Protein AF-A0A6B1BTJ3-F1 (afdb_monomer)

pLDDT: mean 81.87, std 15.73, range [26.91, 97.88]

Mean predicted aligned error: 19.27 Å

Foldseek 3Di:
DDPVVVVVVVVVVVLVLLLVLLVVLLVLLVCLQVPLLLLQCLVVLVVLVQLVLFADVPDQAKEWEWAADPLKIKIFILGDFDEPLLVVLLLSLFFSDDPPDPPRPDRRSVSNSSNCNFPQKKWKWAWYQDPVGIWIFIAIQNSDDDSVVNSVRSVVRVVRVVVIGDDDPVVSVPDTRMMIMHHNTDPVSNVSNVVLCVLCVLQLVVLRVRHAKYWYHDPVWIKIKGWDDWDWDAFPQKIKIWIWIWIDIDPDIWIKIWIWIAHDVAQKTKIWMWTDDPPLQIATDFADLQHAQEDASHGQRQRSLAFARIHMYHPFAADPSSNFGQPPPVNLVSSLRHLVCQLVQLLVCQVSNHHPSVSNLAFAQRPQARNRDDPVRSVSSLVSSLVSNVSNQCHQRFQWPVGRDHQDDPVPQGAEAEAQDDPQAVPFGQDPVLVCVLLVQQQSHIAGPPVCRVVVNVSVVRSVNSPDPGHYDYLLNSLVVQLVQDFFLVSGRGNDDSLLSVLSNLLSVLPGPDDPPTDCQSSCAQVFQFQVRTRHGLQQEAAAPCQDVLLCVLCVLLPRNVSRHYTHVSNVVSCPPPPSVSSNVRSCVSNDDHDDNVNSLVVLLVSLCVLAPAFDADDCVRCVSSLLSLLSSLVVQLVDPPRLVVNQSRWFAFQVRHTHGAPDLAAAEEALVLEDPLCSVLCVLDDRRRYGHCCCVPPPSNVVRQVSCVVSVRYDRYQKDKFFDKQAQPPRLQLQLLFFPHSVLSHQKIFGGDIAIEGPCVPPRNQVVLLQDLVSVLSVLLCCQQPVLVPDVQQVPWDWTWIDRVRHIDITTGGRHSHLSCQQRGFRQWDQDPVRHTGGDRAAPVRCVVSDDLVSLVVRVSNLCSCCVRRNDDSVVNVLVPDDPVLNVVVVVVVVDPVVVVVCVPDVVVVVVCVVDVVVVVVVVDDDPVVVVVVVVVVVVVVVVVVVVVVVVVLQVLLVVLVQVVVVVLQWDWDADPWLAGIKIHHHDDDDDDDDDDDDDPLDIAGEHEEEDQPQKDKDFLSNLVSLQVPQQRYKYKYFYCHPHDRDDRDCSVNSQVRIFMDRRVSVVSNVVSVVVCVQCDPPHPDHDPPPNPDIDMDGRVRRVPGDTPVVVSVVSVVVD

Radius of gyration: 63.17 Å; Cα contacts (8 Å, |Δi|>4): 1928; chains: 1; bounding box: 168×65×168 Å

Nearest PDB structures (foldseek):
  6baw-assembly5_B  TM=4.964E-01  e=3.341E-04  Canis lupus familiaris
  1zw9-assembly1_A  TM=5.334E-01  e=3.882E-03  Saccharomyces cerevisiae
  4e1t-assembly1_A  TM=4.279E-01  e=8.228E+00  Yersinia pseudotuberculosis

Sequence (1121 aa):
MSKIAHKEYKDASNRQRIRNEARTIRTKVYAAQNTPSAGVRWPFELIQNAHDAGPRDGDQHVEISFTFKDNDLVVSHTGKPFTARELAALLSGGSSKDFDDEETTGRFGTGFLVTHALSTCVDVDGVLFTQEGHEFFHIKLARGGDEKSIVENIEQSNESLANAKPLSKSCIARNPTASFAYYDADCEVAKWGLDRLEQVLPYLYVTCEKLGQVRIERPHGTTFFKPANTTKKIIDGFVLKLTEVTVSQDETTRQLTALRIGSQNAQSALLVVLENGDSNRHRVLLPADNFPRIFVKLPITETNFLPFKVVLEGSFDPTQERNSIAMNQNDRDLISTAMEVFPTLVQHAVEFGWRDAHKLAHLAIPKLTLSGEGSDELGWWKNIIVKIAKATAAKPIIDTEEGLLPALQDDGKNVTFLVPATDLDGQNPIDYDTIYELASRITDIQLPTKDFAQDWEQIAYQWEEIGLPVTRLSLTELTDWVKEKGQDITDLPISEDPFKWLANLFLLIADADLPESVNVKPLVAGLMPNQNSQLRSLPDLRIDEDIPEKIKDIADSIGIDLRSKLLHKNVVEALNEPGYESAKAFIFKLLGESYTETEAVKNIFDELDECLPDGSEFDKETYLPALCASAHLAIYLAEKDDSVQYLRECPLLTAANKIIRLTGSQQILSPVSHWPQSAQPYVDLYTKNRLLSDHYCNDRDLNGVLIPLIAAGLVIGGPLYKATRSLDRNENLNLLKAMALESQEAEEVTVRNEDFGQIAFLSTDIVNRCGQDIKLAKRLLDFVLNVAARKDQSWGEIKEVSGTRSGDPVKLSVHGATWPFELKVRSWVPVETEDGETLALPANDANLWKLLDSTWLQNNPHAIDLLHSVFGFRQLTLMTENLEPEVESNLVKLLQDPILVKSAVTNLDVVKAAVENPETVRLISEADPEEIQEIRKELENRNRQAEIREYNRSFGHAVQEMLAEVIQLHGLDLQLVDIGYDYKVLPDQADSSLDDASFSFEVGSYFLEVKTTTTGDVRLTPLQAQTASDDSDRFVLCVIDLRGQEIPESGDLAKVKQFAKIVTDIGNDIFKVYEGVDKLTSVSNPVRLHNEKQLRYGVSKELWENGISIDKWIKSLRIKA

Solvent-accessible surface area (backbone atoms only — not comparable to full-atom values): 60215 Å² total; per-residue (Å²): 126,54,78,65,56,49,48,53,49,50,54,51,51,50,53,51,50,47,48,51,31,24,48,53,39,43,56,45,29,52,46,15,61,72,36,76,68,26,30,55,39,30,58,55,42,55,48,47,55,36,50,72,53,26,37,33,96,94,50,78,38,20,37,37,38,38,39,40,50,97,47,27,38,38,42,32,26,38,18,39,55,39,43,68,55,50,52,52,10,54,68,46,44,35,60,53,67,70,97,81,57,90,89,59,99,65,59,49,23,50,52,61,36,28,42,28,30,35,24,48,38,35,41,38,40,36,29,37,52,53,98,92,46,37,29,41,38,61,38,56,49,46,57,49,87,54,59,67,53,26,38,52,31,45,54,52,32,60,57,39,53,78,68,45,40,84,45,60,74,78,64,51,81,81,41,66,24,36,34,41,37,24,58,74,22,39,60,66,36,50,47,48,13,52,56,48,43,66,70,46,48,58,59,34,59,70,52,36,79,42,56,35,44,40,38,43,35,44,88,89,50,46,37,38,40,34,69,65,62,72,49,78,50,76,56,98,77,26,38,38,37,40,28,34,31,43,37,38,42,81,96,47,75,46,49,32,34,17,36,39,38,22,50,78,90,49,66,20,20,36,38,50,41,30,39,61,46,76,91,71,40,27,30,54,55,67,64,57,74,82,38,50,29,38,26,60,64,50,74,22,64,68,32,23,72,51,58,45,49,54,29,42,35,32,84,54,57,60,41,99,82,37,37,37,41,65,73,46,72,68,40,50,52,39,51,50,59,21,47,69,47,45,40,58,52,39,33,51,33,40,77,60,52,28,40,67,25,67,61,52,66,34,50,52,74,53,90,72,66,67,68,77,62,66,70,63,57,52,51,50,50,40,54,53,48,44,54,40,50,55,55,34,34,53,36,55,54,41,52,28,95,93,40,65,39,27,44,46,52,97,86,70,78,36,37,40,31,68,43,47,34,44,89,76,73,78,74,60,72,42,63,55,69,61,55,46,59,61,52,70,36,32,71,86,61,44,48,48,40,77,97,46,32,67,62,47,26,57,37,48,52,32,36,39,76,66,68,46,95,59,49,68,33,33,56,47,51,47,41,51,57,51,42,74,59,42,59,37,55,86,48,40,57,50,75,58,63,56,45,53,53,51,40,52,52,39,30,55,60,50,70,40,89,68,60,89,87,53,81,62,61,73,61,51,44,44,67,42,34,14,55,74,42,36,38,34,47,58,92,56,34,22,45,64,62,76,55,56,65,71,59,45,54,38,29,41,58,66,72,40,63,52,44,68,35,20,44,24,64,61,48,57,54,45,30,66,41,92,90,24,62,58,21,37,54,45,52,47,66,71,45,54,64,66,46,46,52,68,56,53,53,48,53,44,49,57,50,42,46,71,74,49,38,76,70,35,77,67,51,66,92,81,40,45,52,50,51,37,30,31,31,49,50,41,44,58,39,61,78,42,100,83,27,70,69,60,52,28,66,38,57,40,56,20,54,60,44,29,27,38,57,50,59,92,88,51,64,36,32,43,23,60,84,68,31,59,80,84,56,43,86,58,52,81,68,51,58,42,78,48,24,32,24,52,56,46,68,75,33,83,74,31,34,71,33,53,60,50,36,34,75,70,64,43,30,40,71,32,65,68,42,76,47,69,44,64,41,41,47,81,88,32,35,70,44,45,28,62,34,23,81,53,47,75,74,38,61,63,29,30,34,59,72,43,74,26,39,36,46,62,56,38,89,81,49,36,32,68,54,13,12,73,28,61,68,52,29,34,49,50,52,48,44,41,39,74,38,46,41,69,74,48,59,38,58,79,36,78,38,81,44,66,24,29,43,93,81,46,83,41,80,44,54,23,38,31,25,50,45,69,34,44,49,40,68,38,47,24,44,46,39,77,43,100,86,74,48,68,44,48,33,49,44,33,45,82,66,44,57,81,57,60,56,76,72,65,52,60,96,27,65,47,28,52,50,45,39,28,75,71,34,63,36,58,64,68,64,72,57,56,80,75,51,59,76,74,55,52,58,53,50,60,62,55,63,74,40,78,72,51,52,71,52,57,78,76,38,69,67,58,57,55,48,48,74,77,39,74,70,60,60,69,59,64,76,74,63,64,80,70,62,60,55,54,58,53,56,55,52,57,56,52,54,60,55,48,56,54,51,54,54,55,51,56,52,53,51,54,54,52,54,54,51,49,52,58,45,43,77,66,64,32,46,77,42,83,63,75,65,53,38,44,33,40,41,37,81,59,83,78,90,72,93,75,93,76,93,79,85,84,78,85,68,75,64,36,40,36,32,78,46,78,33,69,84,54,61,45,74,35,47,64,58,29,42,47,46,21,35,78,39,20,84,38,19,28,42,37,38,35,61,47,63,97,56,82,82,81,66,95,84,56,68,69,58,56,55,72,40,30,22,36,27,64,55,49,8,58,62,40,29,65,53,45,57,55,50,50,63,45,67,36,93,88,43,97,61,75,69,82,62,68,93,69,52,64,52,74,46,53,41,81,69,44,73,75,29,44,41,57,73,58,50,56,51,55,51,67,74,71,100

Structure (mmCIF, N/CA/C/O backbone):
data_AF-A0A6B1BTJ3-F1
#
_entry.id   AF-A0A6B1BTJ3-F1
#
loop_
_atom_site.group_PDB
_atom_site.id
_atom_site.type_symbol
_atom_site.label_atom_id
_atom_site.label_alt_id
_atom_site.label_comp_id
_atom_site.label_asym_id
_atom_site.label_entity_id
_atom_site.label_seq_id
_atom_site.pdbx_PDB_ins_code
_atom_site.Cartn_x
_atom_site.Cartn_y
_atom_site.Cartn_z
_atom_site.occupancy
_atom_site.B_iso_or_equiv
_atom_site.auth_seq_id
_atom_site.auth_comp_id
_atom_site.auth_asym_id
_atom_site.auth_atom_id
_atom_site.pdbx_PDB_model_num
ATOM 1 N N . MET A 1 1 ? 65.682 21.608 -69.836 1.00 70.81 1 MET A N 1
ATOM 2 C CA . MET A 1 1 ? 66.039 20.211 -69.496 1.00 70.81 1 MET A CA 1
ATOM 3 C C . MET A 1 1 ? 66.210 19.425 -70.795 1.00 70.81 1 MET A C 1
ATOM 5 O O . MET A 1 1 ? 65.461 19.696 -71.727 1.00 70.81 1 MET A O 1
ATOM 9 N N . SER A 1 2 ? 67.179 18.509 -70.908 1.00 88.06 2 SER A N 1
ATOM 10 C CA . SER A 1 2 ? 67.270 17.613 -72.080 1.00 88.06 2 SER A CA 1
ATOM 11 C C . SER A 1 2 ? 66.121 16.589 -72.065 1.00 88.06 2 SER A C 1
ATOM 13 O O . SER A 1 2 ? 65.529 16.362 -71.012 1.00 88.06 2 SER A O 1
ATOM 15 N N . LYS A 1 3 ? 65.794 15.945 -73.200 1.00 84.19 3 LYS A N 1
ATOM 16 C CA . LYS A 1 3 ? 64.765 14.876 -73.235 1.00 84.19 3 LYS A CA 1
ATOM 17 C C . LYS A 1 3 ? 65.086 13.731 -72.262 1.00 84.19 3 LYS A C 1
ATOM 19 O O . LYS A 1 3 ? 64.171 13.177 -71.666 1.00 84.19 3 LYS A O 1
ATOM 24 N N . ILE A 1 4 ? 66.374 13.424 -72.089 1.00 88.69 4 ILE A N 1
ATOM 25 C CA . ILE A 1 4 ? 66.868 12.413 -71.145 1.00 88.69 4 ILE A CA 1
ATOM 26 C C . ILE A 1 4 ? 66.648 12.887 -69.705 1.00 88.69 4 ILE A C 1
ATOM 28 O O . ILE A 1 4 ? 65.976 12.200 -68.951 1.00 88.69 4 ILE A O 1
ATOM 32 N N . ALA A 1 5 ? 67.088 14.100 -69.357 1.00 82.25 5 ALA A N 1
ATOM 33 C CA . ALA A 1 5 ? 66.915 14.639 -68.007 1.00 82.25 5 ALA A CA 1
ATOM 34 C C . ALA A 1 5 ? 65.433 14.857 -67.634 1.00 82.25 5 ALA A C 1
ATOM 36 O O . ALA A 1 5 ? 65.051 14.656 -66.489 1.00 82.25 5 ALA A O 1
ATOM 37 N N . HIS A 1 6 ? 64.572 15.213 -68.597 1.00 85.44 6 HIS A N 1
ATOM 38 C CA . HIS A 1 6 ? 63.119 15.301 -68.380 1.00 85.44 6 HIS A CA 1
ATOM 39 C C . HIS A 1 6 ? 62.491 13.932 -68.115 1.00 85.44 6 HIS A C 1
ATOM 41 O O . HIS A 1 6 ? 61.602 13.819 -67.274 1.00 85.44 6 HIS A O 1
ATOM 47 N N . LYS A 1 7 ? 62.961 12.888 -68.811 1.00 87.81 7 LYS A N 1
ATOM 48 C CA . LYS A 1 7 ? 62.554 11.504 -68.549 1.00 87.81 7 LYS A CA 1
ATOM 49 C C . LYS A 1 7 ? 63.037 11.048 -67.168 1.00 87.81 7 LYS A C 1
ATOM 51 O O . LYS A 1 7 ? 62.220 10.600 -66.381 1.00 87.81 7 LYS A O 1
ATOM 56 N N . GLU A 1 8 ? 64.308 11.267 -66.832 1.00 87.69 8 GLU A N 1
ATOM 57 C CA . GLU A 1 8 ? 64.872 10.937 -65.513 1.00 87.69 8 GLU A CA 1
ATOM 58 C C . GLU A 1 8 ? 64.158 11.669 -64.368 1.00 87.69 8 GLU A C 1
ATOM 60 O O . GLU A 1 8 ? 63.859 11.057 -63.343 1.00 87.69 8 GLU A O 1
ATOM 65 N N . TYR A 1 9 ? 63.826 12.954 -64.545 1.00 88.12 9 TYR A N 1
ATOM 66 C CA . TYR A 1 9 ? 63.029 13.719 -63.585 1.00 88.12 9 TYR A CA 1
ATOM 67 C C . TYR A 1 9 ? 61.611 13.152 -63.439 1.00 88.12 9 TYR A C 1
ATOM 69 O O . TYR A 1 9 ? 61.147 12.983 -62.313 1.00 88.12 9 TYR A O 1
ATOM 77 N N . LYS A 1 10 ? 60.928 12.818 -64.545 1.00 87.81 10 LYS A N 1
ATOM 78 C CA . LYS A 1 10 ? 59.600 12.182 -64.502 1.00 87.81 10 LYS A CA 1
ATOM 79 C C . LYS A 1 10 ? 59.641 10.820 -63.810 1.00 87.81 10 LYS A C 1
ATOM 81 O O . LYS A 1 10 ? 58.789 10.557 -62.968 1.00 87.81 10 LYS A O 1
ATOM 86 N N . ASP A 1 11 ? 60.648 10.002 -64.098 1.00 83.81 11 ASP A N 1
ATOM 87 C CA . ASP A 1 11 ? 60.830 8.685 -63.484 1.00 83.81 11 ASP A CA 1
ATOM 88 C C . ASP A 1 11 ? 61.165 8.813 -61.984 1.00 83.81 11 ASP A C 1
ATOM 90 O O . ASP A 1 11 ? 60.684 8.038 -61.159 1.00 83.81 11 ASP A O 1
ATOM 94 N N . ALA A 1 12 ? 61.970 9.807 -61.589 1.00 82.50 12 ALA A N 1
ATOM 95 C CA . ALA A 1 12 ? 62.259 10.103 -60.184 1.00 82.50 12 ALA A CA 1
ATOM 96 C C . ALA A 1 12 ? 61.033 10.657 -59.436 1.00 82.50 12 ALA A C 1
ATOM 98 O O . ALA A 1 12 ? 60.749 10.220 -58.323 1.00 82.50 12 ALA A O 1
ATOM 99 N N . SER A 1 13 ? 60.281 11.572 -60.052 1.00 84.00 13 SER A N 1
ATOM 100 C CA . SER A 1 13 ? 59.047 12.137 -59.498 1.00 84.00 13 SER A CA 1
ATOM 101 C C . SER A 1 13 ? 57.968 11.066 -59.326 1.00 84.00 13 SER A C 1
ATOM 103 O O . SER A 1 13 ? 57.354 10.991 -58.264 1.00 84.00 13 SER A O 1
ATOM 105 N N . ASN A 1 14 ? 57.796 10.181 -60.315 1.00 82.62 14 ASN A N 1
ATOM 106 C CA . ASN A 1 14 ? 56.862 9.062 -60.228 1.00 82.62 14 ASN A CA 1
ATOM 107 C C . ASN A 1 14 ? 57.257 8.083 -59.112 1.00 82.62 14 ASN A C 1
ATOM 109 O O . ASN A 1 14 ? 56.416 7.731 -58.290 1.00 82.62 14 ASN A O 1
ATOM 113 N N . ARG A 1 15 ? 58.544 7.718 -59.010 1.00 83.31 15 ARG A N 1
ATOM 114 C CA . ARG A 1 15 ? 59.046 6.879 -57.906 1.00 83.31 15 ARG A CA 1
ATOM 115 C C . ARG A 1 15 ? 58.835 7.527 -56.538 1.00 83.31 15 ARG A C 1
ATOM 117 O O . ARG A 1 15 ? 58.462 6.842 -55.591 1.00 83.31 15 ARG A O 1
ATOM 124 N N . GLN A 1 16 ? 59.046 8.839 -56.422 1.00 84.44 16 GLN A N 1
ATOM 125 C CA . GLN A 1 16 ? 58.804 9.555 -55.170 1.00 84.44 16 GLN A CA 1
ATOM 126 C C . GLN A 1 16 ? 57.313 9.591 -54.809 1.00 84.44 16 GLN A C 1
ATOM 128 O O . GLN A 1 16 ? 56.971 9.429 -53.639 1.00 84.44 16 GLN A O 1
ATOM 133 N N . ARG A 1 17 ? 56.429 9.769 -55.798 1.00 85.19 17 ARG A N 1
ATOM 134 C CA . ARG A 1 17 ? 54.975 9.715 -55.609 1.00 85.19 17 ARG A CA 1
ATOM 135 C C . ARG A 1 17 ? 54.531 8.343 -55.094 1.00 85.19 17 ARG A C 1
ATOM 137 O O . ARG A 1 17 ? 53.891 8.289 -54.052 1.00 85.19 17 ARG A O 1
ATOM 144 N N . ILE A 1 18 ? 54.957 7.261 -55.750 1.00 85.12 18 ILE A N 1
ATOM 145 C CA . ILE A 1 18 ? 54.616 5.882 -55.355 1.00 85.12 18 ILE A CA 1
ATOM 146 C C . ILE A 1 18 ? 55.133 5.567 -53.939 1.00 85.12 18 ILE A C 1
ATOM 148 O O . ILE A 1 18 ? 54.431 4.951 -53.143 1.00 85.12 18 ILE A O 1
ATOM 152 N N . ARG A 1 19 ? 56.329 6.045 -53.564 1.00 86.06 19 ARG A N 1
ATOM 153 C CA . ARG A 1 19 ? 56.834 5.911 -52.183 1.00 86.06 19 ARG A CA 1
ATOM 154 C C . ARG A 1 19 ? 55.976 6.644 -51.154 1.00 86.06 19 ARG A C 1
ATOM 156 O O . ARG A 1 19 ? 55.730 6.112 -50.075 1.00 86.06 19 ARG A O 1
ATOM 163 N N . ASN A 1 20 ? 55.527 7.860 -51.465 1.00 85.44 20 ASN A N 1
ATOM 164 C CA . ASN A 1 20 ? 54.640 8.606 -50.572 1.00 85.44 20 ASN A CA 1
ATOM 165 C C . ASN A 1 20 ? 53.295 7.878 -50.399 1.00 85.44 20 ASN A C 1
ATOM 167 O O . ASN A 1 20 ? 52.834 7.739 -49.269 1.00 85.44 20 ASN A O 1
ATOM 171 N N . GLU A 1 21 ? 52.720 7.356 -51.487 1.00 86.75 21 GLU A N 1
ATOM 172 C CA . GLU A 1 21 ? 51.508 6.521 -51.462 1.00 86.75 21 GLU A CA 1
ATOM 173 C C . GLU A 1 21 ? 51.709 5.280 -50.580 1.00 86.75 21 GLU A C 1
ATOM 175 O O . GLU A 1 21 ? 50.926 5.042 -49.661 1.00 86.75 21 GLU A O 1
ATOM 180 N N . ALA A 1 22 ? 52.814 4.550 -50.765 1.00 87.75 22 ALA A N 1
ATOM 181 C CA . ALA A 1 22 ? 53.147 3.377 -49.960 1.00 87.75 22 ALA A CA 1
ATOM 182 C C . ALA A 1 22 ? 53.271 3.694 -48.458 1.00 87.75 22 ALA A C 1
ATOM 184 O O . ALA A 1 22 ? 52.777 2.933 -47.624 1.00 87.75 22 ALA A O 1
ATOM 185 N N . ARG A 1 23 ? 53.874 4.835 -48.088 1.00 86.00 23 ARG A N 1
ATOM 186 C CA . ARG A 1 23 ? 53.934 5.294 -46.687 1.00 86.00 23 ARG A CA 1
ATOM 187 C C . ARG A 1 23 ? 52.550 5.578 -46.120 1.00 86.00 23 ARG A C 1
ATOM 189 O O . ARG A 1 23 ? 52.258 5.157 -45.005 1.00 86.00 23 ARG A O 1
ATOM 196 N N . THR A 1 24 ? 51.702 6.275 -46.874 1.00 86.00 24 THR A N 1
ATOM 197 C CA . THR A 1 24 ? 50.332 6.581 -46.449 1.00 86.00 24 THR A CA 1
ATOM 198 C C . THR A 1 24 ? 49.502 5.313 -46.274 1.00 86.00 24 THR A C 1
ATOM 200 O O . THR A 1 24 ? 48.836 5.177 -45.248 1.00 86.00 24 THR A O 1
ATOM 203 N N . ILE A 1 25 ? 49.576 4.378 -47.227 1.00 88.12 25 ILE A N 1
ATOM 204 C CA . ILE A 1 25 ? 48.925 3.066 -47.137 1.00 88.12 25 ILE A CA 1
ATOM 205 C C . ILE A 1 25 ? 49.389 2.351 -45.870 1.00 88.12 25 ILE A C 1
ATOM 207 O O . ILE A 1 25 ? 48.553 1.969 -45.058 1.00 88.12 25 ILE A O 1
ATOM 211 N N . ARG A 1 26 ? 50.706 2.241 -45.651 1.00 88.75 26 ARG A N 1
ATOM 212 C CA . ARG A 1 26 ? 51.266 1.557 -44.479 1.00 88.75 26 ARG A CA 1
ATOM 213 C C . ARG A 1 26 ? 50.747 2.137 -43.166 1.00 88.75 26 ARG A C 1
ATOM 215 O O . ARG A 1 26 ? 50.322 1.379 -42.302 1.00 88.75 26 ARG A O 1
ATOM 222 N N . THR A 1 27 ? 50.765 3.462 -43.014 1.00 87.25 27 THR A N 1
ATOM 223 C CA . THR A 1 27 ? 50.281 4.126 -41.793 1.00 87.25 27 THR A CA 1
ATOM 224 C C . THR A 1 27 ? 48.801 3.841 -41.549 1.00 87.25 27 THR A C 1
ATOM 226 O O . THR A 1 27 ? 48.413 3.546 -40.423 1.00 87.25 27 THR A O 1
ATOM 229 N N . LYS A 1 28 ? 47.971 3.897 -42.597 1.00 86.56 28 LYS A N 1
ATOM 230 C CA . LYS A 1 28 ? 46.523 3.681 -42.479 1.00 86.56 28 LYS A CA 1
ATOM 231 C C . LYS A 1 28 ? 46.147 2.220 -42.259 1.00 86.56 28 LYS A C 1
ATOM 233 O O . LYS A 1 28 ? 45.264 1.954 -41.457 1.00 86.56 28 LYS A O 1
ATOM 238 N N . VAL A 1 29 ? 46.825 1.284 -42.922 1.00 89.31 29 VAL A N 1
ATOM 239 C CA . VAL A 1 29 ? 46.637 -0.156 -42.691 1.00 89.31 29 VAL A CA 1
ATOM 240 C C . VAL A 1 29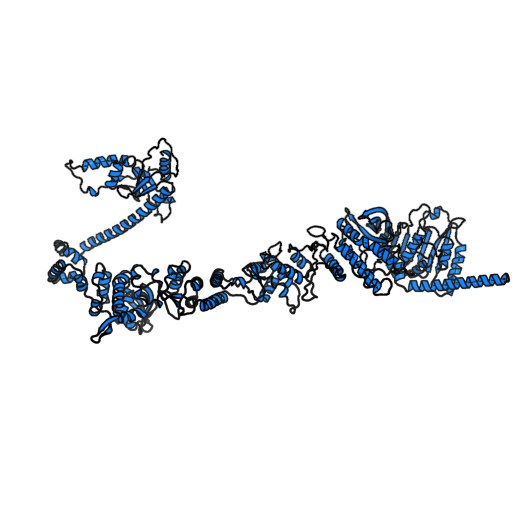 ? 47.064 -0.518 -41.272 1.00 89.31 29 VAL A C 1
ATOM 242 O O . VAL A 1 29 ? 46.323 -1.200 -40.573 1.00 89.31 29 VAL A O 1
ATOM 245 N N . TYR A 1 30 ? 48.201 0.008 -40.802 1.00 87.69 30 TYR A N 1
ATOM 246 C CA . TYR A 1 30 ? 48.623 -0.181 -39.416 1.00 87.69 30 TYR A CA 1
ATOM 247 C C . TYR A 1 30 ? 47.584 0.364 -38.427 1.00 87.69 30 TYR A C 1
ATOM 249 O O . TYR A 1 30 ? 47.253 -0.321 -37.464 1.00 87.69 30 TYR A O 1
ATOM 257 N N . ALA A 1 31 ? 47.027 1.554 -38.673 1.00 85.75 31 ALA A N 1
ATOM 258 C CA . ALA A 1 31 ? 45.939 2.085 -37.855 1.00 85.75 31 ALA A CA 1
ATOM 259 C C . ALA A 1 31 ? 44.707 1.160 -37.881 1.00 85.75 31 ALA A C 1
ATOM 261 O O . ALA A 1 31 ? 44.224 0.772 -36.824 1.00 85.75 31 ALA A O 1
ATOM 262 N N . ALA A 1 32 ? 44.264 0.712 -39.060 1.00 87.06 32 ALA A N 1
ATOM 263 C CA . ALA A 1 32 ? 43.119 -0.190 -39.200 1.00 87.06 32 ALA A CA 1
ATOM 264 C C . ALA A 1 32 ? 43.287 -1.507 -38.419 1.00 87.06 32 ALA A C 1
ATOM 266 O O . ALA A 1 32 ? 42.340 -1.963 -37.790 1.00 87.06 32 ALA A O 1
ATOM 267 N N . GLN A 1 33 ? 44.489 -2.091 -38.399 1.00 86.69 33 GLN A N 1
ATOM 268 C CA . GLN A 1 33 ? 44.767 -3.323 -37.647 1.00 86.69 33 GLN A CA 1
ATOM 269 C C . GLN A 1 33 ? 44.848 -3.127 -36.126 1.00 86.69 33 GLN A C 1
ATOM 271 O O . GLN A 1 33 ? 44.696 -4.089 -35.382 1.00 86.69 33 GLN A O 1
ATOM 276 N N . ASN A 1 34 ? 45.124 -1.907 -35.652 1.00 83.75 34 ASN A N 1
ATOM 277 C CA . ASN A 1 34 ? 45.352 -1.625 -34.229 1.00 83.75 34 ASN A CA 1
ATOM 278 C C . ASN A 1 34 ? 44.237 -0.785 -33.588 1.00 83.75 34 ASN A C 1
ATOM 280 O O . ASN A 1 34 ? 44.322 -0.446 -32.409 1.00 83.75 34 ASN A O 1
ATOM 284 N N . THR A 1 35 ? 43.195 -0.424 -34.339 1.00 80.75 35 THR A N 1
ATOM 285 C CA . THR A 1 35 ? 42.065 0.366 -33.843 1.00 80.75 35 THR A CA 1
ATOM 286 C C . THR A 1 35 ? 40.804 -0.502 -33.780 1.00 80.75 35 THR A C 1
ATOM 288 O O . THR A 1 35 ? 40.271 -0.861 -34.829 1.00 80.75 35 THR A O 1
ATOM 291 N N . PRO A 1 36 ? 40.259 -0.798 -32.582 1.00 77.88 36 PRO A N 1
ATOM 292 C CA . PRO A 1 36 ? 39.065 -1.637 -32.439 1.00 77.88 36 PRO A CA 1
ATOM 293 C C . PRO A 1 36 ? 37.846 -1.154 -33.242 1.00 77.88 36 PRO A C 1
ATOM 295 O O . PRO A 1 36 ? 37.103 -1.969 -33.785 1.00 77.88 36 PRO A O 1
ATOM 298 N N . SER A 1 37 ? 37.654 0.165 -33.380 1.00 79.62 37 SER A N 1
ATOM 299 C CA . SER A 1 37 ? 36.534 0.731 -34.147 1.00 79.62 37 SER A CA 1
ATOM 300 C C . SER A 1 37 ? 36.599 0.402 -35.645 1.00 79.62 37 SER A C 1
ATOM 302 O O . SER A 1 37 ? 35.552 0.283 -36.281 1.00 79.62 37 SER A O 1
ATOM 304 N N . ALA A 1 38 ? 37.787 0.141 -36.207 1.00 84.19 38 ALA A N 1
ATOM 305 C CA . ALA A 1 38 ? 37.928 -0.325 -37.588 1.00 84.19 38 ALA A CA 1
ATOM 306 C C . ALA A 1 38 ? 37.249 -1.690 -37.803 1.00 84.19 38 ALA A C 1
ATOM 308 O O . ALA A 1 38 ? 36.639 -1.921 -38.851 1.00 84.19 38 ALA A O 1
ATOM 309 N N . GLY A 1 39 ? 37.275 -2.558 -36.784 1.00 86.12 39 GLY A N 1
ATOM 310 C CA . GLY A 1 39 ? 36.711 -3.903 -36.858 1.00 86.12 39 GLY A CA 1
ATOM 311 C C . GLY A 1 39 ? 35.184 -3.958 -36.932 1.00 86.12 39 GLY A C 1
ATOM 312 O O . GLY A 1 39 ? 34.630 -4.910 -37.472 1.00 86.12 39 GLY A O 1
ATOM 313 N N . VAL A 1 40 ? 34.494 -2.908 -36.483 1.00 87.44 40 VAL A N 1
ATOM 314 C CA . VAL A 1 40 ? 33.036 -2.757 -36.650 1.00 87.44 40 VAL A CA 1
ATOM 315 C C . VAL A 1 40 ? 32.659 -1.799 -37.782 1.00 87.44 40 VAL A C 1
ATOM 317 O O . VAL A 1 40 ? 31.493 -1.733 -38.164 1.00 87.44 40 VAL A O 1
ATOM 320 N N . ARG A 1 41 ? 33.627 -1.054 -38.332 1.00 88.00 41 ARG A N 1
ATOM 321 C CA . ARG A 1 41 ? 33.417 -0.032 -39.368 1.00 88.00 41 ARG A CA 1
ATOM 322 C C . ARG A 1 41 ? 33.574 -0.564 -40.792 1.00 88.00 41 ARG A C 1
ATOM 324 O O . ARG A 1 41 ? 32.891 -0.078 -41.691 1.00 88.00 41 ARG A O 1
ATOM 331 N N . TRP A 1 42 ? 34.432 -1.565 -41.007 1.00 91.88 42 TRP A N 1
ATOM 332 C CA . TRP A 1 42 ? 34.732 -2.092 -42.345 1.00 91.88 42 TRP A CA 1
ATOM 333 C C . TRP A 1 42 ? 33.501 -2.473 -43.199 1.00 91.88 42 TRP A C 1
ATOM 335 O O . TRP A 1 42 ? 33.546 -2.186 -44.400 1.00 91.88 42 TRP A O 1
ATOM 345 N N . PRO A 1 43 ? 32.393 -3.047 -42.665 1.00 94.69 43 PRO A N 1
ATOM 346 C CA . PRO A 1 43 ? 31.257 -3.409 -43.512 1.00 94.69 43 PRO A CA 1
ATOM 347 C C . PRO A 1 43 ? 30.572 -2.163 -44.072 1.00 94.69 43 PRO A C 1
ATOM 349 O O . PRO A 1 43 ? 30.155 -2.142 -45.228 1.00 94.69 43 PRO A O 1
ATOM 352 N N . PHE A 1 44 ? 30.499 -1.100 -43.268 1.00 92.31 44 PHE A N 1
ATOM 353 C CA . PHE A 1 44 ? 29.867 0.158 -43.651 1.00 92.31 44 PHE A CA 1
ATOM 354 C C . PHE A 1 44 ? 30.682 0.917 -44.694 1.00 92.31 44 PHE A C 1
ATOM 356 O O . PHE A 1 44 ? 30.087 1.536 -45.565 1.00 92.31 44 PHE A O 1
ATOM 363 N N . GLU A 1 45 ? 32.014 0.814 -44.680 1.00 90.44 45 GLU A N 1
ATOM 364 C CA . GLU A 1 45 ? 32.868 1.377 -45.739 1.00 90.44 45 GLU A CA 1
ATOM 365 C C . GLU A 1 45 ? 32.621 0.688 -47.092 1.00 90.44 45 GLU A C 1
ATOM 367 O O . GLU A 1 45 ? 32.548 1.346 -48.131 1.00 90.44 45 GLU A O 1
ATOM 372 N N . LEU A 1 46 ? 32.435 -0.638 -47.096 1.00 92.81 46 LEU A N 1
ATOM 373 C CA . LEU A 1 46 ? 32.112 -1.391 -48.313 1.00 92.81 46 LEU A CA 1
ATOM 374 C C . LEU A 1 46 ? 30.691 -1.097 -48.812 1.00 92.81 46 LEU A C 1
ATOM 376 O O . LEU A 1 46 ? 30.497 -0.901 -50.013 1.00 92.81 46 LEU A O 1
ATOM 380 N N . ILE A 1 47 ? 29.716 -0.993 -47.904 1.00 93.19 47 ILE A N 1
ATOM 381 C CA . ILE A 1 47 ? 28.348 -0.570 -48.241 1.00 93.19 47 ILE A CA 1
ATOM 382 C C . ILE A 1 47 ? 28.340 0.855 -48.779 1.00 93.19 47 ILE A C 1
ATOM 384 O O . ILE A 1 47 ? 27.668 1.113 -49.774 1.00 93.19 47 ILE A O 1
ATOM 388 N N . GLN A 1 48 ? 29.109 1.765 -48.177 1.00 88.38 48 GLN A N 1
ATOM 389 C CA . GLN A 1 48 ? 29.230 3.136 -48.655 1.00 88.38 48 GLN A CA 1
ATOM 390 C C . GLN A 1 48 ? 29.762 3.171 -50.085 1.00 88.38 48 GLN A C 1
ATOM 392 O O . GLN A 1 48 ? 29.163 3.824 -50.930 1.00 88.38 48 GLN A O 1
ATOM 397 N N . ASN A 1 49 ? 30.838 2.434 -50.377 1.00 88.25 49 ASN A N 1
ATOM 398 C CA . ASN A 1 49 ? 31.410 2.377 -51.723 1.00 88.25 49 ASN A CA 1
ATOM 399 C C . ASN A 1 49 ? 30.399 1.841 -52.751 1.00 88.25 49 ASN A C 1
ATOM 401 O O . ASN A 1 49 ? 30.262 2.409 -53.834 1.00 88.25 49 ASN A O 1
ATOM 405 N N . ALA A 1 50 ? 29.661 0.785 -52.399 1.00 90.00 50 ALA A N 1
ATOM 406 C CA . ALA A 1 50 ? 28.633 0.207 -53.259 1.00 90.00 50 ALA A CA 1
ATOM 407 C C . ALA A 1 50 ? 27.447 1.168 -53.479 1.00 90.00 50 ALA A C 1
ATOM 409 O O . ALA A 1 50 ? 26.978 1.337 -54.605 1.00 90.00 50 ALA A O 1
ATOM 410 N N . HIS A 1 51 ? 26.978 1.821 -52.414 1.00 89.31 51 HIS A N 1
ATOM 411 C CA . HIS A 1 51 ? 25.872 2.776 -52.449 1.00 89.31 51 HIS A CA 1
ATOM 412 C C . HIS A 1 51 ? 26.234 4.060 -53.215 1.00 89.31 51 HIS A C 1
ATOM 414 O O . HIS A 1 51 ? 25.428 4.543 -54.014 1.00 89.31 51 HIS A O 1
ATOM 420 N N . ASP A 1 52 ? 27.441 4.596 -53.009 1.00 85.94 52 ASP A N 1
ATOM 421 C CA . ASP A 1 52 ? 27.959 5.788 -53.692 1.00 85.94 52 ASP A CA 1
ATOM 422 C C . ASP A 1 52 ? 28.129 5.553 -55.197 1.00 85.94 52 ASP A C 1
ATOM 424 O O . ASP A 1 52 ? 27.839 6.453 -55.986 1.00 85.94 52 ASP A O 1
ATOM 428 N N . ALA A 1 53 ? 28.543 4.347 -55.610 1.00 86.88 53 ALA A N 1
ATOM 429 C CA . ALA A 1 53 ? 28.566 3.965 -57.024 1.00 86.88 53 ALA A CA 1
ATOM 430 C C . ALA A 1 53 ? 27.157 4.017 -57.647 1.00 86.88 53 ALA A C 1
ATOM 432 O O . ALA A 1 53 ? 26.990 4.336 -58.826 1.00 86.88 53 ALA A O 1
ATOM 433 N N . GLY A 1 54 ? 26.130 3.742 -56.840 1.00 88.75 54 GLY A N 1
ATOM 434 C CA . GLY A 1 54 ? 24.732 3.733 -57.245 1.00 88.75 54 GLY A CA 1
ATOM 435 C C . GLY A 1 54 ? 24.347 2.505 -58.077 1.00 88.75 54 GLY A C 1
ATOM 436 O O . GLY A 1 54 ? 25.203 1.695 -58.451 1.00 88.75 54 GLY A O 1
ATOM 437 N N . PRO A 1 55 ? 23.044 2.344 -58.364 1.00 89.81 55 PRO A N 1
ATOM 438 C CA . PRO A 1 55 ? 22.546 1.231 -59.159 1.00 89.81 55 PRO A CA 1
ATOM 439 C C . PRO A 1 55 ? 23.021 1.332 -60.610 1.00 89.81 55 PRO A C 1
ATOM 441 O O . PRO A 1 55 ? 23.331 2.417 -61.116 1.00 89.81 55 PRO A O 1
ATOM 444 N N . ARG A 1 56 ? 23.074 0.186 -61.290 1.00 87.75 56 ARG A N 1
ATOM 445 C CA . ARG A 1 56 ? 23.357 0.121 -62.728 1.00 87.75 56 ARG A CA 1
ATOM 446 C C . ARG A 1 56 ? 22.226 0.746 -63.530 1.00 87.75 56 ARG A C 1
ATOM 448 O O . ARG A 1 56 ? 21.103 0.888 -63.056 1.00 87.75 56 ARG A O 1
ATOM 455 N N . ASP A 1 57 ? 22.521 1.072 -64.782 1.00 81.44 57 ASP A N 1
ATOM 456 C CA . ASP A 1 57 ? 21.510 1.571 -65.708 1.00 81.44 57 ASP A CA 1
ATOM 457 C C . ASP A 1 57 ? 20.390 0.531 -65.879 1.00 81.44 57 ASP A C 1
ATOM 459 O O . ASP A 1 57 ? 20.621 -0.568 -66.384 1.00 81.44 57 ASP A O 1
ATOM 463 N N . GLY A 1 58 ? 19.175 0.895 -65.461 1.00 81.19 58 GLY A N 1
ATOM 464 C CA . GLY A 1 58 ? 17.992 0.028 -65.493 1.00 81.19 58 GLY A CA 1
ATOM 465 C C . GLY A 1 58 ? 17.615 -0.598 -64.148 1.00 81.19 58 GLY A C 1
ATOM 466 O O . GLY A 1 58 ? 16.476 -1.041 -64.011 1.00 81.19 58 GLY A O 1
ATOM 467 N N . ASP A 1 59 ? 18.505 -0.560 -63.154 1.00 86.50 59 ASP A N 1
ATOM 468 C CA . ASP A 1 59 ? 18.234 -1.024 -61.793 1.00 86.50 59 ASP A CA 1
ATOM 469 C C . ASP A 1 59 ? 17.851 0.151 -60.880 1.00 86.50 59 ASP A C 1
ATOM 471 O O . ASP A 1 59 ? 18.281 1.290 -61.072 1.00 86.50 59 ASP A O 1
ATOM 475 N N . GLN A 1 60 ? 17.036 -0.122 -59.858 1.00 86.69 60 GLN A N 1
ATOM 476 C CA . GLN A 1 60 ? 16.673 0.874 -58.839 1.00 86.69 60 GLN A CA 1
ATOM 477 C C . GLN A 1 60 ? 17.562 0.807 -57.594 1.00 86.69 60 GLN A C 1
ATOM 479 O O . GLN A 1 60 ? 17.719 1.810 -56.902 1.00 86.69 60 GLN A O 1
ATOM 484 N N . HIS A 1 61 ? 18.165 -0.352 -57.325 1.00 92.19 61 HIS A N 1
ATOM 485 C CA . HIS A 1 61 ? 18.898 -0.613 -56.091 1.00 92.19 61 HIS A CA 1
ATOM 486 C C . HIS A 1 61 ? 20.238 -1.312 -56.346 1.00 92.19 61 HIS A C 1
ATOM 488 O O . HIS A 1 61 ? 20.457 -1.901 -57.403 1.00 92.19 61 HIS A O 1
ATOM 494 N N . VAL A 1 62 ? 21.123 -1.257 -55.352 1.00 93.31 62 VAL A N 1
ATOM 495 C CA . VAL A 1 62 ? 22.402 -1.972 -55.305 1.00 93.31 62 VAL A CA 1
ATOM 496 C C . VAL A 1 62 ? 22.276 -3.161 -54.362 1.00 93.31 62 VAL A C 1
ATOM 498 O O . VAL A 1 62 ? 22.013 -2.983 -53.175 1.00 93.31 62 VAL A O 1
ATOM 501 N N . GLU A 1 63 ? 22.486 -4.368 -54.874 1.00 95.06 63 GLU A N 1
ATOM 502 C CA . GLU A 1 63 ? 22.532 -5.587 -54.066 1.00 95.06 63 GLU A CA 1
ATOM 503 C C . GLU A 1 63 ? 23.959 -5.843 -53.580 1.00 95.06 63 GLU A C 1
ATOM 505 O O . GLU A 1 63 ? 24.925 -5.580 -54.305 1.00 95.06 63 GLU A O 1
ATOM 510 N N . ILE A 1 64 ? 24.092 -6.350 -52.354 1.00 97.00 64 ILE A N 1
ATOM 511 C CA . ILE A 1 64 ? 25.382 -6.609 -51.704 1.00 97.00 64 ILE A CA 1
ATOM 512 C C . ILE A 1 64 ? 25.356 -8.005 -51.079 1.00 97.00 64 ILE A C 1
ATOM 514 O O . ILE A 1 64 ? 24.373 -8.395 -50.451 1.00 97.00 64 ILE A O 1
ATOM 518 N N . SER A 1 65 ? 26.438 -8.764 -51.234 1.00 97.38 65 SER A N 1
ATOM 519 C CA . SER A 1 65 ? 26.602 -10.087 -50.632 1.00 97.38 65 SER A CA 1
ATOM 520 C C . SER A 1 65 ? 27.884 -10.147 -49.816 1.00 97.38 65 SER A C 1
ATOM 522 O O . SER A 1 65 ? 28.950 -9.820 -50.334 1.00 97.38 65 SER A O 1
ATOM 524 N N . PHE A 1 66 ? 27.774 -10.613 -48.576 1.00 97.88 66 PHE A N 1
ATOM 525 C CA . PHE A 1 66 ? 28.872 -10.960 -47.682 1.00 97.88 66 PHE A CA 1
ATOM 526 C C . PHE A 1 66 ? 28.878 -12.477 -47.509 1.00 97.88 66 PHE A C 1
ATOM 528 O O . PHE A 1 66 ? 27.867 -13.044 -47.104 1.00 97.88 66 PHE A O 1
ATOM 535 N N . THR A 1 67 ? 29.995 -13.134 -47.795 1.00 97.06 67 THR A N 1
ATOM 536 C CA . THR A 1 67 ? 30.148 -14.584 -47.640 1.00 97.06 67 THR A CA 1
ATOM 537 C C . THR A 1 67 ? 31.387 -14.859 -46.806 1.00 97.06 67 THR A C 1
ATOM 539 O O . THR A 1 67 ? 32.495 -14.593 -47.261 1.00 97.06 67 THR A O 1
ATOM 542 N N . PHE A 1 68 ? 31.199 -15.371 -45.589 1.00 96.06 68 PHE A N 1
ATOM 543 C CA . PHE A 1 68 ? 32.271 -15.722 -44.662 1.00 96.06 68 PHE A CA 1
ATOM 544 C C . PHE A 1 68 ? 32.319 -17.237 -44.454 1.00 96.06 68 PHE A C 1
ATOM 546 O O . PHE A 1 68 ? 31.394 -17.819 -43.880 1.00 96.06 68 PHE A O 1
ATOM 553 N N . LYS A 1 69 ? 33.383 -17.890 -44.929 1.00 92.12 69 LYS A N 1
ATOM 554 C CA . LYS A 1 69 ? 33.559 -19.344 -44.845 1.00 92.12 69 LYS A CA 1
ATOM 555 C C . LYS A 1 69 ? 35.043 -19.700 -44.810 1.00 92.12 69 LYS A C 1
ATOM 557 O O . LYS A 1 69 ? 35.814 -19.120 -45.554 1.00 92.12 69 LYS A O 1
ATOM 562 N N . ASP A 1 70 ? 35.423 -20.670 -43.976 1.00 89.06 70 ASP A N 1
ATOM 563 C CA . ASP A 1 70 ? 36.804 -21.176 -43.884 1.00 89.06 70 ASP A CA 1
ATOM 564 C C . ASP A 1 70 ? 37.853 -20.058 -43.655 1.00 89.06 70 ASP A C 1
ATOM 566 O O . ASP A 1 70 ? 38.949 -20.109 -44.196 1.00 89.06 70 ASP A O 1
ATOM 570 N N . ASN A 1 71 ? 37.500 -19.050 -42.841 1.00 90.12 71 ASN A N 1
ATOM 571 C CA . ASN A 1 71 ? 38.251 -17.806 -42.581 1.00 90.12 71 ASN A CA 1
ATOM 572 C C . ASN A 1 71 ? 38.392 -16.850 -43.778 1.00 90.12 71 ASN A C 1
ATOM 574 O O . ASN A 1 71 ? 38.999 -15.790 -43.641 1.00 90.12 71 ASN A O 1
ATOM 578 N N . ASP A 1 72 ? 37.781 -17.155 -44.916 1.00 93.81 72 ASP A N 1
ATOM 579 C CA . ASP A 1 72 ? 37.751 -16.266 -46.068 1.00 93.81 72 ASP A CA 1
ATOM 580 C C . ASP A 1 72 ? 36.461 -15.443 -46.058 1.00 93.81 72 ASP A C 1
ATOM 582 O O . ASP A 1 72 ? 35.354 -15.976 -45.925 1.00 93.81 72 ASP A O 1
ATOM 586 N N . LEU A 1 73 ? 36.596 -14.126 -46.213 1.00 96.88 73 LEU A N 1
ATOM 587 C CA . LEU A 1 73 ? 35.472 -13.209 -46.370 1.00 96.88 73 LEU A CA 1
ATOM 588 C C . LEU A 1 73 ? 35.458 -12.654 -47.794 1.00 96.88 73 LEU A C 1
ATOM 590 O O . LEU A 1 73 ? 36.388 -11.968 -48.211 1.00 96.88 73 LEU A O 1
ATOM 594 N N . VAL A 1 74 ? 34.367 -12.884 -48.517 1.00 97.25 74 VAL A N 1
ATOM 595 C CA . VAL A 1 74 ? 34.130 -12.313 -49.846 1.00 97.25 74 VAL A CA 1
ATOM 596 C C . VAL A 1 74 ? 32.968 -11.335 -49.778 1.00 97.25 74 VAL A C 1
ATOM 598 O O . VAL A 1 74 ? 31.865 -11.697 -49.368 1.00 97.25 74 VAL A O 1
ATOM 601 N N . VAL A 1 75 ? 33.202 -10.094 -50.203 1.00 97.75 75 VAL A N 1
ATOM 602 C CA . VAL A 1 75 ? 32.172 -9.054 -50.294 1.00 97.75 75 VAL A CA 1
ATOM 603 C C . VAL A 1 75 ? 32.006 -8.634 -51.741 1.00 97.75 75 VAL A C 1
ATOM 605 O O . VAL A 1 75 ? 32.968 -8.216 -52.374 1.00 97.75 75 VAL A O 1
ATOM 608 N N . SER A 1 76 ? 30.792 -8.709 -52.273 1.00 96.88 76 SER A N 1
ATOM 609 C CA . SER A 1 76 ? 30.510 -8.353 -53.666 1.00 96.88 76 SER A CA 1
ATOM 610 C C . SER A 1 76 ? 29.264 -7.485 -53.788 1.00 96.88 76 SER A C 1
ATOM 612 O O . SER A 1 76 ? 28.371 -7.559 -52.944 1.00 96.88 76 SER A O 1
ATOM 614 N N . HIS A 1 77 ? 29.198 -6.644 -54.823 1.00 95.38 77 HIS A N 1
ATOM 615 C CA . HIS A 1 77 ? 28.035 -5.784 -55.057 1.00 95.38 77 HIS A CA 1
ATOM 616 C C . HIS A 1 77 ? 27.668 -5.625 -56.532 1.00 95.38 77 HIS A C 1
ATOM 618 O O . HIS A 1 77 ? 28.491 -5.815 -57.433 1.00 95.38 77 HIS A O 1
ATOM 624 N N . THR A 1 78 ? 26.417 -5.224 -56.776 1.00 93.69 78 THR A N 1
ATOM 625 C CA . THR A 1 78 ? 25.865 -4.986 -58.118 1.00 93.69 78 THR A CA 1
ATOM 626 C C . THR A 1 78 ? 25.807 -3.512 -58.525 1.00 93.69 78 THR A C 1
ATOM 628 O O . THR A 1 78 ? 25.155 -3.176 -59.504 1.00 93.69 78 THR A O 1
ATOM 631 N N . GLY A 1 79 ? 26.509 -2.619 -57.821 1.00 92.00 79 GLY A N 1
ATOM 632 C CA . GLY A 1 79 ? 26.600 -1.192 -58.179 1.00 92.00 79 GLY A CA 1
ATOM 633 C C . GLY A 1 79 ? 27.211 -0.910 -59.564 1.00 92.00 79 GLY A C 1
ATOM 634 O O . GLY A 1 79 ? 27.514 -1.824 -60.339 1.00 92.00 79 GLY A O 1
ATOM 635 N N . LYS A 1 80 ? 27.420 0.360 -59.914 1.00 91.25 80 LYS A N 1
ATOM 636 C CA . LYS A 1 80 ? 28.060 0.714 -61.194 1.00 91.25 80 LYS A CA 1
ATOM 637 C C . LYS A 1 80 ? 29.494 0.153 -61.314 1.00 91.25 80 LYS A C 1
ATOM 639 O O . LYS A 1 80 ? 30.176 0.012 -60.300 1.00 91.25 80 LYS A O 1
ATOM 644 N N . PRO A 1 81 ? 29.954 -0.196 -62.535 1.00 91.19 81 PRO A N 1
ATOM 645 C CA . PRO A 1 81 ? 31.355 -0.543 -62.790 1.00 91.19 81 PRO A CA 1
ATOM 646 C C . PRO A 1 81 ? 32.318 0.584 -62.386 1.00 91.19 81 PRO A C 1
ATOM 648 O O . PRO A 1 81 ? 31.954 1.756 -62.465 1.00 91.19 81 PRO A O 1
ATOM 651 N N . PHE A 1 82 ? 33.558 0.232 -62.045 1.00 90.94 82 PHE A N 1
ATOM 652 C CA . PHE A 1 82 ? 34.612 1.193 -61.725 1.00 90.94 82 PHE A CA 1
ATOM 653 C C . PHE A 1 82 ? 34.910 2.112 -62.906 1.00 90.94 82 PHE A C 1
ATOM 655 O O . PHE A 1 82 ? 35.041 1.672 -64.049 1.00 90.94 82 PHE A O 1
ATOM 662 N N . THR A 1 83 ? 35.135 3.385 -62.619 1.00 89.69 83 THR A N 1
ATOM 663 C CA . THR A 1 83 ? 35.838 4.295 -63.523 1.00 89.69 83 THR A CA 1
ATOM 664 C C . THR A 1 83 ? 37.354 4.127 -63.381 1.00 89.69 83 THR A C 1
ATOM 666 O O . THR A 1 83 ? 37.867 3.734 -62.330 1.00 89.69 83 THR A O 1
ATOM 669 N N . ALA A 1 84 ? 38.115 4.507 -64.413 1.00 86.50 84 ALA A N 1
ATOM 670 C CA . ALA A 1 84 ? 39.582 4.511 -64.339 1.00 86.50 84 ALA A CA 1
ATOM 671 C C . ALA A 1 84 ? 40.120 5.368 -63.175 1.00 86.50 84 ALA A C 1
ATOM 673 O O . ALA A 1 84 ? 41.166 5.061 -62.604 1.00 86.50 84 ALA A O 1
ATOM 674 N N . ARG A 1 85 ? 39.390 6.426 -62.793 1.00 84.50 85 ARG A N 1
ATOM 675 C CA . ARG A 1 85 ? 39.751 7.299 -61.670 1.00 84.50 85 ARG A CA 1
ATOM 676 C C . ARG A 1 85 ? 39.583 6.594 -60.321 1.00 84.50 85 ARG A C 1
ATOM 678 O O . ARG A 1 85 ? 40.468 6.688 -59.477 1.00 84.50 85 ARG A O 1
ATOM 685 N N . GLU A 1 86 ? 38.478 5.880 -60.126 1.00 86.44 86 GLU A N 1
ATOM 686 C CA . GLU A 1 86 ? 38.208 5.106 -58.906 1.00 86.44 86 GLU A CA 1
ATOM 687 C C . GLU A 1 86 ? 39.191 3.948 -58.736 1.00 86.44 86 GLU A C 1
ATOM 689 O O . GLU A 1 86 ? 39.726 3.757 -57.644 1.00 86.44 86 GLU A O 1
ATOM 694 N N . LEU A 1 87 ? 39.505 3.235 -59.822 1.00 86.81 87 LEU A N 1
ATOM 695 C CA . LEU A 1 87 ? 40.500 2.163 -59.806 1.00 86.81 87 LEU A CA 1
ATOM 696 C C . LEU A 1 87 ? 41.904 2.686 -59.450 1.00 86.81 87 LEU A C 1
ATOM 698 O O . LEU A 1 87 ? 42.608 2.085 -58.639 1.00 86.81 87 LEU A O 1
ATOM 702 N N . ALA A 1 88 ? 42.301 3.842 -59.993 1.00 83.50 88 ALA A N 1
ATOM 703 C CA . ALA A 1 88 ? 43.571 4.481 -59.645 1.00 83.50 88 ALA A CA 1
ATOM 704 C C . ALA A 1 88 ? 43.627 4.932 -58.170 1.00 83.50 88 ALA A C 1
ATOM 706 O O . ALA A 1 88 ? 44.675 4.814 -57.528 1.00 83.50 88 ALA A O 1
ATOM 707 N N . ALA A 1 89 ? 42.517 5.419 -57.604 1.00 83.19 89 ALA A N 1
ATOM 708 C CA . ALA A 1 89 ? 42.442 5.776 -56.184 1.00 83.19 89 ALA A CA 1
ATOM 709 C C . ALA A 1 89 ? 42.523 4.550 -55.265 1.00 83.19 89 ALA A C 1
ATOM 711 O O . ALA A 1 89 ? 43.250 4.581 -54.272 1.00 83.19 89 ALA A O 1
ATOM 712 N N . LEU A 1 90 ? 41.863 3.447 -55.635 1.00 85.75 90 LEU A N 1
ATOM 713 C CA . LEU A 1 90 ? 41.962 2.166 -54.932 1.00 85.75 90 LEU A CA 1
ATOM 714 C C . LEU A 1 90 ? 43.416 1.652 -54.887 1.00 85.75 90 LEU A C 1
ATOM 716 O O . LEU A 1 90 ? 43.901 1.222 -53.839 1.00 85.75 90 LEU A O 1
ATOM 720 N N . LEU A 1 91 ? 44.141 1.746 -56.008 1.00 82.69 91 LEU A N 1
ATOM 721 C CA . LEU A 1 91 ? 45.537 1.305 -56.119 1.00 82.69 91 LEU A CA 1
ATOM 722 C C . LEU A 1 91 ? 46.539 2.192 -55.371 1.00 82.69 91 LEU A C 1
ATOM 724 O O . LEU A 1 91 ? 47.521 1.679 -54.835 1.00 82.69 91 LEU A O 1
ATOM 728 N N . SER A 1 92 ? 46.306 3.500 -55.327 1.00 75.00 92 SER A N 1
ATOM 729 C CA . SER A 1 92 ? 47.194 4.461 -54.655 1.00 75.00 92 SER A CA 1
ATOM 730 C C . SER A 1 92 ? 46.880 4.643 -53.164 1.00 75.00 92 SER A C 1
ATOM 732 O O . SER A 1 92 ? 47.638 5.301 -52.453 1.00 75.00 92 SER A O 1
ATOM 734 N N . GLY A 1 93 ? 45.760 4.093 -52.670 1.00 68.38 93 GLY A N 1
ATOM 735 C CA . GLY A 1 93 ? 45.237 4.406 -51.331 1.00 68.38 93 GLY A CA 1
ATOM 736 C C . GLY A 1 93 ? 44.834 5.882 -51.173 1.00 68.38 93 GLY A C 1
ATOM 737 O O . GLY A 1 93 ? 44.757 6.392 -50.048 1.00 68.38 93 GLY A O 1
ATOM 738 N N . GLY A 1 94 ? 44.646 6.577 -52.302 1.00 63.25 94 GLY A N 1
ATOM 739 C CA . GLY A 1 94 ? 44.295 7.993 -52.412 1.00 63.25 94 GLY A CA 1
ATOM 740 C C . GLY A 1 94 ? 42.784 8.232 -52.500 1.00 63.25 94 GLY A C 1
ATOM 741 O O . GLY A 1 94 ? 41.999 7.322 -52.269 1.00 63.25 94 GLY A O 1
ATOM 742 N N . SER A 1 95 ? 42.376 9.469 -52.815 1.00 57.66 95 SER A N 1
ATOM 743 C CA . SER A 1 95 ? 40.969 9.850 -53.048 1.00 57.66 95 SER A CA 1
ATOM 744 C C . SER A 1 95 ? 40.722 10.127 -54.534 1.00 57.66 95 SER A C 1
ATOM 746 O O . SER A 1 95 ? 41.493 10.878 -55.130 1.00 57.66 95 SER A O 1
ATOM 748 N N . SER A 1 96 ? 39.666 9.561 -55.136 1.00 50.81 96 SER A N 1
ATOM 749 C CA . SER A 1 96 ? 39.271 9.838 -56.536 1.00 50.81 96 SER A CA 1
ATOM 750 C C . SER A 1 96 ? 38.320 11.031 -56.714 1.00 50.81 96 SER A C 1
ATOM 752 O O . SER A 1 96 ? 38.056 11.408 -57.856 1.00 50.81 96 SER A O 1
ATOM 754 N N . LYS A 1 97 ? 37.782 11.614 -55.635 1.00 51.16 97 LYS A N 1
ATOM 755 C CA . LYS A 1 97 ? 36.752 12.670 -55.697 1.00 51.16 97 LYS A CA 1
ATOM 756 C C . LYS A 1 97 ? 37.333 14.061 -55.409 1.00 51.16 97 LYS A C 1
ATOM 758 O O . LYS A 1 97 ? 38.198 14.189 -54.538 1.00 51.16 97 LYS A O 1
ATOM 763 N N . ASP A 1 98 ? 36.880 15.057 -56.176 1.00 41.94 98 ASP A N 1
ATOM 764 C CA . ASP A 1 98 ? 37.244 16.472 -56.027 1.00 41.94 98 ASP A CA 1
ATOM 765 C C . ASP A 1 98 ? 36.712 17.016 -54.684 1.00 41.94 98 ASP A C 1
ATOM 767 O O . ASP A 1 98 ? 35.723 16.516 -54.155 1.00 41.94 98 ASP A O 1
ATOM 771 N N . PHE A 1 99 ? 37.388 18.010 -54.099 1.00 38.69 99 PHE A N 1
ATOM 772 C CA . PHE A 1 99 ? 37.103 18.510 -52.740 1.00 38.69 99 PHE A CA 1
ATOM 773 C C . PHE A 1 99 ? 35.709 19.166 -52.561 1.00 38.69 99 PHE A C 1
ATOM 775 O O . PHE A 1 99 ? 35.324 19.378 -51.415 1.00 38.69 99 PHE A O 1
ATOM 782 N N . ASP A 1 100 ? 34.964 19.432 -53.644 1.00 33.25 100 ASP A N 1
ATOM 783 C CA . ASP A 1 100 ? 33.742 20.265 -53.668 1.00 33.25 100 ASP A CA 1
ATOM 784 C C . ASP A 1 100 ? 32.429 19.501 -53.996 1.00 33.25 100 ASP A C 1
ATOM 786 O O . ASP A 1 100 ? 31.422 20.123 -54.326 1.00 33.25 100 ASP A O 1
ATOM 790 N N . ASP A 1 101 ? 32.398 18.162 -53.948 1.00 40.72 101 ASP A N 1
ATOM 791 C CA . ASP A 1 101 ? 31.209 17.381 -54.354 1.00 40.72 101 ASP A CA 1
ATOM 792 C C . ASP A 1 101 ? 30.249 17.102 -53.167 1.00 40.72 101 ASP A C 1
ATOM 794 O O . ASP A 1 101 ? 30.420 16.131 -52.421 1.00 40.72 101 ASP A O 1
ATOM 798 N N . GLU A 1 102 ? 29.232 17.959 -52.982 1.00 36.59 102 GLU A N 1
ATOM 799 C CA . GLU A 1 102 ? 28.299 17.967 -51.830 1.00 36.59 102 GLU A CA 1
ATOM 800 C C . GLU A 1 102 ? 27.456 16.679 -51.662 1.00 36.59 102 GLU A C 1
ATOM 802 O O . GLU A 1 102 ? 26.991 16.377 -50.561 1.00 36.59 102 GLU A O 1
ATOM 807 N N . GLU A 1 103 ? 27.264 15.868 -52.712 1.00 37.56 103 GLU A N 1
ATOM 808 C CA . GLU A 1 103 ? 26.397 14.675 -52.645 1.00 37.56 103 GLU A CA 1
ATOM 809 C C . GLU A 1 103 ? 27.086 13.410 -52.096 1.00 37.56 103 GLU A C 1
ATOM 811 O O . GLU A 1 103 ? 26.404 12.438 -51.735 1.00 37.56 103 GLU A O 1
ATOM 816 N N . THR A 1 104 ? 28.421 13.393 -51.989 1.00 40.59 104 THR A N 1
ATOM 817 C CA . THR A 1 104 ? 29.174 12.175 -51.645 1.00 40.59 104 THR A CA 1
ATOM 818 C C . THR A 1 104 ? 29.930 12.294 -50.323 1.00 40.59 104 THR A C 1
ATOM 820 O O . THR A 1 104 ? 30.964 12.937 -50.203 1.00 40.59 104 THR A O 1
ATOM 823 N N . THR A 1 105 ? 29.445 11.596 -49.298 1.00 40.12 105 THR A N 1
ATOM 824 C CA . THR A 1 105 ? 29.972 11.636 -47.921 1.00 40.12 105 THR A CA 1
ATOM 825 C C . THR A 1 105 ? 31.262 10.815 -47.717 1.00 40.12 105 THR A C 1
ATOM 827 O O . THR A 1 105 ? 31.544 10.385 -46.597 1.00 40.12 105 THR A O 1
ATOM 830 N N . GLY A 1 106 ? 32.037 10.522 -48.772 1.00 42.94 106 GLY A N 1
ATOM 831 C CA . GLY A 1 106 ? 33.126 9.532 -48.731 1.00 42.94 106 GLY A CA 1
ATOM 832 C C . GLY A 1 106 ? 34.332 9.837 -49.626 1.00 42.94 106 GLY A C 1
ATOM 833 O O . GLY A 1 106 ? 34.214 9.963 -50.844 1.00 42.94 106 GLY A O 1
ATOM 834 N N . ARG A 1 107 ? 35.530 9.863 -49.021 1.00 49.19 107 ARG A N 1
ATOM 835 C CA . ARG A 1 107 ? 36.839 9.914 -49.705 1.00 49.19 107 ARG A CA 1
ATOM 836 C C . ARG A 1 107 ? 37.193 8.529 -50.269 1.00 49.19 107 ARG A C 1
ATOM 838 O O . ARG A 1 107 ? 37.909 7.754 -49.624 1.00 49.19 107 ARG A O 1
ATOM 845 N N . PHE A 1 108 ? 36.660 8.202 -51.445 1.00 45.81 108 PHE A N 1
ATOM 846 C CA . PHE A 1 108 ? 36.815 6.896 -52.101 1.00 45.81 108 PHE A CA 1
ATOM 847 C C . PHE A 1 108 ? 38.294 6.488 -52.235 1.00 45.81 108 PHE A C 1
ATOM 849 O O . PHE A 1 108 ? 39.065 7.204 -52.861 1.00 45.81 108 PHE A O 1
ATOM 856 N N . GLY A 1 109 ? 38.679 5.355 -51.635 1.00 53.97 109 GLY A N 1
ATOM 857 C CA . GLY A 1 109 ? 40.052 4.817 -51.594 1.00 53.97 109 GLY A CA 1
ATOM 858 C C . GLY A 1 109 ? 40.745 4.926 -50.226 1.00 53.97 109 GLY A C 1
ATOM 859 O O . GLY A 1 109 ? 41.532 4.054 -49.868 1.00 53.97 109 GLY A O 1
ATOM 860 N N . THR A 1 110 ? 40.373 5.899 -49.385 1.00 65.50 110 THR A N 1
ATOM 861 C CA . THR A 1 110 ? 40.876 5.980 -47.996 1.00 65.50 110 THR A CA 1
ATOM 862 C C . THR A 1 110 ? 40.038 5.171 -47.007 1.00 65.50 110 THR A C 1
ATOM 864 O O . THR A 1 110 ? 40.609 4.534 -46.127 1.00 65.50 110 THR A O 1
ATOM 867 N N . GLY A 1 111 ? 38.715 5.127 -47.202 1.00 76.06 111 GLY A N 1
ATOM 868 C CA . GLY A 1 111 ? 37.799 4.262 -46.448 1.00 76.06 111 GLY A CA 1
ATOM 869 C C . GLY A 1 111 ? 38.031 2.771 -46.706 1.00 76.06 111 GLY A C 1
ATOM 870 O O . GLY A 1 111 ? 37.987 1.957 -45.790 1.00 76.06 111 GLY A O 1
ATOM 871 N N . PHE A 1 112 ? 38.432 2.408 -47.932 1.00 86.31 112 PHE A N 1
ATOM 872 C CA . PHE A 1 112 ? 38.792 1.026 -48.271 1.00 86.31 112 PHE A CA 1
ATOM 873 C C . PHE A 1 112 ? 39.978 0.501 -47.446 1.00 86.31 112 PHE A C 1
ATOM 875 O O . PHE A 1 112 ? 40.031 -0.685 -47.127 1.00 86.31 112 PHE A O 1
ATOM 882 N N . LEU A 1 113 ? 40.914 1.364 -47.032 1.00 88.56 113 LEU A N 1
ATOM 883 C CA . LEU A 1 113 ? 42.046 0.947 -46.197 1.00 88.56 113 LEU A CA 1
ATOM 884 C C . LEU A 1 113 ? 41.605 0.457 -44.808 1.00 88.56 113 LEU A C 1
ATOM 886 O O . LEU A 1 113 ? 42.283 -0.398 -44.247 1.00 88.56 113 LEU A O 1
ATOM 890 N N . VAL A 1 114 ? 40.445 0.899 -44.300 1.00 88.81 114 VAL A N 1
ATOM 891 C CA . VAL A 1 114 ? 39.849 0.398 -43.044 1.00 88.81 114 VAL A CA 1
ATOM 892 C C . VAL A 1 114 ? 39.565 -1.102 -43.128 1.00 88.81 114 VAL A C 1
ATOM 894 O O . VAL A 1 114 ? 39.718 -1.819 -42.145 1.00 88.81 114 VAL A O 1
ATOM 897 N N . THR A 1 115 ? 39.230 -1.611 -44.317 1.00 92.75 115 THR A N 1
ATOM 898 C CA . THR A 1 115 ? 38.954 -3.041 -44.519 1.00 92.75 115 THR A CA 1
ATOM 899 C C . THR A 1 115 ? 40.179 -3.931 -44.313 1.00 92.75 115 THR A C 1
ATOM 901 O O . THR A 1 115 ? 40.026 -5.128 -44.106 1.00 92.75 115 THR A O 1
ATOM 904 N N . HIS A 1 116 ? 41.390 -3.361 -44.270 1.00 92.50 116 HIS A N 1
ATOM 905 C CA . HIS A 1 116 ? 42.595 -4.124 -43.942 1.00 92.50 116 HIS A CA 1
ATOM 906 C C . HIS A 1 116 ? 42.693 -4.487 -42.450 1.00 92.50 116 HIS A C 1
ATOM 908 O O . HIS A 1 116 ? 43.619 -5.196 -42.059 1.00 92.50 116 HIS A O 1
ATOM 914 N N . ALA A 1 117 ? 41.724 -4.054 -41.630 1.00 92.00 117 ALA A N 1
ATOM 915 C CA . ALA A 1 117 ? 41.460 -4.646 -40.321 1.00 92.00 117 ALA A CA 1
ATOM 916 C C . ALA A 1 117 ? 41.131 -6.149 -40.424 1.00 92.00 117 ALA A C 1
ATOM 918 O O . ALA A 1 117 ? 41.440 -6.895 -39.504 1.00 92.00 117 ALA A O 1
ATOM 919 N N . LEU A 1 118 ? 40.541 -6.592 -41.544 1.00 93.62 118 LEU A N 1
ATOM 920 C CA . LEU A 1 118 ? 40.245 -8.001 -41.817 1.00 93.62 118 LEU A CA 1
ATOM 921 C C . LEU A 1 118 ? 41.492 -8.768 -42.254 1.00 93.62 118 LEU A C 1
ATOM 923 O O . LEU A 1 118 ? 41.791 -9.823 -41.717 1.00 93.62 118 LEU A O 1
ATOM 927 N N . SER A 1 119 ? 42.212 -8.257 -43.253 1.00 94.00 119 SER A N 1
ATOM 928 C CA . SER A 1 119 ? 43.429 -8.877 -43.777 1.00 94.00 119 SER A CA 1
ATOM 929 C C . SER A 1 119 ? 44.310 -7.825 -44.436 1.00 94.00 119 SER A C 1
ATOM 931 O O . SER A 1 119 ? 43.826 -6.903 -45.093 1.00 94.00 119 SER A O 1
ATOM 933 N N . THR A 1 120 ? 45.630 -7.974 -44.316 1.00 91.94 120 THR A N 1
ATOM 934 C CA . THR A 1 120 ? 46.574 -7.090 -45.027 1.00 91.94 120 THR A CA 1
ATOM 935 C C . THR A 1 120 ? 46.619 -7.350 -46.531 1.00 91.94 120 THR A C 1
ATOM 937 O O . THR A 1 120 ? 47.271 -6.595 -47.255 1.00 91.94 120 THR A O 1
ATOM 940 N N . CYS A 1 121 ? 45.959 -8.409 -47.003 1.00 91.75 121 CYS A N 1
ATOM 941 C CA . CYS A 1 121 ? 45.921 -8.787 -48.401 1.00 91.75 121 CYS A CA 1
ATOM 942 C C . CYS A 1 121 ? 44.479 -8.949 -48.886 1.00 91.75 121 CYS A C 1
ATOM 944 O O . CYS A 1 121 ? 43.699 -9.675 -48.277 1.00 91.75 121 CYS A O 1
ATOM 946 N N . VAL A 1 122 ? 44.154 -8.311 -50.011 1.00 94.44 122 VAL A N 1
ATOM 947 C CA . VAL A 1 122 ? 42.815 -8.364 -50.611 1.00 94.44 122 VAL A CA 1
ATOM 948 C C . VAL A 1 122 ? 42.928 -8.634 -52.103 1.00 94.44 122 VAL A C 1
ATOM 950 O O . VAL A 1 122 ? 43.632 -7.903 -52.802 1.00 94.44 122 VAL A O 1
ATOM 953 N N . ASP A 1 123 ? 42.221 -9.640 -52.603 1.00 95.50 123 ASP A N 1
ATOM 954 C CA . ASP A 1 123 ? 42.029 -9.817 -54.042 1.00 95.50 123 ASP A CA 1
ATOM 955 C C . ASP A 1 123 ? 40.790 -9.033 -54.482 1.00 95.50 123 ASP A C 1
ATOM 957 O O . ASP A 1 123 ? 39.741 -9.075 -53.836 1.00 95.50 123 ASP A O 1
ATOM 961 N N . VAL A 1 124 ? 40.919 -8.288 -55.578 1.00 95.06 124 VAL A N 1
ATOM 962 C CA . VAL A 1 124 ? 39.861 -7.435 -56.120 1.00 95.06 124 VAL A CA 1
ATOM 963 C C . VAL A 1 124 ? 39.562 -7.863 -57.545 1.00 95.06 124 VAL A C 1
ATOM 965 O O . VAL A 1 124 ? 40.388 -7.682 -58.444 1.00 95.06 124 VAL A O 1
ATOM 968 N N . ASP A 1 125 ? 38.351 -8.367 -57.741 1.00 94.44 125 ASP A N 1
ATOM 969 C CA . ASP A 1 125 ? 37.757 -8.574 -59.054 1.00 94.44 125 ASP A CA 1
ATOM 970 C C . ASP A 1 125 ? 36.824 -7.407 -59.354 1.00 94.44 125 ASP A C 1
ATOM 972 O O . ASP A 1 125 ? 35.976 -7.047 -58.534 1.00 94.44 125 ASP A O 1
ATOM 976 N N . GLY A 1 126 ? 36.948 -6.809 -60.534 1.00 93.06 126 GLY A N 1
ATOM 977 C CA . GLY A 1 126 ? 36.126 -5.659 -60.881 1.00 93.06 126 GLY A CA 1
ATOM 978 C C . GLY A 1 126 ? 35.870 -5.511 -62.368 1.00 93.06 126 GLY A C 1
ATOM 979 O O . GLY A 1 126 ? 36.623 -5.983 -63.220 1.00 93.06 126 GLY A O 1
ATOM 980 N N . VAL A 1 127 ? 34.776 -4.821 -62.674 1.00 92.50 127 VAL A N 1
ATOM 981 C CA . VAL A 1 127 ? 34.445 -4.380 -64.026 1.00 92.50 127 VAL A CA 1
ATOM 982 C C . VAL A 1 127 ? 34.849 -2.917 -64.163 1.00 92.50 127 VAL A C 1
ATOM 984 O O . VAL A 1 127 ? 34.366 -2.072 -63.414 1.00 92.50 127 VAL A O 1
ATOM 987 N N . LEU A 1 128 ? 35.714 -2.615 -65.125 1.00 90.69 128 LEU A N 1
ATOM 988 C CA . LEU A 1 128 ? 36.140 -1.271 -65.498 1.00 90.69 128 LEU A CA 1
ATOM 989 C C . LEU A 1 128 ? 35.296 -0.769 -66.671 1.00 90.69 128 LEU A C 1
ATOM 991 O O . LEU A 1 128 ? 35.144 -1.461 -67.676 1.00 90.69 128 LEU A O 1
ATOM 995 N N . PHE A 1 129 ? 34.757 0.440 -66.556 1.00 88.94 129 PHE A N 1
ATOM 996 C CA . PHE A 1 129 ? 34.104 1.142 -67.654 1.00 88.94 129 PHE A CA 1
ATOM 997 C C . PHE A 1 129 ? 35.118 1.996 -68.422 1.00 88.94 129 PHE A C 1
ATOM 999 O O . PHE A 1 129 ? 35.758 2.888 -67.855 1.00 88.94 129 PHE A O 1
ATOM 1006 N N . THR A 1 130 ? 35.245 1.733 -69.722 1.00 82.94 130 THR A N 1
ATOM 1007 C CA . THR A 1 130 ? 36.117 2.458 -70.652 1.00 82.94 130 THR A CA 1
ATOM 1008 C C . THR A 1 130 ? 35.297 3.030 -71.811 1.00 82.94 130 THR A C 1
ATOM 1010 O O . THR A 1 130 ? 34.119 2.720 -71.990 1.00 82.94 130 THR A O 1
ATOM 1013 N N . GLN A 1 131 ? 35.915 3.880 -72.635 1.00 80.12 131 GLN A N 1
ATOM 1014 C CA . GLN A 1 131 ? 35.265 4.396 -73.848 1.00 80.12 131 GLN A CA 1
ATOM 1015 C C . GLN A 1 131 ? 34.959 3.286 -74.872 1.00 80.12 131 GLN A C 1
ATOM 1017 O O . GLN A 1 131 ? 34.062 3.449 -75.696 1.00 80.12 131 GLN A O 1
ATOM 1022 N N . GLU A 1 132 ? 35.684 2.164 -74.813 1.00 78.50 132 GLU A N 1
ATOM 1023 C CA . GLU A 1 132 ? 35.568 1.035 -75.745 1.00 78.50 132 GLU A CA 1
ATOM 1024 C C . GLU A 1 132 ? 34.616 -0.064 -75.241 1.00 78.50 132 GLU A C 1
ATOM 1026 O O . GLU A 1 132 ? 34.284 -0.990 -75.983 1.00 78.50 132 GLU A O 1
ATOM 1031 N N . GLY A 1 133 ? 34.118 0.050 -74.005 1.00 84.69 133 GLY A N 1
ATOM 1032 C CA . GLY A 1 133 ? 33.166 -0.885 -73.419 1.00 84.69 133 GLY A CA 1
ATOM 1033 C C . GLY A 1 133 ? 33.467 -1.177 -71.955 1.00 84.69 133 GLY A C 1
ATOM 1034 O O . GLY A 1 133 ? 33.812 -0.288 -71.182 1.00 84.69 133 GLY A O 1
ATOM 1035 N N . HIS A 1 134 ? 33.286 -2.434 -71.562 1.00 89.69 134 HIS A N 1
ATOM 1036 C CA . HIS A 1 134 ? 33.577 -2.889 -70.211 1.00 89.69 134 HIS A CA 1
ATOM 1037 C C . HIS A 1 134 ? 34.680 -3.933 -70.242 1.00 89.69 134 HIS A C 1
ATOM 1039 O O . HIS A 1 134 ? 34.698 -4.786 -71.128 1.00 89.69 134 HIS A O 1
ATOM 1045 N N . GLU A 1 135 ? 35.559 -3.898 -69.253 1.00 91.31 135 GLU A N 1
ATOM 1046 C CA . GLU A 1 135 ? 36.659 -4.845 -69.110 1.00 91.31 135 GLU A CA 1
ATOM 1047 C C . GLU A 1 135 ? 36.650 -5.451 -67.713 1.00 91.31 135 GLU A C 1
ATOM 1049 O O . GLU A 1 135 ? 36.334 -4.777 -66.738 1.00 91.31 135 GLU A O 1
ATOM 1054 N N . PHE A 1 136 ? 36.985 -6.731 -67.609 1.00 91.56 136 PHE A N 1
ATOM 1055 C CA . PHE A 1 136 ? 37.205 -7.402 -66.337 1.00 91.56 136 PHE A CA 1
ATOM 1056 C C . PHE A 1 136 ? 38.679 -7.327 -65.961 1.00 91.56 136 PHE A C 1
ATOM 1058 O O . PHE A 1 136 ? 39.537 -7.696 -66.770 1.00 91.56 136 PHE A O 1
ATOM 1065 N N . PHE A 1 137 ? 38.962 -6.921 -64.729 1.00 92.94 137 PHE A N 1
ATOM 1066 C CA . PHE A 1 137 ? 40.296 -6.969 -64.148 1.00 92.94 137 PHE A CA 1
ATOM 1067 C C . PHE A 1 137 ? 40.298 -7.790 -62.860 1.00 92.94 137 PHE A C 1
ATOM 1069 O O . PHE A 1 137 ? 39.299 -7.863 -62.148 1.00 92.94 137 PHE A O 1
ATOM 1076 N N . HIS A 1 138 ? 41.467 -8.354 -62.568 1.00 93.81 138 HIS A N 1
ATOM 1077 C CA . HIS A 1 138 ? 41.794 -8.980 -61.296 1.00 93.81 138 HIS A CA 1
ATOM 1078 C C . HIS A 1 138 ? 43.114 -8.385 -60.807 1.00 93.81 138 HIS A C 1
ATOM 1080 O O . HIS A 1 138 ? 44.098 -8.365 -61.555 1.00 93.81 138 HIS A O 1
ATOM 1086 N N . ILE A 1 139 ? 43.138 -7.888 -59.573 1.00 93.31 139 ILE A N 1
ATOM 1087 C CA . ILE A 1 139 ? 44.340 -7.347 -58.931 1.00 93.31 139 ILE A CA 1
ATOM 1088 C C . ILE A 1 139 ? 44.447 -7.845 -57.493 1.00 93.31 139 ILE A C 1
ATOM 1090 O O . ILE A 1 139 ? 43.444 -8.017 -56.807 1.00 93.31 139 ILE A O 1
ATOM 1094 N N . LYS A 1 140 ? 45.682 -8.006 -57.020 1.00 93.00 140 LYS A N 1
ATOM 1095 C CA . LYS A 1 140 ? 45.985 -8.393 -55.643 1.00 93.00 140 LYS A CA 1
ATOM 1096 C C . LYS A 1 140 ? 46.606 -7.229 -54.887 1.00 93.00 140 LYS A C 1
ATOM 1098 O O . LYS A 1 140 ? 47.723 -6.814 -55.187 1.00 93.00 140 LYS A O 1
ATOM 1103 N N . LEU A 1 141 ? 45.904 -6.728 -53.879 1.00 91.56 141 LEU A N 1
ATOM 1104 C CA . LEU A 1 141 ? 46.340 -5.639 -53.012 1.00 91.56 141 LEU A CA 1
ATOM 1105 C C . LEU A 1 141 ? 47.009 -6.215 -51.759 1.00 91.56 141 LEU A C 1
ATOM 1107 O O . LEU A 1 141 ? 46.348 -6.465 -50.756 1.00 91.56 141 LEU A O 1
ATOM 1111 N N . ALA A 1 142 ? 48.324 -6.427 -51.807 1.00 90.94 142 ALA A N 1
ATOM 1112 C CA . ALA A 1 142 ? 49.121 -6.875 -50.665 1.00 90.94 142 ALA A CA 1
ATOM 1113 C C . ALA A 1 142 ? 49.729 -5.658 -49.952 1.00 90.94 142 ALA A C 1
ATOM 1115 O O . ALA A 1 142 ? 50.734 -5.098 -50.390 1.00 90.94 142 ALA A O 1
ATOM 1116 N N . ARG A 1 143 ? 49.082 -5.206 -48.873 1.00 89.25 143 ARG A N 1
ATOM 1117 C CA . ARG A 1 143 ? 49.415 -3.958 -48.160 1.00 89.25 143 ARG A CA 1
ATOM 1118 C C . ARG A 1 143 ? 50.101 -4.170 -46.809 1.00 89.25 143 ARG A C 1
ATOM 1120 O O . ARG A 1 143 ? 50.288 -3.212 -46.061 1.00 89.25 143 ARG A O 1
ATOM 1127 N N . GLY A 1 144 ? 50.479 -5.408 -46.503 1.00 83.75 144 GLY A N 1
ATOM 1128 C CA . GLY A 1 144 ? 51.336 -5.749 -45.368 1.00 83.75 144 GLY A CA 1
ATOM 1129 C C . GLY A 1 144 ? 52.823 -5.509 -45.659 1.00 83.75 144 GLY A C 1
ATOM 1130 O O . GLY A 1 144 ? 53.228 -5.299 -46.801 1.00 83.75 144 GLY A O 1
ATOM 1131 N N . GLY A 1 145 ? 53.655 -5.575 -44.618 1.00 85.94 145 GLY A N 1
ATOM 1132 C CA . GLY A 1 145 ? 55.113 -5.474 -44.744 1.00 85.94 145 GLY A CA 1
ATOM 1133 C C . GLY A 1 145 ? 55.671 -4.046 -44.687 1.00 85.94 145 GLY A C 1
ATOM 1134 O O . GLY A 1 145 ? 55.101 -3.147 -44.065 1.00 85.94 145 GLY A O 1
ATOM 1135 N N . ASP A 1 146 ? 56.857 -3.852 -45.268 1.00 88.38 146 ASP A N 1
ATOM 1136 C CA . ASP A 1 146 ? 57.565 -2.570 -45.274 1.00 88.38 146 ASP A CA 1
ATOM 1137 C C . ASP A 1 146 ? 57.210 -1.692 -46.492 1.00 88.38 146 ASP A C 1
ATOM 1139 O O . ASP A 1 146 ? 56.488 -2.098 -47.400 1.00 88.38 146 ASP A O 1
ATOM 1143 N N . GLU A 1 147 ? 57.717 -0.452 -46.519 1.00 89.38 147 GLU A N 1
ATOM 1144 C CA . GLU A 1 147 ? 57.465 0.494 -47.624 1.00 89.38 147 GLU A CA 1
ATOM 1145 C C . GLU A 1 147 ? 57.860 -0.101 -48.983 1.00 89.38 147 GLU A C 1
ATOM 1147 O O . GLU A 1 147 ? 57.157 0.101 -49.969 1.00 89.38 147 GLU A O 1
ATOM 1152 N N . LYS A 1 148 ? 58.964 -0.856 -49.036 1.00 89.69 148 LYS A N 1
ATOM 1153 C CA . LYS A 1 148 ? 59.479 -1.443 -50.273 1.00 89.69 148 LYS A CA 1
ATOM 1154 C C . LYS A 1 148 ? 58.517 -2.495 -50.832 1.00 89.69 148 LYS A C 1
ATOM 1156 O O . LYS A 1 148 ? 58.208 -2.448 -52.017 1.00 89.69 148 LYS A O 1
ATOM 1161 N N . SER A 1 149 ? 58.010 -3.374 -49.972 1.00 90.50 149 SER A N 1
ATOM 1162 C CA . SER A 1 149 ? 57.062 -4.429 -50.345 1.00 90.50 149 SER A CA 1
ATOM 1163 C C . SER A 1 149 ? 55.754 -3.847 -50.900 1.00 90.50 149 SER A C 1
ATOM 1165 O O . SER A 1 149 ? 55.225 -4.328 -51.900 1.00 90.50 149 SER A O 1
ATOM 1167 N N . ILE A 1 150 ? 55.260 -2.755 -50.304 1.00 90.19 150 ILE A N 1
ATOM 1168 C CA . ILE A 1 150 ? 54.045 -2.070 -50.773 1.00 90.19 150 ILE A CA 1
ATOM 1169 C C . ILE A 1 150 ? 54.280 -1.387 -52.129 1.00 90.19 150 ILE A C 1
ATOM 1171 O O . ILE A 1 150 ? 53.408 -1.450 -52.994 1.00 90.19 150 ILE A O 1
ATOM 1175 N N . VAL A 1 151 ? 55.450 -0.767 -52.347 1.00 89.06 151 VAL A N 1
ATOM 1176 C CA . VAL A 1 151 ? 55.826 -0.194 -53.656 1.00 89.06 151 VAL A CA 1
ATOM 1177 C C . VAL A 1 151 ? 55.842 -1.278 -54.738 1.00 89.06 151 VAL A C 1
ATOM 1179 O O . VAL A 1 151 ? 55.226 -1.090 -55.785 1.00 89.06 151 VAL A O 1
ATOM 1182 N N . GLU A 1 152 ? 56.480 -2.419 -54.466 1.00 89.44 152 GLU A N 1
ATOM 1183 C CA . GLU A 1 152 ? 56.524 -3.563 -55.388 1.00 89.44 152 GLU A CA 1
ATOM 1184 C C . GLU A 1 152 ? 55.104 -4.077 -55.706 1.00 89.44 152 GLU A C 1
ATOM 1186 O O . GLU A 1 152 ? 54.781 -4.326 -56.868 1.00 89.44 152 GLU A O 1
ATOM 1191 N N . ASN A 1 153 ? 54.205 -4.143 -54.714 1.00 91.75 153 ASN A N 1
ATOM 1192 C CA . ASN A 1 153 ? 52.808 -4.528 -54.938 1.00 91.75 153 ASN A CA 1
ATOM 1193 C C . ASN A 1 153 ? 52.012 -3.504 -55.776 1.00 91.75 153 ASN A C 1
ATOM 1195 O O . ASN A 1 153 ? 51.182 -3.909 -56.594 1.00 91.75 153 ASN A O 1
ATOM 1199 N N . ILE A 1 154 ? 52.250 -2.194 -55.612 1.00 87.50 154 ILE A N 1
ATOM 1200 C CA . ILE A 1 154 ? 51.631 -1.154 -56.458 1.00 87.50 154 ILE A CA 1
ATOM 1201 C C . ILE A 1 154 ? 52.060 -1.340 -57.918 1.00 87.50 154 ILE A C 1
ATOM 1203 O O . ILE A 1 154 ? 51.220 -1.297 -58.818 1.00 87.50 154 ILE A O 1
ATOM 1207 N N . GLU A 1 155 ? 53.352 -1.555 -58.168 1.00 86.88 155 GLU A N 1
ATOM 1208 C CA . GLU A 1 155 ? 53.884 -1.775 -59.518 1.00 86.88 155 GLU A CA 1
ATOM 1209 C C . GLU A 1 155 ? 53.305 -3.058 -60.138 1.00 86.88 155 GLU A C 1
ATOM 1211 O O . GLU A 1 155 ? 52.740 -3.003 -61.231 1.00 86.88 155 GLU A O 1
ATOM 1216 N N . GLN A 1 156 ? 53.306 -4.173 -59.400 1.00 88.44 156 GLN A N 1
ATOM 1217 C CA . GLN A 1 156 ? 52.735 -5.448 -59.853 1.00 88.44 156 GLN A CA 1
ATOM 1218 C C . GLN A 1 156 ? 51.230 -5.357 -60.156 1.00 88.44 156 GLN A C 1
ATOM 1220 O O . GLN A 1 156 ? 50.741 -5.944 -61.126 1.00 88.44 156 GLN A O 1
ATOM 1225 N N . SER A 1 157 ? 50.476 -4.620 -59.339 1.00 87.88 157 SER A N 1
ATOM 1226 C CA . SER A 1 157 ? 49.040 -4.426 -59.560 1.00 87.88 157 SER A CA 1
ATOM 1227 C C . SER A 1 157 ? 48.778 -3.614 -60.831 1.00 87.88 157 SER A C 1
ATOM 1229 O O . SER A 1 157 ? 47.890 -3.964 -61.605 1.00 87.88 157 SER A O 1
ATOM 1231 N N . ASN A 1 158 ? 49.588 -2.580 -61.094 1.00 85.25 158 ASN A N 1
ATOM 1232 C CA . ASN A 1 158 ? 49.510 -1.803 -62.335 1.00 85.25 158 ASN A CA 1
ATOM 1233 C C . ASN A 1 158 ? 49.863 -2.645 -63.570 1.00 85.25 158 ASN A C 1
ATOM 1235 O O . ASN A 1 158 ? 49.204 -2.518 -64.599 1.00 85.25 158 ASN A O 1
ATOM 1239 N N . GLU A 1 159 ? 50.863 -3.525 -63.479 1.00 85.38 159 GLU A N 1
ATOM 1240 C CA . GLU A 1 159 ? 51.188 -4.465 -64.561 1.00 85.38 159 GLU A CA 1
ATOM 1241 C C . GLU A 1 159 ? 50.052 -5.466 -64.807 1.00 85.38 159 GLU A C 1
ATOM 1243 O O . GLU A 1 159 ? 49.727 -5.770 -65.955 1.00 85.38 159 GLU A O 1
ATOM 1248 N N . SER A 1 160 ? 49.394 -5.935 -63.744 1.00 85.81 160 SER A N 1
ATOM 1249 C CA . SER A 1 160 ? 48.281 -6.889 -63.837 1.00 85.81 160 SER A CA 1
ATOM 1250 C C . SER A 1 160 ? 47.070 -6.312 -64.579 1.00 85.81 160 SER A C 1
ATOM 1252 O O . SER A 1 160 ? 46.389 -7.051 -65.291 1.00 85.81 160 SER A O 1
ATOM 1254 N N . LEU A 1 161 ? 46.848 -4.992 -64.507 1.00 85.25 161 LEU A N 1
ATOM 1255 C CA . LEU A 1 161 ? 45.795 -4.310 -65.269 1.00 85.25 161 LEU A CA 1
ATOM 1256 C C . LEU A 1 161 ? 45.987 -4.390 -66.788 1.00 85.25 161 LEU A C 1
ATOM 1258 O O . LEU A 1 161 ? 45.001 -4.362 -67.517 1.00 85.25 161 LEU A O 1
ATOM 1262 N N . ALA A 1 162 ? 47.219 -4.555 -67.283 1.00 82.19 162 ALA A N 1
ATOM 1263 C CA . ALA A 1 162 ? 47.458 -4.750 -68.715 1.00 82.19 162 ALA A CA 1
ATOM 1264 C C . ALA A 1 162 ? 46.845 -6.061 -69.249 1.00 82.19 162 ALA A C 1
ATOM 1266 O O . ALA A 1 162 ? 46.690 -6.219 -70.458 1.00 82.19 162 ALA A O 1
ATOM 1267 N N . ASN A 1 163 ? 46.481 -6.990 -68.356 1.00 83.69 163 ASN A N 1
ATOM 1268 C CA . ASN A 1 163 ? 45.834 -8.259 -68.687 1.00 83.69 163 ASN A CA 1
ATOM 1269 C C . ASN A 1 163 ? 44.298 -8.210 -68.569 1.00 83.69 163 ASN A C 1
ATOM 1271 O O . ASN A 1 163 ? 43.660 -9.268 -68.631 1.00 83.69 163 ASN A O 1
ATOM 1275 N N . ALA A 1 164 ? 43.702 -7.026 -68.374 1.00 87.44 164 ALA A N 1
ATOM 1276 C CA . ALA A 1 164 ? 42.252 -6.865 -68.332 1.00 87.44 164 ALA A CA 1
ATOM 1277 C C . ALA A 1 164 ? 41.603 -7.359 -69.638 1.00 87.44 164 ALA A C 1
ATOM 1279 O O . ALA A 1 164 ? 42.153 -7.209 -70.732 1.00 87.44 164 ALA A O 1
ATOM 1280 N N . LYS A 1 165 ? 40.443 -8.015 -69.526 1.00 87.75 165 LYS A N 1
ATOM 1281 C CA . LYS A 1 165 ? 39.783 -8.689 -70.656 1.00 87.75 165 LYS A CA 1
ATOM 1282 C C . LYS A 1 165 ? 38.468 -8.002 -71.015 1.00 87.75 165 LYS A C 1
ATOM 1284 O O . LYS A 1 165 ? 37.669 -7.775 -70.107 1.00 87.75 165 LYS A O 1
ATOM 1289 N N . PRO A 1 166 ? 38.172 -7.767 -72.306 1.00 86.31 166 PRO A N 1
ATOM 1290 C CA . PRO A 1 166 ? 36.872 -7.256 -72.727 1.00 86.31 166 PRO A CA 1
ATOM 1291 C C . PRO A 1 166 ? 35.721 -8.136 -72.231 1.00 86.31 166 PRO A C 1
ATOM 1293 O O . PRO A 1 166 ? 35.771 -9.365 -72.326 1.00 86.31 166 PRO A O 1
ATOM 1296 N N . LEU A 1 167 ? 34.667 -7.500 -71.728 1.00 85.25 167 LEU A N 1
ATOM 1297 C CA . LEU A 1 167 ? 33.496 -8.144 -71.152 1.00 85.25 167 LEU A CA 1
ATOM 1298 C C . LEU A 1 167 ? 32.221 -7.656 -71.857 1.00 85.25 167 LEU A C 1
ATOM 1300 O O . LEU A 1 167 ? 32.006 -6.463 -72.067 1.00 85.25 167 LEU A O 1
ATOM 1304 N N . SER A 1 168 ? 31.351 -8.593 -72.245 1.00 76.50 168 SER A N 1
ATOM 1305 C CA . SER A 1 168 ? 30.092 -8.252 -72.921 1.00 76.50 168 SER A CA 1
ATOM 1306 C C . SER A 1 168 ? 29.084 -7.623 -71.951 1.00 76.50 168 SER A C 1
ATOM 1308 O O . SER A 1 168 ? 29.013 -8.013 -70.785 1.00 76.50 168 SER A O 1
ATOM 1310 N N . LYS A 1 169 ? 28.229 -6.710 -72.438 1.00 69.38 169 LYS A N 1
ATOM 1311 C CA . LYS A 1 169 ? 27.175 -6.076 -71.617 1.00 69.38 169 LYS A CA 1
ATOM 1312 C C . LYS A 1 169 ? 26.234 -7.091 -70.950 1.00 69.38 169 LYS A C 1
ATOM 1314 O O . LYS A 1 169 ? 25.835 -6.892 -69.807 1.00 69.38 169 LYS A O 1
ATOM 1319 N N . SER A 1 170 ? 25.928 -8.213 -71.611 1.00 69.31 170 SER A N 1
ATOM 1320 C CA . SER A 1 170 ? 25.108 -9.292 -71.034 1.00 69.31 170 SER A CA 1
ATOM 1321 C C . SER A 1 170 ? 25.762 -9.992 -69.840 1.00 69.31 170 SER A C 1
ATOM 1323 O O . SER A 1 170 ? 25.049 -10.505 -68.983 1.00 69.31 170 SER A O 1
ATOM 1325 N N . CYS A 1 171 ? 27.098 -9.995 -69.757 1.00 69.38 171 CYS A N 1
ATOM 1326 C CA . CYS A 1 171 ? 27.822 -10.555 -68.615 1.00 69.38 171 CYS A CA 1
ATOM 1327 C C . CYS A 1 171 ? 27.747 -9.656 -67.372 1.00 69.38 171 CYS A C 1
ATOM 1329 O O . CYS A 1 171 ? 27.948 -10.151 -66.270 1.00 69.38 171 CYS A O 1
ATOM 1331 N N . ILE A 1 172 ? 27.447 -8.363 -67.527 1.00 73.69 172 ILE A N 1
ATOM 1332 C CA . ILE A 1 172 ? 27.340 -7.413 -66.409 1.00 73.69 172 ILE A CA 1
ATOM 1333 C C . ILE A 1 172 ? 25.975 -7.532 -65.751 1.00 73.69 172 ILE A C 1
ATOM 1335 O O . ILE A 1 172 ? 25.897 -7.615 -64.535 1.00 73.69 172 ILE A O 1
ATOM 1339 N N . ALA A 1 173 ? 24.908 -7.626 -66.548 1.00 68.25 173 ALA A N 1
ATOM 1340 C CA . ALA A 1 173 ? 23.525 -7.577 -66.071 1.00 68.25 173 ALA A CA 1
ATOM 1341 C C . ALA A 1 173 ? 23.153 -8.629 -65.002 1.00 68.25 173 ALA A C 1
ATOM 1343 O O . ALA A 1 173 ? 22.146 -8.459 -64.329 1.00 68.25 173 ALA A O 1
ATOM 1344 N N . ARG A 1 174 ? 23.925 -9.715 -64.843 1.00 65.88 174 ARG A N 1
ATOM 1345 C CA . ARG A 1 174 ? 23.623 -10.816 -63.903 1.00 65.88 174 ARG A CA 1
ATOM 1346 C C . ARG A 1 174 ? 24.720 -11.138 -62.887 1.00 65.88 174 ARG A C 1
ATOM 1348 O O . ARG A 1 174 ? 24.514 -12.018 -62.063 1.00 65.88 174 ARG A O 1
ATOM 1355 N N . ASN A 1 175 ? 25.868 -10.468 -62.949 1.00 83.06 175 ASN A N 1
ATOM 1356 C CA . ASN A 1 175 ? 27.015 -10.768 -62.088 1.00 83.06 175 ASN A CA 1
ATOM 1357 C C . ASN A 1 175 ? 27.383 -9.555 -61.234 1.00 83.06 175 ASN A C 1
ATOM 1359 O O . ASN A 1 175 ? 27.040 -8.439 -61.627 1.00 83.06 175 ASN A O 1
ATOM 1363 N N . PRO A 1 176 ? 28.091 -9.726 -60.106 1.00 90.31 176 PRO A N 1
ATOM 1364 C CA . PRO A 1 176 ? 28.680 -8.611 -59.371 1.00 90.31 176 PRO A CA 1
ATOM 1365 C C . PRO A 1 176 ? 29.629 -7.781 -60.246 1.00 90.31 176 PRO A C 1
ATOM 1367 O O . PRO A 1 176 ? 30.293 -8.301 -61.139 1.00 90.31 176 PRO A O 1
ATOM 1370 N N . THR A 1 177 ? 29.668 -6.472 -60.010 1.00 92.50 177 THR A N 1
ATOM 1371 C CA . THR A 1 177 ? 30.553 -5.521 -60.715 1.00 92.50 177 THR A CA 1
ATOM 1372 C C . THR A 1 177 ? 31.856 -5.303 -59.972 1.00 92.50 177 THR A C 1
ATOM 1374 O O . THR A 1 177 ? 32.832 -4.880 -60.588 1.00 92.50 177 THR A O 1
ATOM 1377 N N . ALA A 1 178 ? 31.868 -5.598 -58.676 1.00 94.38 178 ALA A N 1
ATOM 1378 C CA . ALA A 1 178 ? 33.057 -5.651 -57.850 1.00 94.38 178 ALA A CA 1
ATOM 1379 C C . ALA A 1 178 ? 32.923 -6.789 -56.832 1.00 94.38 178 ALA A C 1
ATOM 1381 O O . ALA A 1 178 ? 31.823 -7.049 -56.330 1.00 94.38 178 ALA A O 1
ATOM 1382 N N . SER A 1 179 ? 34.041 -7.443 -56.533 1.00 96.25 179 SER A N 1
ATOM 1383 C CA . SER A 1 179 ? 34.187 -8.448 -55.487 1.00 96.25 179 SER A CA 1
ATOM 1384 C C . SER A 1 179 ? 35.534 -8.263 -54.792 1.00 96.25 179 SER A C 1
ATOM 1386 O O . SER A 1 179 ? 36.558 -8.092 -55.451 1.00 96.25 179 SER A O 1
ATOM 1388 N N . PHE A 1 180 ? 35.521 -8.295 -53.465 1.00 96.56 180 PHE A N 1
ATOM 1389 C CA . PHE A 1 180 ? 36.675 -8.124 -52.590 1.00 96.56 180 PHE A CA 1
ATOM 1390 C C . PHE A 1 180 ? 36.823 -9.388 -51.744 1.00 96.56 180 PHE A C 1
ATOM 1392 O O . PHE A 1 180 ? 35.946 -9.681 -50.931 1.00 96.56 180 PHE A O 1
ATOM 1399 N N . ALA A 1 181 ? 37.900 -10.142 -51.951 1.00 97.00 181 ALA A N 1
ATOM 1400 C CA . ALA A 1 181 ? 38.186 -11.376 -51.230 1.00 97.00 181 ALA A CA 1
ATOM 1401 C C . ALA A 1 181 ? 39.337 -11.164 -50.237 1.00 97.00 181 ALA A C 1
ATOM 1403 O O . ALA A 1 181 ? 40.472 -10.876 -50.625 1.00 97.00 181 ALA A O 1
ATOM 1404 N N . TYR A 1 182 ? 39.022 -11.305 -48.953 1.00 95.69 182 TYR A N 1
ATOM 1405 C CA . TYR A 1 182 ? 39.947 -11.244 -47.828 1.00 95.69 182 TYR A CA 1
ATOM 1406 C C . TYR A 1 182 ? 40.233 -12.677 -47.384 1.00 95.69 182 TYR A C 1
ATOM 1408 O O . TYR A 1 182 ? 39.387 -13.301 -46.744 1.00 95.69 182 TYR A O 1
ATOM 1416 N N . TYR A 1 183 ? 41.404 -13.193 -47.754 1.00 90.00 183 TYR A N 1
ATOM 1417 C CA . TYR A 1 183 ? 41.826 -14.536 -47.354 1.00 90.00 183 TYR A CA 1
ATOM 1418 C C . TYR A 1 183 ? 42.477 -14.521 -45.979 1.00 90.00 183 TYR A C 1
ATOM 1420 O O . TYR A 1 183 ? 43.199 -13.564 -45.663 1.00 90.00 183 TYR A O 1
ATOM 1428 N N . ASP A 1 184 ? 42.254 -15.595 -45.216 1.00 89.25 184 ASP A N 1
ATOM 1429 C CA . ASP A 1 184 ? 42.728 -15.732 -43.829 1.00 89.25 184 ASP A CA 1
ATOM 1430 C C . ASP A 1 184 ? 42.401 -14.470 -43.008 1.00 89.25 184 ASP A C 1
ATOM 1432 O O . ASP A 1 184 ? 43.259 -13.859 -42.366 1.00 89.25 184 ASP A O 1
ATOM 1436 N N . ALA A 1 185 ? 41.156 -14.005 -43.141 1.00 90.50 185 ALA A N 1
ATOM 1437 C CA . ALA A 1 185 ? 40.676 -12.820 -42.456 1.00 90.50 185 ALA A CA 1
ATOM 1438 C C . ALA A 1 185 ? 40.645 -13.065 -40.943 1.00 90.50 185 ALA A C 1
ATOM 1440 O O . ALA A 1 185 ? 40.314 -14.162 -40.488 1.00 90.50 185 ALA A O 1
ATOM 1441 N N . ASP A 1 186 ? 40.928 -12.026 -40.155 1.00 93.12 186 ASP A N 1
ATOM 1442 C CA . ASP A 1 186 ? 40.780 -12.088 -38.705 1.00 93.12 186 ASP A CA 1
ATOM 1443 C C . ASP A 1 186 ? 39.327 -12.444 -38.354 1.00 93.12 186 ASP A C 1
ATOM 1445 O O . ASP A 1 186 ? 38.385 -11.673 -38.579 1.00 93.12 186 ASP A O 1
ATOM 1449 N N . CYS A 1 187 ? 39.152 -13.657 -37.825 1.00 90.81 187 CYS A N 1
ATOM 1450 C CA . CYS A 1 187 ? 37.845 -14.246 -37.582 1.00 90.81 187 CYS A CA 1
ATOM 1451 C C . CYS A 1 187 ? 37.000 -13.434 -36.606 1.00 90.81 187 CYS A C 1
ATOM 1453 O O . CYS A 1 187 ? 35.782 -13.380 -36.767 1.00 90.81 187 CYS A O 1
ATOM 1455 N N . GLU A 1 188 ? 37.613 -12.835 -35.586 1.00 91.62 188 GLU A N 1
ATOM 1456 C CA . GLU A 1 188 ? 36.874 -12.069 -34.584 1.00 91.62 188 GLU A CA 1
ATOM 1457 C C . GLU A 1 188 ? 36.453 -10.718 -35.160 1.00 91.62 188 GLU A C 1
ATOM 1459 O O . GLU A 1 188 ? 35.293 -10.329 -35.031 1.00 91.62 188 GLU A O 1
ATOM 1464 N N . VAL A 1 189 ? 37.338 -10.063 -35.917 1.00 93.31 189 VAL A N 1
ATOM 1465 C CA . VAL A 1 189 ? 37.022 -8.817 -36.631 1.00 93.31 189 VAL A CA 1
ATOM 1466 C C . VAL A 1 189 ? 35.898 -9.016 -37.657 1.00 93.31 189 VAL A C 1
ATOM 1468 O O . VAL A 1 189 ? 34.976 -8.196 -37.742 1.00 93.31 189 VAL A O 1
ATOM 1471 N N . ALA A 1 190 ? 35.935 -10.109 -38.424 1.00 93.44 190 ALA A N 1
ATOM 1472 C CA . ALA A 1 190 ? 34.892 -10.438 -39.393 1.00 93.44 190 ALA A CA 1
ATOM 1473 C C . ALA A 1 190 ? 33.539 -10.684 -38.707 1.00 93.44 190 ALA A C 1
ATOM 1475 O O . ALA A 1 190 ? 32.525 -10.119 -39.127 1.00 93.44 190 ALA A O 1
ATOM 1476 N N . LYS A 1 191 ? 33.520 -11.469 -37.619 1.00 91.81 191 LYS A N 1
ATOM 1477 C CA . LYS A 1 191 ? 32.303 -11.730 -36.833 1.00 91.81 191 LYS A CA 1
ATOM 1478 C C . LYS A 1 191 ? 31.724 -10.446 -36.245 1.00 91.81 191 LYS A C 1
ATOM 1480 O O . LYS A 1 191 ? 30.555 -10.166 -36.481 1.00 91.81 191 LYS A O 1
ATOM 1485 N N . TRP A 1 192 ? 32.529 -9.631 -35.557 1.00 91.12 192 TRP A N 1
ATOM 1486 C CA . TRP A 1 192 ? 32.059 -8.383 -34.941 1.00 91.12 192 TRP A CA 1
ATOM 1487 C C . TRP A 1 192 ? 31.487 -7.403 -35.966 1.00 91.12 192 TRP A C 1
ATOM 1489 O O . TRP A 1 192 ? 30.450 -6.785 -35.717 1.00 91.12 192 TRP A O 1
ATOM 1499 N N . GLY A 1 193 ? 32.135 -7.276 -37.127 1.00 93.06 193 GLY A N 1
ATOM 1500 C CA . GLY A 1 193 ? 31.641 -6.445 -38.222 1.00 93.06 193 GLY A CA 1
ATOM 1501 C C . GLY A 1 193 ? 30.302 -6.933 -38.771 1.00 93.06 193 GLY A C 1
ATOM 1502 O O . GLY A 1 193 ? 29.374 -6.136 -38.906 1.00 93.06 193 GLY A O 1
ATOM 1503 N N . LEU A 1 194 ? 30.166 -8.234 -39.045 1.00 94.81 194 LEU A N 1
ATOM 1504 C CA . LEU A 1 194 ? 28.916 -8.808 -39.554 1.00 94.81 194 LEU A CA 1
ATOM 1505 C C . LEU A 1 194 ? 27.784 -8.764 -38.516 1.00 94.81 194 LEU A C 1
ATOM 1507 O O . LEU A 1 194 ? 26.654 -8.434 -38.867 1.00 94.81 194 LEU A O 1
ATOM 1511 N N . ASP A 1 195 ? 28.077 -9.022 -37.240 1.00 92.62 195 ASP A N 1
ATOM 1512 C CA . ASP A 1 195 ? 27.103 -8.911 -36.145 1.00 92.62 195 ASP A CA 1
ATOM 1513 C C . ASP A 1 195 ? 26.598 -7.474 -36.003 1.00 92.62 195 ASP A C 1
ATOM 1515 O O . ASP A 1 195 ? 25.396 -7.232 -35.863 1.00 92.62 195 ASP A O 1
ATOM 1519 N N . ARG A 1 196 ? 27.506 -6.494 -36.097 1.00 92.12 196 ARG A N 1
ATOM 1520 C CA . ARG A 1 196 ? 27.129 -5.080 -36.099 1.00 92.12 196 ARG A CA 1
ATOM 1521 C C . ARG A 1 196 ? 26.296 -4.723 -37.325 1.00 92.12 196 ARG A C 1
ATOM 1523 O O . ARG A 1 196 ? 25.328 -3.971 -37.201 1.00 92.12 196 ARG A O 1
ATOM 1530 N N . LEU A 1 197 ? 26.678 -5.232 -38.492 1.00 94.88 197 LEU A N 1
ATOM 1531 C CA . LEU A 1 197 ? 25.974 -4.981 -39.739 1.00 94.88 197 LEU A CA 1
ATOM 1532 C C . LEU A 1 197 ? 24.525 -5.473 -39.658 1.00 94.88 197 LEU A C 1
ATOM 1534 O O . LEU A 1 197 ? 23.620 -4.702 -39.960 1.00 94.88 197 LEU A O 1
ATOM 1538 N N . GLU A 1 198 ? 24.292 -6.701 -39.193 1.00 93.69 198 GLU A N 1
ATOM 1539 C CA . GLU A 1 198 ? 22.943 -7.270 -39.055 1.00 93.69 198 GLU A CA 1
ATOM 1540 C C . GLU A 1 198 ? 22.032 -6.435 -38.146 1.00 93.69 198 GLU A C 1
ATOM 1542 O O . GLU A 1 198 ? 20.857 -6.253 -38.460 1.00 93.69 198 GLU A O 1
ATOM 1547 N N . GLN A 1 199 ? 22.572 -5.860 -37.066 1.00 92.69 199 GLN A N 1
ATOM 1548 C CA . GLN A 1 199 ? 21.815 -4.966 -36.180 1.00 92.69 199 GLN A CA 1
ATOM 1549 C C . GLN A 1 199 ? 21.464 -3.630 -36.851 1.00 92.69 199 GLN A C 1
ATOM 1551 O O . GLN A 1 199 ? 20.384 -3.086 -36.633 1.00 92.69 199 GLN A O 1
ATOM 1556 N N . VAL A 1 200 ? 22.389 -3.068 -37.635 1.00 94.81 200 VAL A N 1
ATOM 1557 C CA . VAL A 1 200 ? 22.259 -1.729 -38.236 1.00 94.81 200 VAL A CA 1
ATOM 1558 C C . VAL A 1 200 ? 21.463 -1.754 -39.544 1.00 94.81 200 VAL A C 1
ATOM 1560 O O . VAL A 1 200 ? 20.787 -0.777 -39.861 1.00 94.81 200 VAL A O 1
ATOM 1563 N N . LEU A 1 201 ? 21.504 -2.859 -40.293 1.00 95.50 201 LEU A N 1
ATOM 1564 C CA . LEU A 1 201 ? 20.895 -2.994 -41.621 1.00 95.50 201 LEU A CA 1
ATOM 1565 C C . LEU A 1 201 ? 19.436 -2.526 -41.707 1.00 95.50 201 LEU A C 1
ATOM 1567 O O . LEU A 1 201 ? 19.140 -1.777 -42.638 1.00 95.50 201 LEU A O 1
ATOM 1571 N N . PRO A 1 202 ? 18.531 -2.884 -40.772 1.00 95.44 202 PRO A N 1
ATOM 1572 C CA . PRO A 1 202 ? 17.154 -2.398 -40.814 1.00 95.44 202 PRO A CA 1
ATOM 1573 C C . PRO A 1 202 ? 17.063 -0.866 -40.863 1.00 95.44 202 PRO A C 1
ATOM 1575 O O . PRO A 1 202 ? 16.314 -0.323 -41.670 1.00 95.44 202 PRO A O 1
ATOM 1578 N N . TYR A 1 203 ? 17.888 -0.159 -40.084 1.00 95.75 203 TYR A N 1
ATOM 1579 C CA . TYR A 1 203 ? 17.937 1.306 -40.071 1.00 95.75 203 TYR A CA 1
ATOM 1580 C C . TYR A 1 203 ? 18.476 1.883 -41.389 1.00 95.75 203 TYR A C 1
ATOM 1582 O O . TYR A 1 203 ? 18.047 2.956 -41.811 1.00 95.75 203 TYR A O 1
ATOM 1590 N N . LEU A 1 204 ? 19.375 1.174 -42.081 1.00 95.50 204 LEU A N 1
ATOM 1591 C CA . LEU A 1 204 ? 19.951 1.659 -43.339 1.00 95.50 204 LEU A CA 1
ATOM 1592 C C . LEU A 1 204 ? 18.930 1.743 -44.476 1.00 95.50 204 LEU A C 1
ATOM 1594 O O . LEU A 1 204 ? 19.104 2.547 -45.383 1.00 95.50 204 LEU A O 1
ATOM 1598 N N . TYR A 1 205 ? 17.830 0.992 -44.432 1.00 94.50 205 TYR A N 1
ATOM 1599 C CA . TYR A 1 205 ? 16.810 1.048 -45.488 1.00 94.50 205 TYR A CA 1
ATOM 1600 C C . TYR A 1 205 ? 15.980 2.339 -45.502 1.00 94.50 205 TYR A C 1
ATOM 1602 O O . TYR A 1 205 ? 15.289 2.617 -46.485 1.00 94.50 205 TYR A O 1
ATOM 1610 N N . VAL A 1 206 ? 16.052 3.158 -44.448 1.00 92.06 206 VAL A N 1
ATOM 1611 C CA . VAL A 1 206 ? 15.459 4.506 -44.445 1.00 92.06 206 VAL A CA 1
ATOM 1612 C C . VAL A 1 206 ? 16.476 5.613 -44.719 1.00 92.06 206 VAL A C 1
ATOM 1614 O O . VAL A 1 206 ? 16.060 6.686 -45.161 1.00 92.06 206 VAL A O 1
ATOM 1617 N N . THR A 1 207 ? 17.774 5.356 -44.522 1.00 92.00 207 THR A N 1
ATOM 1618 C CA . THR A 1 207 ? 18.861 6.336 -44.715 1.00 92.00 207 THR A CA 1
ATOM 1619 C C . THR A 1 207 ? 19.639 6.161 -46.027 1.00 92.00 207 THR A C 1
ATOM 1621 O O . THR A 1 207 ? 20.219 7.119 -46.536 1.00 92.00 207 THR A O 1
ATOM 1624 N N . CYS A 1 208 ? 19.628 4.961 -46.609 1.00 91.69 208 CYS A N 1
ATOM 1625 C CA . CYS A 1 208 ? 20.309 4.584 -47.847 1.00 91.69 208 CYS A CA 1
ATOM 1626 C C . CYS A 1 208 ? 19.286 4.094 -48.884 1.00 91.69 208 CYS A C 1
ATOM 1628 O O . CYS A 1 208 ? 19.142 2.899 -49.122 1.00 91.69 208 CYS A O 1
ATOM 1630 N N . GLU A 1 209 ? 18.572 5.019 -49.531 1.00 85.94 209 GLU A N 1
ATOM 1631 C CA . GLU A 1 209 ? 17.448 4.695 -50.432 1.00 85.94 209 GLU A CA 1
ATOM 1632 C C . GLU A 1 209 ? 17.832 3.840 -51.653 1.00 85.94 209 GLU A C 1
ATOM 1634 O O . GLU A 1 209 ? 16.973 3.187 -52.236 1.00 85.94 209 GLU A O 1
ATOM 1639 N N . LYS A 1 210 ? 19.113 3.824 -52.047 1.00 91.56 210 LYS A N 1
ATOM 1640 C CA . LYS A 1 210 ? 19.611 3.002 -53.164 1.00 91.56 210 LYS A CA 1
ATOM 1641 C C . LYS A 1 210 ? 20.010 1.585 -52.730 1.00 91.56 210 LYS A C 1
ATOM 1643 O O . LYS A 1 210 ? 20.433 0.803 -53.578 1.00 91.56 210 LYS A O 1
ATOM 1648 N N . LEU A 1 211 ? 19.945 1.250 -51.439 1.00 94.75 211 LEU A N 1
ATOM 1649 C CA . LEU A 1 211 ? 20.329 -0.067 -50.929 1.00 94.75 211 LEU A CA 1
ATOM 1650 C C . LEU A 1 211 ? 19.243 -1.103 -51.253 1.00 94.75 211 LEU A C 1
ATOM 1652 O O . LEU A 1 211 ? 18.082 -0.929 -50.898 1.00 94.75 211 LEU A O 1
ATOM 1656 N N . GLY A 1 212 ? 19.632 -2.168 -51.950 1.00 93.88 212 GLY A N 1
ATOM 1657 C CA . GLY A 1 212 ? 18.776 -3.295 -52.312 1.00 93.88 212 GLY A CA 1
ATOM 1658 C C . GLY A 1 212 ? 18.940 -4.458 -51.347 1.00 93.88 212 GLY A C 1
ATOM 1659 O O . GLY A 1 212 ? 19.187 -4.264 -50.164 1.00 93.88 212 GLY A O 1
ATOM 1660 N N . GLN A 1 213 ? 18.816 -5.686 -51.849 1.00 95.62 213 GLN A N 1
ATOM 1661 C CA . GLN A 1 213 ? 18.989 -6.868 -51.010 1.00 95.62 213 GLN A CA 1
ATOM 1662 C C . GLN A 1 213 ? 20.421 -6.960 -50.464 1.00 95.62 213 GLN A C 1
ATOM 1664 O O . GLN A 1 213 ? 21.387 -6.896 -51.228 1.00 95.62 213 GLN A O 1
ATOM 1669 N N . VAL A 1 214 ? 20.545 -7.197 -49.157 1.00 97.75 214 VAL A N 1
ATOM 1670 C CA . VAL A 1 214 ? 21.812 -7.560 -48.513 1.00 97.75 214 VAL A CA 1
ATOM 1671 C C . VAL A 1 214 ? 21.759 -9.023 -48.089 1.00 97.75 214 VAL A C 1
ATOM 1673 O O . VAL A 1 214 ? 20.903 -9.417 -47.297 1.00 97.75 214 VAL A O 1
ATOM 1676 N N . ARG A 1 215 ? 22.666 -9.836 -48.633 1.00 97.06 215 ARG A N 1
ATOM 1677 C CA . ARG A 1 215 ? 22.847 -11.250 -48.283 1.00 97.06 215 ARG A CA 1
ATOM 1678 C C . ARG A 1 215 ? 24.061 -11.392 -47.373 1.00 97.06 215 ARG A C 1
ATOM 1680 O O . ARG A 1 215 ? 25.132 -10.900 -47.714 1.00 97.06 215 ARG A O 1
ATOM 1687 N N . ILE A 1 216 ? 23.909 -12.092 -46.255 1.00 97.00 216 ILE A N 1
ATOM 1688 C CA . ILE A 1 216 ? 24.998 -12.433 -45.337 1.00 97.00 216 ILE A CA 1
ATOM 1689 C C . ILE A 1 216 ? 25.014 -13.950 -45.172 1.00 97.00 216 ILE A C 1
ATOM 1691 O O . ILE A 1 216 ? 24.095 -14.535 -44.610 1.00 97.00 216 ILE A O 1
ATOM 1695 N N . GLU A 1 217 ? 26.051 -14.591 -45.688 1.00 95.25 217 GLU A N 1
ATOM 1696 C CA . GLU A 1 217 ? 26.275 -16.030 -45.625 1.00 95.25 217 GLU A CA 1
ATOM 1697 C C . GLU A 1 217 ? 27.411 -16.330 -44.647 1.00 95.25 217 GLU A C 1
ATOM 1699 O O . GLU A 1 217 ? 28.518 -15.806 -44.779 1.00 95.25 217 GLU A O 1
ATOM 1704 N N . ARG A 1 218 ? 27.119 -17.172 -43.655 1.00 91.81 218 ARG A N 1
ATOM 1705 C CA . ARG A 1 218 ? 28.040 -17.615 -42.601 1.00 91.81 218 ARG A CA 1
ATOM 1706 C C . ARG A 1 218 ? 28.104 -19.149 -42.589 1.00 91.81 218 ARG A C 1
ATOM 1708 O O . ARG A 1 218 ? 27.213 -19.793 -43.145 1.00 91.81 218 ARG A O 1
ATOM 1715 N N . PRO A 1 219 ? 29.064 -19.776 -41.878 1.00 85.44 219 PRO A N 1
ATOM 1716 C CA . PRO A 1 219 ? 29.157 -21.239 -41.816 1.00 85.44 219 PRO A CA 1
ATOM 1717 C C . PRO A 1 219 ? 27.895 -21.932 -41.273 1.00 85.44 219 PRO A C 1
ATOM 1719 O O . PRO A 1 219 ? 27.679 -23.110 -41.540 1.00 85.44 219 PRO A O 1
ATOM 1722 N N . HIS A 1 220 ? 27.071 -21.207 -40.510 1.00 81.75 220 HIS A N 1
ATOM 1723 C CA . HIS A 1 220 ? 25.890 -21.730 -39.822 1.00 81.75 220 HIS A CA 1
ATOM 1724 C C . HIS A 1 220 ? 24.550 -21.322 -40.455 1.00 81.75 220 HIS A C 1
ATOM 1726 O O . HIS A 1 220 ? 23.518 -21.648 -39.882 1.00 81.75 220 HIS A O 1
ATOM 1732 N N . GLY A 1 221 ? 24.543 -20.616 -41.592 1.00 89.50 221 GLY A N 1
ATOM 1733 C CA . GLY A 1 221 ? 23.301 -20.210 -42.260 1.00 89.50 221 GLY A CA 1
ATOM 1734 C C . GLY A 1 221 ? 23.458 -18.978 -43.151 1.00 89.50 221 GLY A C 1
ATOM 1735 O O . GLY A 1 221 ? 24.498 -18.314 -43.147 1.00 89.50 221 GLY A O 1
ATOM 1736 N N . THR A 1 222 ? 22.415 -18.671 -43.925 1.00 93.81 222 THR A N 1
ATOM 1737 C CA . THR A 1 222 ? 22.351 -17.458 -44.758 1.00 93.81 222 THR A CA 1
ATOM 1738 C C . THR A 1 222 ? 21.165 -16.592 -44.357 1.00 93.81 222 THR A C 1
ATOM 1740 O O . THR A 1 222 ? 20.033 -17.069 -44.312 1.00 93.81 222 THR A O 1
ATOM 1743 N N . THR A 1 223 ? 21.426 -15.306 -44.143 1.00 96.19 223 THR A N 1
ATOM 1744 C CA . THR A 1 223 ? 20.418 -14.289 -43.845 1.00 96.19 223 THR A CA 1
ATOM 1745 C C . THR A 1 223 ? 20.282 -13.334 -45.026 1.00 96.19 223 THR A C 1
ATOM 1747 O O . THR A 1 223 ? 21.274 -12.843 -45.567 1.00 96.19 223 THR A O 1
ATOM 1750 N N . PHE A 1 224 ? 19.050 -13.038 -45.422 1.00 96.62 224 PHE A N 1
ATOM 1751 C CA . PHE A 1 224 ? 18.733 -12.046 -46.444 1.00 96.62 224 PHE A CA 1
ATOM 1752 C C . PHE A 1 224 ? 17.924 -10.919 -45.823 1.00 96.62 224 PHE A C 1
ATOM 1754 O O . PHE A 1 224 ? 16.931 -11.170 -45.147 1.00 96.62 224 PHE A O 1
ATOM 1761 N N . PHE A 1 225 ? 18.319 -9.685 -46.109 1.00 97.12 225 PHE A N 1
ATOM 1762 C CA . PHE A 1 225 ? 17.557 -8.482 -45.813 1.00 97.12 225 PHE A CA 1
ATOM 1763 C C . PHE A 1 225 ? 17.097 -7.889 -47.135 1.00 97.12 225 PHE A C 1
ATOM 1765 O O . PHE A 1 225 ? 17.924 -7.669 -48.020 1.00 97.12 225 PHE A O 1
ATOM 1772 N N . LYS A 1 226 ? 15.800 -7.633 -47.285 1.00 95.06 226 LYS A N 1
ATOM 1773 C CA . LYS A 1 226 ? 15.236 -7.098 -48.524 1.00 95.06 226 LYS A CA 1
ATOM 1774 C C . LYS A 1 226 ? 14.245 -5.971 -48.229 1.00 95.06 226 LYS A C 1
ATOM 1776 O O . LYS A 1 226 ? 13.275 -6.222 -47.512 1.00 95.06 226 LYS A O 1
ATOM 1781 N N . PRO A 1 227 ? 14.438 -4.766 -48.792 1.00 93.81 227 PRO A N 1
ATOM 1782 C CA . PRO A 1 227 ? 13.454 -3.702 -48.676 1.00 93.81 227 PRO A CA 1
ATOM 1783 C C . PRO A 1 227 ? 12.244 -4.005 -49.563 1.00 93.81 227 PRO A C 1
ATOM 1785 O O . PRO A 1 227 ? 12.373 -4.581 -50.649 1.00 93.81 227 PRO A O 1
ATOM 1788 N N . ALA A 1 228 ? 11.068 -3.606 -49.097 1.00 89.62 228 ALA A N 1
ATOM 1789 C CA . ALA A 1 228 ? 9.807 -3.720 -49.811 1.00 89.62 228 ALA A CA 1
ATOM 1790 C C . ALA A 1 228 ? 9.164 -2.331 -49.962 1.00 89.62 228 ALA A C 1
ATOM 1792 O O . ALA A 1 228 ? 9.799 -1.397 -50.458 1.00 89.62 228 ALA A O 1
ATOM 1793 N N . ASN A 1 229 ? 7.895 -2.179 -49.582 1.00 88.75 229 ASN A N 1
ATOM 1794 C CA . ASN A 1 229 ? 7.169 -0.937 -49.796 1.00 88.75 229 ASN A CA 1
ATOM 1795 C C . ASN A 1 229 ? 7.647 0.164 -48.847 1.00 88.75 229 ASN A C 1
ATOM 1797 O O . ASN A 1 229 ? 7.887 -0.058 -47.661 1.00 88.75 229 ASN A O 1
ATOM 1801 N N . THR A 1 230 ? 7.728 1.384 -49.379 1.00 91.31 230 THR A N 1
ATOM 1802 C CA . THR A 1 230 ? 7.930 2.596 -48.585 1.00 91.31 230 THR A CA 1
ATOM 1803 C C . THR A 1 230 ? 6.645 3.413 -48.585 1.00 91.31 230 THR A C 1
ATOM 1805 O O . THR A 1 230 ? 6.155 3.803 -49.646 1.00 91.31 230 THR A O 1
ATOM 1808 N N . THR A 1 231 ? 6.114 3.720 -47.405 1.00 91.94 231 THR A N 1
ATOM 1809 C CA . THR A 1 231 ? 4.941 4.585 -47.232 1.00 91.94 231 THR A CA 1
ATOM 1810 C C . THR A 1 231 ? 5.311 5.876 -46.505 1.00 91.94 231 THR A C 1
ATOM 1812 O O . THR A 1 231 ? 6.285 5.935 -45.754 1.00 91.94 231 THR A O 1
ATOM 1815 N N . LYS A 1 232 ? 4.550 6.944 -46.762 1.00 91.81 232 LYS A N 1
ATOM 1816 C CA . LYS A 1 232 ? 4.704 8.247 -46.103 1.00 91.81 232 LYS A CA 1
ATOM 1817 C C . LYS A 1 232 ? 3.383 8.649 -45.453 1.00 91.81 232 LYS A C 1
ATOM 1819 O O . LYS A 1 232 ? 2.339 8.566 -46.098 1.00 91.81 232 LYS A O 1
ATOM 1824 N N . LYS A 1 233 ? 3.436 9.090 -44.198 1.00 90.62 233 LYS A N 1
ATOM 1825 C CA . LYS A 1 233 ? 2.308 9.594 -43.402 1.00 90.62 233 LYS A CA 1
ATOM 1826 C C . LYS A 1 233 ? 2.680 10.939 -42.770 1.00 90.62 233 LYS A C 1
ATOM 1828 O O . LYS A 1 233 ? 3.860 11.268 -42.674 1.00 90.62 233 LYS A O 1
ATOM 1833 N N . ILE A 1 234 ? 1.677 11.708 -42.355 1.00 89.69 234 ILE A N 1
ATOM 1834 C CA . ILE A 1 234 ? 1.859 12.951 -41.594 1.00 89.69 234 ILE A CA 1
ATOM 1835 C C . ILE A 1 234 ? 1.171 12.777 -40.240 1.00 89.69 234 ILE A C 1
ATOM 1837 O O . ILE A 1 234 ? 0.009 12.377 -40.212 1.00 89.69 234 ILE A O 1
ATOM 1841 N N . ILE A 1 235 ? 1.884 13.054 -39.147 1.00 87.06 235 ILE A N 1
ATOM 1842 C CA . ILE A 1 235 ? 1.390 12.966 -37.763 1.00 87.06 235 ILE A CA 1
ATOM 1843 C C . ILE A 1 235 ? 1.824 14.241 -37.046 1.00 87.06 235 ILE A C 1
ATOM 1845 O O . ILE A 1 235 ? 3.011 14.551 -37.046 1.00 87.06 235 ILE A O 1
ATOM 1849 N N . ASP A 1 236 ? 0.874 15.004 -36.502 1.00 83.38 236 ASP A N 1
ATOM 1850 C CA . ASP A 1 236 ? 1.113 16.289 -35.822 1.00 83.38 236 ASP A CA 1
ATOM 1851 C C . ASP A 1 236 ? 2.050 17.246 -36.586 1.00 83.38 236 ASP A C 1
ATOM 1853 O O . ASP A 1 236 ? 2.887 17.937 -36.014 1.00 83.38 236 ASP A O 1
ATOM 1857 N N . GLY A 1 237 ? 1.935 17.274 -37.919 1.00 84.94 237 GLY A N 1
ATOM 1858 C CA . GLY A 1 237 ? 2.774 18.107 -38.790 1.00 84.94 237 GLY A CA 1
ATOM 1859 C C . GLY A 1 237 ? 4.156 17.526 -39.125 1.00 84.94 237 GLY A C 1
ATOM 1860 O O . GLY A 1 237 ? 4.831 18.061 -40.008 1.00 84.94 237 GLY A O 1
ATOM 1861 N N . PHE A 1 238 ? 4.553 16.407 -38.516 1.00 91.31 238 PHE A N 1
ATOM 1862 C CA . PHE A 1 238 ? 5.785 15.678 -38.820 1.00 91.31 238 PHE A CA 1
ATOM 1863 C C . PHE A 1 238 ? 5.573 14.634 -39.916 1.00 91.31 238 PHE A C 1
ATOM 1865 O O . PHE A 1 238 ? 4.512 14.023 -40.036 1.00 91.31 238 PHE A O 1
ATOM 1872 N N . VAL A 1 239 ? 6.602 14.419 -40.732 1.00 92.88 239 VAL A N 1
ATOM 1873 C CA . VAL A 1 239 ? 6.614 13.433 -41.812 1.00 92.88 239 VAL A CA 1
ATOM 1874 C C . VAL A 1 239 ? 7.170 12.121 -41.282 1.00 92.88 239 VAL A C 1
ATOM 1876 O O . VAL A 1 239 ? 8.337 12.034 -40.902 1.00 92.88 239 VAL A O 1
ATOM 1879 N N . LEU A 1 240 ? 6.337 11.088 -41.324 1.00 93.12 240 LEU A N 1
ATOM 1880 C CA . LEU A 1 240 ? 6.679 9.716 -40.990 1.00 93.12 240 LEU A CA 1
ATOM 1881 C C . LEU A 1 240 ? 6.906 8.913 -42.276 1.00 93.12 240 LEU A C 1
ATOM 1883 O O . LEU A 1 240 ? 5.979 8.730 -43.065 1.00 93.12 240 LEU A O 1
ATOM 1887 N N . LYS A 1 241 ? 8.121 8.409 -42.490 1.00 93.12 241 LYS A N 1
ATOM 1888 C CA . LYS A 1 241 ? 8.465 7.486 -43.581 1.00 93.12 241 LYS A CA 1
ATOM 1889 C C . LYS A 1 241 ? 8.662 6.084 -43.003 1.00 93.12 241 LYS A C 1
ATOM 1891 O O . LYS A 1 241 ? 9.471 5.909 -42.098 1.00 93.12 241 LYS A O 1
ATOM 1896 N N . LEU A 1 242 ? 7.934 5.108 -43.536 1.00 93.19 242 LEU A N 1
ATOM 1897 C CA . LEU A 1 242 ? 7.975 3.707 -43.115 1.00 93.19 242 LEU A CA 1
ATOM 1898 C C . LEU A 1 242 ? 8.463 2.853 -44.283 1.00 93.19 242 LEU A C 1
ATOM 1900 O O . LEU A 1 242 ? 7.823 2.863 -45.334 1.00 93.19 242 LEU A O 1
ATOM 1904 N N . THR A 1 243 ? 9.555 2.118 -44.099 1.00 94.50 243 THR A N 1
ATOM 1905 C CA . THR A 1 243 ? 10.082 1.162 -45.080 1.00 94.50 243 THR A CA 1
ATOM 1906 C C . THR A 1 243 ? 9.962 -0.250 -44.522 1.00 94.50 243 THR A C 1
ATOM 1908 O O . THR A 1 243 ? 10.565 -0.567 -43.498 1.00 94.50 243 THR A O 1
ATOM 1911 N N . GLU A 1 244 ? 9.197 -1.105 -45.195 1.00 94.38 244 GLU A N 1
ATOM 1912 C CA . GLU A 1 244 ? 9.099 -2.527 -44.858 1.00 94.38 244 GLU A CA 1
ATOM 1913 C C . GLU A 1 244 ? 10.388 -3.257 -45.250 1.00 94.38 244 GLU A C 1
ATOM 1915 O O . GLU A 1 244 ? 10.933 -3.043 -46.336 1.00 94.38 244 GLU A O 1
ATOM 1920 N N . VAL A 1 245 ? 10.873 -4.135 -44.374 1.00 94.88 245 VAL A N 1
ATOM 1921 C CA . VAL A 1 245 ? 12.094 -4.919 -44.568 1.00 94.88 245 VAL A CA 1
ATOM 1922 C C . VAL A 1 245 ? 11.802 -6.374 -44.228 1.00 94.88 245 VAL A C 1
ATOM 1924 O O . VAL A 1 245 ? 11.523 -6.718 -43.081 1.00 94.88 245 VAL A O 1
ATOM 1927 N N . THR A 1 246 ? 11.907 -7.252 -45.219 1.00 95.44 246 THR A N 1
ATOM 1928 C CA . THR A 1 246 ? 11.817 -8.696 -45.005 1.00 95.44 246 THR A CA 1
ATOM 1929 C C . THR A 1 246 ? 13.191 -9.240 -44.636 1.00 95.44 246 THR A C 1
ATOM 1931 O O . THR A 1 246 ? 14.160 -9.029 -45.369 1.00 95.44 246 THR A O 1
ATOM 1934 N N . VAL A 1 247 ? 13.264 -9.957 -43.515 1.00 95.25 247 VAL A N 1
ATOM 1935 C CA . VAL A 1 247 ? 14.465 -10.659 -43.053 1.00 95.25 247 VAL A CA 1
ATOM 1936 C C . VAL A 1 247 ? 14.200 -12.157 -43.094 1.00 95.25 247 VAL A C 1
ATOM 1938 O O . VAL A 1 247 ? 13.389 -12.658 -42.318 1.00 95.25 247 VAL A O 1
ATOM 1941 N N . SER A 1 248 ? 14.865 -12.885 -43.986 1.00 93.94 248 SER A N 1
ATOM 1942 C CA . SER A 1 248 ? 14.739 -14.344 -44.084 1.00 93.94 248 SER A CA 1
ATOM 1943 C C . SER A 1 248 ? 16.050 -15.024 -43.715 1.00 93.94 248 SER A C 1
ATOM 1945 O O . SER A 1 248 ? 17.086 -14.699 -44.293 1.00 93.94 248 SER A O 1
ATOM 1947 N N . GLN A 1 249 ? 15.993 -15.971 -42.785 1.00 91.00 249 GLN A N 1
ATOM 1948 C CA . GLN A 1 249 ? 17.117 -16.794 -42.351 1.00 91.00 249 GLN A CA 1
ATOM 1949 C C . GLN A 1 249 ? 16.669 -18.256 -42.350 1.00 91.00 249 GLN A C 1
ATOM 1951 O O . GLN A 1 249 ? 15.752 -18.625 -41.614 1.00 91.00 249 GLN A O 1
ATOM 1956 N N . ASP A 1 250 ? 17.298 -19.072 -43.193 1.00 81.88 250 ASP A N 1
ATOM 1957 C CA . ASP A 1 250 ? 16.916 -20.469 -43.432 1.00 81.88 250 ASP A CA 1
ATOM 1958 C C . ASP A 1 250 ? 15.404 -20.615 -43.749 1.00 81.88 250 ASP A C 1
ATOM 1960 O O . ASP A 1 250 ? 14.938 -20.045 -44.736 1.00 81.88 250 ASP A O 1
ATOM 1964 N N . GLU A 1 251 ? 14.621 -21.341 -42.937 1.00 79.94 251 GLU A N 1
ATOM 1965 C CA . GLU A 1 251 ? 13.155 -21.484 -43.098 1.00 79.94 251 GLU A CA 1
ATOM 1966 C C . GLU A 1 251 ? 12.340 -20.396 -42.370 1.00 79.94 251 GLU A C 1
ATOM 1968 O O . GLU A 1 251 ? 11.113 -20.347 -42.477 1.00 79.94 251 GLU A O 1
ATOM 1973 N N . THR A 1 252 ? 12.996 -19.503 -41.626 1.00 86.94 252 THR A N 1
ATOM 1974 C CA . THR A 1 252 ? 12.328 -18.459 -40.839 1.00 86.94 252 THR A CA 1
ATOM 1975 C C . THR A 1 252 ? 12.283 -17.136 -41.594 1.00 86.94 252 THR A C 1
ATOM 1977 O O . THR A 1 252 ? 13.262 -16.708 -42.204 1.00 86.94 252 THR A O 1
ATOM 1980 N N . THR A 1 253 ? 11.138 -16.456 -41.554 1.00 90.38 253 THR A N 1
ATOM 1981 C CA . THR A 1 253 ? 10.972 -15.116 -42.132 1.00 90.38 253 THR A CA 1
ATOM 1982 C C . THR A 1 253 ? 10.374 -14.179 -41.094 1.00 90.38 253 THR A C 1
ATOM 1984 O O . THR A 1 253 ? 9.359 -14.496 -40.480 1.00 90.38 253 THR A O 1
ATOM 1987 N N . ARG A 1 254 ? 11.001 -13.016 -40.919 1.00 91.62 254 ARG A N 1
ATOM 1988 C CA . ARG A 1 254 ? 10.555 -11.913 -40.066 1.00 91.62 254 ARG A CA 1
ATOM 1989 C C . ARG A 1 254 ? 10.263 -10.692 -40.927 1.00 91.62 254 ARG A C 1
ATOM 1991 O O . ARG A 1 254 ? 10.963 -10.433 -41.906 1.00 91.62 254 ARG A O 1
ATOM 1998 N N . GLN A 1 255 ? 9.235 -9.943 -40.556 1.00 93.19 255 GLN A N 1
ATOM 1999 C CA . GLN A 1 255 ? 8.909 -8.668 -41.186 1.00 93.19 255 GLN A CA 1
ATOM 2000 C C . GLN A 1 255 ? 9.251 -7.548 -40.214 1.00 93.19 255 GLN A C 1
ATOM 2002 O O . GLN A 1 255 ? 8.771 -7.539 -39.085 1.00 93.19 255 GLN A O 1
ATOM 2007 N N . LEU A 1 256 ? 10.092 -6.620 -40.651 1.00 95.12 256 LEU A N 1
ATOM 2008 C CA . LEU A 1 256 ? 10.465 -5.432 -39.899 1.00 95.12 256 LEU A CA 1
ATOM 2009 C C . LEU A 1 256 ? 9.932 -4.188 -40.609 1.00 95.12 256 LEU A C 1
ATOM 2011 O O . LEU A 1 256 ? 9.718 -4.192 -41.821 1.00 95.12 256 LEU A O 1
ATOM 2015 N N . THR A 1 257 ? 9.779 -3.100 -39.868 1.00 94.88 257 THR A N 1
ATOM 2016 C CA . THR A 1 257 ? 9.488 -1.778 -40.422 1.00 94.88 257 THR A CA 1
ATOM 2017 C C . THR A 1 257 ? 10.499 -0.780 -39.885 1.00 94.88 257 THR A C 1
ATOM 2019 O O . THR A 1 257 ? 10.557 -0.526 -38.685 1.00 94.88 257 THR A O 1
ATOM 2022 N N . ALA A 1 258 ? 11.297 -0.202 -40.776 1.00 95.56 258 ALA A N 1
ATOM 2023 C CA . ALA A 1 258 ? 12.187 0.901 -40.456 1.00 95.56 258 ALA A CA 1
ATOM 2024 C C . ALA A 1 258 ? 11.422 2.222 -40.562 1.00 95.56 258 ALA A C 1
ATOM 2026 O O . ALA A 1 258 ? 10.795 2.520 -41.580 1.00 95.56 258 ALA A O 1
ATOM 2027 N N . LEU A 1 259 ? 11.464 3.009 -39.496 1.00 95.12 259 LEU A N 1
ATOM 2028 C CA . LEU A 1 259 ? 10.713 4.241 -39.326 1.00 95.12 259 LEU A CA 1
ATOM 2029 C C . LEU A 1 259 ? 11.686 5.415 -39.278 1.00 95.12 259 LEU A C 1
ATOM 2031 O O . LEU A 1 259 ? 12.627 5.397 -38.492 1.00 95.12 259 LEU A O 1
ATOM 2035 N N . ARG A 1 260 ? 11.431 6.448 -40.086 1.00 95.06 260 ARG A N 1
ATOM 2036 C CA . ARG A 1 260 ? 12.090 7.761 -40.015 1.00 95.06 260 ARG A CA 1
ATOM 2037 C C . ARG A 1 260 ? 11.040 8.843 -39.784 1.00 95.06 260 ARG A C 1
ATOM 2039 O O . ARG A 1 260 ? 10.135 8.979 -40.607 1.00 95.06 260 ARG A O 1
ATOM 2046 N N . ILE A 1 261 ? 11.172 9.625 -38.714 1.00 95.31 261 ILE A N 1
ATOM 2047 C CA . ILE A 1 261 ? 10.255 10.726 -38.382 1.00 95.31 261 ILE A CA 1
ATOM 2048 C C . ILE A 1 261 ? 11.014 12.051 -38.231 1.00 95.31 261 ILE A C 1
ATOM 2050 O O . ILE A 1 261 ? 12.030 12.119 -37.545 1.00 95.31 261 ILE A O 1
ATOM 2054 N N . GLY A 1 262 ? 10.543 13.102 -38.900 1.00 94.56 262 GLY A N 1
ATOM 2055 C CA . GLY A 1 262 ? 11.168 14.429 -38.898 1.00 94.56 262 GLY A CA 1
ATOM 2056 C C . GLY A 1 262 ? 10.187 15.520 -39.330 1.00 94.56 262 GLY A C 1
ATOM 2057 O O . GLY A 1 262 ? 9.074 15.221 -39.763 1.00 94.56 262 GLY A O 1
ATOM 2058 N N . SER A 1 263 ? 10.576 16.791 -39.248 1.00 87.94 263 SER A N 1
ATOM 2059 C CA . SER A 1 263 ? 9.786 17.899 -39.810 1.00 87.94 263 SER A CA 1
ATOM 2060 C C . SER A 1 263 ? 9.685 17.833 -41.350 1.00 87.94 263 SER A C 1
ATOM 2062 O O . SER A 1 263 ? 10.329 17.020 -42.025 1.00 87.94 263 SER A O 1
ATOM 2064 N N . GLN A 1 264 ? 8.829 18.664 -41.951 1.00 75.81 264 GLN A N 1
ATOM 2065 C CA . GLN A 1 264 ? 8.748 18.748 -43.413 1.00 75.81 264 GLN A CA 1
ATOM 2066 C C . GLN A 1 264 ? 10.078 19.265 -43.986 1.00 75.81 264 GLN A C 1
ATOM 2068 O O . GLN A 1 264 ? 10.574 20.301 -43.557 1.00 75.81 264 GLN A O 1
ATOM 2073 N N . ASN A 1 265 ? 10.649 18.543 -44.958 1.00 74.31 265 ASN A N 1
ATOM 2074 C CA . ASN A 1 265 ? 11.992 18.786 -45.516 1.00 74.31 265 ASN A CA 1
ATOM 2075 C C . ASN A 1 265 ? 13.140 18.699 -44.488 1.00 74.31 265 ASN A C 1
ATOM 2077 O O . ASN A 1 265 ? 14.182 19.325 -44.681 1.00 74.31 265 ASN A O 1
ATOM 2081 N N . ALA A 1 266 ? 12.971 17.932 -43.405 1.00 77.38 266 ALA A N 1
ATOM 2082 C CA . ALA A 1 266 ? 13.966 17.877 -42.341 1.00 77.38 266 ALA A CA 1
ATOM 2083 C C . ALA A 1 266 ? 15.313 17.294 -42.789 1.00 77.38 266 ALA A C 1
ATOM 2085 O O . ALA A 1 266 ? 15.394 16.160 -43.279 1.00 77.38 266 ALA A O 1
ATOM 2086 N N . GLN A 1 267 ? 16.370 18.061 -42.517 1.00 88.06 267 GLN A N 1
ATOM 2087 C CA . GLN A 1 267 ? 17.772 17.647 -42.622 1.00 88.06 267 GLN A CA 1
ATOM 2088 C C . GLN A 1 267 ? 18.223 16.755 -41.453 1.00 88.06 267 GLN A C 1
ATOM 2090 O O . GLN A 1 267 ? 19.348 16.255 -41.475 1.00 88.06 267 GLN A O 1
ATOM 2095 N N . SER A 1 268 ? 17.353 16.550 -40.458 1.00 94.75 268 SER A N 1
ATOM 2096 C CA . SER A 1 268 ? 17.538 15.637 -39.332 1.00 94.75 268 SER A CA 1
ATOM 2097 C C . SER A 1 268 ? 16.228 14.939 -38.939 1.00 94.75 268 SER A C 1
ATOM 2099 O O . SER A 1 268 ? 15.134 15.422 -39.232 1.00 94.75 268 SER A O 1
ATOM 2101 N N . ALA A 1 269 ? 16.320 13.762 -38.327 1.00 96.44 269 ALA A N 1
ATOM 2102 C CA . ALA A 1 269 ? 15.182 12.916 -37.983 1.00 96.44 269 ALA A CA 1
ATOM 2103 C C . ALA A 1 269 ? 15.520 11.942 -36.845 1.00 96.44 269 ALA A C 1
ATOM 2105 O O . ALA A 1 269 ? 16.683 11.749 -36.489 1.00 96.44 269 ALA A O 1
ATOM 2106 N N . LEU A 1 270 ? 14.491 11.287 -36.311 1.00 97.19 270 LEU A N 1
ATOM 2107 C CA . LEU A 1 270 ? 14.621 10.132 -35.426 1.00 97.19 270 LEU A CA 1
ATOM 2108 C C . LEU A 1 270 ? 14.321 8.848 -36.195 1.00 97.19 270 LEU A C 1
ATOM 2110 O O . LEU A 1 270 ? 13.386 8.808 -37.003 1.00 97.19 270 LEU A O 1
ATOM 2114 N N . LEU A 1 271 ? 15.095 7.797 -35.923 1.00 97.06 271 LEU A N 1
ATOM 2115 C CA . LEU A 1 271 ? 14.885 6.464 -36.473 1.00 97.06 271 LEU A CA 1
ATOM 2116 C C . LEU A 1 271 ? 14.515 5.460 -35.382 1.00 97.06 271 LEU A C 1
ATOM 2118 O O . LEU A 1 271 ? 15.130 5.422 -34.311 1.00 97.06 271 LEU A O 1
ATOM 2122 N N . VAL A 1 272 ? 13.552 4.602 -35.707 1.00 96.25 272 VAL A N 1
ATOM 2123 C CA . VAL A 1 272 ? 13.112 3.458 -34.897 1.00 96.25 272 VAL A CA 1
ATOM 2124 C C . VAL A 1 272 ? 12.921 2.262 -35.827 1.00 96.25 272 VAL A C 1
ATOM 2126 O O . VAL A 1 272 ? 12.573 2.430 -36.993 1.00 96.25 272 VAL A O 1
ATOM 2129 N N . VAL A 1 273 ? 13.152 1.049 -35.335 1.00 96.31 273 VAL A N 1
ATOM 2130 C CA . VAL A 1 273 ? 12.823 -0.176 -36.071 1.00 96.31 273 VAL A CA 1
ATOM 2131 C C . VAL A 1 273 ? 11.763 -0.930 -35.291 1.00 96.31 273 VAL A C 1
ATOM 2133 O O . VAL A 1 273 ? 11.837 -1.052 -34.071 1.00 96.31 273 VAL A O 1
ATOM 2136 N N . LEU A 1 274 ? 10.765 -1.415 -36.012 1.00 95.19 274 LEU A N 1
ATOM 2137 C CA . LEU A 1 274 ? 9.662 -2.190 -35.478 1.00 95.19 274 LEU A CA 1
ATOM 2138 C C . LEU A 1 274 ? 9.752 -3.621 -36.002 1.00 95.19 274 LEU A C 1
ATOM 2140 O O . LEU A 1 274 ? 10.057 -3.831 -37.174 1.00 95.19 274 LEU A O 1
ATOM 2144 N N . GLU A 1 275 ? 9.451 -4.598 -35.160 1.00 94.31 275 GLU A N 1
ATOM 2145 C CA . GLU A 1 275 ? 9.142 -5.961 -35.584 1.00 94.31 275 GLU A CA 1
ATOM 2146 C C . GLU A 1 275 ? 7.630 -6.074 -35.790 1.00 94.31 275 GLU A C 1
ATOM 2148 O O . GLU A 1 275 ? 6.841 -5.712 -34.913 1.00 94.31 275 GLU A O 1
ATOM 2153 N N . ASN A 1 276 ? 7.209 -6.519 -36.972 1.00 88.12 276 ASN A N 1
ATOM 2154 C CA . ASN A 1 276 ? 5.799 -6.605 -37.329 1.00 88.12 276 ASN A CA 1
ATOM 2155 C C . ASN A 1 276 ? 5.188 -7.865 -36.708 1.00 88.12 276 ASN A C 1
ATOM 2157 O O . ASN A 1 276 ? 5.573 -8.978 -37.061 1.00 88.12 276 ASN A O 1
ATOM 2161 N N . GLY A 1 277 ? 4.230 -7.676 -35.799 1.00 77.44 277 GLY A N 1
ATOM 2162 C CA . GLY A 1 277 ? 3.388 -8.743 -35.261 1.00 77.44 277 GLY A CA 1
ATOM 2163 C C . GLY A 1 277 ? 2.045 -8.860 -35.988 1.00 77.44 277 GLY A C 1
ATOM 2164 O O . GLY A 1 277 ? 1.749 -8.107 -36.920 1.00 77.44 277 GLY A O 1
ATOM 2165 N N . ASP A 1 278 ? 1.201 -9.784 -35.528 1.00 63.62 278 ASP A N 1
ATOM 2166 C CA . ASP A 1 278 ? -0.160 -9.939 -36.044 1.00 63.62 278 ASP A CA 1
ATOM 2167 C C . ASP A 1 278 ? -1.038 -8.725 -35.678 1.00 63.62 278 ASP A C 1
ATOM 2169 O O . ASP A 1 278 ? -1.014 -8.229 -34.551 1.00 63.62 278 ASP A O 1
ATOM 2173 N N . SER A 1 279 ? -1.871 -8.268 -36.619 1.00 55.31 279 SER A N 1
ATOM 2174 C CA . SER A 1 279 ? -2.920 -7.253 -36.389 1.00 55.31 279 SER A CA 1
ATOM 2175 C C . SER A 1 279 ? -2.430 -5.894 -35.840 1.00 55.31 279 SER A C 1
ATOM 2177 O O . SER A 1 279 ? -2.966 -5.406 -34.849 1.00 55.31 279 SER A O 1
ATOM 2179 N N . ASN A 1 280 ? -1.429 -5.261 -36.474 1.00 57.44 280 ASN A N 1
ATOM 2180 C CA . ASN A 1 280 ? -0.849 -3.954 -36.081 1.00 57.44 280 ASN A CA 1
ATOM 2181 C C . ASN A 1 280 ? -0.161 -3.905 -34.699 1.00 57.44 280 ASN A C 1
ATOM 2183 O O . ASN A 1 280 ? 0.283 -2.836 -34.280 1.00 57.44 280 ASN A O 1
ATOM 2187 N N . ARG A 1 281 ? 0.006 -5.040 -34.009 1.00 70.19 281 ARG A N 1
ATOM 2188 C CA . ARG A 1 281 ? 0.779 -5.130 -32.760 1.00 70.19 281 ARG A CA 1
ATOM 2189 C C . ARG A 1 281 ? 2.273 -5.198 -33.060 1.00 70.19 281 ARG A C 1
ATOM 2191 O O . ARG A 1 281 ? 2.914 -6.236 -32.904 1.00 70.19 281 ARG A O 1
ATOM 2198 N N . HIS A 1 282 ? 2.816 -4.096 -33.560 1.00 89.19 282 HIS A N 1
ATOM 2199 C CA . HIS A 1 282 ? 4.251 -3.955 -33.767 1.00 89.19 282 HIS A CA 1
ATOM 2200 C C . HIS A 1 282 ? 4.983 -3.951 -32.423 1.00 89.19 282 HIS A C 1
ATOM 2202 O O . HIS A 1 282 ? 4.470 -3.433 -31.432 1.00 89.19 282 HIS A O 1
ATOM 2208 N N . ARG A 1 283 ? 6.191 -4.507 -32.382 1.00 93.25 283 ARG A N 1
ATOM 2209 C CA . ARG A 1 283 ? 7.093 -4.401 -31.233 1.00 93.25 283 ARG A CA 1
ATOM 2210 C C . ARG A 1 283 ? 8.219 -3.436 -31.560 1.00 93.25 283 ARG A C 1
ATOM 2212 O O . ARG A 1 283 ? 8.839 -3.560 -32.613 1.00 93.25 283 ARG A O 1
ATOM 2219 N N . VAL A 1 284 ? 8.518 -2.515 -30.654 1.00 94.56 284 VAL A N 1
ATOM 2220 C CA . VAL A 1 284 ? 9.683 -1.639 -30.789 1.00 94.56 284 VAL A CA 1
ATOM 2221 C C . VAL A 1 284 ? 10.960 -2.456 -30.582 1.00 94.56 284 VAL A C 1
ATOM 2223 O O . VAL A 1 284 ? 11.171 -3.038 -29.518 1.00 94.56 284 VAL A O 1
ATOM 2226 N N . LEU A 1 285 ? 11.835 -2.497 -31.589 1.00 94.50 285 LEU A N 1
ATOM 2227 C CA . LEU A 1 285 ? 13.171 -3.070 -31.449 1.00 94.50 285 LEU A CA 1
ATOM 2228 C C . LEU A 1 285 ? 14.119 -1.997 -30.915 1.00 94.50 285 LEU A C 1
ATOM 2230 O O . LEU A 1 285 ? 14.578 -1.117 -31.645 1.00 94.50 285 LEU A O 1
ATOM 2234 N N . LEU A 1 286 ? 14.390 -2.066 -29.612 1.00 92.06 286 LEU A N 1
ATOM 2235 C CA . LEU A 1 286 ? 15.262 -1.113 -28.936 1.00 92.06 286 LEU A CA 1
ATOM 2236 C C . LEU A 1 286 ? 16.730 -1.340 -29.338 1.00 92.06 286 LEU A C 1
ATOM 2238 O O . LEU A 1 286 ? 17.206 -2.479 -29.299 1.00 92.06 286 LEU A O 1
ATOM 2242 N N . PRO A 1 287 ? 17.482 -0.273 -29.660 1.00 91.56 287 PRO A N 1
ATOM 2243 C CA . PRO A 1 287 ? 18.916 -0.368 -29.886 1.00 91.56 287 PRO A CA 1
ATOM 2244 C C . PRO A 1 287 ? 19.657 -0.920 -28.657 1.00 91.56 287 PRO A C 1
ATOM 2246 O O . PRO A 1 287 ? 19.507 -0.401 -27.546 1.00 91.56 287 PRO A O 1
ATOM 2249 N N . ALA A 1 288 ? 20.521 -1.918 -28.860 1.00 88.50 288 ALA A N 1
ATOM 2250 C CA . ALA A 1 288 ? 21.399 -2.443 -27.810 1.00 88.50 288 ALA A CA 1
ATOM 2251 C C . ALA A 1 288 ? 22.323 -1.348 -27.233 1.00 88.50 288 ALA A C 1
ATOM 2253 O O . ALA A 1 288 ? 22.566 -0.318 -27.867 1.00 88.50 288 ALA A O 1
ATOM 2254 N N . ASP A 1 289 ? 22.887 -1.553 -26.042 1.00 85.00 289 ASP A N 1
ATOM 2255 C CA . ASP A 1 289 ? 23.709 -0.524 -25.373 1.00 85.00 289 ASP A CA 1
ATOM 2256 C C . ASP A 1 289 ? 25.035 -0.233 -26.090 1.00 85.00 289 ASP A C 1
ATOM 2258 O O . ASP A 1 289 ? 25.593 0.855 -25.986 1.00 85.00 289 ASP A O 1
ATOM 2262 N N . ASN A 1 290 ? 25.534 -1.181 -26.884 1.00 85.31 290 ASN A N 1
ATOM 2263 C CA . ASN A 1 290 ? 26.703 -0.965 -27.731 1.00 85.31 290 ASN A CA 1
ATOM 2264 C C . ASN A 1 290 ? 26.344 -0.387 -29.116 1.00 85.31 290 ASN A C 1
ATOM 2266 O O . ASN A 1 290 ? 27.237 -0.244 -29.945 1.00 85.31 290 ASN A O 1
ATOM 2270 N N . PHE A 1 291 ? 25.068 -0.116 -29.412 1.00 92.12 291 PHE A N 1
ATOM 2271 C CA . PHE A 1 291 ? 24.607 0.301 -30.739 1.00 92.12 291 PHE A CA 1
ATOM 2272 C C . PHE A 1 291 ? 24.815 1.810 -30.985 1.00 92.12 291 PHE A C 1
ATOM 2274 O O . PHE A 1 291 ? 24.494 2.615 -30.111 1.00 92.12 291 PHE A O 1
ATOM 2281 N N . PRO A 1 292 ? 25.324 2.230 -32.157 1.00 92.62 292 PRO A N 1
ATOM 2282 C CA . PRO A 1 292 ? 25.558 3.645 -32.464 1.00 92.62 292 PRO A CA 1
ATOM 2283 C C . PRO A 1 292 ? 24.250 4.453 -32.464 1.00 92.62 292 PRO A C 1
ATOM 2285 O O . PRO A 1 292 ? 23.270 4.050 -33.082 1.00 92.62 292 PRO A O 1
ATOM 2288 N N . ARG A 1 293 ? 24.219 5.603 -31.787 1.00 94.94 293 ARG A N 1
ATOM 2289 C CA . ARG A 1 293 ? 23.004 6.427 -31.643 1.00 94.94 293 ARG A CA 1
ATOM 2290 C C . ARG A 1 293 ? 22.913 7.580 -32.637 1.00 94.94 293 ARG A C 1
ATOM 2292 O O . ARG A 1 293 ? 21.856 8.194 -32.718 1.00 94.94 293 ARG A O 1
ATOM 2299 N N . ILE A 1 294 ? 23.974 7.865 -33.394 1.00 96.06 294 ILE A N 1
ATOM 2300 C CA . ILE A 1 294 ? 23.995 8.924 -34.416 1.00 96.06 294 ILE A CA 1
ATOM 2301 C C . ILE A 1 294 ? 24.373 8.349 -35.779 1.00 96.06 294 ILE A C 1
ATOM 2303 O O . ILE A 1 294 ? 25.332 7.582 -35.901 1.00 96.06 294 ILE A O 1
ATOM 2307 N N . PHE A 1 295 ? 23.608 8.713 -36.807 1.00 95.19 295 PHE A N 1
ATOM 2308 C CA . PHE A 1 295 ? 23.782 8.299 -38.195 1.00 95.19 295 PHE A CA 1
ATOM 2309 C C . PHE A 1 295 ? 23.955 9.534 -39.090 1.00 95.19 295 PHE A C 1
ATOM 2311 O O . PHE A 1 295 ? 23.129 10.444 -39.086 1.00 95.19 295 PHE A O 1
ATOM 2318 N N . VAL A 1 296 ? 24.999 9.518 -39.921 1.00 92.25 296 VAL A N 1
ATOM 2319 C CA . VAL A 1 296 ? 25.189 10.446 -41.050 1.00 92.25 296 VAL A CA 1
ATOM 2320 C C . VAL A 1 296 ? 25.133 9.603 -42.317 1.00 92.25 296 VAL A C 1
ATOM 2322 O O . VAL A 1 296 ? 26.173 9.152 -42.816 1.00 92.25 296 VAL A O 1
ATOM 2325 N N . LYS A 1 297 ? 23.902 9.283 -42.747 1.00 88.12 297 LYS A N 1
ATOM 2326 C CA . LYS A 1 297 ? 23.511 8.156 -43.630 1.00 88.12 297 LYS A CA 1
ATOM 2327 C C . LYS A 1 297 ? 23.874 6.767 -43.073 1.00 88.12 297 LYS A C 1
ATOM 2329 O O . LYS A 1 297 ? 23.020 5.890 -42.995 1.00 88.12 297 LYS A O 1
ATOM 2334 N N . LEU A 1 298 ? 25.126 6.585 -42.665 1.00 91.75 298 LEU A N 1
ATOM 2335 C CA . LEU A 1 298 ? 25.707 5.400 -42.033 1.00 91.75 298 LEU A CA 1
ATOM 2336 C C . LEU A 1 298 ? 26.056 5.698 -40.561 1.00 91.75 298 LEU A C 1
ATOM 2338 O O . LEU A 1 298 ? 26.242 6.872 -40.214 1.00 91.75 298 LEU A O 1
ATOM 2342 N N . PRO A 1 299 ? 26.175 4.675 -39.697 1.00 92.81 299 PRO A N 1
ATOM 2343 C CA . PRO A 1 299 ? 26.428 4.857 -38.266 1.00 92.81 299 PRO A CA 1
ATOM 2344 C C . PRO A 1 299 ? 27.749 5.577 -37.952 1.00 92.81 299 PRO A C 1
ATOM 2346 O O . PRO A 1 299 ? 28.759 5.370 -38.626 1.00 92.81 299 PRO A O 1
ATOM 2349 N N . ILE A 1 300 ? 27.744 6.368 -36.875 1.00 91.62 300 ILE A N 1
ATOM 2350 C CA . ILE A 1 300 ? 28.929 6.949 -36.226 1.00 91.62 300 ILE A CA 1
ATOM 2351 C C . ILE A 1 300 ? 29.301 6.075 -35.021 1.00 91.62 300 ILE A C 1
ATOM 2353 O O . ILE A 1 300 ? 28.502 5.909 -34.096 1.00 91.62 300 ILE A O 1
ATOM 2357 N N . THR A 1 301 ? 30.490 5.470 -35.042 1.00 84.81 301 THR A N 1
ATOM 2358 C CA . THR A 1 301 ? 30.766 4.245 -34.266 1.00 84.81 301 THR A CA 1
ATOM 2359 C C . THR A 1 301 ? 30.840 4.420 -32.748 1.00 84.81 301 THR A C 1
ATOM 2361 O O . THR A 1 301 ? 30.458 3.493 -32.041 1.00 84.81 301 THR A O 1
ATOM 2364 N N . GLU A 1 302 ? 31.289 5.565 -32.224 1.00 87.75 302 GLU A N 1
ATOM 2365 C CA . GLU A 1 302 ? 31.514 5.782 -30.778 1.00 87.75 302 GLU A CA 1
ATOM 2366 C C . GLU A 1 302 ? 30.429 6.676 -30.153 1.00 87.75 302 GLU A C 1
ATOM 2368 O O . GLU A 1 302 ? 30.691 7.515 -29.300 1.00 87.75 302 GLU A O 1
ATOM 2373 N N . THR A 1 303 ? 29.176 6.487 -30.578 1.00 92.62 303 THR A N 1
ATOM 2374 C CA . THR A 1 303 ? 28.012 7.270 -30.106 1.00 92.62 303 THR A CA 1
ATOM 2375 C C . THR A 1 303 ? 27.036 6.453 -29.262 1.00 92.62 303 THR A C 1
ATOM 2377 O O . THR A 1 303 ? 25.939 6.902 -28.949 1.00 92.62 303 THR A O 1
ATOM 2380 N N . ASN A 1 304 ? 27.412 5.232 -28.883 1.00 90.88 304 ASN A N 1
ATOM 2381 C CA . ASN A 1 304 ? 26.545 4.298 -28.165 1.00 90.88 304 ASN A CA 1
ATOM 2382 C C . ASN A 1 304 ? 26.282 4.685 -26.699 1.00 90.88 304 ASN A C 1
ATOM 2384 O O . ASN A 1 304 ? 25.336 4.186 -26.103 1.00 90.88 304 ASN A O 1
ATOM 2388 N N . PHE A 1 305 ? 27.097 5.578 -26.124 1.00 90.75 305 PHE A N 1
ATOM 2389 C CA . PHE A 1 305 ? 26.927 6.070 -24.752 1.00 90.75 305 PHE A CA 1
ATOM 2390 C C 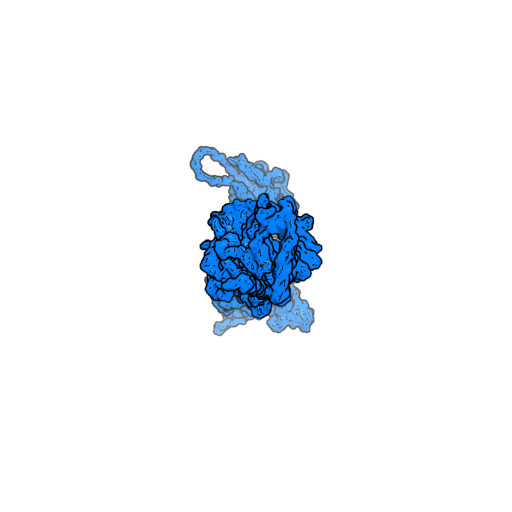. PHE A 1 305 ? 25.725 7.012 -24.582 1.00 90.75 305 PHE A C 1
ATOM 2392 O O . PHE A 1 305 ? 25.367 7.342 -23.450 1.00 90.75 305 PHE A O 1
ATOM 2399 N N . LEU A 1 306 ? 25.137 7.497 -25.683 1.00 92.56 306 LEU A N 1
ATOM 2400 C CA . LEU A 1 306 ? 23.968 8.365 -25.627 1.00 92.56 306 LEU A CA 1
ATOM 2401 C C . LEU A 1 306 ? 22.772 7.572 -25.060 1.00 92.56 306 LEU A C 1
ATOM 2403 O O . LEU A 1 306 ? 22.462 6.485 -25.553 1.00 92.56 306 LEU A O 1
ATOM 2407 N N . PRO A 1 307 ? 22.099 8.085 -24.017 1.00 88.25 307 PRO A N 1
ATOM 2408 C CA . PRO A 1 307 ? 21.255 7.259 -23.150 1.00 88.25 307 PRO A CA 1
ATOM 2409 C C . PRO A 1 307 ? 19.838 7.002 -23.679 1.00 88.25 307 PRO A C 1
ATOM 2411 O O . PRO A 1 307 ? 19.115 6.186 -23.113 1.00 88.25 307 PRO A O 1
ATOM 2414 N N . PHE A 1 308 ? 19.427 7.663 -24.759 1.00 90.25 308 PHE A N 1
ATOM 2415 C CA . PHE A 1 308 ? 18.109 7.465 -25.364 1.00 90.25 308 PHE A CA 1
ATOM 2416 C C . PHE A 1 308 ? 18.064 6.220 -26.264 1.00 90.25 308 PHE A C 1
ATOM 2418 O O . PHE A 1 308 ? 19.071 5.789 -26.833 1.00 90.25 308 PHE A O 1
ATOM 2425 N N . LYS A 1 309 ? 16.872 5.627 -26.409 1.00 92.75 309 LYS A N 1
ATOM 2426 C CA . LYS A 1 309 ? 16.639 4.381 -27.171 1.00 92.75 309 LYS A CA 1
ATOM 2427 C C . LYS A 1 309 ? 16.145 4.617 -28.609 1.00 92.75 309 LYS A C 1
ATOM 2429 O O . LYS A 1 309 ? 15.513 3.752 -29.208 1.00 92.75 309 LYS A O 1
ATOM 2434 N N . VAL A 1 310 ? 16.480 5.772 -29.178 1.00 95.38 310 VAL A N 1
ATOM 2435 C CA . VAL A 1 310 ? 16.236 6.143 -30.583 1.00 95.38 310 VAL A CA 1
ATOM 2436 C C . VAL A 1 310 ? 17.559 6.450 -31.283 1.00 95.38 310 VAL A C 1
ATOM 2438 O O . VAL A 1 310 ? 18.570 6.693 -30.625 1.00 95.38 310 VAL A O 1
ATOM 2441 N N . VAL A 1 311 ? 17.565 6.452 -32.615 1.00 97.00 311 VAL A N 1
ATOM 2442 C CA . VAL A 1 311 ? 18.740 6.851 -33.404 1.00 97.00 311 VAL A CA 1
ATOM 2443 C C . VAL A 1 311 ? 18.504 8.234 -33.997 1.00 97.00 311 VAL A C 1
ATOM 2445 O O . VAL A 1 311 ? 17.492 8.460 -34.655 1.00 97.00 311 VAL A O 1
ATOM 2448 N N . LEU A 1 312 ? 19.446 9.149 -33.790 1.00 96.62 312 LEU A N 1
ATOM 2449 C CA . LEU A 1 312 ? 19.472 10.457 -34.434 1.00 96.62 312 LEU A CA 1
ATOM 2450 C C . LEU A 1 312 ? 20.084 10.331 -35.824 1.00 96.62 312 LEU A C 1
ATOM 2452 O O . LEU A 1 312 ? 21.204 9.851 -35.980 1.00 96.62 312 LEU A O 1
ATOM 2456 N N . GLU A 1 313 ? 19.372 10.801 -36.834 1.00 95.75 313 GLU A N 1
ATOM 2457 C CA . GLU A 1 313 ? 19.863 10.890 -38.202 1.00 95.75 313 GLU A CA 1
ATOM 2458 C C . GLU A 1 313 ? 19.928 12.346 -38.632 1.00 95.75 313 GLU A C 1
ATOM 2460 O O . GLU A 1 313 ? 19.044 13.132 -38.297 1.00 95.75 313 GLU A O 1
ATOM 2465 N N . GLY A 1 314 ? 20.970 12.718 -39.367 1.00 93.94 314 GLY A N 1
ATOM 2466 C CA . GLY A 1 314 ? 21.054 14.053 -39.932 1.00 93.94 314 GLY A CA 1
ATOM 2467 C C . GLY A 1 314 ? 22.325 14.314 -40.722 1.00 93.94 314 GLY A C 1
ATOM 2468 O O . GLY A 1 314 ? 23.263 13.513 -40.737 1.00 93.94 314 GLY A O 1
ATOM 2469 N N . SER A 1 315 ? 22.347 15.470 -41.379 1.00 91.69 315 SER A N 1
ATOM 2470 C CA . SER A 1 315 ? 23.510 15.973 -42.125 1.00 91.69 315 SER A CA 1
ATOM 2471 C C . SER A 1 315 ? 24.545 16.606 -41.184 1.00 91.69 315 SER A C 1
ATOM 2473 O O . SER A 1 315 ? 24.889 17.773 -41.341 1.00 91.69 315 SER A O 1
ATOM 2475 N N . PHE A 1 316 ? 24.979 15.848 -40.172 1.00 93.06 316 PHE A N 1
ATOM 2476 C CA . PHE A 1 316 ? 25.978 16.280 -39.188 1.00 93.06 316 PHE A CA 1
ATOM 2477 C C . PHE A 1 316 ? 27.392 16.302 -39.781 1.00 93.06 316 PHE A C 1
ATOM 2479 O O . PHE A 1 316 ? 27.647 15.621 -40.777 1.00 93.06 316 PHE A O 1
ATOM 2486 N N . ASP A 1 317 ? 28.319 16.993 -39.115 1.00 88.62 317 ASP A N 1
ATOM 2487 C CA . ASP A 1 317 ? 29.740 17.048 -39.484 1.00 88.62 317 ASP A CA 1
ATOM 2488 C C . ASP A 1 317 ? 30.563 15.955 -38.758 1.00 88.62 317 ASP A C 1
ATOM 2490 O O . ASP A 1 317 ? 30.993 16.158 -37.616 1.00 88.62 317 ASP A O 1
ATOM 2494 N N . PRO A 1 318 ? 30.810 14.768 -39.362 1.00 88.12 318 PRO A N 1
ATOM 2495 C CA . PRO A 1 318 ? 31.553 13.694 -38.706 1.00 88.12 318 PRO A CA 1
ATOM 2496 C C . PRO A 1 318 ? 33.056 13.988 -38.614 1.00 88.12 318 PRO A C 1
ATOM 2498 O O . PRO A 1 318 ? 33.647 14.633 -39.485 1.00 88.12 318 PRO A O 1
ATOM 2501 N N . THR A 1 319 ? 33.718 13.410 -37.610 1.00 84.38 319 THR A N 1
ATOM 2502 C CA . THR A 1 319 ? 35.188 13.384 -37.539 1.00 84.38 319 THR A CA 1
ATOM 2503 C C . THR A 1 319 ? 35.789 12.610 -38.718 1.00 84.38 319 THR A C 1
ATOM 2505 O O . THR A 1 319 ? 35.133 11.782 -39.355 1.00 84.38 319 THR A O 1
ATOM 2508 N N . GLN A 1 320 ? 37.083 12.817 -38.997 1.00 72.75 320 GLN A N 1
ATOM 2509 C CA . GLN A 1 320 ? 37.784 12.090 -40.066 1.00 72.75 320 GLN A CA 1
ATOM 2510 C C . GLN A 1 320 ? 37.700 10.560 -39.897 1.00 72.75 320 GLN A C 1
ATOM 2512 O O . GLN A 1 320 ? 37.568 9.835 -40.885 1.00 72.75 320 GLN A O 1
ATOM 2517 N N . GLU A 1 321 ? 37.747 10.078 -38.653 1.00 72.31 321 GLU A N 1
ATOM 2518 C CA . GLU A 1 321 ? 37.642 8.654 -38.317 1.00 72.31 321 GLU A CA 1
ATOM 2519 C C . GLU A 1 321 ? 36.188 8.169 -38.153 1.00 72.31 321 GLU A C 1
ATOM 2521 O O . GLU A 1 321 ? 35.967 7.009 -37.809 1.00 72.31 321 GLU A O 1
ATOM 2526 N N . ARG A 1 322 ? 35.189 9.027 -38.422 1.00 79.19 322 ARG A N 1
ATOM 2527 C CA . ARG A 1 322 ? 33.744 8.735 -38.326 1.00 79.19 322 ARG A CA 1
ATOM 2528 C C . ARG A 1 322 ? 33.326 8.060 -37.012 1.00 79.19 322 ARG A C 1
ATOM 2530 O O . ARG A 1 322 ? 32.370 7.285 -36.972 1.00 79.19 322 ARG A O 1
ATOM 2537 N N . ASN A 1 323 ? 34.043 8.367 -35.938 1.00 84.19 323 ASN A N 1
ATOM 2538 C CA . ASN A 1 323 ? 33.759 7.858 -34.606 1.00 84.19 323 ASN A CA 1
ATOM 2539 C C . ASN A 1 323 ? 32.919 8.833 -33.773 1.00 84.19 323 ASN A C 1
ATOM 2541 O O . ASN A 1 323 ? 32.206 8.382 -32.886 1.00 84.19 323 ASN A O 1
ATOM 2545 N N . SER A 1 324 ? 32.925 10.126 -34.114 1.00 90.06 324 SER A N 1
ATOM 2546 C CA . SER A 1 324 ? 32.112 11.162 -33.467 1.00 90.06 324 SER A CA 1
ATOM 2547 C C . SER A 1 324 ? 31.669 12.255 -34.462 1.00 90.06 324 SER A C 1
ATOM 2549 O O . SER A 1 324 ? 31.947 12.148 -35.661 1.00 90.06 324 SER A O 1
ATOM 2551 N N . ILE A 1 325 ? 30.987 13.298 -33.974 1.00 91.19 325 ILE A N 1
ATOM 2552 C CA . ILE A 1 325 ? 30.584 14.513 -34.709 1.00 91.19 325 ILE A CA 1
ATOM 2553 C C . ILE A 1 325 ? 31.183 15.778 -34.070 1.00 91.19 325 ILE A C 1
ATOM 2555 O O . ILE A 1 325 ? 31.591 15.752 -32.909 1.00 91.19 325 ILE A O 1
ATOM 2559 N N . ALA A 1 326 ? 31.253 16.877 -34.824 1.00 88.50 326 ALA A N 1
ATOM 2560 C CA . ALA A 1 326 ? 31.929 18.109 -34.412 1.00 88.50 326 ALA A CA 1
ATOM 2561 C C . ALA A 1 326 ? 31.216 18.884 -33.286 1.00 88.50 326 ALA A C 1
ATOM 2563 O O . ALA A 1 326 ? 31.878 19.627 -32.562 1.00 88.50 326 ALA A O 1
ATOM 2564 N N . MET A 1 327 ? 29.894 18.731 -33.135 1.00 91.12 327 MET A N 1
ATOM 2565 C CA . MET A 1 327 ? 29.070 19.444 -32.140 1.00 91.12 327 MET A CA 1
ATOM 2566 C C . MET A 1 327 ? 29.115 20.976 -32.276 1.00 91.12 327 MET A C 1
ATOM 2568 O O . MET A 1 327 ? 28.988 21.713 -31.289 1.00 91.12 327 MET A O 1
ATOM 2572 N N . ASN A 1 328 ? 29.266 21.465 -33.511 1.00 90.62 328 ASN A N 1
ATOM 2573 C CA . ASN A 1 328 ? 29.158 22.889 -33.831 1.00 90.62 328 ASN A CA 1
ATOM 2574 C C . ASN A 1 328 ? 27.695 23.380 -33.731 1.00 90.62 328 ASN A C 1
ATOM 2576 O O . ASN A 1 328 ? 26.780 22.604 -33.454 1.00 90.62 328 ASN A O 1
ATOM 2580 N N . GLN A 1 329 ? 27.450 24.679 -33.938 1.00 91.75 329 GLN A N 1
ATOM 2581 C CA . GLN A 1 329 ? 26.095 25.236 -33.816 1.00 91.75 329 GLN A CA 1
ATOM 2582 C C . GLN A 1 329 ? 25.090 24.565 -34.769 1.00 91.75 329 GLN A C 1
ATOM 2584 O O . GLN A 1 329 ? 23.969 24.288 -34.357 1.00 91.75 329 GLN A O 1
ATOM 2589 N N . ASN A 1 330 ? 25.503 24.244 -35.999 1.00 93.31 330 ASN A N 1
ATOM 2590 C CA . ASN A 1 330 ? 24.649 23.563 -36.969 1.00 93.31 330 ASN A CA 1
ATOM 2591 C C . ASN A 1 330 ? 24.268 22.149 -36.493 1.00 93.31 330 ASN A C 1
ATOM 2593 O O . ASN A 1 330 ? 23.089 21.802 -36.502 1.00 93.31 330 ASN A O 1
ATOM 2597 N N . ASP A 1 331 ? 25.230 21.363 -35.995 1.00 93.31 331 ASP A N 1
ATOM 2598 C CA . ASP A 1 331 ? 24.955 20.041 -35.413 1.00 93.31 331 ASP A CA 1
ATOM 2599 C C . ASP A 1 331 ? 23.972 20.140 -34.233 1.00 93.31 331 ASP A C 1
ATOM 2601 O O . ASP A 1 331 ? 23.007 19.376 -34.155 1.00 93.31 331 ASP A O 1
ATOM 2605 N N . ARG A 1 332 ? 24.178 21.111 -33.330 1.00 94.75 332 ARG A N 1
ATOM 2606 C CA . ARG A 1 332 ? 23.297 21.360 -32.174 1.00 94.75 332 ARG A CA 1
ATOM 2607 C C . ARG A 1 332 ? 21.870 21.718 -32.611 1.00 94.75 332 ARG A C 1
ATOM 2609 O O . ARG A 1 332 ? 20.906 21.200 -32.040 1.00 94.75 332 ARG A O 1
ATOM 2616 N N . ASP A 1 333 ? 21.716 22.558 -33.631 1.00 94.62 333 ASP A N 1
ATOM 2617 C CA . ASP A 1 333 ? 20.409 22.950 -34.173 1.00 94.62 333 ASP A CA 1
ATOM 2618 C C . ASP A 1 333 ? 19.697 21.760 -34.841 1.00 94.62 333 ASP A C 1
ATOM 2620 O O . ASP A 1 333 ? 18.500 21.539 -34.621 1.00 94.62 333 ASP A O 1
ATOM 2624 N N . LEU A 1 334 ? 20.436 20.933 -35.589 1.00 95.31 334 LEU A N 1
ATOM 2625 C CA . LEU A 1 334 ? 19.920 19.713 -36.213 1.00 95.31 334 LEU A CA 1
ATOM 2626 C C . LEU A 1 334 ? 19.470 18.678 -35.175 1.00 95.31 334 LEU A C 1
ATOM 2628 O O . LEU A 1 334 ? 18.379 18.118 -35.316 1.00 95.31 334 LEU A O 1
ATOM 2632 N N . ILE A 1 335 ? 20.263 18.439 -34.124 1.00 95.25 335 ILE A N 1
ATOM 2633 C CA . ILE A 1 335 ? 19.880 17.544 -33.021 1.00 95.25 335 ILE A CA 1
ATOM 2634 C C . ILE A 1 335 ? 18.634 18.085 -32.319 1.00 95.25 335 ILE A C 1
ATOM 2636 O O . ILE A 1 335 ? 17.694 17.328 -32.092 1.00 95.25 335 ILE A O 1
ATOM 2640 N N . SER A 1 336 ? 18.596 19.387 -32.014 1.00 94.88 336 SER A N 1
ATOM 2641 C CA . SER A 1 336 ? 17.437 20.013 -31.363 1.00 94.88 336 SER A CA 1
ATOM 2642 C C . SER A 1 336 ? 16.167 19.820 -32.192 1.00 94.88 336 SER A C 1
ATOM 2644 O O . SER A 1 336 ? 15.153 19.379 -31.660 1.00 94.88 336 SER A O 1
ATOM 2646 N N . THR A 1 337 ? 16.251 20.058 -33.503 1.00 93.75 337 THR A N 1
ATOM 2647 C CA . THR A 1 337 ? 15.134 19.891 -34.445 1.00 93.75 337 THR A CA 1
ATOM 2648 C C . THR A 1 337 ? 14.645 18.442 -34.509 1.00 93.75 337 THR A C 1
ATOM 2650 O O . THR A 1 337 ? 13.441 18.198 -34.521 1.00 93.75 337 THR A O 1
ATOM 2653 N N . ALA A 1 338 ? 15.554 17.461 -34.525 1.00 94.62 338 ALA A N 1
ATOM 2654 C CA . ALA A 1 338 ? 15.173 16.048 -34.515 1.00 94.62 338 ALA A CA 1
ATOM 2655 C C . ALA A 1 338 ? 14.527 15.644 -33.180 1.00 94.62 338 ALA A C 1
ATOM 2657 O O . ALA A 1 338 ? 13.509 14.954 -33.160 1.00 94.62 338 ALA A O 1
ATOM 2658 N N . MET A 1 339 ? 15.091 16.104 -32.062 1.00 95.06 339 MET A N 1
ATOM 2659 C CA . MET A 1 339 ? 14.609 15.781 -30.721 1.00 95.06 339 MET A CA 1
ATOM 2660 C C . MET A 1 339 ? 13.259 16.433 -30.394 1.00 95.06 339 MET A C 1
ATOM 2662 O O . MET A 1 339 ? 12.509 15.880 -29.598 1.00 95.06 339 MET A O 1
ATOM 2666 N N . GLU A 1 340 ? 12.885 17.545 -31.035 1.00 93.56 340 GLU A N 1
ATOM 2667 C CA . GLU A 1 340 ? 11.541 18.138 -30.903 1.00 93.56 340 GLU A CA 1
ATOM 2668 C C . GLU A 1 340 ? 10.411 17.198 -31.349 1.00 93.56 340 GLU A C 1
ATOM 2670 O O . GLU A 1 340 ? 9.284 17.326 -30.876 1.00 93.56 340 GLU A O 1
ATOM 2675 N N . VAL A 1 341 ? 10.716 16.218 -32.202 1.00 94.31 341 VAL A N 1
ATOM 2676 C CA . VAL A 1 341 ? 9.768 15.197 -32.673 1.00 94.31 341 VAL A CA 1
ATOM 2677 C C . VAL A 1 341 ? 9.566 14.074 -31.647 1.00 94.31 341 VAL A C 1
ATOM 2679 O O . VAL A 1 341 ? 8.578 13.341 -31.700 1.00 94.31 341 VAL A O 1
ATOM 2682 N N . PHE A 1 342 ? 10.495 13.929 -30.700 1.00 96.12 342 PHE A N 1
ATOM 2683 C CA . PHE A 1 342 ? 10.544 12.815 -29.755 1.00 96.12 342 PHE A CA 1
ATOM 2684 C C . PHE A 1 342 ? 9.246 12.629 -28.946 1.00 96.12 342 PHE A C 1
ATOM 2686 O O . PHE A 1 342 ? 8.742 11.505 -28.936 1.00 96.12 342 PHE A O 1
ATOM 2693 N N . PRO A 1 343 ? 8.631 13.672 -28.340 1.00 96.00 343 PRO A N 1
ATOM 2694 C CA . PRO A 1 343 ? 7.391 13.499 -27.577 1.00 96.00 343 PRO A CA 1
ATOM 2695 C C . PRO A 1 343 ? 6.243 12.938 -28.427 1.00 96.00 343 PRO A C 1
ATOM 2697 O O . PRO A 1 343 ? 5.511 12.059 -27.981 1.00 96.00 343 PRO A O 1
ATOM 2700 N N . THR A 1 344 ? 6.107 13.409 -29.673 1.00 94.75 344 THR A N 1
ATOM 2701 C CA . THR A 1 344 ? 5.086 12.925 -30.617 1.00 94.75 344 THR A CA 1
ATOM 2702 C C . THR A 1 344 ? 5.351 11.483 -31.037 1.00 94.75 344 THR A C 1
ATOM 2704 O O . THR A 1 344 ? 4.412 10.703 -31.158 1.00 94.75 344 THR A O 1
ATOM 2707 N N . LEU A 1 345 ? 6.617 11.101 -31.241 1.00 95.19 345 LEU A N 1
ATOM 2708 C CA . LEU A 1 345 ? 6.985 9.719 -31.553 1.00 95.19 345 LEU A CA 1
ATOM 2709 C C . LEU A 1 345 ? 6.593 8.762 -30.417 1.00 95.19 345 LEU A C 1
ATOM 2711 O O . LEU A 1 345 ? 5.991 7.726 -30.693 1.00 95.19 345 LEU A O 1
ATOM 2715 N N . VAL A 1 346 ? 6.915 9.109 -29.165 1.00 96.00 346 VAL A N 1
ATOM 2716 C CA . VAL A 1 346 ? 6.571 8.288 -27.990 1.00 96.00 346 VAL A CA 1
ATOM 2717 C C . VAL A 1 346 ? 5.054 8.181 -27.839 1.00 96.00 346 VAL A C 1
ATOM 2719 O O . VAL A 1 346 ? 4.536 7.073 -27.730 1.00 96.00 346 VAL A O 1
ATOM 2722 N N . GLN A 1 347 ? 4.335 9.305 -27.920 1.00 95.38 347 GLN A N 1
ATOM 2723 C CA . GLN A 1 347 ? 2.873 9.317 -27.850 1.00 95.38 347 GLN A CA 1
ATOM 2724 C C . GLN A 1 347 ? 2.243 8.444 -28.939 1.00 95.38 347 GLN A C 1
ATOM 2726 O O . GLN A 1 347 ? 1.422 7.582 -28.641 1.00 95.38 347 GLN A O 1
ATOM 2731 N N . HIS A 1 348 ? 2.675 8.604 -30.190 1.00 92.94 348 HIS A N 1
ATOM 2732 C CA . HIS A 1 348 ? 2.165 7.812 -31.304 1.00 92.94 348 HIS A CA 1
ATOM 2733 C C . HIS A 1 348 ? 2.420 6.310 -31.117 1.00 92.94 348 HIS A C 1
ATOM 2735 O O . HIS A 1 348 ? 1.551 5.497 -31.421 1.00 92.94 348 HIS A O 1
ATOM 2741 N N . ALA A 1 349 ? 3.599 5.932 -30.612 1.00 92.94 349 ALA A N 1
ATOM 2742 C CA . ALA A 1 349 ? 3.936 4.537 -30.347 1.00 92.94 349 ALA A CA 1
ATOM 2743 C C . ALA A 1 349 ? 3.000 3.904 -29.303 1.00 92.94 349 ALA A C 1
ATOM 2745 O O . ALA A 1 349 ? 2.560 2.767 -29.483 1.00 92.94 349 ALA A O 1
ATOM 2746 N N . VAL A 1 350 ? 2.675 4.649 -28.242 1.00 93.31 350 VAL A N 1
ATOM 2747 C CA . VAL A 1 350 ? 1.767 4.202 -27.177 1.00 93.31 350 VAL A CA 1
ATOM 2748 C C . VAL A 1 350 ? 0.316 4.150 -27.666 1.00 93.31 350 VAL A C 1
ATOM 2750 O O . VAL A 1 350 ? -0.337 3.124 -27.504 1.00 93.31 350 VAL A O 1
ATOM 2753 N N . GLU A 1 351 ? -0.175 5.187 -28.351 1.00 91.50 351 GLU A N 1
ATOM 2754 C CA . GLU A 1 351 ? -1.550 5.242 -28.881 1.00 91.50 351 GLU A CA 1
ATOM 2755 C C . GLU A 1 351 ? -1.851 4.125 -29.892 1.00 91.50 351 GLU A C 1
ATOM 2757 O O . GLU A 1 351 ? -2.971 3.619 -29.962 1.00 91.50 351 GLU A O 1
ATOM 2762 N N . PHE A 1 352 ? -0.852 3.714 -30.677 1.00 89.06 352 PHE A N 1
ATOM 2763 C CA . PHE A 1 352 ? -0.975 2.592 -31.612 1.00 89.06 352 PHE A CA 1
ATOM 2764 C C . PHE A 1 352 ? -0.765 1.221 -30.952 1.00 89.06 352 PHE A C 1
ATOM 2766 O O . PHE A 1 352 ? -0.817 0.202 -31.645 1.00 89.06 352 PHE A O 1
ATOM 2773 N N . GLY A 1 353 ? -0.534 1.180 -29.636 1.00 89.00 353 GLY A N 1
ATOM 2774 C CA . GLY A 1 353 ? -0.373 -0.050 -28.869 1.00 89.00 353 GLY A CA 1
ATOM 2775 C C . GLY A 1 353 ? 0.868 -0.846 -29.267 1.00 89.00 353 GLY A C 1
ATOM 2776 O O . GLY A 1 353 ? 0.817 -2.079 -29.316 1.00 89.00 353 GLY A O 1
ATOM 2777 N N . TRP A 1 354 ? 1.974 -0.174 -29.614 1.00 91.88 354 TRP A N 1
ATOM 2778 C CA . TRP A 1 354 ? 3.217 -0.885 -29.903 1.00 91.88 354 TRP A CA 1
ATOM 2779 C C . TRP A 1 354 ? 3.770 -1.512 -28.621 1.00 91.88 354 TRP A C 1
ATOM 2781 O O . TRP A 1 354 ? 3.900 -0.865 -27.583 1.00 91.88 354 TRP A O 1
ATOM 2791 N N . ARG A 1 355 ? 4.148 -2.787 -28.695 1.00 91.31 355 ARG A N 1
ATOM 2792 C CA . ARG A 1 355 ? 4.786 -3.476 -27.573 1.00 91.31 355 ARG A CA 1
ATOM 2793 C C . ARG A 1 355 ? 6.150 -2.846 -27.290 1.00 91.31 355 ARG A C 1
ATOM 2795 O O . ARG A 1 355 ? 6.901 -2.577 -28.228 1.00 91.31 355 ARG A O 1
ATOM 2802 N N . ASP A 1 356 ? 6.474 -2.680 -26.007 1.00 92.31 356 ASP A N 1
ATOM 2803 C CA . ASP A 1 356 ? 7.692 -2.015 -25.520 1.00 92.31 356 ASP A CA 1
ATOM 2804 C C . ASP A 1 356 ? 7.774 -0.505 -25.878 1.00 92.31 356 ASP A C 1
ATOM 2806 O O . ASP A 1 356 ? 8.853 0.083 -25.802 1.00 92.31 356 ASP A O 1
ATOM 2810 N N . ALA A 1 357 ? 6.663 0.149 -26.259 1.00 93.69 357 ALA A N 1
ATOM 2811 C CA . ALA A 1 357 ? 6.643 1.577 -26.611 1.00 93.69 357 ALA A CA 1
ATOM 2812 C C . ALA A 1 357 ? 7.079 2.502 -25.468 1.00 93.69 357 ALA A C 1
ATOM 2814 O O . ALA A 1 357 ? 7.798 3.471 -25.713 1.00 93.69 357 ALA A O 1
ATOM 2815 N N . HIS A 1 358 ? 6.694 2.192 -24.227 1.00 94.12 358 HIS A N 1
ATOM 2816 C CA . HIS A 1 358 ? 7.055 2.965 -23.034 1.00 94.12 358 HIS A CA 1
ATOM 2817 C C . HIS A 1 358 ? 8.571 3.095 -22.860 1.00 94.12 358 HIS A C 1
ATOM 2819 O O . HIS A 1 358 ? 9.057 4.145 -22.455 1.00 94.12 358 HIS A O 1
ATOM 2825 N N . LYS A 1 359 ? 9.349 2.094 -23.287 1.00 94.19 359 LYS A N 1
ATOM 2826 C CA . LYS A 1 359 ? 10.822 2.124 -23.234 1.00 94.19 359 LYS A CA 1
ATOM 2827 C C . LYS A 1 359 ? 11.443 3.164 -24.168 1.00 94.19 359 LYS A C 1
ATOM 2829 O O . LYS A 1 359 ? 12.614 3.508 -24.009 1.00 94.19 359 LYS A O 1
ATOM 2834 N N . LEU A 1 360 ? 10.693 3.704 -25.132 1.00 95.38 360 LEU A N 1
ATOM 2835 C CA . LEU A 1 360 ? 11.152 4.862 -25.900 1.00 95.38 360 LEU A CA 1
ATOM 2836 C C . LEU A 1 360 ? 11.256 6.116 -25.029 1.00 95.38 360 LEU A C 1
ATOM 2838 O O . LEU A 1 360 ? 12.046 6.986 -25.366 1.00 95.38 360 LEU A O 1
ATOM 2842 N N . ALA A 1 361 ? 10.528 6.200 -23.911 1.00 95.69 361 ALA A N 1
ATOM 2843 C CA . ALA A 1 361 ? 10.524 7.352 -23.010 1.00 95.69 361 ALA A CA 1
ATOM 2844 C C . ALA A 1 361 ? 11.803 7.485 -22.153 1.00 95.69 361 ALA A C 1
ATOM 2846 O O . ALA A 1 361 ? 11.987 8.507 -21.486 1.00 95.69 361 ALA A O 1
ATOM 2847 N N . HIS A 1 362 ? 12.710 6.497 -22.201 1.00 92.88 362 HIS A N 1
ATOM 2848 C CA . HIS A 1 362 ? 14.020 6.573 -21.554 1.00 92.88 362 HIS A CA 1
ATOM 2849 C C . HIS A 1 362 ? 14.820 7.778 -22.058 1.00 92.88 362 HIS A C 1
ATOM 2851 O O . HIS A 1 362 ? 15.267 7.837 -23.210 1.00 92.88 362 HIS A O 1
ATOM 2857 N N . LEU A 1 363 ? 15.042 8.719 -21.147 1.00 93.12 363 LEU A N 1
ATOM 2858 C CA . LEU A 1 363 ? 15.857 9.906 -21.331 1.00 93.12 363 LEU A CA 1
ATOM 2859 C C . LEU A 1 363 ? 16.702 10.063 -20.071 1.00 93.12 363 LEU A C 1
ATOM 2861 O O . LEU A 1 363 ? 16.159 10.098 -18.976 1.00 93.12 363 LEU A O 1
ATOM 2865 N N . ALA A 1 364 ? 18.016 10.183 -20.233 1.00 91.12 364 ALA A N 1
ATOM 2866 C CA . ALA A 1 364 ? 18.951 10.503 -19.157 1.00 91.12 364 ALA A CA 1
ATOM 2867 C C . ALA A 1 364 ? 19.996 11.495 -19.679 1.00 91.12 364 ALA A C 1
ATOM 2869 O O . ALA A 1 364 ? 20.110 11.697 -20.888 1.00 91.12 364 ALA A O 1
ATOM 2870 N N . ILE A 1 365 ? 20.777 12.116 -18.797 1.00 89.12 365 ILE A N 1
ATOM 2871 C CA . ILE A 1 365 ? 21.871 13.008 -19.208 1.00 89.12 365 ILE A CA 1
ATOM 2872 C C . ILE A 1 365 ? 23.084 12.151 -19.630 1.00 89.12 365 ILE A C 1
ATOM 2874 O O . ILE A 1 365 ? 23.493 11.271 -18.867 1.00 89.12 365 ILE A O 1
ATOM 2878 N N . PRO A 1 366 ? 23.689 12.375 -20.816 1.00 90.06 366 PRO A N 1
ATOM 2879 C CA . PRO A 1 366 ? 24.913 11.690 -21.219 1.00 90.06 366 PRO A CA 1
ATOM 2880 C C . PRO A 1 366 ? 26.041 11.906 -20.205 1.00 90.06 366 PRO A C 1
ATOM 2882 O O . PRO A 1 366 ? 26.249 13.017 -19.722 1.00 90.06 366 PRO A O 1
ATOM 2885 N N . LYS A 1 367 ? 26.802 10.847 -19.908 1.00 87.00 367 LYS A N 1
ATOM 2886 C CA . LYS A 1 367 ? 27.973 10.916 -19.008 1.00 87.00 367 LYS A CA 1
ATOM 2887 C C . LYS A 1 367 ? 29.276 11.267 -19.735 1.00 87.00 367 LYS A C 1
ATOM 2889 O O . LYS A 1 367 ? 30.257 11.628 -19.092 1.00 87.00 367 LYS A O 1
ATOM 2894 N N . LEU A 1 368 ? 29.291 11.131 -21.059 1.00 87.75 368 LEU A N 1
ATOM 2895 C CA . LEU A 1 368 ? 30.422 11.415 -21.943 1.00 87.75 368 LEU A CA 1
ATOM 2896 C C . LEU A 1 368 ? 30.005 12.467 -22.978 1.00 87.75 368 LEU A C 1
ATOM 2898 O O . LEU A 1 368 ? 28.812 12.675 -23.201 1.00 87.75 368 LEU A O 1
ATOM 2902 N N . THR A 1 369 ? 30.985 13.122 -23.598 1.00 88.56 369 THR A N 1
ATOM 2903 C CA . THR A 1 369 ? 30.776 14.113 -24.663 1.00 88.56 369 THR A CA 1
ATOM 2904 C C . THR A 1 369 ? 31.223 13.567 -26.013 1.00 88.56 369 THR A C 1
ATOM 2906 O O . THR A 1 369 ? 32.103 12.710 -26.092 1.00 88.56 369 THR A O 1
ATOM 2909 N N . LEU A 1 370 ? 30.617 14.069 -27.088 1.00 86.44 370 LEU A N 1
ATOM 2910 C CA . LEU A 1 370 ? 30.971 13.716 -28.463 1.00 86.44 370 LEU A CA 1
ATOM 2911 C C . LEU A 1 370 ? 32.251 14.436 -28.908 1.00 86.44 370 LEU A C 1
ATOM 2913 O O . LEU A 1 370 ? 33.078 13.848 -29.603 1.00 86.44 370 LEU A O 1
ATOM 2917 N N . SER A 1 371 ? 32.452 15.685 -28.485 1.00 79.44 371 SER A N 1
ATOM 2918 C CA . SER A 1 371 ? 33.631 16.480 -28.863 1.00 79.44 371 SER A CA 1
ATOM 2919 C C . SER A 1 371 ? 34.899 16.165 -28.051 1.00 79.44 371 SER A C 1
ATOM 2921 O O . SER A 1 371 ? 35.990 16.578 -28.440 1.00 79.44 371 SER A O 1
ATOM 2923 N N . GLY A 1 372 ? 34.786 15.438 -26.930 1.00 69.38 372 GLY A N 1
ATOM 2924 C CA . GLY A 1 372 ? 35.899 15.137 -26.019 1.00 69.38 372 GLY A CA 1
ATOM 2925 C C . GLY A 1 372 ? 36.293 16.281 -25.068 1.00 69.38 372 GLY A C 1
ATOM 2926 O O . GLY A 1 372 ? 37.080 16.053 -24.150 1.00 69.38 372 GLY A O 1
ATOM 2927 N N . GLU A 1 373 ? 35.723 17.483 -25.224 1.00 57.81 373 GLU A N 1
ATOM 2928 C CA . GLU A 1 373 ? 35.945 18.642 -24.350 1.00 57.81 373 GLU A CA 1
ATOM 2929 C C . GLU A 1 373 ? 34.639 19.124 -23.688 1.00 57.81 373 GLU A C 1
ATOM 2931 O O . GLU A 1 373 ? 33.586 19.191 -24.312 1.00 57.81 373 GLU A O 1
ATOM 2936 N N . GLY A 1 374 ? 34.739 19.553 -22.425 1.00 64.06 374 GLY A N 1
ATOM 2937 C CA . GLY A 1 374 ? 33.923 20.655 -21.907 1.00 64.06 374 GLY A CA 1
ATOM 2938 C C . GLY A 1 374 ? 32.618 20.324 -21.170 1.00 64.06 374 GLY A C 1
ATOM 2939 O O . GLY A 1 374 ? 31.769 19.552 -21.604 1.00 64.06 374 GLY A O 1
ATOM 2940 N N . SER A 1 375 ? 32.417 21.046 -20.065 1.00 66.00 375 SER A N 1
ATOM 2941 C CA . SER A 1 375 ? 31.138 21.184 -19.359 1.00 66.00 375 SER A CA 1
ATOM 2942 C C . SER A 1 375 ? 30.044 21.874 -20.192 1.00 66.00 375 SER A C 1
ATOM 2944 O O . SER A 1 375 ? 28.869 21.713 -19.871 1.00 66.00 375 SER A O 1
ATOM 2946 N N . ASP A 1 376 ? 30.405 22.617 -21.250 1.00 88.00 376 ASP A N 1
ATOM 2947 C CA . ASP A 1 376 ? 29.457 23.294 -22.152 1.00 88.00 376 ASP A CA 1
ATOM 2948 C C . ASP A 1 376 ? 28.559 22.299 -22.895 1.00 88.00 376 ASP A C 1
ATOM 2950 O O . ASP A 1 376 ? 27.339 22.443 -22.872 1.00 88.00 376 ASP A O 1
ATOM 2954 N N . GLU A 1 377 ? 29.140 21.252 -23.495 1.00 90.50 377 GLU A N 1
ATOM 2955 C CA . GLU A 1 377 ? 28.368 20.247 -24.235 1.00 90.50 377 GLU A CA 1
ATOM 2956 C C . GLU A 1 377 ? 27.418 19.485 -23.301 1.00 90.50 377 GLU A C 1
ATOM 2958 O O . GLU A 1 377 ? 26.244 19.315 -23.623 1.00 90.50 377 GLU A O 1
ATOM 2963 N N . LEU A 1 378 ? 27.885 19.087 -22.110 1.00 90.19 378 LEU A N 1
ATOM 2964 C CA . LEU A 1 378 ? 27.037 18.443 -21.099 1.00 90.19 378 LEU A CA 1
ATOM 2965 C C . LEU A 1 378 ? 25.909 19.368 -20.622 1.00 90.19 378 LEU A C 1
ATOM 2967 O O . LEU A 1 378 ? 24.775 18.919 -20.455 1.00 90.19 378 LEU A O 1
ATOM 2971 N N . GLY A 1 379 ? 26.197 20.659 -20.431 1.00 91.19 379 GLY A N 1
ATOM 2972 C CA . GLY A 1 379 ? 25.191 21.668 -20.096 1.00 91.19 379 GLY A CA 1
ATOM 2973 C C . GLY A 1 379 ? 24.155 21.845 -21.207 1.00 91.19 379 GLY A C 1
ATOM 2974 O O . GLY A 1 379 ? 22.957 21.916 -20.932 1.00 91.19 379 GLY A O 1
ATOM 2975 N N . TRP A 1 380 ? 24.594 21.847 -22.466 1.00 93.81 380 TRP A N 1
ATOM 2976 C CA . TRP A 1 380 ? 23.716 21.897 -23.630 1.00 93.81 380 TRP A CA 1
ATOM 2977 C C . TRP A 1 380 ? 22.835 20.642 -23.738 1.00 93.81 380 TRP A C 1
ATOM 2979 O O . TRP A 1 380 ? 21.615 20.775 -23.852 1.00 93.81 380 TRP A O 1
ATOM 2989 N N . TRP A 1 381 ? 23.418 19.443 -23.601 1.00 92.81 381 TRP A N 1
ATOM 2990 C CA . TRP A 1 381 ? 22.682 18.174 -23.564 1.00 92.81 381 TRP A CA 1
ATOM 2991 C C . TRP A 1 381 ? 21.649 18.159 -22.441 1.00 92.81 381 TRP A C 1
ATOM 2993 O O . TRP A 1 381 ? 20.494 17.807 -22.677 1.00 92.81 381 TRP A O 1
ATOM 3003 N N . LYS A 1 382 ? 22.028 18.598 -21.235 1.00 92.81 382 LYS A N 1
ATOM 3004 C CA . LYS A 1 382 ? 21.098 18.731 -20.111 1.00 92.81 382 LYS A CA 1
ATOM 3005 C C . LYS A 1 382 ? 19.920 19.632 -20.480 1.00 92.81 382 LYS A C 1
ATOM 3007 O O . LYS A 1 382 ? 18.780 19.233 -20.282 1.00 92.81 382 LYS A O 1
ATOM 3012 N N . ASN A 1 383 ? 20.169 20.805 -21.061 1.00 94.12 383 ASN A N 1
ATOM 3013 C CA . ASN A 1 383 ? 19.104 21.742 -21.427 1.00 94.12 383 ASN A CA 1
ATOM 3014 C C . ASN A 1 383 ? 18.119 21.149 -22.446 1.00 94.12 383 ASN A C 1
ATOM 3016 O O . ASN A 1 383 ? 16.905 21.258 -22.253 1.00 94.12 383 ASN A O 1
ATOM 3020 N N . ILE A 1 384 ? 18.615 20.510 -23.513 1.00 95.31 384 ILE A N 1
ATOM 3021 C CA . ILE A 1 384 ? 17.735 19.898 -24.518 1.00 95.31 384 ILE A CA 1
ATOM 3022 C C . ILE A 1 384 ? 16.993 18.686 -23.942 1.00 95.31 384 ILE A C 1
ATOM 3024 O O . ILE A 1 384 ? 15.787 18.575 -24.135 1.00 95.31 384 ILE A O 1
ATOM 3028 N N . ILE A 1 385 ? 17.653 17.824 -23.163 1.00 95.44 385 ILE A N 1
ATOM 3029 C CA . ILE A 1 385 ? 17.019 16.636 -22.573 1.00 95.44 385 ILE A CA 1
ATOM 3030 C C . ILE A 1 385 ? 15.956 17.026 -21.548 1.00 95.44 385 ILE A C 1
ATOM 3032 O O . ILE A 1 385 ? 14.864 16.477 -21.611 1.00 95.44 385 ILE A O 1
ATOM 3036 N N . VAL A 1 386 ? 16.205 18.010 -20.675 1.00 95.44 386 VAL A N 1
ATOM 3037 C CA . VAL A 1 386 ? 15.185 18.536 -19.746 1.00 95.44 386 VAL A CA 1
ATOM 3038 C C . VAL A 1 386 ? 13.972 19.058 -20.522 1.00 95.44 386 VAL A C 1
ATOM 3040 O O . VAL A 1 386 ? 12.836 18.722 -20.185 1.00 95.44 386 VAL A O 1
ATOM 3043 N N . LYS A 1 387 ? 14.194 19.853 -21.583 1.00 95.75 387 LYS A N 1
ATOM 3044 C CA . LYS A 1 387 ? 13.115 20.393 -22.432 1.00 95.75 387 LYS A CA 1
ATOM 3045 C C . LYS A 1 387 ? 12.265 19.264 -23.024 1.00 95.75 387 LYS A C 1
ATOM 3047 O O . LYS A 1 387 ? 11.039 19.326 -22.960 1.00 95.75 387 LYS A O 1
ATOM 3052 N N . ILE A 1 388 ? 12.908 18.245 -23.591 1.00 96.25 388 ILE A N 1
ATOM 3053 C CA . ILE A 1 388 ? 12.227 17.136 -24.267 1.00 96.25 388 ILE A CA 1
ATOM 3054 C C . ILE A 1 388 ? 11.574 16.172 -23.278 1.00 96.25 388 ILE A C 1
ATOM 3056 O O . ILE A 1 388 ? 10.437 15.769 -23.509 1.00 96.25 388 ILE A O 1
ATOM 3060 N N . ALA A 1 389 ? 12.226 15.854 -22.160 1.00 95.56 389 ALA A N 1
ATOM 3061 C CA . ALA A 1 389 ? 11.648 15.039 -21.096 1.00 95.56 389 ALA A CA 1
ATOM 3062 C C . ALA A 1 389 ? 10.393 15.711 -20.535 1.00 95.56 389 ALA A C 1
ATOM 3064 O O . ALA A 1 389 ? 9.359 15.062 -20.442 1.00 95.56 389 ALA A O 1
ATOM 3065 N N . LYS A 1 390 ? 10.429 17.027 -20.270 1.00 95.06 390 LYS A N 1
ATOM 3066 C CA . LYS A 1 390 ? 9.250 17.775 -19.805 1.00 95.06 390 LYS A CA 1
ATOM 3067 C C . LYS A 1 390 ? 8.108 17.727 -20.823 1.00 95.06 390 LYS A C 1
ATOM 3069 O O . LYS A 1 390 ? 6.965 17.498 -20.447 1.00 95.06 390 LYS A O 1
ATOM 3074 N N . ALA A 1 391 ? 8.414 17.925 -22.107 1.00 95.19 391 ALA A N 1
ATOM 3075 C CA . ALA A 1 391 ? 7.414 17.839 -23.169 1.00 95.19 391 ALA A CA 1
ATOM 3076 C C . ALA A 1 391 ? 6.842 16.419 -23.325 1.00 95.19 391 ALA A C 1
ATOM 3078 O O . ALA A 1 391 ? 5.661 16.280 -23.618 1.00 95.19 391 ALA A O 1
ATOM 3079 N N . THR A 1 392 ? 7.659 15.383 -23.116 1.00 96.12 392 THR A N 1
ATOM 3080 C CA . THR A 1 392 ? 7.257 13.968 -23.185 1.00 96.12 392 THR A CA 1
ATOM 3081 C C . THR A 1 392 ? 6.406 13.572 -21.982 1.00 96.12 392 THR A C 1
ATOM 3083 O O . THR A 1 392 ? 5.349 12.983 -22.160 1.00 96.12 392 THR A O 1
ATOM 3086 N N . ALA A 1 393 ? 6.805 13.963 -20.771 1.00 95.19 393 ALA A N 1
ATOM 3087 C CA . ALA A 1 393 ? 6.077 13.690 -19.534 1.00 95.19 393 ALA A CA 1
ATOM 3088 C C . ALA A 1 393 ? 4.694 14.366 -19.484 1.00 95.19 393 ALA A C 1
ATOM 3090 O O . ALA A 1 393 ? 3.811 13.884 -18.783 1.00 95.19 393 ALA A O 1
ATOM 3091 N N . ALA A 1 394 ? 4.490 15.445 -20.247 1.00 94.44 394 ALA A N 1
ATOM 3092 C CA . ALA A 1 394 ? 3.195 16.111 -20.407 1.00 94.44 394 ALA A CA 1
ATOM 3093 C C . ALA A 1 394 ? 2.276 15.455 -21.461 1.00 94.44 394 ALA A C 1
ATOM 3095 O O . ALA A 1 394 ? 1.138 15.890 -21.639 1.00 94.44 394 ALA A O 1
ATOM 3096 N N . LYS A 1 395 ? 2.749 14.445 -22.208 1.00 94.50 395 LYS A N 1
ATOM 3097 C CA . LYS A 1 395 ? 1.921 13.693 -23.164 1.00 94.50 395 LYS A CA 1
ATOM 3098 C C . LYS A 1 395 ? 1.213 12.526 -22.464 1.00 94.50 395 LYS A C 1
ATOM 3100 O O . LYS A 1 395 ? 1.815 11.924 -21.581 1.00 94.50 395 LYS A O 1
ATOM 3105 N N . PRO A 1 396 ? -0.013 12.157 -22.879 1.00 94.06 396 PRO A N 1
ATOM 3106 C CA . PRO A 1 396 ? -0.724 10.999 -22.339 1.00 94.06 396 PRO A CA 1
ATOM 3107 C C . PRO A 1 396 ? -0.085 9.697 -22.846 1.00 94.06 396 PRO A C 1
ATOM 3109 O O . PRO A 1 396 ? -0.440 9.199 -23.912 1.00 94.06 396 PRO A O 1
ATOM 3112 N N . ILE A 1 397 ? 0.918 9.190 -22.126 1.00 95.50 397 ILE A N 1
ATOM 3113 C CA . ILE A 1 397 ? 1.760 8.063 -22.575 1.00 95.50 397 ILE A CA 1
ATOM 3114 C C . ILE A 1 397 ? 1.865 6.922 -21.567 1.00 95.50 397 ILE A C 1
ATOM 3116 O O . ILE A 1 397 ? 2.495 5.913 -21.875 1.00 95.50 397 ILE A O 1
ATOM 3120 N N . ILE A 1 398 ? 1.280 7.072 -20.381 1.00 95.69 398 ILE A N 1
ATOM 3121 C CA . ILE A 1 398 ? 1.300 6.049 -19.340 1.00 95.69 398 ILE A CA 1
ATOM 3122 C C . ILE A 1 398 ? -0.064 5.389 -19.310 1.00 95.69 398 ILE A C 1
ATOM 3124 O O . ILE A 1 398 ? -1.069 6.066 -19.115 1.00 95.69 398 ILE A O 1
ATOM 3128 N N . ASP A 1 399 ? -0.083 4.080 -19.519 1.00 93.06 399 ASP A N 1
ATOM 3129 C CA . ASP A 1 399 ? -1.292 3.272 -19.405 1.00 93.06 399 ASP A CA 1
ATOM 3130 C C . ASP A 1 399 ? -1.652 3.105 -17.927 1.00 93.06 399 ASP A C 1
ATOM 3132 O O . ASP A 1 399 ? -0.818 2.644 -17.145 1.00 93.06 399 ASP A O 1
ATOM 3136 N N . THR A 1 400 ? -2.859 3.515 -17.542 1.00 93.06 400 THR A N 1
ATOM 3137 C CA . THR A 1 400 ? -3.429 3.378 -16.193 1.00 93.06 400 THR A CA 1
ATOM 3138 C C . THR A 1 400 ? -4.834 2.775 -16.285 1.00 93.06 400 THR A C 1
ATOM 3140 O O . THR A 1 400 ? -5.391 2.620 -17.373 1.00 93.06 400 THR A O 1
ATOM 3143 N N . GLU A 1 401 ? -5.458 2.452 -15.150 1.00 88.19 401 GLU A N 1
ATOM 3144 C CA . GLU A 1 401 ? -6.845 1.953 -15.141 1.00 88.19 401 GLU A CA 1
ATOM 3145 C C . GLU A 1 401 ? -7.867 2.974 -15.684 1.00 88.19 401 GLU A C 1
ATOM 3147 O O . GLU A 1 401 ? -8.932 2.590 -16.168 1.00 88.19 401 GLU A O 1
ATOM 3152 N N . GLU A 1 402 ? -7.530 4.268 -15.669 1.00 86.31 402 GLU A N 1
ATOM 3153 C CA . GLU A 1 402 ? -8.345 5.355 -16.231 1.00 86.31 402 GLU A CA 1
ATOM 3154 C C . GLU A 1 402 ? -8.027 5.655 -17.711 1.00 86.31 402 GLU A C 1
ATOM 3156 O O . GLU A 1 402 ? -8.672 6.505 -18.333 1.00 86.31 402 GLU A O 1
ATOM 3161 N N . GLY A 1 403 ? -7.065 4.939 -18.301 1.00 90.94 403 GLY A N 1
ATOM 3162 C CA . GLY A 1 403 ? -6.591 5.115 -19.671 1.00 90.94 403 GLY A CA 1
ATOM 3163 C C . GLY A 1 403 ? -5.212 5.774 -19.748 1.00 90.94 403 GLY A C 1
ATOM 3164 O O . GLY A 1 403 ? -4.413 5.705 -18.821 1.00 90.94 403 GLY A O 1
ATOM 3165 N N . LEU A 1 404 ? -4.902 6.404 -20.886 1.00 92.94 404 LEU A N 1
ATOM 3166 C CA . LEU A 1 404 ? -3.597 7.035 -21.091 1.00 92.94 404 LEU A CA 1
ATOM 3167 C C . LEU A 1 404 ? -3.515 8.386 -20.376 1.00 92.94 404 LEU A C 1
ATOM 3169 O O . LEU A 1 404 ? -4.157 9.354 -20.792 1.00 92.94 404 LEU A O 1
ATOM 3173 N N . LEU A 1 405 ? -2.666 8.465 -19.353 1.00 93.69 405 LEU A N 1
ATOM 3174 C CA . LEU A 1 405 ? -2.401 9.680 -18.589 1.00 93.69 405 LEU A CA 1
ATOM 3175 C C . LEU A 1 405 ? -0.953 10.171 -18.781 1.00 93.69 405 LEU A C 1
ATOM 3177 O O . LEU A 1 405 ? -0.045 9.393 -19.092 1.00 93.69 405 LEU A O 1
ATOM 3181 N N . PRO A 1 406 ? -0.709 11.483 -18.657 1.00 94.06 406 PRO A N 1
ATOM 3182 C CA . PRO A 1 406 ? 0.639 12.040 -18.590 1.00 94.06 406 PRO A CA 1
ATOM 3183 C C . PRO A 1 406 ? 1.263 11.872 -17.195 1.00 94.06 406 PRO A C 1
ATOM 3185 O O . PRO A 1 406 ? 0.572 11.827 -16.179 1.00 94.06 406 PRO A O 1
ATOM 3188 N N . ALA A 1 407 ? 2.596 11.846 -17.141 1.00 92.81 407 ALA A N 1
ATOM 3189 C CA . ALA A 1 407 ? 3.348 11.876 -15.883 1.00 92.81 407 ALA A CA 1
ATOM 3190 C C . ALA A 1 407 ? 3.255 13.227 -15.168 1.00 92.81 407 ALA A C 1
ATOM 3192 O O . ALA A 1 407 ? 3.381 13.279 -13.949 1.00 92.81 407 ALA A O 1
ATOM 3193 N N . LEU A 1 408 ? 3.098 14.316 -15.925 1.00 90.75 408 LEU A N 1
ATOM 3194 C CA . LEU A 1 408 ? 3.014 15.679 -15.406 1.00 90.75 408 LEU A CA 1
ATOM 3195 C C . LEU A 1 408 ? 1.762 16.374 -15.954 1.00 90.75 408 LEU A C 1
ATOM 3197 O O . LEU A 1 408 ? 1.624 16.533 -17.168 1.00 90.75 408 LEU A O 1
ATOM 3201 N N . GLN A 1 409 ? 0.891 16.824 -15.051 1.00 82.00 409 GLN A N 1
ATOM 3202 C CA . GLN A 1 409 ? -0.330 17.585 -15.322 1.00 82.00 409 GLN A CA 1
ATOM 3203 C C . GLN A 1 409 ? -0.333 18.917 -14.575 1.00 82.00 409 GLN A C 1
ATOM 3205 O O . GLN A 1 409 ? 0.219 19.042 -13.482 1.00 82.00 409 GLN A O 1
ATOM 3210 N N . ASP A 1 410 ? -0.999 19.914 -15.158 1.00 72.06 410 ASP A N 1
ATOM 3211 C CA . ASP A 1 410 ? -1.157 21.239 -14.547 1.00 72.06 410 ASP A CA 1
ATOM 3212 C C . ASP A 1 410 ? -2.167 21.240 -13.376 1.00 72.06 410 ASP A C 1
ATOM 3214 O O . ASP A 1 410 ? -2.190 22.185 -12.590 1.00 72.06 410 ASP A O 1
ATOM 3218 N N . ASP A 1 411 ? -2.999 20.199 -13.243 1.00 66.88 411 ASP A N 1
ATOM 3219 C CA . ASP A 1 411 ? -4.037 20.067 -12.207 1.00 66.88 411 ASP A CA 1
ATOM 3220 C C . ASP A 1 411 ? -3.565 19.353 -10.922 1.00 66.88 411 ASP A C 1
ATOM 3222 O O . ASP A 1 411 ? -4.315 19.276 -9.947 1.00 66.88 411 ASP A O 1
ATOM 3226 N N . GLY A 1 412 ? -2.320 18.862 -10.906 1.00 62.53 412 GLY A N 1
ATOM 3227 C CA . GLY A 1 412 ? -1.691 18.206 -9.760 1.00 62.53 412 GLY A CA 1
ATOM 3228 C C . GLY A 1 412 ? -2.022 16.720 -9.573 1.00 62.53 412 GLY A C 1
ATOM 3229 O O . GLY A 1 412 ? -1.478 16.114 -8.651 1.00 62.53 412 GLY A O 1
ATOM 3230 N N . LYS A 1 413 ? -2.854 16.101 -10.425 1.00 68.44 413 LYS A N 1
ATOM 3231 C CA . LYS A 1 413 ? -3.154 14.656 -10.371 1.00 68.44 413 LYS A CA 1
ATOM 3232 C C . LYS A 1 413 ? -2.207 13.860 -11.271 1.00 68.44 413 LYS A C 1
ATOM 3234 O O . LYS A 1 413 ? -2.586 13.333 -12.316 1.00 68.44 413 LYS A O 1
ATOM 3239 N N . ASN A 1 414 ? -0.945 13.797 -10.866 1.00 85.56 414 ASN A N 1
ATOM 3240 C CA . ASN A 1 414 ? 0.087 13.074 -11.603 1.00 85.56 414 ASN A CA 1
ATOM 3241 C C . ASN A 1 414 ? 0.009 11.562 -11.364 1.00 85.56 414 ASN A C 1
ATOM 3243 O O . ASN A 1 414 ? -0.377 11.104 -10.286 1.00 85.56 414 ASN A O 1
ATOM 3247 N N . VAL A 1 415 ? 0.444 10.791 -12.362 1.00 93.44 415 VAL A N 1
ATOM 3248 C CA . VAL A 1 415 ? 0.707 9.361 -12.175 1.00 93.44 415 VAL A CA 1
ATOM 3249 C C . VAL A 1 415 ? 1.833 9.191 -11.158 1.00 93.44 415 VAL A C 1
ATOM 3251 O O . VAL A 1 415 ? 2.852 9.882 -11.209 1.00 93.44 415 VAL A O 1
ATOM 3254 N N . THR A 1 416 ? 1.621 8.269 -10.231 1.00 94.31 416 THR A N 1
ATOM 3255 C CA . THR A 1 416 ? 2.522 7.939 -9.136 1.00 94.31 416 THR A CA 1
ATOM 3256 C C . THR A 1 416 ? 3.340 6.704 -9.491 1.00 94.31 416 THR A C 1
ATOM 3258 O O . THR A 1 416 ? 2.798 5.684 -9.913 1.00 94.31 416 THR A O 1
ATOM 3261 N N . PHE A 1 417 ? 4.653 6.780 -9.293 1.00 94.88 417 PHE A N 1
ATOM 3262 C CA . PHE A 1 417 ? 5.587 5.686 -9.545 1.00 94.88 417 PHE A CA 1
ATOM 3263 C C . PHE A 1 417 ? 6.124 5.149 -8.217 1.00 94.88 417 PHE A C 1
ATOM 3265 O O . PHE A 1 417 ? 6.736 5.882 -7.443 1.00 94.88 417 PHE A O 1
ATOM 3272 N N . LEU A 1 418 ? 5.885 3.871 -7.942 1.00 93.25 418 LEU A N 1
ATOM 3273 C CA . LEU A 1 418 ? 6.240 3.263 -6.660 1.00 93.25 418 LEU A CA 1
ATOM 3274 C C . LEU A 1 418 ? 7.712 2.887 -6.626 1.00 93.25 418 LEU A C 1
ATOM 3276 O O . LEU A 1 418 ? 8.176 2.178 -7.512 1.00 93.25 418 LEU A O 1
ATOM 3280 N N . VAL A 1 419 ? 8.422 3.310 -5.587 1.00 90.69 419 VAL A N 1
ATOM 3281 C CA . VAL A 1 419 ? 9.819 2.945 -5.357 1.00 90.69 419 VAL A CA 1
ATOM 3282 C C . VAL A 1 419 ? 9.849 1.693 -4.473 1.00 90.69 419 VAL A C 1
ATOM 3284 O O . VAL A 1 419 ? 9.331 1.743 -3.356 1.00 90.69 419 VAL A O 1
ATOM 3287 N N . PRO A 1 420 ? 10.454 0.570 -4.913 1.00 83.94 420 PRO A N 1
ATOM 3288 C CA . PRO A 1 420 ? 10.500 -0.684 -4.152 1.00 83.94 420 PRO A CA 1
ATOM 3289 C C . PRO A 1 420 ? 11.536 -0.634 -3.020 1.00 83.94 420 PRO A C 1
ATOM 3291 O O . PRO A 1 420 ? 12.434 -1.468 -2.933 1.00 83.94 420 PRO A O 1
ATOM 3294 N N . ALA A 1 421 ? 11.464 0.381 -2.168 1.00 79.19 421 ALA A N 1
ATOM 3295 C CA . ALA A 1 421 ? 12.395 0.595 -1.075 1.00 79.19 421 ALA A CA 1
ATOM 3296 C C . ALA A 1 421 ? 11.709 1.297 0.097 1.00 79.19 421 ALA A C 1
ATOM 3298 O O . ALA A 1 421 ? 10.657 1.929 -0.041 1.00 79.19 421 ALA A O 1
ATOM 3299 N N . THR A 1 422 ? 12.355 1.205 1.256 1.00 70.94 422 THR A N 1
ATOM 3300 C CA . THR A 1 422 ? 12.110 2.133 2.357 1.00 70.94 422 THR A CA 1
ATOM 3301 C C . THR A 1 422 ? 13.210 3.184 2.372 1.00 70.94 422 THR A C 1
ATOM 3303 O O . THR A 1 422 ? 14.381 2.874 2.139 1.00 70.94 422 THR A O 1
ATOM 3306 N N . ASP A 1 423 ? 12.868 4.409 2.756 1.00 68.56 423 ASP A N 1
ATOM 3307 C CA . ASP A 1 423 ? 13.877 5.446 3.021 1.00 68.56 423 ASP A CA 1
ATOM 3308 C C . ASP A 1 423 ? 14.635 5.208 4.343 1.00 68.56 423 ASP A C 1
ATOM 3310 O O . ASP A 1 423 ? 15.443 6.033 4.768 1.00 68.56 423 ASP A O 1
ATOM 3314 N N . LEU A 1 424 ? 14.359 4.091 5.029 1.00 65.44 424 LEU A N 1
ATOM 3315 C CA . LEU A 1 424 ? 14.848 3.805 6.375 1.00 65.44 424 LEU A CA 1
ATOM 3316 C C . LEU A 1 424 ? 16.172 3.031 6.399 1.00 65.44 424 LEU A C 1
ATOM 3318 O O . LEU A 1 424 ? 16.917 3.163 7.372 1.00 65.44 424 LEU A O 1
ATOM 3322 N N . ASP A 1 425 ? 16.481 2.243 5.366 1.00 64.25 425 ASP A N 1
ATOM 3323 C CA . ASP A 1 425 ? 17.729 1.466 5.290 1.00 64.25 425 ASP A CA 1
ATOM 3324 C C . ASP A 1 425 ? 18.505 1.618 3.973 1.00 64.25 425 ASP A C 1
ATOM 3326 O O . ASP A 1 425 ? 19.683 1.257 3.913 1.00 64.25 425 ASP A O 1
ATOM 3330 N N . GLY A 1 426 ? 17.887 2.215 2.944 1.00 56.56 426 GLY A N 1
ATOM 3331 C CA . GLY A 1 426 ? 18.512 2.575 1.670 1.00 56.56 426 GLY A CA 1
ATOM 3332 C C . GLY A 1 426 ? 19.149 1.413 0.899 1.00 56.56 426 GLY A C 1
ATOM 3333 O O . GLY A 1 426 ? 19.916 1.669 -0.032 1.00 56.56 426 GLY A O 1
ATOM 3334 N N . GLN A 1 427 ? 18.908 0.158 1.302 1.00 57.19 427 GLN A N 1
ATOM 3335 C CA . GLN A 1 427 ? 19.644 -1.008 0.795 1.00 57.19 427 GLN A CA 1
ATOM 3336 C C . GLN A 1 427 ? 18.780 -2.248 0.568 1.00 57.19 427 GLN A C 1
ATOM 3338 O O . GLN A 1 427 ? 19.151 -3.042 -0.298 1.00 57.19 427 GLN A O 1
ATOM 3343 N N . ASN A 1 428 ? 17.650 -2.417 1.265 1.00 58.47 428 ASN A N 1
ATOM 3344 C CA . ASN A 1 428 ? 16.827 -3.607 1.077 1.00 58.47 428 ASN A CA 1
ATOM 3345 C C . ASN A 1 428 ? 15.632 -3.331 0.163 1.00 58.47 428 ASN A C 1
ATOM 3347 O O . ASN A 1 428 ? 14.745 -2.549 0.521 1.00 58.47 428 ASN A O 1
ATOM 3351 N N . PRO A 1 429 ? 15.590 -3.968 -1.020 1.00 66.81 429 PRO A N 1
ATOM 3352 C CA . PRO A 1 429 ? 14.452 -3.842 -1.902 1.00 66.81 429 PRO A CA 1
ATOM 3353 C C . PRO A 1 429 ? 13.249 -4.550 -1.281 1.00 66.81 429 PRO A C 1
ATOM 3355 O O . PRO A 1 429 ? 13.322 -5.720 -0.904 1.00 66.81 429 PRO A O 1
ATOM 3358 N N . ILE A 1 430 ? 12.139 -3.828 -1.200 1.00 78.69 430 ILE A N 1
ATOM 3359 C CA . ILE A 1 430 ? 10.830 -4.426 -0.955 1.00 78.69 430 ILE A CA 1
ATOM 3360 C C . ILE A 1 430 ? 10.384 -5.100 -2.255 1.00 78.69 430 ILE A C 1
ATOM 3362 O O . ILE A 1 430 ? 10.690 -4.622 -3.349 1.00 78.69 430 ILE A O 1
ATOM 3366 N N . ASP A 1 431 ? 9.655 -6.206 -2.149 1.00 84.81 431 ASP A N 1
ATOM 3367 C CA . ASP A 1 431 ? 9.042 -6.831 -3.314 1.00 84.81 431 ASP A CA 1
ATOM 3368 C C . ASP A 1 431 ? 8.100 -5.850 -4.048 1.00 84.81 431 ASP A C 1
ATOM 3370 O O . ASP A 1 431 ? 7.160 -5.306 -3.460 1.00 84.81 431 ASP A O 1
ATOM 3374 N N . TYR A 1 432 ? 8.370 -5.615 -5.340 1.00 87.75 432 TYR A N 1
ATOM 3375 C CA . TYR A 1 432 ? 7.655 -4.613 -6.139 1.00 87.75 432 TYR A CA 1
ATOM 3376 C C . TYR A 1 432 ? 6.172 -4.967 -6.304 1.00 87.75 432 TYR A C 1
ATOM 3378 O O . TYR A 1 432 ? 5.313 -4.089 -6.231 1.00 87.75 432 TYR A O 1
ATOM 3386 N N . ASP A 1 433 ? 5.859 -6.250 -6.503 1.00 89.19 433 ASP A N 1
ATOM 3387 C CA . ASP A 1 433 ? 4.477 -6.694 -6.674 1.00 89.19 433 ASP A CA 1
ATOM 3388 C C . ASP A 1 433 ? 3.661 -6.441 -5.406 1.00 89.19 433 ASP A C 1
ATOM 3390 O O . ASP A 1 433 ? 2.526 -5.975 -5.488 1.00 89.19 433 ASP A O 1
ATOM 3394 N N . THR A 1 434 ? 4.242 -6.681 -4.232 1.00 87.81 434 THR A N 1
ATOM 3395 C CA . THR A 1 434 ? 3.537 -6.516 -2.959 1.00 87.81 434 THR A CA 1
ATOM 3396 C C . THR A 1 434 ? 3.269 -5.039 -2.633 1.00 87.81 434 THR A C 1
ATOM 3398 O O . THR A 1 434 ? 2.152 -4.700 -2.236 1.00 87.81 434 THR A O 1
ATOM 3401 N N . ILE A 1 435 ? 4.234 -4.129 -2.856 1.00 90.75 435 ILE A N 1
ATOM 3402 C CA . ILE A 1 435 ? 3.981 -2.679 -2.701 1.00 90.75 435 ILE A CA 1
ATOM 3403 C C . ILE A 1 435 ? 2.979 -2.167 -3.746 1.00 90.75 435 ILE A C 1
ATOM 3405 O O . ILE A 1 435 ? 2.141 -1.326 -3.420 1.00 90.75 435 ILE A O 1
ATOM 3409 N N . TYR A 1 436 ? 3.011 -2.701 -4.974 1.00 93.50 436 TYR A N 1
ATOM 3410 C CA . TYR A 1 436 ? 2.038 -2.363 -6.011 1.00 93.50 436 TYR A CA 1
ATOM 3411 C C . TYR A 1 436 ? 0.620 -2.772 -5.609 1.00 93.50 436 TYR A C 1
ATOM 3413 O O . TYR A 1 436 ? -0.292 -1.954 -5.700 1.00 93.50 436 TYR A O 1
ATOM 3421 N N . GLU A 1 437 ? 0.423 -4.002 -5.123 1.00 92.19 437 GLU A N 1
ATOM 3422 C CA . GLU A 1 437 ? -0.889 -4.457 -4.649 1.00 92.19 437 GLU A CA 1
ATOM 3423 C C . GLU A 1 437 ? -1.412 -3.560 -3.521 1.00 92.19 437 GLU A C 1
ATOM 3425 O O . GLU A 1 437 ? -2.561 -3.126 -3.583 1.00 92.19 437 GLU A O 1
ATOM 3430 N N . LEU A 1 438 ? -0.569 -3.201 -2.544 1.00 92.88 438 LEU A N 1
ATOM 3431 C CA . LEU A 1 438 ? -0.949 -2.303 -1.450 1.00 92.88 438 LEU A CA 1
ATOM 3432 C C . LEU A 1 438 ? -1.365 -0.913 -1.961 1.00 92.88 438 LEU A C 1
ATOM 3434 O O . LEU A 1 438 ? -2.404 -0.381 -1.562 1.00 92.88 438 LEU A O 1
ATOM 3438 N N . ALA A 1 439 ? -0.559 -0.326 -2.844 1.00 93.44 439 ALA A N 1
ATOM 3439 C CA . ALA A 1 439 ? -0.794 1.003 -3.390 1.00 93.44 439 ALA A CA 1
ATOM 3440 C C . ALA A 1 439 ? -2.011 1.044 -4.326 1.00 93.44 439 ALA A C 1
ATOM 3442 O O . ALA A 1 439 ? -2.762 2.012 -4.303 1.00 93.44 439 ALA A O 1
ATOM 3443 N N . SER A 1 440 ? -2.263 -0.018 -5.099 1.00 93.62 440 SER A N 1
ATOM 3444 C CA . SER A 1 440 ? -3.402 -0.103 -6.028 1.00 93.62 440 SER A CA 1
ATOM 3445 C C . SER A 1 440 ? -4.766 0.002 -5.343 1.00 93.62 440 SER A C 1
ATOM 3447 O O . SER A 1 440 ? -5.762 0.332 -5.980 1.00 93.62 440 SER A O 1
ATOM 3449 N N . ARG A 1 441 ? -4.823 -0.248 -4.028 1.00 94.19 441 ARG A N 1
ATOM 3450 C CA . ARG A 1 441 ? -6.046 -0.097 -3.233 1.00 94.19 441 ARG A CA 1
ATOM 3451 C C . ARG A 1 441 ? -6.327 1.345 -2.836 1.00 94.19 441 ARG A C 1
ATOM 3453 O O . ARG A 1 441 ? -7.447 1.606 -2.401 1.00 94.19 441 ARG A O 1
ATOM 3460 N N . ILE A 1 442 ? -5.365 2.254 -2.986 1.00 92.88 442 ILE A N 1
ATOM 3461 C CA . ILE A 1 442 ? -5.511 3.665 -2.640 1.00 92.88 442 ILE A CA 1
ATOM 3462 C C . ILE A 1 442 ? -6.238 4.388 -3.782 1.00 92.88 442 ILE A C 1
ATOM 3464 O O . ILE A 1 442 ? -5.705 4.524 -4.877 1.00 92.88 442 ILE A O 1
ATOM 3468 N N . THR A 1 443 ? -7.445 4.890 -3.530 1.00 88.62 443 THR A N 1
ATOM 3469 C CA . THR A 1 443 ? -8.313 5.504 -4.557 1.00 88.62 443 THR A CA 1
ATOM 3470 C C . THR A 1 443 ? -7.817 6.859 -5.057 1.00 88.62 443 THR A C 1
ATOM 3472 O O . THR A 1 443 ? -8.235 7.333 -6.110 1.00 88.62 443 THR A O 1
ATOM 3475 N N . ASP A 1 444 ? -6.950 7.502 -4.280 1.00 86.00 444 ASP A N 1
ATOM 3476 C CA . ASP A 1 444 ? -6.489 8.873 -4.501 1.00 86.00 444 ASP A CA 1
ATOM 3477 C C . ASP A 1 444 ? -5.173 8.964 -5.287 1.00 86.00 444 ASP A C 1
ATOM 3479 O O . ASP A 1 444 ? -4.672 10.071 -5.504 1.00 86.00 444 ASP A O 1
ATOM 3483 N N . ILE A 1 445 ? -4.600 7.830 -5.699 1.00 90.12 445 ILE A N 1
ATOM 3484 C CA . ILE A 1 445 ? -3.387 7.779 -6.519 1.00 90.12 445 ILE A CA 1
ATOM 3485 C C . ILE A 1 445 ? -3.667 7.063 -7.837 1.00 90.12 445 ILE A C 1
ATOM 3487 O O . ILE A 1 445 ? -4.476 6.146 -7.910 1.00 90.12 445 ILE A O 1
ATOM 3491 N N . GLN A 1 446 ? -2.973 7.486 -8.889 1.00 91.75 446 GLN A N 1
ATOM 3492 C CA . GLN A 1 446 ? -3.030 6.854 -10.204 1.00 91.75 446 GLN A CA 1
ATOM 3493 C C . GLN A 1 446 ? -1.729 6.100 -10.429 1.00 91.75 446 GLN A C 1
ATOM 3495 O O . GLN A 1 446 ? -0.662 6.703 -10.336 1.00 91.75 446 GLN A O 1
ATOM 3500 N N . LEU A 1 447 ? -1.802 4.806 -10.729 1.00 94.81 447 LEU A N 1
ATOM 3501 C CA . LEU A 1 447 ? -0.630 3.966 -10.972 1.00 94.81 447 LEU A CA 1
ATOM 3502 C C . LEU A 1 447 ? -0.559 3.559 -12.449 1.00 94.81 447 LEU A C 1
ATOM 3504 O O . LEU A 1 447 ? -1.605 3.368 -13.077 1.00 94.81 447 LEU A O 1
ATOM 3508 N N . PRO A 1 448 ? 0.647 3.381 -13.018 1.00 95.62 448 PRO A N 1
ATOM 3509 C CA . PRO A 1 448 ? 0.781 2.671 -14.280 1.00 95.62 448 PRO A CA 1
ATOM 3510 C C . PRO A 1 448 ? 0.231 1.249 -14.137 1.00 95.62 448 PRO A C 1
ATOM 3512 O O . PRO A 1 448 ? 0.373 0.649 -13.077 1.00 95.62 448 PRO A O 1
ATOM 3515 N N . THR A 1 449 ? -0.315 0.668 -15.204 1.00 93.81 449 THR A N 1
ATOM 3516 C CA . THR A 1 449 ? -0.742 -0.739 -15.206 1.00 93.81 449 THR A CA 1
ATOM 3517 C C . THR A 1 449 ? 0.391 -1.659 -14.748 1.00 93.81 449 THR A C 1
ATOM 3519 O O . THR A 1 449 ? 1.534 -1.496 -15.193 1.00 93.81 449 THR A O 1
ATOM 3522 N N . LYS A 1 450 ? 0.059 -2.666 -13.933 1.00 92.88 450 LYS A N 1
ATOM 3523 C CA . LYS A 1 450 ? 1.013 -3.583 -13.286 1.00 92.88 450 LYS A CA 1
ATOM 3524 C C . LYS A 1 450 ? 2.100 -4.120 -14.222 1.00 92.88 450 LYS A C 1
ATOM 3526 O O . LYS A 1 450 ? 3.275 -4.071 -13.873 1.00 92.88 450 LYS A O 1
ATOM 3531 N N . ASP A 1 451 ? 1.725 -4.535 -15.434 1.00 90.19 451 ASP A N 1
ATOM 3532 C CA . ASP A 1 451 ? 2.634 -5.105 -16.444 1.00 90.19 451 ASP A CA 1
ATOM 3533 C C . ASP A 1 451 ? 3.819 -4.191 -16.815 1.00 90.19 451 ASP A C 1
ATOM 3535 O O . ASP A 1 451 ? 4.859 -4.678 -17.262 1.00 90.19 451 ASP A O 1
ATOM 3539 N N . PHE A 1 452 ? 3.671 -2.872 -16.648 1.00 91.88 452 PHE A N 1
ATOM 3540 C CA . PHE A 1 452 ? 4.676 -1.872 -17.022 1.00 91.88 452 PHE A CA 1
ATOM 3541 C C . PHE A 1 452 ? 5.115 -0.977 -15.861 1.00 91.88 452 PHE A C 1
ATOM 3543 O O . PHE A 1 452 ? 5.987 -0.130 -16.055 1.00 91.88 452 PHE A O 1
ATOM 3550 N N . ALA A 1 453 ? 4.537 -1.137 -14.670 1.00 92.88 453 ALA A N 1
ATOM 3551 C CA . ALA A 1 453 ? 4.758 -0.240 -13.540 1.00 92.88 453 ALA A CA 1
ATOM 3552 C C . ALA A 1 453 ? 6.236 -0.164 -13.127 1.00 92.88 453 ALA A C 1
ATOM 3554 O O . ALA A 1 453 ? 6.774 0.931 -12.954 1.00 92.88 453 ALA A O 1
ATOM 3555 N N . GLN A 1 454 ? 6.928 -1.306 -13.087 1.00 91.88 454 GLN A N 1
ATOM 3556 C CA . GLN A 1 454 ? 8.351 -1.356 -12.749 1.00 91.88 454 GLN A CA 1
ATOM 3557 C C . GLN A 1 454 ? 9.245 -0.712 -13.825 1.00 91.88 454 GLN A C 1
ATOM 3559 O O . GLN A 1 454 ? 10.200 -0.011 -13.497 1.00 91.88 454 GLN A O 1
ATOM 3564 N N . ASP A 1 455 ? 8.936 -0.903 -15.111 1.00 92.62 455 ASP A N 1
ATOM 3565 C CA . ASP A 1 455 ? 9.669 -0.234 -16.197 1.00 92.62 455 ASP A CA 1
ATOM 3566 C C . ASP A 1 455 ? 9.467 1.292 -16.124 1.00 92.62 455 ASP A C 1
ATOM 3568 O O . ASP A 1 455 ? 10.402 2.070 -16.330 1.00 92.62 455 ASP A O 1
ATOM 3572 N N . TRP A 1 456 ? 8.247 1.730 -15.802 1.00 95.31 456 TRP A N 1
ATOM 3573 C CA . TRP A 1 456 ? 7.915 3.140 -15.618 1.00 95.31 456 TRP A CA 1
ATOM 3574 C C . TRP A 1 456 ? 8.585 3.766 -14.395 1.00 95.31 456 TRP A C 1
ATOM 3576 O O . TRP A 1 456 ? 9.002 4.917 -14.482 1.00 95.31 456 TRP A O 1
ATOM 3586 N N . GLU A 1 457 ? 8.759 3.024 -13.300 1.00 94.06 457 GLU A N 1
ATOM 3587 C CA . GLU A 1 457 ? 9.552 3.458 -12.143 1.00 94.06 457 GLU A CA 1
ATOM 3588 C C . GLU A 1 457 ? 10.985 3.815 -12.560 1.00 94.06 457 GLU A C 1
ATOM 3590 O O . GLU A 1 457 ? 11.462 4.905 -12.240 1.00 94.06 457 GLU A O 1
ATOM 3595 N N . GLN A 1 458 ? 11.633 2.971 -13.369 1.00 92.12 458 GLN A N 1
ATOM 3596 C CA . GLN A 1 458 ? 12.995 3.229 -13.851 1.00 92.12 458 GLN A CA 1
ATOM 3597 C C . GLN A 1 458 ? 13.068 4.466 -14.756 1.00 92.12 458 GLN A C 1
ATOM 3599 O O . GLN A 1 458 ? 14.039 5.226 -14.706 1.00 92.12 458 GLN A O 1
ATOM 3604 N N . ILE A 1 459 ? 12.055 4.675 -15.603 1.00 94.81 459 ILE A N 1
ATOM 3605 C CA . ILE A 1 459 ? 11.946 5.875 -16.446 1.00 94.81 459 ILE A CA 1
ATOM 3606 C C . ILE A 1 459 ? 11.745 7.116 -15.567 1.00 94.81 459 ILE A C 1
ATOM 3608 O O . ILE A 1 459 ? 12.426 8.124 -15.765 1.00 94.81 459 ILE A O 1
ATOM 3612 N N . ALA A 1 460 ? 10.861 7.036 -14.571 1.00 94.94 460 ALA A N 1
ATOM 3613 C CA . ALA A 1 460 ? 10.587 8.117 -13.634 1.00 94.94 460 ALA A CA 1
ATOM 3614 C C . ALA A 1 460 ? 11.824 8.479 -12.801 1.00 94.94 460 ALA A C 1
ATOM 3616 O O . ALA A 1 460 ? 12.111 9.663 -12.644 1.00 94.94 460 ALA A O 1
ATOM 3617 N N . TYR A 1 461 ? 12.603 7.494 -12.346 1.00 93.38 461 TYR A N 1
ATOM 3618 C CA . TYR A 1 461 ? 13.883 7.722 -11.671 1.00 93.38 461 TYR A CA 1
ATOM 3619 C C . TYR A 1 461 ? 14.847 8.541 -12.544 1.00 93.38 461 TYR A C 1
ATOM 3621 O O . TYR A 1 461 ? 15.405 9.540 -12.096 1.00 93.38 461 TYR A O 1
ATOM 3629 N N . GLN A 1 462 ? 14.992 8.187 -13.825 1.00 92.19 462 GLN A N 1
ATOM 3630 C CA . GLN A 1 462 ? 15.846 8.942 -14.751 1.00 92.19 462 GLN A CA 1
ATOM 3631 C C . GLN A 1 462 ? 15.329 10.367 -14.986 1.00 92.19 462 GLN A C 1
ATOM 3633 O O . GLN A 1 462 ? 16.114 11.314 -15.070 1.00 92.19 462 GLN A O 1
ATOM 3638 N N . TRP A 1 463 ? 14.011 10.541 -15.089 1.00 94.88 463 TRP A N 1
ATOM 3639 C CA . TRP A 1 463 ? 13.392 11.859 -15.214 1.00 94.88 463 TRP A CA 1
ATOM 3640 C C . TRP A 1 463 ? 13.609 12.719 -13.965 1.00 94.88 463 TRP A C 1
ATOM 3642 O O . TRP A 1 463 ? 13.924 13.905 -14.097 1.00 94.88 463 TRP A O 1
ATOM 3652 N N . GLU A 1 464 ? 13.523 12.134 -12.773 1.00 94.12 464 GLU A N 1
ATOM 3653 C CA . GLU A 1 464 ? 13.854 12.802 -11.515 1.00 94.12 464 GLU A CA 1
ATOM 3654 C C . GLU A 1 464 ? 15.339 13.201 -11.456 1.00 94.12 464 GLU A C 1
ATOM 3656 O O . GLU A 1 464 ? 15.639 14.356 -11.152 1.00 94.12 464 GLU A O 1
ATOM 3661 N N . GLU A 1 465 ? 16.273 12.325 -11.857 1.00 93.00 465 GLU A N 1
ATOM 3662 C CA . GLU A 1 465 ? 17.710 12.655 -11.948 1.00 93.00 465 GLU A CA 1
ATOM 3663 C C . GLU A 1 465 ? 17.989 13.830 -12.911 1.00 93.00 465 GLU A C 1
ATOM 3665 O O . GLU A 1 465 ? 18.920 14.619 -12.710 1.00 93.00 465 GLU A O 1
ATOM 3670 N N . ILE A 1 466 ? 17.177 13.979 -13.965 1.00 92.12 466 ILE A N 1
ATOM 3671 C CA . ILE A 1 466 ? 17.233 15.119 -14.894 1.00 92.12 466 ILE A CA 1
ATOM 3672 C C . ILE A 1 466 ? 16.679 16.411 -14.253 1.00 92.12 466 ILE A C 1
ATOM 3674 O O . ILE A 1 466 ? 17.014 17.515 -14.702 1.00 92.12 466 ILE A O 1
ATOM 3678 N N . GLY A 1 467 ? 15.887 16.296 -13.185 1.00 91.50 467 GLY A N 1
ATOM 3679 C CA . GLY A 1 467 ? 15.272 17.396 -12.443 1.00 91.50 467 GLY A CA 1
ATOM 3680 C C . GLY A 1 467 ? 13.792 17.624 -12.763 1.00 91.50 467 GLY A C 1
ATOM 3681 O O . GLY A 1 467 ? 13.312 18.749 -12.602 1.00 91.50 467 GLY A O 1
ATOM 3682 N N . LEU A 1 468 ? 13.073 16.613 -13.265 1.00 92.94 468 LEU A N 1
ATOM 3683 C CA . LEU A 1 468 ? 11.619 16.688 -13.435 1.00 92.94 468 LEU A CA 1
ATOM 3684 C C . LEU A 1 468 ? 10.904 16.346 -12.116 1.00 92.94 468 LEU A C 1
ATOM 3686 O O . LEU A 1 468 ? 11.289 15.383 -11.459 1.00 92.94 468 LEU A O 1
ATOM 3690 N N . PRO A 1 469 ? 9.833 17.076 -11.751 1.00 92.00 469 PRO A N 1
ATOM 3691 C CA . PRO A 1 469 ? 9.085 16.847 -10.516 1.00 92.00 469 PRO A CA 1
ATOM 3692 C C . PRO A 1 469 ? 8.039 15.735 -10.695 1.00 92.00 469 PRO A C 1
ATOM 3694 O O . PRO A 1 469 ? 6.838 15.988 -10.624 1.00 92.00 469 PRO A O 1
ATOM 3697 N N . VAL A 1 470 ? 8.484 14.520 -11.012 1.00 92.50 470 VAL A N 1
ATOM 3698 C CA . VAL A 1 470 ? 7.596 13.351 -11.096 1.00 92.50 470 VAL A CA 1
ATOM 3699 C C . VAL A 1 470 ? 7.244 12.841 -9.703 1.00 92.50 470 VAL A C 1
ATOM 3701 O O . VAL A 1 470 ? 8.066 12.896 -8.795 1.00 92.50 470 VAL A O 1
ATOM 3704 N N . THR A 1 471 ? 6.025 12.334 -9.532 1.00 92.19 471 THR A N 1
ATOM 3705 C CA . THR A 1 471 ? 5.575 11.798 -8.245 1.00 92.19 471 THR A CA 1
ATOM 3706 C C . THR A 1 471 ? 6.094 10.375 -8.079 1.00 92.19 471 THR A C 1
ATOM 3708 O O . THR A 1 471 ? 5.529 9.431 -8.629 1.00 92.19 471 THR A O 1
ATOM 3711 N N . ARG A 1 472 ? 7.190 10.218 -7.340 1.00 92.19 472 ARG A N 1
ATOM 3712 C CA . ARG A 1 472 ? 7.712 8.918 -6.911 1.00 92.19 472 ARG A CA 1
ATOM 3713 C C . ARG A 1 472 ? 7.404 8.753 -5.426 1.00 92.19 472 ARG A C 1
ATOM 3715 O O . ARG A 1 472 ? 7.593 9.714 -4.694 1.00 92.19 472 ARG A O 1
ATOM 3722 N N . LEU A 1 473 ? 6.889 7.594 -5.016 1.00 91.38 473 LEU A N 1
ATOM 3723 C CA . LEU A 1 473 ? 6.588 7.307 -3.608 1.00 91.38 473 LEU A CA 1
ATOM 3724 C C . LEU A 1 473 ? 7.276 6.015 -3.166 1.00 91.38 473 LEU A C 1
ATOM 3726 O O . LEU A 1 473 ? 7.015 4.946 -3.725 1.00 91.38 473 LEU A O 1
ATOM 3730 N N . SER A 1 474 ? 8.131 6.111 -2.153 1.00 90.06 474 SER A N 1
ATOM 3731 C CA . SER A 1 474 ? 8.612 4.976 -1.360 1.00 90.06 474 SER A CA 1
ATOM 3732 C C . SER A 1 474 ? 7.501 4.418 -0.462 1.00 90.06 474 SER A C 1
ATOM 3734 O O . SER A 1 474 ? 6.430 5.016 -0.334 1.00 90.06 474 SER A O 1
ATOM 3736 N N . LEU A 1 475 ? 7.744 3.291 0.222 1.00 88.38 475 LEU A N 1
ATOM 3737 C CA . LEU A 1 475 ? 6.788 2.808 1.229 1.00 88.38 475 LEU A CA 1
ATOM 3738 C C . LEU A 1 475 ? 6.556 3.848 2.340 1.00 88.38 475 LEU A C 1
ATOM 3740 O O . LEU A 1 475 ? 5.428 4.016 2.796 1.00 88.38 475 LEU A O 1
ATOM 3744 N N . THR A 1 476 ? 7.604 4.563 2.763 1.00 88.19 476 THR A N 1
ATOM 3745 C CA . THR A 1 476 ? 7.493 5.608 3.790 1.00 88.19 476 THR A CA 1
ATOM 3746 C C . THR A 1 476 ? 6.568 6.720 3.309 1.00 88.19 476 THR A C 1
ATOM 3748 O O . THR A 1 476 ? 5.572 7.015 3.970 1.00 88.19 476 THR A O 1
ATOM 3751 N N . GLU A 1 477 ? 6.841 7.263 2.123 1.00 90.12 477 GLU A N 1
ATOM 3752 C CA . GLU A 1 477 ? 6.070 8.360 1.535 1.00 90.12 477 GLU A CA 1
ATOM 3753 C C . GLU A 1 477 ? 4.628 7.938 1.223 1.00 90.12 477 GLU A C 1
ATOM 3755 O O . GLU A 1 477 ? 3.705 8.727 1.406 1.00 90.12 477 GLU A O 1
ATOM 3760 N N . LEU A 1 478 ? 4.406 6.677 0.833 1.00 90.69 478 LEU A N 1
ATOM 3761 C CA . LEU A 1 478 ? 3.070 6.108 0.655 1.00 90.69 478 LEU A CA 1
ATOM 3762 C C . LEU A 1 478 ? 2.295 6.070 1.979 1.00 90.69 478 LEU A C 1
ATOM 3764 O O . LEU A 1 478 ? 1.131 6.466 2.024 1.00 90.69 478 LEU A O 1
ATOM 3768 N N . THR A 1 479 ? 2.925 5.617 3.070 1.00 90.38 479 THR A N 1
ATOM 3769 C CA . THR A 1 479 ? 2.267 5.615 4.386 1.00 90.38 479 THR A CA 1
ATOM 3770 C C . THR A 1 479 ? 1.975 7.029 4.873 1.00 90.38 479 THR A C 1
ATOM 3772 O O . THR A 1 479 ? 0.899 7.259 5.416 1.00 90.38 479 THR A O 1
ATOM 3775 N N . ASP A 1 480 ? 2.882 7.981 4.653 1.00 90.19 480 ASP A N 1
ATOM 3776 C CA . ASP A 1 480 ? 2.679 9.384 5.021 1.00 90.19 480 ASP A CA 1
ATOM 3777 C C . ASP A 1 480 ? 1.556 10.024 4.197 1.00 90.19 480 ASP A C 1
ATOM 3779 O O . ASP A 1 480 ? 0.681 10.681 4.759 1.00 90.19 480 ASP A O 1
ATOM 3783 N N . TRP A 1 481 ? 1.486 9.719 2.899 1.00 89.75 481 TRP A N 1
ATOM 3784 C CA . TRP A 1 481 ? 0.387 10.139 2.032 1.00 89.75 481 TRP A CA 1
ATOM 3785 C C . TRP A 1 481 ? -0.975 9.659 2.541 1.00 89.75 481 TRP A C 1
ATOM 3787 O O . TRP A 1 481 ? -1.936 10.425 2.543 1.00 89.75 481 TRP A O 1
ATOM 3797 N N . VAL A 1 482 ? -1.076 8.400 2.982 1.00 90.50 482 VAL A N 1
ATOM 3798 C CA . VAL A 1 482 ? -2.322 7.847 3.540 1.00 90.50 482 VAL A CA 1
ATOM 3799 C C . VAL A 1 482 ? -2.654 8.494 4.891 1.00 90.50 482 VAL A C 1
ATOM 3801 O O . VAL A 1 482 ? -3.811 8.845 5.120 1.00 90.50 482 VAL A O 1
ATOM 3804 N N . LYS A 1 483 ? -1.656 8.727 5.757 1.00 87.31 483 LYS A N 1
ATOM 3805 C CA . LYS A 1 483 ? -1.830 9.397 7.065 1.00 87.31 483 LYS A CA 1
ATOM 3806 C C . LYS A 1 483 ? -2.391 10.811 6.939 1.00 87.31 483 LYS A C 1
ATOM 3808 O O . LYS A 1 483 ? -3.168 11.240 7.785 1.00 87.31 483 LYS A O 1
ATOM 3813 N N . GLU A 1 484 ? -2.002 11.556 5.906 1.00 88.56 484 GLU A N 1
ATOM 3814 C CA . GLU A 1 484 ? -2.433 12.948 5.721 1.00 88.56 484 GLU A CA 1
ATOM 3815 C C . GLU A 1 484 ? -3.919 13.097 5.354 1.00 88.56 484 GLU A C 1
ATOM 3817 O O . GLU A 1 484 ? -4.460 14.204 5.400 1.00 88.56 484 GLU A O 1
ATOM 3822 N N . LYS A 1 485 ? -4.601 12.002 4.999 1.00 86.62 485 LYS A N 1
ATOM 3823 C CA . LYS A 1 485 ? -5.967 12.038 4.458 1.00 86.62 485 LYS A CA 1
ATOM 3824 C C . LYS A 1 485 ? -7.052 12.136 5.520 1.00 86.62 485 LYS A C 1
ATOM 3826 O O . LYS A 1 485 ? -8.126 12.653 5.225 1.00 86.62 485 LYS A O 1
ATOM 3831 N N . GLY A 1 486 ? -6.768 11.710 6.747 1.00 84.38 486 GLY A N 1
ATOM 3832 C CA . GLY A 1 486 ? -7.747 11.735 7.822 1.00 84.38 486 GLY A CA 1
ATOM 3833 C C . GLY A 1 486 ? -7.169 11.368 9.177 1.00 84.38 486 GLY A C 1
ATOM 3834 O O . GLY A 1 486 ? -5.990 11.056 9.317 1.00 84.38 486 GLY A O 1
ATOM 3835 N N . GLN A 1 487 ? -8.013 11.460 10.199 1.00 88.50 487 GLN A N 1
ATOM 3836 C CA . GLN A 1 487 ? -7.678 11.055 11.569 1.00 88.50 487 GLN A CA 1
ATOM 3837 C C . GLN A 1 487 ? -8.532 9.868 12.028 1.00 88.50 487 GLN A C 1
ATOM 3839 O O . GLN A 1 487 ? -8.306 9.351 13.119 1.00 88.50 487 GLN A O 1
ATOM 3844 N N . ASP A 1 488 ? -9.496 9.435 11.215 1.00 92.75 488 ASP A N 1
ATOM 3845 C CA . ASP A 1 488 ? -10.297 8.233 11.411 1.00 92.75 488 ASP A CA 1
ATOM 3846 C C . ASP A 1 488 ? -9.944 7.194 10.338 1.00 92.75 488 ASP A C 1
ATOM 3848 O O . ASP A 1 488 ? -9.611 7.541 9.204 1.00 92.75 488 ASP A O 1
ATOM 3852 N N . ILE A 1 489 ? -10.011 5.906 10.674 1.00 92.88 489 ILE A N 1
ATOM 3853 C CA . ILE A 1 489 ? -9.740 4.832 9.711 1.00 92.88 489 ILE A CA 1
ATOM 3854 C C . ILE A 1 489 ? -10.711 4.856 8.520 1.00 92.88 489 ILE A C 1
ATOM 3856 O O . ILE A 1 489 ? -10.348 4.450 7.418 1.00 92.88 489 ILE A O 1
ATOM 3860 N N . THR A 1 490 ? -11.931 5.356 8.722 1.00 90.25 490 THR A N 1
ATOM 3861 C CA . THR A 1 490 ? -12.952 5.480 7.672 1.00 90.25 490 THR A CA 1
ATOM 3862 C C . THR A 1 490 ? -12.671 6.610 6.680 1.00 90.25 490 THR A C 1
ATOM 3864 O O . THR A 1 490 ? -13.220 6.594 5.580 1.00 90.25 490 THR A O 1
ATOM 3867 N N . ASP A 1 491 ? -11.788 7.549 7.033 1.00 90.88 491 ASP A N 1
ATOM 3868 C CA . ASP A 1 491 ? -11.349 8.634 6.151 1.00 90.88 491 ASP A CA 1
ATOM 3869 C C . ASP A 1 491 ? -10.225 8.195 5.195 1.00 90.88 491 ASP A C 1
ATOM 3871 O O . ASP A 1 491 ? -9.870 8.930 4.269 1.00 90.88 491 ASP A O 1
ATOM 3875 N N . LEU A 1 492 ? -9.615 7.024 5.425 1.00 91.12 492 LEU A N 1
ATOM 3876 C CA . LEU A 1 492 ? -8.514 6.553 4.594 1.00 91.12 492 LEU A CA 1
ATOM 3877 C C . LEU A 1 492 ? -9.020 6.267 3.169 1.00 91.12 492 LEU A C 1
ATOM 3879 O O . LEU A 1 492 ? -10.034 5.585 3.009 1.00 91.12 492 LEU A O 1
ATOM 3883 N N . PRO A 1 493 ? -8.321 6.734 2.116 1.00 91.75 493 PRO A N 1
ATOM 3884 C CA . PRO A 1 493 ? -8.758 6.594 0.726 1.00 91.75 493 PRO A CA 1
ATOM 3885 C C . PRO A 1 493 ? -8.495 5.176 0.202 1.00 91.75 493 PRO A C 1
ATOM 3887 O O . PRO A 1 493 ? -7.713 4.988 -0.725 1.00 91.75 493 PRO A O 1
ATOM 3890 N N . ILE A 1 494 ? -9.091 4.165 0.829 1.00 93.38 494 ILE A N 1
ATOM 3891 C CA . ILE A 1 494 ? -8.886 2.747 0.532 1.00 93.38 494 ILE A CA 1
ATOM 3892 C C . ILE A 1 494 ? -10.161 2.180 -0.102 1.00 93.38 494 ILE A C 1
ATOM 3894 O O . ILE A 1 494 ? -11.265 2.361 0.400 1.00 93.38 494 ILE A O 1
ATOM 3898 N N . SER A 1 495 ? -10.004 1.498 -1.234 1.00 90.19 495 SER A N 1
ATOM 3899 C CA . SER A 1 495 ? -11.102 0.901 -2.015 1.00 90.19 495 SER A CA 1
ATOM 3900 C C . SER A 1 495 ? -11.659 -0.397 -1.419 1.00 90.19 495 SER A C 1
ATOM 3902 O O . SER A 1 495 ? -12.757 -0.822 -1.781 1.00 90.19 495 SER A O 1
ATOM 3904 N N . GLU A 1 496 ? -10.899 -1.039 -0.535 1.00 89.88 496 GLU A N 1
ATOM 3905 C CA . GLU A 1 496 ? -11.260 -2.269 0.170 1.00 89.88 496 GLU A CA 1
ATOM 3906 C C . GLU A 1 496 ? -11.428 -2.033 1.677 1.00 89.88 496 GLU A C 1
ATOM 3908 O O . GLU A 1 496 ? -11.437 -0.895 2.136 1.00 89.88 496 GLU A O 1
ATOM 3913 N N . ASP A 1 497 ? -11.569 -3.111 2.451 1.00 92.62 497 ASP A N 1
ATOM 3914 C CA . ASP A 1 497 ? -11.587 -3.034 3.912 1.00 92.62 497 ASP A CA 1
ATOM 3915 C C . ASP A 1 497 ? -10.272 -2.417 4.448 1.00 92.62 497 ASP A C 1
ATOM 3917 O O . ASP A 1 497 ? -9.210 -3.040 4.310 1.00 92.62 497 ASP A O 1
ATOM 3921 N N . PRO A 1 498 ? -10.311 -1.229 5.090 1.00 93.50 498 PRO A N 1
ATOM 3922 C CA . PRO A 1 498 ? -9.117 -0.569 5.614 1.00 93.50 498 PRO A CA 1
ATOM 3923 C C . PRO A 1 498 ? -8.357 -1.414 6.642 1.00 93.50 498 PRO A C 1
ATOM 3925 O O . PRO A 1 498 ? -7.132 -1.327 6.725 1.00 93.50 498 PRO A O 1
ATOM 3928 N N . PHE A 1 499 ? -9.050 -2.266 7.408 1.00 94.50 499 PHE A N 1
ATOM 3929 C CA . PHE A 1 499 ? -8.402 -3.148 8.383 1.00 94.50 499 PHE A CA 1
ATOM 3930 C C . PHE A 1 499 ? -7.561 -4.223 7.691 1.00 94.50 499 PHE A C 1
ATOM 3932 O O . PHE A 1 499 ? -6.439 -4.508 8.117 1.00 94.50 499 PHE A O 1
ATOM 3939 N N . LYS A 1 500 ? -8.070 -4.773 6.584 1.00 93.12 500 LYS A N 1
ATOM 3940 C CA . LYS A 1 500 ? -7.339 -5.727 5.748 1.00 93.12 500 LYS A CA 1
ATOM 3941 C C . LYS A 1 500 ? -6.153 -5.073 5.045 1.00 93.12 500 LYS A C 1
ATOM 3943 O O . LYS A 1 500 ? -5.068 -5.653 5.004 1.00 93.12 500 LYS A O 1
ATOM 3948 N N . TRP A 1 501 ? -6.332 -3.850 4.554 1.00 94.56 501 TRP A N 1
ATOM 3949 C CA . TRP A 1 501 ? -5.243 -3.072 3.971 1.00 94.56 501 TRP A CA 1
ATOM 3950 C C . TRP A 1 501 ? -4.112 -2.825 4.983 1.00 94.56 501 TRP A C 1
ATOM 3952 O O . TRP A 1 501 ? -2.943 -3.050 4.667 1.00 94.56 501 TRP A O 1
ATOM 3962 N N . LEU A 1 502 ? -4.444 -2.463 6.230 1.00 94.06 502 LEU A N 1
ATOM 3963 C CA . LEU A 1 502 ? -3.463 -2.332 7.314 1.00 94.06 502 LEU A CA 1
ATOM 3964 C C . LEU A 1 502 ? -2.753 -3.658 7.615 1.00 94.06 502 LEU A C 1
ATOM 3966 O O . LEU A 1 502 ? -1.536 -3.670 7.780 1.00 94.06 502 LEU A O 1
ATOM 3970 N N . ALA A 1 503 ? -3.476 -4.782 7.641 1.00 93.94 503 ALA A N 1
ATOM 3971 C CA . ALA A 1 503 ? -2.865 -6.098 7.829 1.00 93.94 503 ALA A CA 1
ATOM 3972 C C . ALA A 1 503 ? -1.857 -6.431 6.711 1.00 93.94 503 ALA A C 1
ATOM 3974 O O . ALA A 1 503 ? -0.763 -6.915 7.004 1.00 93.94 503 ALA A O 1
ATOM 3975 N N . ASN A 1 504 ? -2.173 -6.101 5.453 1.00 93.25 504 ASN A N 1
ATOM 3976 C CA . ASN A 1 504 ? -1.255 -6.243 4.315 1.00 93.25 504 ASN A CA 1
ATOM 3977 C C . ASN A 1 504 ? -0.026 -5.328 4.435 1.00 93.25 504 ASN A C 1
ATOM 3979 O O . ASN A 1 504 ? 1.089 -5.769 4.164 1.00 93.25 504 ASN A O 1
ATOM 3983 N N . LEU A 1 505 ? -0.203 -4.081 4.887 1.00 93.00 505 LEU A N 1
ATOM 3984 C CA . LEU A 1 505 ? 0.908 -3.171 5.178 1.00 93.00 505 LEU A CA 1
ATOM 3985 C C . LEU A 1 505 ? 1.824 -3.748 6.269 1.00 93.00 505 LEU A C 1
ATOM 3987 O O . LEU A 1 505 ? 3.045 -3.726 6.132 1.00 93.00 505 LEU A O 1
ATOM 3991 N N . PHE A 1 506 ? 1.255 -4.282 7.350 1.00 91.88 506 PHE A N 1
ATOM 3992 C CA . PHE A 1 506 ? 2.037 -4.874 8.437 1.00 91.88 506 PHE A CA 1
ATOM 3993 C C . PHE A 1 506 ? 2.769 -6.137 7.997 1.00 91.88 506 PHE A C 1
ATOM 3995 O O . PHE A 1 506 ? 3.904 -6.341 8.418 1.00 91.88 506 PHE A O 1
ATOM 4002 N N . LEU A 1 507 ? 2.152 -6.948 7.136 1.00 91.81 507 LEU A N 1
ATOM 4003 C CA . LEU A 1 507 ? 2.785 -8.116 6.533 1.00 91.81 507 LEU A CA 1
ATOM 4004 C C . LEU A 1 507 ? 3.976 -7.712 5.662 1.00 91.81 507 LEU A C 1
ATOM 4006 O O . LEU A 1 507 ? 5.070 -8.226 5.865 1.00 91.81 507 LEU A O 1
ATOM 4010 N N . LEU A 1 508 ? 3.799 -6.719 4.783 1.00 90.31 508 LEU A N 1
ATOM 4011 C CA . LEU A 1 508 ? 4.871 -6.169 3.951 1.00 90.31 508 LEU A CA 1
ATOM 4012 C C . LEU A 1 508 ? 6.067 -5.697 4.794 1.00 90.31 508 LEU A C 1
ATOM 4014 O O . LEU A 1 508 ? 7.211 -5.984 4.457 1.00 90.31 508 LEU A O 1
ATOM 4018 N N . ILE A 1 509 ? 5.811 -4.973 5.890 1.00 88.19 509 ILE A N 1
ATOM 4019 C CA . ILE A 1 509 ? 6.870 -4.464 6.775 1.00 88.19 509 ILE A CA 1
ATOM 4020 C C . ILE A 1 509 ? 7.529 -5.601 7.566 1.00 88.19 509 ILE A C 1
ATOM 4022 O O . ILE A 1 509 ? 8.738 -5.564 7.780 1.00 88.19 509 ILE A O 1
ATOM 4026 N N . ALA A 1 510 ? 6.753 -6.587 8.020 1.00 87.56 510 ALA A N 1
ATOM 4027 C CA . ALA A 1 510 ? 7.262 -7.721 8.786 1.00 87.56 510 ALA A CA 1
ATOM 4028 C C . ALA A 1 510 ? 8.120 -8.670 7.935 1.00 87.56 510 ALA A C 1
ATOM 4030 O O . ALA A 1 510 ? 9.101 -9.212 8.443 1.00 87.56 510 ALA A O 1
ATOM 4031 N N . ASP A 1 511 ? 7.752 -8.856 6.666 1.00 86.06 511 ASP A N 1
ATOM 4032 C CA . ASP A 1 511 ? 8.450 -9.727 5.719 1.00 86.06 511 ASP A CA 1
ATOM 4033 C C . ASP A 1 511 ? 9.606 -9.012 4.999 1.00 86.06 511 ASP A C 1
ATOM 4035 O O . ASP A 1 511 ? 10.461 -9.662 4.392 1.00 86.06 511 ASP A O 1
ATOM 4039 N N . ALA A 1 512 ? 9.672 -7.679 5.080 1.00 78.75 512 ALA A N 1
ATOM 4040 C CA . ALA A 1 512 ? 10.847 -6.939 4.653 1.00 78.75 512 ALA A CA 1
ATOM 4041 C C . ALA A 1 512 ? 12.038 -7.322 5.553 1.00 78.75 512 ALA A C 1
ATOM 4043 O O . ALA A 1 512 ? 11.976 -7.177 6.773 1.00 78.75 512 ALA A O 1
ATOM 4044 N N . ASP A 1 513 ? 13.138 -7.792 4.953 1.00 71.44 513 ASP A N 1
ATOM 4045 C CA . ASP A 1 513 ? 14.377 -8.207 5.640 1.00 71.44 513 ASP A CA 1
ATOM 4046 C C . ASP A 1 513 ? 15.180 -6.991 6.160 1.00 71.44 513 ASP A C 1
ATOM 4048 O O . ASP A 1 513 ? 16.361 -6.794 5.861 1.00 71.44 513 ASP A O 1
ATOM 4052 N N . LEU A 1 514 ? 14.502 -6.102 6.892 1.00 74.56 514 LEU A N 1
ATOM 4053 C CA . LEU A 1 514 ? 15.053 -4.871 7.443 1.00 74.56 514 LEU A CA 1
ATOM 4054 C C . LEU A 1 514 ? 15.974 -5.205 8.633 1.00 74.56 514 LEU A C 1
ATOM 4056 O O . LEU A 1 514 ? 15.584 -5.969 9.522 1.00 74.56 514 LEU A O 1
ATOM 4060 N N . PRO A 1 515 ? 17.179 -4.608 8.728 1.00 73.94 515 PRO A N 1
ATOM 4061 C CA . PRO A 1 515 ? 18.071 -4.818 9.860 1.00 73.94 515 PRO A CA 1
ATOM 4062 C C . PRO A 1 515 ? 17.403 -4.437 11.184 1.00 73.94 515 PRO A C 1
ATOM 4064 O O . PRO A 1 515 ? 16.734 -3.410 11.269 1.00 73.94 515 PRO A O 1
ATOM 4067 N N . GLU A 1 516 ? 17.682 -5.174 12.265 1.00 74.25 516 GLU A N 1
ATOM 4068 C CA . GLU A 1 516 ? 17.115 -4.886 13.599 1.00 74.25 516 GLU A CA 1
ATOM 4069 C C . GLU A 1 516 ? 17.407 -3.461 14.114 1.00 74.25 516 GLU A C 1
ATOM 4071 O O . GLU A 1 516 ? 16.710 -2.961 14.996 1.00 74.25 516 GLU A O 1
ATOM 4076 N N . SER A 1 517 ? 18.437 -2.791 13.581 1.00 75.44 517 SER A N 1
ATOM 4077 C CA . SER A 1 517 ? 18.773 -1.400 13.908 1.00 75.44 517 SER A CA 1
ATOM 4078 C C . SER A 1 517 ? 17.818 -0.363 13.306 1.00 75.44 517 SER A C 1
ATOM 4080 O O . SER A 1 517 ? 17.873 0.803 13.700 1.00 75.44 517 SER A O 1
ATOM 4082 N N . VAL A 1 518 ? 16.986 -0.745 12.334 1.00 78.94 518 VAL A N 1
ATOM 4083 C CA . VAL A 1 518 ? 16.074 0.160 11.632 1.00 78.94 518 VAL A CA 1
ATOM 4084 C C . VAL A 1 518 ? 14.834 0.416 12.482 1.00 78.94 518 VAL A C 1
ATOM 4086 O O . VAL A 1 518 ? 14.117 -0.498 12.885 1.00 78.94 518 VAL A O 1
ATOM 4089 N N . ASN A 1 519 ? 14.548 1.691 12.746 1.00 82.00 519 ASN A N 1
ATOM 4090 C CA . ASN A 1 519 ? 13.333 2.076 13.452 1.00 82.00 519 ASN A CA 1
ATOM 4091 C C . ASN A 1 519 ? 12.143 2.116 12.484 1.00 82.00 519 ASN A C 1
ATOM 4093 O O . ASN A 1 519 ? 11.919 3.122 11.821 1.00 82.00 519 ASN A O 1
ATOM 4097 N N . VAL A 1 520 ? 11.364 1.039 12.457 1.00 84.19 520 VAL A N 1
ATOM 4098 C CA . VAL A 1 520 ? 10.155 0.870 11.627 1.00 84.19 520 VAL A CA 1
ATOM 4099 C C . VAL A 1 520 ? 8.896 1.536 12.195 1.00 84.19 520 VAL A C 1
ATOM 4101 O O . VAL A 1 520 ? 7.886 1.640 11.504 1.00 84.19 520 VAL A O 1
ATOM 4104 N N . LYS A 1 521 ? 8.939 2.035 13.441 1.00 84.94 521 LYS A N 1
ATOM 4105 C CA . LYS A 1 521 ? 7.796 2.709 14.088 1.00 84.94 521 LYS A CA 1
ATOM 4106 C C . LYS A 1 521 ? 7.182 3.846 13.255 1.00 84.94 521 LYS A C 1
ATOM 4108 O O . LYS A 1 521 ? 5.958 3.932 13.249 1.00 84.94 521 LYS A O 1
ATOM 4113 N N . PRO A 1 522 ? 7.958 4.700 12.555 1.00 85.19 522 PRO A N 1
ATOM 4114 C CA . PRO A 1 522 ? 7.399 5.783 11.749 1.00 85.19 522 PRO A CA 1
ATOM 4115 C C . PRO A 1 522 ? 6.473 5.317 10.617 1.00 85.19 522 PRO A C 1
ATOM 4117 O O . PRO A 1 522 ? 5.550 6.051 10.281 1.00 85.19 522 PRO A O 1
ATOM 4120 N N . LEU A 1 523 ? 6.661 4.106 10.071 1.00 85.62 523 LEU A N 1
ATOM 4121 C CA . LEU A 1 523 ? 5.833 3.589 8.971 1.00 85.62 523 LEU A CA 1
ATOM 4122 C C . LEU A 1 523 ? 4.380 3.368 9.397 1.00 85.62 523 LEU A C 1
ATOM 4124 O O . LEU A 1 523 ? 3.463 3.640 8.633 1.00 85.62 523 LEU A O 1
ATOM 4128 N N . VAL A 1 524 ? 4.173 2.916 10.634 1.00 87.69 524 VAL A N 1
ATOM 4129 C CA . VAL A 1 524 ? 2.843 2.579 11.168 1.00 87.69 524 VAL A CA 1
ATOM 4130 C C . VAL A 1 524 ? 2.306 3.627 12.147 1.00 87.69 524 VAL A C 1
ATOM 4132 O O . VAL A 1 524 ? 1.123 3.624 12.480 1.00 87.69 524 VAL A O 1
ATOM 4135 N N . ALA A 1 525 ? 3.154 4.540 12.629 1.00 83.50 525 ALA A N 1
ATOM 4136 C CA . ALA A 1 525 ? 2.734 5.612 13.525 1.00 83.50 525 ALA A CA 1
ATOM 4137 C C . ALA A 1 525 ? 1.680 6.501 12.848 1.00 83.50 525 ALA A C 1
ATOM 4139 O O . ALA A 1 525 ? 1.896 6.974 11.737 1.00 83.50 525 ALA A O 1
ATOM 4140 N N . GLY A 1 526 ? 0.551 6.732 13.523 1.00 86.31 526 GLY A N 1
ATOM 4141 C CA . GLY A 1 526 ? -0.555 7.514 12.964 1.00 86.31 526 GLY A CA 1
ATOM 4142 C C . GLY A 1 526 ? -1.438 6.748 11.974 1.00 86.31 526 GLY A C 1
ATOM 4143 O O . GLY A 1 526 ? -2.328 7.354 11.399 1.00 86.31 526 GLY A O 1
ATOM 4144 N N . LEU A 1 527 ? -1.224 5.438 11.788 1.00 90.50 527 LEU A N 1
ATOM 4145 C CA . LEU A 1 527 ? -2.102 4.549 11.011 1.00 90.50 527 LEU A CA 1
ATOM 4146 C C . LEU A 1 527 ? -2.801 3.490 11.874 1.00 90.50 527 LEU A C 1
ATOM 4148 O O . LEU A 1 527 ? -3.571 2.686 11.360 1.00 90.50 527 LEU A O 1
ATOM 4152 N N . MET A 1 528 ? -2.536 3.464 13.183 1.00 91.25 528 MET A N 1
ATOM 4153 C CA . MET A 1 528 ? -3.085 2.453 14.085 1.00 91.25 528 MET A CA 1
ATOM 4154 C C . MET A 1 528 ? -4.431 2.928 14.652 1.00 91.25 528 MET A C 1
ATOM 4156 O O . MET A 1 528 ? -4.436 3.879 15.434 1.00 91.25 528 MET A O 1
ATOM 4160 N N . PRO A 1 529 ? -5.566 2.300 14.309 1.00 94.75 529 PRO A N 1
ATOM 4161 C CA . PRO A 1 529 ? -6.869 2.694 14.833 1.00 94.75 529 PRO A CA 1
ATOM 4162 C C . PRO A 1 529 ? -7.042 2.242 16.289 1.00 94.75 529 PRO A C 1
ATOM 4164 O O . PRO A 1 529 ? -6.757 1.093 16.640 1.00 94.75 529 PRO A O 1
ATOM 4167 N N . ASN A 1 530 ? -7.566 3.121 17.136 1.00 94.88 530 ASN A N 1
ATOM 4168 C CA . ASN A 1 530 ? -8.099 2.738 18.440 1.00 94.88 530 ASN A CA 1
ATOM 4169 C C . ASN A 1 530 ? -9.515 2.146 18.302 1.00 94.88 530 ASN A C 1
ATOM 4171 O O . ASN A 1 530 ? -10.089 2.142 17.215 1.00 94.88 530 ASN A O 1
ATOM 4175 N N . GLN A 1 531 ? -10.122 1.668 19.390 1.00 94.44 531 GLN A N 1
ATOM 4176 C CA . GLN A 1 531 ? -11.485 1.109 19.348 1.00 94.44 531 GLN A CA 1
ATOM 4177 C C . GLN A 1 531 ? -12.588 2.146 19.068 1.00 94.44 531 GLN A C 1
ATOM 4179 O O . GLN A 1 531 ? -13.721 1.757 18.802 1.00 94.44 531 GLN A O 1
ATOM 4184 N N . ASN A 1 532 ? -12.256 3.441 19.055 1.00 93.38 532 ASN A N 1
ATOM 4185 C CA . ASN A 1 532 ? -13.130 4.527 18.600 1.00 93.38 532 ASN A CA 1
ATOM 4186 C C . ASN A 1 532 ? -12.895 4.886 17.119 1.00 93.38 532 ASN A C 1
ATOM 4188 O O . ASN A 1 532 ? -13.325 5.949 16.687 1.00 93.38 532 ASN A O 1
ATOM 4192 N N . SER A 1 533 ? -12.203 4.031 16.353 1.00 94.12 533 SER A N 1
ATOM 4193 C CA . SER A 1 533 ? -11.841 4.220 14.932 1.00 94.12 533 SER A CA 1
ATOM 4194 C C . SER A 1 533 ? -10.839 5.344 14.639 1.00 94.12 533 SER A C 1
ATOM 4196 O O . SER A 1 533 ? -10.420 5.521 13.497 1.00 94.12 533 SER A O 1
ATOM 4198 N N . GLN A 1 534 ? -10.351 6.041 15.666 1.00 94.06 534 GLN A N 1
ATOM 4199 C CA . GLN A 1 534 ? -9.393 7.133 15.511 1.00 94.06 534 GLN A CA 1
ATOM 4200 C C . GLN A 1 534 ? -7.977 6.589 15.347 1.00 94.06 534 GLN A C 1
ATOM 4202 O O . GLN A 1 534 ? -7.529 5.750 16.129 1.00 94.06 534 GLN A O 1
ATOM 4207 N N . LEU A 1 535 ? -7.243 7.118 14.378 1.00 92.69 535 LEU A N 1
ATOM 4208 C CA . LEU A 1 535 ? -5.844 6.802 14.139 1.00 92.69 535 LEU A CA 1
ATOM 4209 C C . LEU A 1 535 ? -4.971 7.435 15.232 1.00 92.69 535 LEU A C 1
ATOM 4211 O O . LEU A 1 535 ? -5.039 8.634 15.507 1.00 92.69 535 LEU A O 1
ATOM 4215 N N . ARG A 1 536 ? -4.153 6.615 15.891 1.00 90.25 536 ARG A N 1
ATOM 4216 C CA . ARG A 1 536 ? -3.324 6.994 17.040 1.00 90.25 536 ARG A CA 1
ATOM 4217 C C . ARG A 1 536 ? -1.858 6.644 16.824 1.00 90.25 536 ARG A C 1
ATOM 4219 O O . ARG A 1 536 ? -1.470 5.910 15.909 1.00 90.25 536 ARG A O 1
ATOM 4226 N N . SER A 1 537 ? -1.016 7.212 17.682 1.00 84.81 537 SER A N 1
ATOM 4227 C CA . SER A 1 537 ? 0.402 6.879 17.726 1.00 84.81 537 SER A CA 1
ATOM 4228 C C . SER A 1 537 ? 0.626 5.600 18.545 1.00 84.81 537 SER A C 1
ATOM 4230 O O . SER A 1 537 ? -0.165 5.270 19.423 1.00 84.81 537 SER A O 1
ATOM 4232 N N . LEU A 1 538 ? 1.704 4.858 18.259 1.00 83.81 538 LEU A N 1
ATOM 4233 C CA . LEU A 1 538 ? 1.986 3.579 18.933 1.00 83.81 538 LEU A CA 1
ATOM 4234 C C . LEU A 1 538 ? 2.025 3.665 20.475 1.00 83.81 538 LEU A C 1
ATOM 4236 O O . LEU A 1 538 ? 1.472 2.770 21.104 1.00 83.81 538 LEU A O 1
ATOM 4240 N N . PRO A 1 539 ? 2.645 4.686 21.108 1.00 82.62 539 PRO A N 1
ATOM 4241 C CA . PRO A 1 539 ? 2.672 4.798 22.571 1.00 82.62 539 PRO A CA 1
ATOM 4242 C C . PRO A 1 539 ? 1.297 4.932 23.233 1.00 82.62 539 PRO A C 1
ATOM 4244 O O . PRO A 1 539 ? 1.183 4.677 24.430 1.00 82.62 539 PRO A O 1
ATOM 4247 N N . ASP A 1 540 ? 0.279 5.338 22.474 1.00 82.25 540 ASP A N 1
ATOM 4248 C CA . ASP A 1 540 ? -1.069 5.566 22.992 1.00 82.25 540 ASP A CA 1
ATOM 4249 C C . ASP A 1 540 ? -1.910 4.282 23.014 1.00 82.25 540 ASP A C 1
ATOM 4251 O O . ASP A 1 540 ? -3.005 4.291 23.569 1.00 82.25 540 ASP A O 1
ATOM 4255 N N . LEU A 1 541 ? -1.424 3.188 22.411 1.00 91.31 541 LEU A N 1
ATOM 4256 C CA . LEU A 1 541 ? -2.195 1.968 22.190 1.00 91.31 541 LEU A CA 1
ATOM 4257 C C . LEU A 1 541 ? -1.600 0.746 22.888 1.00 91.31 541 LEU A C 1
ATOM 4259 O O . LEU A 1 541 ? -0.389 0.535 22.909 1.00 91.31 541 LEU A O 1
ATOM 4263 N N . ARG A 1 542 ? -2.488 -0.113 23.387 1.00 92.56 542 ARG A N 1
ATOM 4264 C CA . ARG A 1 542 ? -2.190 -1.459 23.888 1.00 92.56 542 ARG A CA 1
ATOM 4265 C C . ARG A 1 542 ? -3.109 -2.492 23.246 1.00 92.56 542 ARG A C 1
ATOM 4267 O O . ARG A 1 542 ? -4.146 -2.156 22.673 1.00 92.56 542 ARG A O 1
ATOM 4274 N N . ILE A 1 543 ? -2.725 -3.761 23.342 1.00 92.31 543 ILE A N 1
ATOM 4275 C CA . ILE A 1 543 ? -3.549 -4.877 22.867 1.00 92.31 543 ILE A CA 1
ATOM 4276 C C . ILE A 1 543 ? -4.663 -5.143 23.880 1.00 92.31 543 ILE A C 1
ATOM 4278 O O . ILE A 1 543 ? -4.387 -5.277 25.068 1.00 92.31 543 ILE A O 1
ATOM 4282 N N . ASP A 1 544 ? -5.903 -5.232 23.407 1.00 92.62 544 ASP A N 1
ATOM 4283 C CA . ASP A 1 544 ? -7.060 -5.616 24.219 1.00 92.62 544 ASP A CA 1
ATOM 4284 C C . ASP A 1 544 ? -7.052 -7.132 24.478 1.00 92.62 544 ASP A C 1
ATOM 4286 O O . ASP A 1 544 ? -7.175 -7.920 23.537 1.00 92.62 544 ASP A O 1
ATOM 4290 N N . GLU A 1 545 ? -6.908 -7.544 25.739 1.00 89.44 545 GLU A N 1
ATOM 4291 C CA . GLU A 1 545 ? -6.971 -8.952 26.161 1.00 89.44 545 GLU A CA 1
ATOM 4292 C C . GLU A 1 545 ? -8.417 -9.390 26.446 1.00 89.44 545 GLU A C 1
ATOM 4294 O O . GLU A 1 545 ? -8.736 -9.914 27.510 1.00 89.44 545 GLU A O 1
ATOM 4299 N N . ASP A 1 546 ? -9.294 -9.129 25.475 1.00 89.50 546 ASP A N 1
ATOM 4300 C CA . ASP A 1 546 ? -10.732 -9.420 25.519 1.00 89.50 546 ASP A CA 1
ATOM 4301 C C . ASP A 1 546 ? -11.453 -8.808 26.734 1.00 89.50 546 ASP A C 1
ATOM 4303 O O . ASP A 1 546 ? -12.259 -9.446 27.416 1.00 89.50 546 ASP A O 1
ATOM 4307 N N . ILE A 1 547 ? -11.167 -7.533 27.015 1.00 92.25 547 ILE A N 1
ATOM 4308 C CA . ILE A 1 547 ? -11.838 -6.790 28.080 1.00 92.25 547 ILE A CA 1
ATOM 4309 C C . ILE A 1 547 ? -13.336 -6.697 27.747 1.00 92.25 547 ILE A C 1
ATOM 4311 O O . ILE A 1 547 ? -13.699 -6.171 26.683 1.00 92.25 547 ILE A O 1
ATOM 4315 N N . PRO A 1 548 ? -14.230 -7.129 28.655 1.00 92.88 548 PRO A N 1
ATOM 4316 C CA . PRO A 1 548 ? -15.666 -7.086 28.412 1.00 92.88 548 PRO A CA 1
ATOM 4317 C C . PRO A 1 548 ? -16.179 -5.665 28.165 1.00 92.88 548 PRO A C 1
ATOM 4319 O O . PRO A 1 548 ? -15.814 -4.729 28.878 1.00 92.88 548 PRO A O 1
ATOM 4322 N N . GLU A 1 549 ? -17.097 -5.502 27.207 1.00 92.88 549 GLU A N 1
ATOM 4323 C CA . GLU A 1 549 ? -17.659 -4.181 26.871 1.00 92.88 549 GLU A CA 1
ATOM 4324 C C . GLU A 1 549 ? -18.334 -3.512 28.075 1.00 92.88 549 GLU A C 1
ATOM 4326 O O . GLU A 1 549 ? -18.157 -2.315 28.270 1.00 92.88 549 GLU A O 1
ATOM 4331 N N . LYS A 1 550 ? -18.967 -4.294 28.967 1.00 91.81 550 LYS A N 1
ATOM 4332 C CA . LYS A 1 550 ? -19.521 -3.788 30.235 1.00 91.81 550 LYS A CA 1
ATOM 4333 C C . LYS A 1 550 ? -18.480 -3.013 31.061 1.00 91.81 550 LYS A C 1
ATOM 4335 O O . LYS A 1 550 ? -18.808 -1.975 31.620 1.00 91.81 550 LYS A O 1
ATOM 4340 N N . ILE A 1 551 ? -17.234 -3.494 31.142 1.00 93.62 551 ILE A N 1
ATOM 4341 C CA . ILE A 1 551 ? -16.159 -2.820 31.892 1.00 93.62 551 ILE A CA 1
ATOM 4342 C C . ILE A 1 551 ? -15.753 -1.512 31.211 1.00 93.62 551 ILE A C 1
ATOM 4344 O O . ILE A 1 551 ? -15.548 -0.505 31.886 1.00 93.62 551 ILE A O 1
ATOM 4348 N N . LYS A 1 552 ? -15.679 -1.506 29.878 1.00 94.12 552 LYS A N 1
ATOM 4349 C CA . LYS A 1 552 ? -15.363 -0.298 29.105 1.00 94.12 552 LYS A CA 1
ATOM 4350 C C . LYS A 1 552 ? -16.457 0.758 29.237 1.00 94.12 552 LYS A C 1
ATOM 4352 O O . LYS A 1 552 ? -16.136 1.929 29.382 1.00 94.12 552 LYS A O 1
ATOM 4357 N N . ASP A 1 553 ? -17.722 0.343 29.250 1.00 93.38 553 ASP A N 1
ATOM 4358 C CA . ASP A 1 553 ? -18.874 1.230 29.448 1.00 93.38 553 ASP A CA 1
ATOM 4359 C C . ASP A 1 553 ? -18.894 1.834 30.858 1.00 93.38 553 ASP A C 1
ATOM 4361 O O . ASP A 1 553 ? -19.169 3.022 31.026 1.00 93.38 553 ASP A O 1
ATOM 4365 N N . ILE A 1 554 ? -18.548 1.040 31.880 1.00 93.12 554 ILE A N 1
ATOM 4366 C CA . ILE A 1 554 ? -18.397 1.536 33.255 1.00 93.12 554 ILE A CA 1
ATOM 4367 C C . ILE A 1 554 ? -17.280 2.582 33.321 1.00 93.12 554 ILE A C 1
ATOM 4369 O O . ILE A 1 554 ? -17.494 3.658 33.875 1.00 93.12 554 ILE A O 1
ATOM 4373 N N . ALA A 1 555 ? -16.116 2.293 32.737 1.00 93.75 555 ALA A N 1
ATOM 4374 C CA . ALA A 1 555 ? -14.990 3.222 32.699 1.00 93.75 555 ALA A CA 1
ATOM 4375 C C . ALA A 1 555 ? -15.352 4.542 31.988 1.00 93.75 555 ALA A C 1
ATOM 4377 O O . ALA A 1 555 ? -15.080 5.623 32.511 1.00 93.75 555 ALA A O 1
ATOM 4378 N N . ASP A 1 556 ? -16.039 4.465 30.847 1.00 93.19 556 ASP A N 1
ATOM 4379 C CA . ASP A 1 556 ? -16.461 5.636 30.069 1.00 93.19 556 ASP A CA 1
ATOM 4380 C C . ASP A 1 556 ? -17.449 6.522 30.849 1.00 93.19 556 ASP A C 1
ATOM 4382 O O . ASP A 1 556 ? -17.345 7.749 30.833 1.00 93.19 556 ASP A O 1
ATOM 4386 N N . SER A 1 557 ? -18.342 5.915 31.642 1.00 89.94 557 SER A N 1
ATOM 4387 C CA . SER A 1 557 ? -19.313 6.650 32.471 1.00 89.94 557 SER A CA 1
ATOM 4388 C C . SER A 1 557 ? -18.689 7.533 33.564 1.00 89.94 557 SER A C 1
ATOM 4390 O O . SER A 1 557 ? -19.354 8.438 34.073 1.00 89.94 557 SER A O 1
ATOM 4392 N N . ILE A 1 558 ? -17.412 7.302 33.896 1.00 91.56 558 ILE A N 1
ATOM 4393 C CA . ILE A 1 558 ? -16.610 8.118 34.823 1.00 91.56 558 ILE A CA 1
ATOM 4394 C C . ILE A 1 558 ? -15.472 8.866 34.115 1.00 91.56 558 ILE A C 1
ATOM 4396 O O . ILE A 1 558 ? -14.558 9.357 34.763 1.00 91.56 558 ILE A O 1
ATOM 4400 N N . GLY A 1 559 ? -15.531 8.987 32.785 1.00 89.00 559 GLY A N 1
ATOM 4401 C CA . GLY A 1 559 ? -14.577 9.767 31.994 1.00 89.00 559 GLY A CA 1
ATOM 4402 C C . GLY A 1 559 ? -13.280 9.038 31.627 1.00 89.00 559 GLY A C 1
ATOM 4403 O O . GLY A 1 559 ? -12.366 9.664 31.086 1.00 89.00 559 GLY A O 1
ATOM 4404 N N . ILE A 1 560 ? -13.185 7.727 31.868 1.00 92.25 560 ILE A N 1
ATOM 4405 C CA . ILE A 1 560 ? -12.048 6.906 31.439 1.00 92.25 560 ILE A CA 1
ATOM 4406 C C . ILE A 1 560 ? -12.369 6.258 30.088 1.00 92.25 560 ILE A C 1
ATOM 4408 O O . ILE A 1 560 ? -12.917 5.158 30.011 1.00 92.25 560 ILE A O 1
ATOM 4412 N N . ASP A 1 561 ? -11.927 6.889 29.004 1.00 92.75 561 ASP A N 1
ATOM 4413 C CA . ASP A 1 561 ? -12.042 6.311 27.663 1.00 92.75 561 ASP A CA 1
ATOM 4414 C C . ASP A 1 561 ? -10.979 5.217 27.446 1.00 92.75 561 ASP A C 1
ATOM 4416 O O . ASP A 1 561 ? -9.893 5.456 26.905 1.00 92.75 561 ASP A O 1
ATOM 4420 N N . LEU A 1 562 ? -11.275 3.991 27.889 1.00 92.81 562 LEU A N 1
ATOM 4421 C CA . LEU A 1 562 ? -10.414 2.829 27.643 1.00 92.81 562 LEU A CA 1
ATOM 4422 C C . LEU A 1 562 ? -10.294 2.517 26.147 1.00 92.81 562 LEU A C 1
ATOM 4424 O O . LEU A 1 562 ? -9.221 2.128 25.692 1.00 92.81 562 LEU A O 1
ATOM 4428 N N . ARG A 1 563 ? -11.359 2.733 25.366 1.00 93.94 563 ARG A N 1
ATOM 4429 C CA . ARG A 1 563 ? -11.384 2.455 23.921 1.00 93.94 563 ARG A CA 1
ATOM 4430 C C . ARG A 1 563 ? -10.370 3.307 23.166 1.00 93.94 563 ARG A C 1
ATOM 4432 O O . ARG A 1 563 ? -9.783 2.829 22.196 1.00 93.94 563 ARG A O 1
ATOM 4439 N N . SER A 1 564 ? -10.080 4.514 23.658 1.00 93.19 564 SER A N 1
ATOM 4440 C CA . SER A 1 564 ? -9.042 5.372 23.086 1.00 93.19 564 SER A CA 1
ATOM 4441 C C . SER A 1 564 ? -7.624 4.807 23.184 1.00 93.19 564 SER A C 1
ATOM 4443 O O . SER A 1 564 ? -6.791 5.164 22.349 1.00 93.19 564 SER A O 1
ATOM 4445 N N . LYS A 1 565 ? -7.375 3.933 24.171 1.00 91.56 565 LYS A N 1
ATOM 4446 C CA . LYS A 1 565 ? -6.064 3.354 24.511 1.00 91.56 565 LYS A CA 1
ATOM 4447 C C . LYS A 1 565 ? -5.873 1.927 23.999 1.00 91.56 565 LYS A C 1
ATOM 4449 O O . LYS A 1 565 ? -4.810 1.338 24.186 1.00 91.56 565 LYS A O 1
ATOM 4454 N N . LEU A 1 566 ? -6.903 1.339 23.399 1.00 94.06 566 LEU A N 1
ATOM 4455 C CA . LEU A 1 566 ? -6.898 -0.045 22.940 1.00 94.06 566 LEU A CA 1
ATOM 4456 C C . LEU A 1 566 ? -6.890 -0.096 21.420 1.00 94.06 566 LEU A C 1
ATOM 4458 O O . LEU A 1 566 ? -7.632 0.638 20.770 1.00 94.06 566 LEU A O 1
ATOM 4462 N N . LEU A 1 567 ? -6.081 -0.993 20.860 1.00 94.38 567 LEU A N 1
ATOM 4463 C CA . LEU A 1 567 ? -6.089 -1.286 19.431 1.00 94.38 567 LEU A CA 1
ATOM 4464 C C . LEU A 1 567 ? -7.481 -1.770 18.992 1.00 94.38 567 LEU A C 1
ATOM 4466 O O . LEU A 1 567 ? -8.131 -2.560 19.689 1.00 94.38 567 LEU A O 1
ATOM 4470 N N . HIS A 1 568 ? -7.932 -1.314 17.824 1.00 94.75 568 HIS A N 1
ATOM 4471 C CA . HIS A 1 568 ? -9.210 -1.727 17.254 1.00 94.75 568 HIS A CA 1
ATOM 4472 C C . HIS A 1 568 ? -9.281 -3.252 17.052 1.00 94.75 568 HIS A C 1
ATOM 4474 O O . HIS A 1 568 ? -8.368 -3.854 16.482 1.00 94.75 568 HIS A O 1
ATOM 4480 N N . LYS A 1 569 ? -10.393 -3.883 17.460 1.00 92.69 569 LYS A N 1
ATOM 4481 C CA . LYS A 1 569 ? -10.555 -5.350 17.417 1.00 92.69 569 LYS A CA 1
ATOM 4482 C C . LYS A 1 569 ? -10.427 -5.917 16.001 1.00 92.69 569 LYS A C 1
ATOM 4484 O O . LYS A 1 569 ? -9.700 -6.883 15.811 1.00 92.69 569 LYS A O 1
ATOM 4489 N N . ASN A 1 570 ? -11.005 -5.248 15.001 1.00 93.94 570 ASN A N 1
ATOM 4490 C CA . ASN A 1 570 ? -10.912 -5.676 13.597 1.00 93.94 570 ASN A CA 1
ATOM 4491 C C . ASN A 1 570 ? -9.469 -5.747 13.056 1.00 93.94 570 ASN A C 1
ATOM 4493 O O . ASN A 1 570 ? -9.204 -6.547 12.167 1.00 93.94 570 ASN A O 1
ATOM 4497 N N . VAL A 1 571 ? -8.514 -4.972 13.599 1.00 92.69 571 VAL A N 1
ATOM 4498 C CA . VAL A 1 571 ? -7.090 -5.137 13.238 1.00 92.69 571 VAL A CA 1
ATOM 4499 C C . VAL A 1 571 ? -6.579 -6.486 13.739 1.00 92.69 571 VAL A C 1
ATOM 4501 O O . VAL A 1 571 ? -5.907 -7.209 13.011 1.00 92.69 571 VAL A O 1
ATOM 4504 N N . VAL A 1 572 ? -6.911 -6.847 14.980 1.00 91.19 572 VAL A N 1
ATOM 4505 C CA . VAL A 1 572 ? -6.522 -8.132 15.577 1.00 91.19 572 VAL A CA 1
ATOM 4506 C C . VAL A 1 572 ? -7.209 -9.295 14.859 1.00 91.19 572 VAL A C 1
ATOM 4508 O O . VAL A 1 572 ? -6.576 -10.322 14.635 1.00 91.19 572 VAL A O 1
ATOM 4511 N N . GLU A 1 573 ? -8.475 -9.136 14.472 1.00 92.94 573 GLU A N 1
ATOM 4512 C CA . GLU A 1 573 ? -9.217 -10.125 13.683 1.00 92.94 573 GLU A CA 1
ATOM 4513 C C . GLU A 1 573 ? -8.578 -10.352 12.310 1.00 92.94 573 GLU A C 1
ATOM 4515 O O . GLU A 1 573 ? -8.295 -11.501 11.976 1.00 92.94 573 GLU A O 1
ATOM 4520 N N . ALA A 1 574 ? -8.250 -9.285 11.571 1.00 93.19 574 ALA A N 1
ATOM 4521 C CA . ALA A 1 574 ? -7.548 -9.388 10.291 1.00 93.19 574 ALA A CA 1
ATOM 4522 C C . ALA A 1 574 ? -6.176 -10.074 10.443 1.00 93.19 574 ALA A C 1
ATOM 4524 O O . ALA A 1 574 ? -5.816 -10.943 9.655 1.00 93.19 574 ALA A O 1
ATOM 4525 N N . LEU A 1 575 ? -5.434 -9.760 11.511 1.00 93.06 575 LEU A N 1
ATOM 4526 C CA . LEU A 1 575 ? -4.144 -10.392 11.825 1.00 93.06 575 LEU A CA 1
ATOM 4527 C C . LEU A 1 575 ? -4.251 -11.854 12.298 1.00 93.06 575 LEU A C 1
ATOM 4529 O O . LEU A 1 575 ? -3.233 -12.540 12.390 1.00 93.06 575 LEU A O 1
ATOM 4533 N N . ASN A 1 576 ? -5.449 -12.334 12.643 1.00 92.81 576 ASN A N 1
ATOM 4534 C CA . ASN A 1 576 ? -5.694 -13.735 12.990 1.00 92.81 576 ASN A CA 1
ATOM 4535 C C . ASN A 1 576 ? -6.049 -14.595 11.766 1.00 92.81 576 ASN A C 1
ATOM 4537 O O . ASN A 1 576 ? -6.144 -15.818 11.906 1.00 92.81 576 ASN A O 1
ATOM 4541 N N . GLU A 1 577 ? -6.254 -13.995 10.589 1.00 93.00 577 GLU A N 1
ATOM 4542 C CA . GLU A 1 577 ? -6.452 -14.752 9.355 1.00 93.00 577 GLU A CA 1
ATOM 4543 C C . GLU A 1 577 ? -5.181 -15.551 8.983 1.00 93.00 577 GLU A C 1
ATOM 4545 O O . GLU A 1 577 ? -4.060 -15.103 9.250 1.00 93.00 577 GLU A O 1
ATOM 4550 N N . PRO A 1 578 ? -5.318 -16.740 8.360 1.00 92.19 578 PRO A N 1
ATOM 4551 C CA . PRO A 1 578 ? -4.165 -17.532 7.932 1.00 92.19 578 PRO A CA 1
ATOM 4552 C C . PRO A 1 578 ? -3.258 -16.755 6.967 1.00 92.19 578 PRO A C 1
ATOM 4554 O O . PRO A 1 578 ? -3.743 -16.240 5.960 1.00 92.19 578 PRO A O 1
ATOM 4557 N N . GLY A 1 579 ? -1.947 -16.732 7.230 1.00 90.50 579 GLY A N 1
ATOM 4558 C CA . GLY A 1 579 ? -0.956 -16.028 6.406 1.00 90.50 579 GLY A CA 1
ATOM 4559 C C . GLY A 1 579 ? -0.480 -14.680 6.962 1.00 90.50 579 GLY A C 1
ATOM 4560 O O . GLY A 1 579 ? 0.439 -14.101 6.390 1.00 90.50 579 GLY A O 1
ATOM 4561 N N . TYR A 1 580 ? -1.050 -14.191 8.072 1.00 93.06 580 TYR A N 1
ATOM 4562 C CA . TYR A 1 580 ? -0.640 -12.943 8.739 1.00 93.06 580 TYR A CA 1
ATOM 4563 C C . TYR A 1 580 ? 0.175 -13.169 10.028 1.00 93.06 580 TYR A C 1
ATOM 4565 O O . TYR A 1 580 ? 0.305 -12.271 10.863 1.00 93.06 580 TYR A O 1
ATOM 4573 N N . GLU A 1 581 ? 0.752 -14.357 10.229 1.00 94.19 581 GLU A N 1
ATOM 4574 C CA . GLU A 1 581 ? 1.447 -14.711 11.471 1.00 94.19 581 GLU A CA 1
ATOM 4575 C C . GLU A 1 581 ? 2.662 -13.810 11.761 1.00 94.19 581 GLU A C 1
ATOM 4577 O O . GLU A 1 581 ? 2.869 -13.413 12.914 1.00 94.19 581 GLU A O 1
ATOM 4582 N N . SER A 1 582 ? 3.448 -13.452 10.736 1.00 91.88 582 SER A N 1
ATOM 4583 C CA . SER A 1 582 ? 4.588 -12.530 10.867 1.00 91.88 582 SER A CA 1
ATOM 4584 C C . SER A 1 582 ? 4.120 -11.108 11.191 1.00 91.88 582 SER A C 1
ATOM 4586 O O . SER A 1 582 ? 4.628 -10.499 12.136 1.00 91.88 582 SER A O 1
ATOM 4588 N N . ALA A 1 583 ? 3.085 -10.621 10.499 1.00 91.94 583 ALA A N 1
ATOM 4589 C CA . ALA A 1 583 ? 2.446 -9.330 10.757 1.00 91.94 583 ALA A CA 1
ATOM 4590 C C . ALA A 1 583 ? 1.919 -9.219 12.199 1.00 91.94 583 ALA A C 1
ATOM 4592 O O . ALA A 1 583 ? 2.139 -8.216 12.885 1.00 91.94 583 ALA A O 1
ATOM 4593 N N . LYS A 1 584 ? 1.271 -10.277 12.703 1.00 92.38 584 LYS A N 1
ATOM 4594 C CA . LYS A 1 584 ? 0.779 -10.340 14.083 1.00 92.38 584 LYS A CA 1
ATOM 4595 C C . LYS A 1 584 ? 1.924 -10.267 15.087 1.00 92.38 584 LYS A C 1
ATOM 4597 O O . LYS A 1 584 ? 1.881 -9.453 16.009 1.00 92.38 584 LYS A O 1
ATOM 4602 N N . ALA A 1 585 ? 2.959 -11.090 14.907 1.00 90.75 585 ALA A N 1
ATOM 4603 C CA . ALA A 1 585 ? 4.131 -11.080 15.778 1.00 90.75 585 ALA A CA 1
ATOM 4604 C C . ALA A 1 585 ? 4.821 -9.705 15.788 1.00 90.75 585 ALA A C 1
ATOM 4606 O O . ALA A 1 585 ? 5.237 -9.223 16.844 1.00 90.75 585 ALA A O 1
ATOM 4607 N N . PHE A 1 586 ? 4.887 -9.054 14.625 1.00 90.19 586 PHE A N 1
ATOM 4608 C CA . PHE A 1 586 ? 5.429 -7.712 14.450 1.00 90.19 586 PHE A CA 1
ATOM 4609 C C . PHE A 1 586 ? 4.651 -6.652 15.245 1.00 90.19 586 PHE A C 1
ATOM 4611 O O . PHE A 1 586 ? 5.247 -5.949 16.066 1.00 90.19 586 PHE A O 1
ATOM 4618 N N . ILE A 1 587 ? 3.327 -6.569 15.073 1.00 90.38 587 ILE A N 1
ATOM 4619 C CA . ILE A 1 587 ? 2.490 -5.590 15.787 1.00 90.38 587 ILE A CA 1
ATOM 4620 C C . ILE A 1 587 ? 2.498 -5.835 17.298 1.00 90.38 587 ILE A C 1
ATOM 4622 O O . ILE A 1 587 ? 2.610 -4.884 18.074 1.00 90.38 587 ILE A O 1
ATOM 4626 N N . PHE A 1 588 ? 2.459 -7.097 17.730 1.00 89.69 588 PHE A N 1
ATOM 4627 C CA . PHE A 1 588 ? 2.483 -7.434 19.153 1.00 89.69 588 PHE A CA 1
ATOM 4628 C C . PHE A 1 588 ? 3.816 -7.050 19.804 1.00 89.69 588 PHE A C 1
ATOM 4630 O O . PHE A 1 588 ? 3.835 -6.474 20.890 1.00 89.69 588 PHE A O 1
ATOM 4637 N N . LYS A 1 589 ? 4.938 -7.267 19.107 1.00 88.50 589 LYS A N 1
ATOM 4638 C CA . LYS A 1 589 ? 6.257 -6.801 19.554 1.00 88.50 589 LYS A CA 1
ATOM 4639 C C . LYS A 1 589 ? 6.342 -5.270 19.621 1.00 88.50 589 LYS A C 1
ATOM 4641 O O . LYS A 1 589 ? 7.041 -4.746 20.488 1.00 88.50 589 LYS A O 1
ATOM 4646 N N . LEU A 1 590 ? 5.672 -4.554 18.714 1.00 87.38 590 LEU A N 1
ATOM 4647 C CA . LEU A 1 590 ? 5.694 -3.089 18.656 1.00 87.38 590 LEU A CA 1
ATOM 4648 C C . LEU A 1 590 ? 4.891 -2.411 19.772 1.00 87.38 590 LEU A C 1
ATOM 4650 O O . LEU A 1 590 ? 5.375 -1.418 20.321 1.00 87.38 590 LEU A O 1
ATOM 4654 N N . LEU A 1 591 ? 3.691 -2.916 20.076 1.00 86.88 591 LEU A N 1
ATOM 4655 C CA . LEU A 1 591 ? 2.801 -2.356 21.104 1.00 86.88 591 LEU A CA 1
ATOM 4656 C C . LEU A 1 591 ? 3.212 -2.764 22.529 1.00 86.88 591 LEU A C 1
ATOM 4658 O O . LEU A 1 591 ? 2.973 -2.015 23.472 1.00 86.88 591 LEU A O 1
ATOM 4662 N N . GLY A 1 592 ? 3.898 -3.899 22.691 1.00 82.25 592 GLY A N 1
ATOM 4663 C CA . GLY A 1 592 ? 4.392 -4.351 23.991 1.00 82.25 592 GLY A CA 1
ATOM 4664 C C . GLY A 1 592 ? 3.327 -5.092 24.804 1.00 82.25 592 GLY A C 1
ATOM 4665 O O . GLY A 1 592 ? 2.796 -6.099 24.344 1.00 82.25 592 GLY A O 1
ATOM 4666 N N . GLU A 1 593 ? 3.077 -4.647 26.039 1.00 80.75 593 GLU A N 1
ATOM 4667 C CA . GLU A 1 593 ? 2.186 -5.326 26.994 1.00 80.75 593 GLU A CA 1
ATOM 4668 C C . GLU A 1 593 ? 0.699 -5.176 26.619 1.00 80.75 593 GLU A C 1
ATOM 4670 O O . GLU A 1 593 ? 0.251 -4.108 26.184 1.00 80.75 593 GLU A O 1
ATOM 4675 N N . SER A 1 594 ? -0.073 -6.251 26.805 1.00 89.00 594 SER A N 1
ATOM 4676 C CA . SER A 1 594 ? -1.534 -6.219 26.709 1.00 89.00 594 SER A CA 1
ATOM 4677 C C . SER A 1 594 ? -2.137 -5.405 27.855 1.00 89.00 594 SER A C 1
ATOM 4679 O O . SER A 1 594 ? -1.531 -5.227 28.910 1.00 89.00 594 SER A O 1
ATOM 4681 N N . TYR A 1 595 ? -3.337 -4.874 27.637 1.00 92.06 595 TYR A N 1
ATOM 4682 C CA . TYR A 1 595 ? -4.144 -4.276 28.689 1.00 92.06 595 TYR A CA 1
ATOM 4683 C C . TYR A 1 595 ? -5.142 -5.324 29.176 1.00 92.06 595 TYR A C 1
ATOM 4685 O O . TYR A 1 595 ? -5.958 -5.825 28.400 1.00 92.06 595 TYR A O 1
ATOM 4693 N N . THR A 1 596 ? -5.036 -5.679 30.453 1.00 92.44 596 THR A N 1
ATOM 4694 C CA . THR A 1 596 ? -5.828 -6.753 31.060 1.00 92.44 596 THR A CA 1
ATOM 4695 C C . THR A 1 596 ? -7.122 -6.225 31.671 1.00 92.44 596 THR A C 1
ATOM 4697 O O . THR A 1 596 ? -7.225 -5.059 32.059 1.00 92.44 596 THR A O 1
ATOM 4700 N N . GLU A 1 597 ? -8.106 -7.109 31.849 1.00 91.25 597 GLU A N 1
ATOM 4701 C CA . GLU A 1 597 ? -9.322 -6.781 32.600 1.00 91.25 597 GLU A CA 1
ATOM 4702 C C . GLU A 1 597 ? -9.000 -6.317 34.034 1.00 91.25 597 GLU A C 1
ATOM 4704 O O . GLU A 1 597 ? -9.587 -5.357 34.527 1.00 91.25 597 GLU A O 1
ATOM 4709 N N . THR A 1 598 ? -8.025 -6.952 34.690 1.00 90.00 598 THR A N 1
ATOM 4710 C CA . THR A 1 598 ? -7.590 -6.596 36.049 1.00 90.00 598 THR A CA 1
ATOM 4711 C C . THR A 1 598 ? -7.041 -5.171 36.119 1.00 90.00 598 THR A C 1
ATOM 4713 O O . THR A 1 598 ? -7.344 -4.442 37.063 1.00 90.00 598 THR A O 1
ATOM 4716 N N . GLU A 1 599 ? -6.254 -4.749 35.125 1.00 91.62 599 GLU A N 1
ATOM 4717 C CA . GLU A 1 599 ? -5.770 -3.367 35.023 1.00 91.62 599 GLU A CA 1
ATOM 4718 C C . GLU A 1 599 ? -6.907 -2.376 34.774 1.00 91.62 599 GLU A C 1
ATOM 4720 O O . GLU A 1 599 ? -6.924 -1.316 35.400 1.00 91.62 599 GLU A O 1
ATOM 4725 N N . ALA A 1 600 ? -7.869 -2.723 33.913 1.00 92.25 600 ALA A N 1
ATOM 4726 C CA . ALA A 1 600 ? -9.042 -1.892 33.653 1.00 92.25 600 ALA A CA 1
ATOM 4727 C C . ALA A 1 600 ? -9.883 -1.688 34.923 1.00 92.25 600 ALA A C 1
ATOM 4729 O O . ALA A 1 600 ? -10.204 -0.555 35.274 1.00 92.25 600 ALA A O 1
ATOM 4730 N N . VAL A 1 601 ? -10.178 -2.770 35.651 1.00 91.56 601 VAL A N 1
ATOM 4731 C CA . VAL A 1 601 ? -10.918 -2.726 36.922 1.00 91.56 601 VAL A CA 1
ATOM 4732 C C . VAL A 1 601 ? -10.161 -1.918 37.973 1.00 91.56 601 VAL A C 1
ATOM 4734 O O . VAL A 1 601 ? -10.763 -1.089 38.650 1.00 91.56 601 VAL A O 1
ATOM 4737 N N . LYS A 1 602 ? -8.841 -2.102 38.086 1.00 91.69 602 LYS A N 1
ATOM 4738 C CA . LYS A 1 602 ? -8.016 -1.304 38.998 1.00 91.69 602 LYS A CA 1
ATOM 4739 C C . LYS A 1 602 ? -8.084 0.189 38.666 1.00 91.69 602 LYS A C 1
ATOM 4741 O O . LYS A 1 602 ? -8.258 0.992 39.569 1.00 91.69 602 LYS A O 1
ATOM 4746 N N . ASN A 1 603 ? -7.988 0.553 37.389 1.00 91.94 603 ASN A N 1
ATOM 4747 C CA . ASN A 1 603 ? -8.055 1.946 36.950 1.00 91.94 603 ASN A CA 1
ATOM 4748 C C . ASN A 1 603 ? -9.429 2.578 37.254 1.00 91.94 603 ASN A C 1
ATOM 4750 O O . ASN A 1 603 ? -9.505 3.729 37.667 1.00 91.94 603 ASN A O 1
ATOM 4754 N N . ILE A 1 604 ? -10.512 1.802 37.119 1.00 94.00 604 ILE A N 1
ATOM 4755 C CA . ILE A 1 604 ? -11.850 2.226 37.554 1.00 94.00 604 ILE A CA 1
ATOM 4756 C C . ILE A 1 604 ? -11.873 2.460 39.071 1.00 94.00 604 ILE A C 1
ATOM 4758 O O . ILE A 1 604 ? -12.407 3.472 39.509 1.00 94.00 604 ILE A O 1
ATOM 476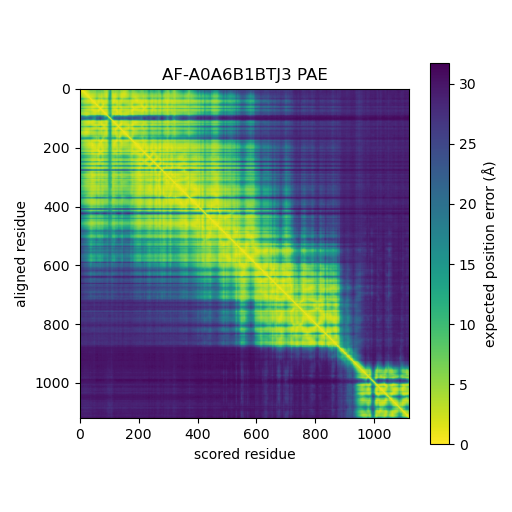2 N N . PHE A 1 605 ? -11.300 1.560 39.877 1.00 93.25 605 PHE A N 1
ATOM 4763 C CA . PHE A 1 605 ? -11.221 1.756 41.329 1.00 93.25 605 PHE A CA 1
ATOM 4764 C C . PHE A 1 605 ? -10.406 2.993 41.715 1.00 93.25 605 PHE A C 1
ATOM 4766 O O . PHE A 1 605 ? -10.873 3.762 42.547 1.00 93.25 605 PHE A O 1
ATOM 4773 N N . ASP A 1 606 ? -9.246 3.212 41.091 1.00 92.94 606 ASP A N 1
ATOM 4774 C CA . ASP A 1 606 ? -8.397 4.379 41.352 1.00 92.94 606 ASP A CA 1
ATOM 4775 C C . ASP A 1 606 ? -9.173 5.694 41.081 1.00 92.94 606 ASP A C 1
ATOM 4777 O O . ASP A 1 606 ? -9.164 6.604 41.910 1.00 92.94 606 ASP A O 1
ATOM 4781 N N . GLU A 1 607 ? -9.935 5.775 39.983 1.00 93.81 607 GLU A N 1
ATOM 4782 C CA . GLU A 1 607 ? -10.776 6.944 39.664 1.00 93.81 607 GLU A CA 1
ATOM 4783 C C . GLU A 1 607 ? -11.990 7.078 40.600 1.00 93.81 607 GLU A C 1
ATOM 4785 O O . GLU A 1 607 ? -12.346 8.175 41.036 1.00 93.81 607 GLU A O 1
ATOM 4790 N N . LEU A 1 608 ? -12.630 5.960 40.961 1.00 93.56 608 LEU A N 1
ATOM 4791 C CA . LEU A 1 608 ? -13.706 5.954 41.954 1.00 93.56 608 LEU A CA 1
ATOM 4792 C C . LEU A 1 608 ? -13.204 6.380 43.341 1.00 93.56 608 LEU A C 1
ATOM 4794 O O . LEU A 1 608 ? -13.963 6.985 44.096 1.00 93.56 608 LEU A O 1
ATOM 4798 N N . ASP A 1 609 ? -11.950 6.099 43.691 1.00 91.38 609 ASP A N 1
ATOM 4799 C CA . ASP A 1 609 ? -11.321 6.555 44.930 1.00 91.38 609 ASP A CA 1
ATOM 4800 C C . ASP A 1 609 ? -11.098 8.073 44.944 1.00 91.38 609 ASP A C 1
ATOM 4802 O O . ASP A 1 609 ? -11.283 8.701 45.993 1.00 91.38 609 ASP A O 1
ATOM 4806 N N . GLU A 1 610 ? -10.786 8.675 43.794 1.00 90.94 610 GLU A N 1
ATOM 4807 C CA . GLU A 1 610 ? -10.689 10.131 43.641 1.00 90.94 610 GLU A CA 1
ATOM 4808 C C . GLU A 1 610 ? -12.069 10.811 43.642 1.00 90.94 610 GLU A C 1
ATOM 4810 O O . GLU A 1 610 ? -12.272 11.801 44.352 1.00 90.94 610 GLU A O 1
ATOM 4815 N N . CYS A 1 611 ? -13.035 10.262 42.899 1.00 90.62 611 CYS A N 1
ATOM 4816 C CA . CYS A 1 611 ? -14.389 10.810 42.773 1.00 90.62 611 CYS A CA 1
ATOM 4817 C C . CYS A 1 611 ? -15.250 10.600 44.027 1.00 90.62 611 CYS A C 1
ATOM 4819 O O . CYS A 1 611 ? -16.059 11.455 44.386 1.00 90.62 611 CYS A O 1
ATOM 4821 N N . LEU A 1 612 ? -15.099 9.455 44.699 1.00 93.31 612 LEU A N 1
ATOM 4822 C CA . LEU A 1 612 ? -15.876 9.051 45.873 1.00 93.31 612 LEU A CA 1
ATOM 4823 C C . LEU A 1 612 ? -14.951 8.648 47.044 1.00 93.31 612 LEU A C 1
ATOM 4825 O O . LEU A 1 612 ? -14.916 7.472 47.447 1.00 93.31 612 LEU A O 1
ATOM 4829 N N . PRO A 1 613 ? -14.218 9.602 47.656 1.00 92.69 613 PRO A N 1
ATOM 4830 C CA . PRO A 1 613 ? -13.319 9.300 48.767 1.00 92.69 613 PRO A CA 1
ATOM 4831 C C . PRO A 1 613 ? -14.064 8.753 49.989 1.00 92.69 613 PRO A C 1
ATOM 4833 O O . PRO A 1 613 ? -15.174 9.190 50.310 1.00 92.69 613 PRO A O 1
ATOM 4836 N N . ASP A 1 614 ? -13.448 7.819 50.715 1.00 92.06 614 ASP A N 1
ATOM 4837 C CA . ASP A 1 614 ? -14.051 7.216 51.910 1.00 92.06 614 ASP A CA 1
ATOM 4838 C C . ASP A 1 614 ? -14.340 8.265 53.001 1.00 92.06 614 ASP A C 1
ATOM 4840 O O . ASP A 1 614 ? -13.493 9.089 53.351 1.00 92.06 614 ASP A O 1
ATOM 4844 N N . GLY A 1 615 ? -15.562 8.259 53.537 1.00 89.75 615 GLY A N 1
ATOM 4845 C CA . GLY A 1 615 ? -16.029 9.193 54.565 1.00 89.75 615 GLY A CA 1
ATOM 4846 C C . GLY A 1 615 ? -16.465 10.580 54.070 1.00 89.75 615 GLY A C 1
ATOM 4847 O O . GLY A 1 615 ? -16.927 11.379 54.897 1.00 89.75 615 GLY A O 1
ATOM 4848 N N . SER A 1 616 ? -16.349 10.869 52.768 1.00 91.69 616 SER A N 1
ATOM 4849 C CA . SER A 1 616 ? -16.772 12.138 52.154 1.00 91.69 616 SER A CA 1
ATOM 4850 C C . SER A 1 616 ? -18.299 12.314 52.134 1.00 91.69 616 SER A C 1
ATOM 4852 O O . SER A 1 616 ? -19.055 11.340 52.218 1.00 91.69 616 SER A O 1
ATOM 4854 N N . GLU A 1 617 ? -18.763 13.567 52.060 1.00 91.69 617 GLU A N 1
ATOM 4855 C CA . GLU A 1 617 ? -20.178 13.875 51.809 1.00 91.69 617 GLU A CA 1
ATOM 4856 C C . GLU A 1 617 ? -20.494 13.739 50.318 1.00 91.69 617 GLU A C 1
ATOM 4858 O O . GLU A 1 617 ? -19.726 14.191 49.471 1.00 91.69 617 GLU A O 1
ATOM 4863 N N . PHE A 1 618 ? -21.636 13.132 50.003 1.00 92.88 618 PHE A N 1
ATOM 4864 C CA . PHE A 1 618 ? -22.062 12.918 48.625 1.00 92.88 618 PHE A CA 1
ATOM 4865 C C . PHE A 1 618 ? -22.849 14.112 48.083 1.00 92.88 618 PHE A C 1
ATOM 4867 O O . PHE A 1 618 ? -23.855 14.524 48.663 1.00 92.88 618 PHE A O 1
ATOM 4874 N N . ASP A 1 619 ? -22.425 14.631 46.935 1.00 89.56 619 ASP A N 1
ATOM 4875 C CA . ASP A 1 619 ? -23.191 15.600 46.157 1.00 89.56 619 ASP A CA 1
ATOM 4876 C C . ASP A 1 619 ? -23.774 14.935 44.908 1.00 89.56 619 ASP A C 1
ATOM 4878 O O . ASP A 1 619 ? -23.047 14.388 44.077 1.00 89.56 619 ASP A O 1
ATOM 4882 N N . LYS A 1 620 ? -25.101 14.987 44.777 1.00 85.00 620 LYS A N 1
ATOM 4883 C CA . LYS A 1 620 ? -25.819 14.287 43.711 1.00 85.00 620 LYS A CA 1
ATOM 4884 C C . LYS A 1 620 ? -25.558 14.897 42.337 1.00 85.00 620 LYS A C 1
ATOM 4886 O O . LYS A 1 620 ? -25.474 14.150 41.369 1.00 85.00 620 LYS A O 1
ATOM 4891 N N . GLU A 1 621 ? -25.467 16.223 42.234 1.00 84.12 621 GLU A N 1
ATOM 4892 C CA . GLU A 1 621 ? -25.274 16.883 40.935 1.00 84.12 621 GLU A CA 1
ATOM 4893 C C . GLU A 1 621 ? -23.905 16.549 40.338 1.00 84.12 621 GLU A C 1
ATOM 4895 O O . GLU A 1 621 ? -23.793 16.372 39.127 1.00 84.12 621 GLU A O 1
ATOM 4900 N N . THR A 1 622 ? -22.892 16.399 41.193 1.00 86.06 622 THR A N 1
ATOM 4901 C CA . THR A 1 622 ? -21.519 16.130 40.761 1.00 86.06 622 THR A CA 1
ATOM 4902 C C . THR A 1 622 ? -21.219 14.636 40.611 1.00 86.06 622 THR A C 1
ATOM 4904 O O . THR A 1 622 ? -20.632 14.230 39.612 1.00 86.06 622 THR A O 1
ATOM 4907 N N . TYR A 1 623 ? -21.613 13.797 41.576 1.00 89.50 623 TYR A N 1
ATOM 4908 C CA . TYR A 1 623 ? -21.046 12.445 41.713 1.00 89.50 623 TYR A CA 1
ATOM 4909 C C . TYR A 1 623 ? -22.021 11.292 41.448 1.00 89.50 623 TYR A C 1
ATOM 4911 O O . TYR A 1 623 ? -21.669 10.129 41.656 1.00 89.50 623 TYR A O 1
ATOM 4919 N N . LEU A 1 624 ? -23.241 11.569 40.976 1.00 89.69 624 LEU A N 1
ATOM 4920 C CA . LEU A 1 624 ? -24.188 10.509 40.612 1.00 89.69 624 LEU A CA 1
ATOM 4921 C C . LEU A 1 624 ? -23.634 9.535 39.548 1.00 89.69 624 LEU A C 1
ATOM 4923 O O . LEU A 1 624 ? -23.775 8.334 39.770 1.00 89.69 624 LEU A O 1
ATOM 4927 N N . PRO A 1 625 ? -22.946 9.976 38.470 1.00 90.69 625 PRO A N 1
ATOM 4928 C CA . PRO A 1 625 ? -22.348 9.053 37.499 1.00 90.69 625 PRO A CA 1
ATOM 4929 C C . PRO A 1 625 ? -21.333 8.093 38.130 1.00 90.69 625 PRO A C 1
ATOM 4931 O O . PRO A 1 625 ? -21.405 6.889 37.901 1.00 90.69 625 PRO A O 1
ATOM 4934 N N . ALA A 1 626 ? -20.458 8.599 39.006 1.00 92.56 626 ALA A N 1
ATOM 4935 C CA . ALA A 1 626 ? -19.491 7.777 39.734 1.00 92.56 626 ALA A CA 1
ATOM 4936 C C . ALA A 1 626 ? -20.175 6.763 40.665 1.00 92.56 626 ALA A C 1
ATOM 4938 O O . ALA A 1 626 ? -19.740 5.616 40.777 1.00 92.56 626 ALA A O 1
ATOM 4939 N N . LEU A 1 627 ? -21.285 7.148 41.304 1.00 93.44 627 LEU A N 1
ATOM 4940 C CA . LEU A 1 627 ? -22.062 6.233 42.140 1.00 93.44 627 LEU A CA 1
ATOM 4941 C C . LEU A 1 627 ? -22.726 5.124 41.309 1.00 93.44 627 LEU A C 1
ATOM 4943 O O . LEU A 1 627 ? -22.714 3.964 41.725 1.00 93.44 627 LEU A O 1
ATOM 4947 N N . CYS A 1 628 ? -23.267 5.462 40.135 1.00 92.31 628 CYS A N 1
ATOM 4948 C CA . CYS A 1 628 ? -23.813 4.488 39.188 1.00 92.31 628 CYS A CA 1
ATOM 4949 C C . CYS A 1 628 ? -22.728 3.542 38.662 1.00 92.31 628 CYS A C 1
ATOM 4951 O O . CYS A 1 628 ? -22.936 2.331 38.641 1.00 92.31 628 CYS A O 1
ATOM 4953 N N . ALA A 1 629 ? -21.545 4.060 38.327 1.00 93.06 629 ALA A N 1
ATOM 4954 C CA . ALA A 1 629 ? -20.404 3.255 37.904 1.00 93.06 629 ALA A CA 1
ATOM 4955 C C . ALA A 1 629 ? -19.941 2.279 38.995 1.00 93.06 629 ALA A C 1
ATOM 4957 O O . ALA A 1 629 ? -19.748 1.099 38.709 1.00 93.06 629 ALA A O 1
ATOM 4958 N N . SER A 1 630 ? -19.852 2.729 40.254 1.00 94.19 630 SER A N 1
ATOM 4959 C CA . SER A 1 630 ? -19.579 1.856 41.408 1.00 94.19 630 SER A CA 1
ATOM 4960 C C . SER A 1 630 ? -20.620 0.736 41.533 1.00 94.19 630 SER A C 1
ATOM 4962 O O . SER A 1 630 ? -20.270 -0.431 41.714 1.00 94.19 630 SER A O 1
ATOM 4964 N N . ALA A 1 631 ? -21.908 1.061 41.378 1.00 92.56 631 ALA A N 1
ATOM 4965 C CA . ALA A 1 631 ? -22.985 0.077 41.445 1.00 92.56 631 ALA A CA 1
ATOM 4966 C C . ALA A 1 631 ? -22.923 -0.944 40.295 1.00 92.56 631 ALA A C 1
ATOM 4968 O O . ALA A 1 631 ? -23.038 -2.146 40.533 1.00 92.56 631 ALA A O 1
ATOM 4969 N N . HIS A 1 632 ? -22.693 -0.491 39.062 1.00 92.88 632 HIS A N 1
ATOM 4970 C CA . HIS A 1 632 ? -22.524 -1.367 37.902 1.00 92.88 632 HIS A CA 1
ATOM 4971 C C . HIS A 1 632 ? -21.279 -2.251 38.020 1.00 92.88 632 HIS A C 1
ATOM 4973 O O . HIS A 1 632 ? -21.346 -3.440 37.701 1.00 92.88 632 HIS A O 1
ATOM 4979 N N . LEU A 1 633 ? -20.171 -1.710 38.537 1.00 92.81 633 LEU A N 1
ATOM 4980 C CA . LEU A 1 633 ? -18.966 -2.483 38.827 1.00 92.81 633 LEU A CA 1
ATOM 4981 C C . LEU A 1 633 ? -19.245 -3.556 39.883 1.00 92.81 633 LEU A C 1
ATOM 4983 O O . LEU A 1 633 ? -18.855 -4.704 39.697 1.00 92.81 633 LEU A O 1
ATOM 4987 N N . ALA A 1 634 ? -19.975 -3.223 40.949 1.00 91.12 634 ALA A N 1
ATOM 4988 C CA . ALA A 1 634 ? -20.365 -4.190 41.970 1.00 91.12 634 ALA A CA 1
ATOM 4989 C C . ALA A 1 634 ? -21.275 -5.300 41.409 1.00 91.12 634 ALA A C 1
ATOM 4991 O O . ALA A 1 634 ? -21.096 -6.468 41.744 1.00 91.12 634 ALA A O 1
ATOM 4992 N N . ILE A 1 635 ? -22.216 -4.975 40.516 1.00 90.75 635 ILE A N 1
ATOM 4993 C CA . ILE A 1 635 ? -23.029 -5.989 39.823 1.00 90.75 635 ILE A CA 1
ATOM 4994 C C . ILE A 1 635 ? -22.130 -6.910 38.990 1.00 90.75 635 ILE A C 1
ATOM 4996 O O . ILE A 1 635 ? -22.236 -8.128 39.106 1.00 90.75 635 ILE A O 1
ATOM 5000 N N . TYR A 1 636 ? -21.230 -6.335 38.189 1.00 90.50 636 TYR A N 1
ATOM 5001 C CA . TYR A 1 636 ? -20.313 -7.090 37.337 1.00 90.50 636 TYR A CA 1
ATOM 5002 C C . TYR A 1 636 ? -19.395 -8.017 38.145 1.00 90.50 636 TYR A C 1
ATOM 5004 O O . TYR A 1 636 ? -19.235 -9.189 37.813 1.00 90.50 636 TYR A O 1
ATOM 5012 N N . LEU A 1 637 ? -18.812 -7.512 39.233 1.00 90.06 637 LEU A N 1
ATOM 5013 C CA . LEU A 1 637 ? -17.927 -8.290 40.093 1.00 90.06 637 LEU A CA 1
ATOM 5014 C C . LEU A 1 637 ? -18.678 -9.442 40.766 1.00 90.06 637 LEU A C 1
ATOM 5016 O O . LEU A 1 637 ? -18.145 -10.544 40.826 1.00 90.06 637 LEU A O 1
ATOM 5020 N N . ALA A 1 638 ? -19.919 -9.228 41.209 1.00 87.19 638 ALA A N 1
ATOM 5021 C CA . ALA A 1 638 ? -20.716 -10.260 41.870 1.00 87.19 638 ALA A CA 1
ATOM 5022 C C . ALA A 1 638 ? -21.043 -11.473 40.978 1.00 87.19 638 ALA A C 1
ATOM 5024 O O . ALA A 1 638 ? -21.351 -12.539 41.506 1.00 87.19 638 ALA A O 1
ATOM 5025 N N . GLU A 1 639 ? -20.950 -11.342 39.649 1.00 83.69 639 GLU A N 1
ATOM 5026 C CA . GLU A 1 639 ? -21.081 -12.462 38.705 1.00 83.69 639 GLU A CA 1
ATOM 5027 C C . GLU A 1 639 ? -19.850 -13.404 38.720 1.00 83.69 639 GLU A C 1
ATOM 5029 O O . GLU A 1 639 ? -19.908 -14.484 38.132 1.00 83.69 639 GLU A O 1
ATOM 5034 N N . LYS A 1 640 ? -18.739 -13.035 39.386 1.00 81.50 640 LYS A N 1
ATOM 5035 C CA . LYS A 1 640 ? -17.482 -13.810 39.434 1.00 81.50 640 LYS A CA 1
ATOM 5036 C C . LYS A 1 640 ? -17.271 -14.535 40.776 1.00 81.50 640 LYS A C 1
ATOM 5038 O O . LYS A 1 640 ? -17.479 -13.952 41.840 1.00 81.50 640 LYS A O 1
ATOM 5043 N N . ASP A 1 641 ? -16.770 -15.776 40.714 1.00 58.62 641 ASP A N 1
ATOM 5044 C CA . ASP A 1 641 ? -16.685 -16.757 41.823 1.00 58.62 641 ASP A CA 1
ATOM 5045 C C . ASP A 1 641 ? -15.768 -16.381 43.020 1.00 58.62 641 ASP A C 1
ATOM 5047 O O . ASP A 1 641 ? -15.829 -17.051 44.049 1.00 58.62 641 ASP A O 1
ATOM 5051 N N . ASP A 1 642 ? -14.950 -15.318 42.944 1.00 61.41 642 ASP A N 1
ATOM 5052 C CA . ASP A 1 642 ? -14.007 -14.911 44.017 1.00 61.41 642 ASP A CA 1
ATOM 5053 C C . ASP A 1 642 ? -13.996 -13.381 44.265 1.00 61.41 642 ASP A C 1
ATOM 5055 O O . ASP A 1 642 ? -12.968 -12.735 44.468 1.00 61.41 642 ASP A O 1
ATOM 5059 N N . SER A 1 643 ? -15.176 -12.757 44.181 1.00 69.56 643 SER A N 1
ATOM 5060 C CA . SER A 1 643 ? -15.337 -11.297 44.072 1.00 69.56 643 SER A CA 1
ATOM 5061 C C . SER A 1 643 ? -15.636 -10.548 45.372 1.00 69.56 643 SER A C 1
ATOM 5063 O O . SER A 1 643 ? -15.596 -9.319 45.386 1.00 69.56 643 SER A O 1
ATOM 5065 N N . VAL A 1 644 ? -15.911 -11.242 46.484 1.00 78.38 644 VAL A N 1
ATOM 5066 C CA . VAL A 1 644 ? -16.378 -10.596 47.731 1.00 78.38 644 VAL A CA 1
ATOM 5067 C C . VAL A 1 644 ? -15.370 -9.580 48.273 1.00 78.38 644 VAL A C 1
ATOM 5069 O O . VAL A 1 644 ? -15.771 -8.566 48.843 1.00 78.38 644 VAL A O 1
ATOM 5072 N N . GLN A 1 645 ? -14.069 -9.819 48.087 1.00 80.19 645 GLN A N 1
ATOM 5073 C CA . GLN A 1 645 ? -13.039 -8.861 48.485 1.00 80.19 645 GLN A CA 1
ATOM 5074 C C . GLN A 1 645 ? -13.105 -7.573 47.648 1.00 80.19 645 GLN A C 1
ATOM 5076 O O . GLN A 1 645 ? -13.089 -6.493 48.226 1.00 80.19 645 GLN A O 1
ATOM 5081 N N . TYR A 1 646 ? -13.275 -7.674 46.328 1.00 84.62 646 TYR A N 1
ATOM 5082 C CA . TYR A 1 646 ? -13.410 -6.510 45.445 1.00 84.62 646 TYR A CA 1
ATOM 5083 C C . TYR A 1 646 ? -14.737 -5.765 45.658 1.00 84.62 646 TYR A C 1
ATOM 5085 O O . TYR A 1 646 ? -14.767 -4.540 45.662 1.00 84.62 646 TYR A O 1
ATOM 5093 N N . LEU A 1 647 ? -15.831 -6.482 45.940 1.00 88.69 647 LEU A N 1
ATOM 5094 C CA . LEU A 1 647 ? -17.125 -5.869 46.276 1.00 88.69 647 LEU A CA 1
ATOM 5095 C C . LEU A 1 647 ? -17.068 -5.002 47.542 1.00 88.69 647 LEU A C 1
ATOM 5097 O O . LEU A 1 647 ? -17.840 -4.056 47.684 1.00 88.69 647 LEU A O 1
ATOM 5101 N N . ARG A 1 648 ? -16.169 -5.325 48.478 1.00 88.88 648 ARG A N 1
ATOM 5102 C CA . ARG A 1 648 ? -15.949 -4.534 49.699 1.00 88.88 648 ARG A CA 1
ATOM 5103 C C . ARG A 1 648 ? -15.226 -3.215 49.436 1.00 88.88 648 ARG A C 1
ATOM 5105 O O . ARG A 1 648 ? -15.383 -2.286 50.231 1.00 88.88 648 ARG A O 1
ATOM 5112 N N . GLU A 1 649 ? -14.465 -3.145 48.348 1.00 89.06 649 GLU A N 1
ATOM 5113 C CA . GLU A 1 649 ? -13.738 -1.953 47.906 1.00 89.06 649 GLU A CA 1
ATOM 5114 C C . GLU A 1 649 ? -14.642 -0.982 47.131 1.00 89.06 649 GLU A C 1
ATOM 5116 O O . GLU A 1 649 ? -14.334 0.206 47.059 1.00 89.06 649 GLU A O 1
ATOM 5121 N N . CYS A 1 650 ? -15.800 -1.437 46.632 1.00 92.06 650 CYS A N 1
ATOM 5122 C CA . CYS A 1 650 ? -16.777 -0.578 45.963 1.00 92.06 650 CYS A CA 1
ATOM 5123 C C . CYS A 1 650 ? -17.319 0.520 46.909 1.00 92.06 650 CYS A C 1
ATOM 5125 O O . CYS A 1 650 ? -17.849 0.202 47.982 1.00 92.06 650 CYS A O 1
ATOM 5127 N N . PRO A 1 651 ? -17.260 1.807 46.516 1.00 94.44 651 PRO A N 1
ATOM 5128 C CA . PRO A 1 651 ? -17.862 2.897 47.280 1.00 94.44 651 PRO A CA 1
ATOM 5129 C C . PRO A 1 651 ? -19.389 2.764 47.369 1.00 94.44 651 PRO A C 1
ATOM 5131 O O . PRO A 1 651 ? -20.074 2.649 46.349 1.00 94.44 651 PRO A O 1
ATOM 5134 N N . LEU A 1 652 ? -19.936 2.847 48.585 1.00 94.75 652 LEU A N 1
ATOM 5135 C CA . LEU A 1 652 ? -21.373 2.782 48.869 1.00 94.75 652 LEU A CA 1
ATOM 5136 C C . LEU A 1 652 ? -21.884 4.069 49.527 1.00 94.75 652 LEU A C 1
ATOM 5138 O O . LEU A 1 652 ? -21.227 4.640 50.396 1.00 94.75 652 LEU A O 1
ATOM 5142 N N . LEU A 1 653 ? -23.099 4.493 49.172 1.00 95.50 653 LEU A N 1
ATOM 5143 C CA . LEU A 1 653 ? -23.752 5.676 49.734 1.00 95.50 653 LEU A CA 1
ATOM 5144 C C . LEU A 1 653 ? -24.681 5.323 50.906 1.00 95.50 653 LEU A C 1
ATOM 5146 O O . LEU A 1 653 ? -25.675 4.608 50.765 1.00 95.50 653 LEU A O 1
ATOM 5150 N N . THR A 1 654 ? -24.417 5.909 52.069 1.00 95.81 654 THR A N 1
ATOM 5151 C CA . THR A 1 654 ? -25.272 5.769 53.257 1.00 95.81 654 THR A CA 1
ATOM 5152 C C . THR A 1 654 ? -26.447 6.756 53.259 1.00 95.81 654 THR A C 1
ATOM 5154 O O . THR A 1 654 ? -26.397 7.819 52.640 1.00 95.81 654 THR A O 1
ATOM 5157 N N . ALA A 1 655 ? -27.496 6.476 54.037 1.00 93.62 655 ALA A N 1
ATOM 5158 C CA . ALA A 1 655 ? -28.615 7.395 54.272 1.00 93.62 655 ALA A CA 1
ATOM 5159 C C . ALA A 1 655 ? -28.204 8.661 55.053 1.00 93.62 655 ALA A C 1
ATOM 5161 O O . ALA A 1 655 ? -28.984 9.609 55.172 1.00 93.62 655 ALA A O 1
ATOM 5162 N N . ALA A 1 656 ? -26.984 8.692 55.604 1.00 93.00 656 ALA A N 1
ATOM 5163 C CA . ALA A 1 656 ? -26.368 9.884 56.185 1.00 93.00 656 ALA A CA 1
ATOM 5164 C C . ALA A 1 656 ? -25.710 10.792 55.136 1.00 93.00 656 ALA A C 1
ATOM 5166 O O . ALA A 1 656 ? -25.066 11.766 55.514 1.00 93.00 656 ALA A O 1
ATOM 5167 N N . ASN A 1 657 ? -25.873 10.474 53.848 1.00 93.50 657 ASN A N 1
ATOM 5168 C CA . ASN A 1 657 ? -25.248 11.168 52.729 1.00 93.50 657 ASN A CA 1
ATOM 5169 C C . ASN A 1 657 ? -23.711 11.098 52.751 1.00 93.50 657 ASN A C 1
ATOM 5171 O O . ASN A 1 657 ? -23.033 12.053 52.379 1.00 93.50 657 ASN A O 1
ATOM 5175 N N . LYS A 1 658 ? -23.166 9.967 53.219 1.00 94.62 658 LYS A N 1
ATOM 5176 C CA . LYS A 1 658 ? -21.723 9.701 53.260 1.00 94.62 658 LYS A CA 1
ATOM 5177 C C . LYS A 1 658 ? -21.336 8.499 52.423 1.00 94.62 658 LYS A C 1
ATOM 5179 O O . LYS A 1 658 ? -22.049 7.491 52.469 1.00 94.62 658 LYS A O 1
ATOM 5184 N N . ILE A 1 659 ? -20.194 8.600 51.755 1.00 95.44 659 ILE A N 1
ATOM 5185 C CA . ILE A 1 659 ? -19.547 7.491 51.056 1.00 95.44 659 ILE A CA 1
ATOM 5186 C C . ILE A 1 659 ? -18.780 6.625 52.050 1.00 95.44 659 ILE A C 1
ATOM 5188 O O . ILE A 1 659 ? -18.079 7.150 52.916 1.00 95.44 659 ILE A O 1
ATOM 5192 N N . ILE A 1 660 ? -18.922 5.307 51.933 1.00 94.06 660 ILE A N 1
ATOM 5193 C CA . ILE A 1 660 ? -18.202 4.326 52.747 1.00 94.06 660 ILE A CA 1
ATOM 5194 C C . ILE A 1 660 ? -17.695 3.155 51.897 1.00 94.06 660 ILE A C 1
ATOM 5196 O O . ILE A 1 660 ? -18.322 2.793 50.903 1.00 94.06 660 ILE A O 1
ATOM 5200 N N . ARG A 1 661 ? -16.626 2.500 52.347 1.00 92.56 661 ARG A N 1
ATOM 5201 C CA . ARG A 1 661 ? -16.208 1.152 51.921 1.00 92.56 661 ARG A CA 1
ATOM 5202 C C . ARG A 1 661 ? -16.343 0.175 53.091 1.00 92.56 661 ARG A C 1
ATOM 5204 O O . ARG A 1 661 ? -16.162 0.544 54.253 1.00 92.56 661 ARG A O 1
ATOM 5211 N N . LEU A 1 662 ? -16.697 -1.079 52.817 1.00 90.19 662 LEU A N 1
ATOM 5212 C CA . LEU A 1 662 ? -16.976 -2.057 53.875 1.00 90.19 662 LEU A CA 1
ATOM 5213 C C . LEU A 1 662 ? -15.700 -2.797 54.279 1.00 90.19 662 LEU A C 1
ATOM 5215 O O . LEU A 1 662 ? -15.213 -3.654 53.552 1.00 90.19 662 LEU A O 1
ATOM 5219 N N . THR A 1 663 ? -15.191 -2.552 55.486 1.00 83.88 663 THR A N 1
ATOM 5220 C CA . THR A 1 663 ? -13.947 -3.190 55.958 1.00 83.88 663 THR A CA 1
ATOM 5221 C C . THR A 1 663 ? -14.204 -4.436 56.811 1.00 83.88 663 THR A C 1
ATOM 5223 O O . THR A 1 663 ? -15.139 -4.493 57.611 1.00 83.88 663 THR A O 1
ATOM 5226 N N . GLY A 1 664 ? -13.357 -5.461 56.673 1.00 81.62 664 GLY A N 1
ATOM 5227 C CA . GLY A 1 664 ? -13.427 -6.677 57.491 1.00 81.62 664 GLY A CA 1
ATOM 5228 C C . GLY A 1 664 ? -14.774 -7.401 57.377 1.00 81.62 664 GLY A C 1
ATOM 5229 O O . GLY A 1 664 ? -15.192 -7.761 56.284 1.00 81.62 664 GLY A O 1
ATOM 5230 N N . SER A 1 665 ? -15.456 -7.621 58.503 1.00 81.00 665 SER A N 1
ATOM 5231 C CA . SER A 1 665 ? -16.785 -8.251 58.571 1.00 81.00 665 SER A CA 1
ATOM 5232 C C . SER A 1 665 ? -17.942 -7.246 58.648 1.00 81.00 665 SER A C 1
ATOM 5234 O O . SER A 1 665 ? -19.058 -7.618 59.009 1.00 81.00 665 SER A O 1
ATOM 5236 N N . GLN A 1 666 ? -17.700 -5.967 58.339 1.00 87.56 666 GLN A N 1
ATOM 5237 C CA . GLN A 1 666 ? -18.752 -4.953 58.352 1.00 87.56 666 GLN A CA 1
ATOM 5238 C C . GLN A 1 666 ? -19.860 -5.291 57.349 1.00 87.56 666 GLN A C 1
ATOM 5240 O O . GLN A 1 666 ? -19.595 -5.738 56.229 1.00 87.56 666 GLN A O 1
ATOM 5245 N N . GLN A 1 667 ? -21.092 -5.032 57.785 1.00 91.00 667 GLN A N 1
ATOM 5246 C CA . GLN A 1 667 ? -22.316 -5.104 56.997 1.00 91.00 667 GLN A CA 1
ATOM 5247 C C . GLN A 1 667 ? -23.077 -3.782 57.135 1.00 91.00 667 GLN A C 1
ATOM 5249 O O . GLN A 1 667 ? -22.894 -3.043 58.114 1.00 91.00 667 GLN A O 1
ATOM 5254 N N . ILE A 1 668 ? -23.963 -3.512 56.183 1.00 93.88 668 ILE A N 1
ATOM 5255 C CA . ILE A 1 668 ? -24.868 -2.359 56.182 1.00 93.88 668 ILE A CA 1
ATOM 5256 C C . ILE A 1 668 ? -26.305 -2.818 55.915 1.00 93.88 668 ILE A C 1
ATOM 5258 O O . ILE A 1 668 ? -26.517 -3.854 55.299 1.00 93.88 668 ILE A O 1
ATOM 5262 N N . LEU A 1 669 ? -27.305 -2.096 56.409 1.00 95.00 669 LEU A N 1
ATOM 5263 C CA . LEU A 1 669 ? -28.713 -2.422 56.182 1.00 95.00 669 LEU A CA 1
ATOM 5264 C C . LEU A 1 669 ? -29.195 -1.797 54.868 1.00 95.00 669 LEU A C 1
ATOM 5266 O O . LEU A 1 669 ? -28.783 -0.689 54.517 1.00 95.00 669 LEU A O 1
ATOM 5270 N N . SER A 1 670 ? -30.064 -2.506 54.150 1.00 95.06 670 SER A N 1
ATOM 5271 C CA . SER A 1 670 ? -30.694 -2.031 52.916 1.00 95.06 670 SER A CA 1
ATOM 5272 C C . SER A 1 670 ? -31.442 -0.703 53.125 1.00 95.06 670 SER A C 1
ATOM 5274 O O . SER A 1 670 ? -31.781 -0.359 54.267 1.00 95.06 670 SER A O 1
ATOM 5276 N N . PRO A 1 671 ? -31.722 0.054 52.048 1.00 95.44 671 PRO A N 1
ATOM 5277 C CA . PRO A 1 671 ? -32.492 1.287 52.152 1.00 95.44 671 PRO A CA 1
ATOM 5278 C C . PRO A 1 671 ? -33.883 1.044 52.735 1.00 95.44 671 PRO A C 1
ATOM 5280 O O . PRO A 1 671 ? -34.470 -0.023 52.554 1.00 95.44 671 PRO A O 1
ATOM 5283 N N . VAL A 1 672 ? -34.440 2.052 53.405 1.00 93.38 672 VAL A N 1
ATOM 5284 C CA . VAL A 1 672 ? -35.727 1.937 54.113 1.00 93.38 672 VAL A CA 1
ATOM 5285 C C . VAL A 1 672 ? -36.850 1.584 53.145 1.00 93.38 672 VAL A C 1
ATOM 5287 O O . VAL A 1 672 ? -37.722 0.782 53.474 1.00 93.38 672 VAL A O 1
ATOM 5290 N N . SER A 1 673 ? -36.794 2.114 51.924 1.00 92.00 673 SER A N 1
ATOM 5291 C CA . SER A 1 673 ? -37.771 1.819 50.871 1.00 92.00 673 SER A CA 1
ATOM 5292 C C . SER A 1 673 ? -37.786 0.339 50.460 1.00 92.00 673 SER A C 1
ATOM 5294 O O . SER A 1 673 ? -38.811 -0.146 49.986 1.00 92.00 673 SER A O 1
ATOM 5296 N N . HIS A 1 674 ? -36.689 -0.396 50.683 1.00 91.94 674 HIS A N 1
ATOM 5297 C CA . HIS A 1 674 ? -36.593 -1.836 50.422 1.00 91.94 674 HIS A CA 1
ATOM 5298 C C . HIS A 1 674 ? -37.216 -2.690 51.540 1.00 91.94 674 HIS A C 1
ATOM 5300 O O . HIS A 1 674 ? -37.442 -3.888 51.371 1.00 91.94 674 HIS A O 1
ATOM 5306 N N . TRP A 1 675 ? -37.491 -2.109 52.710 1.00 92.56 675 TRP A N 1
ATOM 5307 C CA . TRP A 1 675 ? -38.020 -2.864 53.841 1.00 92.56 675 TRP A CA 1
ATOM 5308 C C . TRP A 1 675 ? -39.505 -3.188 53.657 1.00 92.56 675 TRP A C 1
ATOM 5310 O O . TRP A 1 675 ? -40.235 -2.417 53.026 1.00 92.56 675 TRP A O 1
ATOM 5320 N N . PRO A 1 676 ? -40.010 -4.257 54.304 1.00 90.38 676 PRO A N 1
ATOM 5321 C CA . PRO A 1 676 ? -41.446 -4.486 54.412 1.00 90.38 676 PRO A CA 1
ATOM 5322 C C . PRO A 1 676 ? -42.162 -3.248 54.967 1.00 90.38 676 PRO A C 1
ATOM 5324 O O . PRO A 1 676 ? -41.711 -2.673 55.958 1.00 90.38 676 PRO A O 1
ATOM 5327 N N . GLN A 1 677 ? -43.313 -2.877 54.395 1.00 89.75 677 GLN A N 1
ATOM 5328 C CA . GLN A 1 677 ? -44.061 -1.665 54.773 1.00 89.75 677 GLN A CA 1
ATOM 5329 C C . GLN A 1 677 ? -44.364 -1.581 56.281 1.00 89.75 677 GLN A C 1
ATOM 5331 O O . GLN A 1 677 ? -44.365 -0.499 56.859 1.00 89.75 677 GLN A O 1
ATOM 5336 N N . SER A 1 678 ? -44.554 -2.725 56.949 1.00 89.69 678 SER A N 1
ATOM 5337 C CA . SER A 1 678 ? -44.756 -2.793 58.402 1.00 89.69 678 SER A CA 1
ATOM 5338 C C . SER A 1 678 ? -43.518 -2.414 59.226 1.00 89.69 678 SER A C 1
ATOM 5340 O O . SER A 1 678 ? -43.667 -2.037 60.379 1.00 89.69 678 SER A O 1
ATOM 5342 N N . ALA A 1 679 ? -42.307 -2.534 58.675 1.00 90.81 679 ALA A N 1
ATOM 5343 C CA . ALA A 1 679 ? -41.042 -2.257 59.360 1.00 90.81 679 ALA A CA 1
ATOM 5344 C C . ALA A 1 679 ? -40.497 -0.839 59.092 1.00 90.81 679 ALA A C 1
ATOM 5346 O O . ALA A 1 679 ? -39.740 -0.318 59.908 1.00 90.81 679 ALA A O 1
ATOM 5347 N N . GLN A 1 680 ? -40.904 -0.191 57.994 1.00 92.50 680 GLN A N 1
ATOM 5348 C CA . GLN A 1 680 ? -40.456 1.159 57.612 1.00 92.50 680 GLN A CA 1
ATOM 5349 C C . GLN A 1 680 ? -40.655 2.242 58.692 1.00 92.50 680 GLN A C 1
ATOM 5351 O O . GLN A 1 680 ? -39.754 3.068 58.857 1.00 92.50 680 GLN A O 1
ATOM 5356 N N . PRO A 1 681 ? -41.753 2.254 59.486 1.00 93.19 681 PRO A N 1
ATOM 5357 C CA . PRO A 1 681 ? -41.921 3.247 60.548 1.00 93.19 681 PRO A CA 1
ATOM 5358 C C . PRO A 1 681 ? -40.796 3.237 61.593 1.00 93.19 681 PRO A C 1
ATOM 5360 O O . PRO A 1 681 ? -40.579 4.248 62.252 1.00 93.19 681 PRO A O 1
ATOM 5363 N N . TYR A 1 682 ? -40.074 2.126 61.746 1.00 93.12 682 TYR A N 1
ATOM 5364 C CA . TYR A 1 682 ? -39.092 1.900 62.809 1.00 93.12 682 TYR A CA 1
ATOM 5365 C C . TYR A 1 682 ? -37.647 2.234 62.399 1.00 93.12 682 TYR A C 1
ATOM 5367 O O . TYR A 1 682 ? -36.692 1.769 63.020 1.00 93.12 682 TYR A O 1
ATOM 5375 N N . VAL A 1 683 ? -37.468 3.041 61.348 1.00 92.56 683 VAL A N 1
ATOM 5376 C CA . VAL A 1 683 ? -36.151 3.494 60.862 1.00 92.56 683 VAL A CA 1
ATOM 5377 C C . VAL A 1 683 ? -35.306 4.177 61.943 1.00 92.56 683 VAL A C 1
ATOM 5379 O O . VAL A 1 683 ? -34.084 4.061 61.931 1.00 92.56 683 VAL A O 1
ATOM 5382 N N . ASP A 1 684 ? -35.933 4.847 62.910 1.00 90.94 684 ASP A N 1
ATOM 5383 C CA . ASP A 1 684 ? -35.275 5.574 63.998 1.00 90.94 684 ASP A CA 1
ATOM 5384 C C . ASP A 1 684 ? -34.477 4.670 64.958 1.00 90.94 684 ASP A C 1
ATOM 5386 O O . ASP A 1 684 ? -33.527 5.129 65.609 1.00 90.94 684 ASP A O 1
ATOM 5390 N N . LEU A 1 685 ? -34.771 3.363 64.967 1.00 91.19 685 LEU A N 1
ATOM 5391 C CA . LEU A 1 685 ? -33.957 2.350 65.647 1.00 91.19 685 LEU A CA 1
ATOM 5392 C C . LEU A 1 685 ? -32.545 2.241 65.067 1.00 91.19 685 LEU A C 1
ATOM 5394 O O . LEU A 1 685 ? -31.622 1.843 65.775 1.00 91.19 685 LEU A O 1
ATOM 5398 N N . TYR A 1 686 ? -32.332 2.661 63.822 1.00 92.75 686 TYR A N 1
ATOM 5399 C CA . TYR A 1 686 ? -31.066 2.553 63.107 1.00 92.75 686 TYR A CA 1
ATOM 5400 C C . TYR A 1 686 ? -30.421 3.926 62.912 1.00 92.75 686 TYR A C 1
ATOM 5402 O O . TYR A 1 686 ? -31.091 4.941 62.725 1.00 92.75 686 TYR A O 1
ATOM 5410 N N . THR A 1 687 ? -29.091 3.984 62.973 1.00 91.19 687 THR A N 1
ATOM 5411 C CA . THR A 1 687 ? -28.372 5.215 62.631 1.00 91.19 687 THR A CA 1
ATOM 5412 C C . THR A 1 687 ? -28.296 5.360 61.114 1.00 91.19 687 THR A C 1
ATOM 5414 O O . THR A 1 687 ? -28.124 4.379 60.394 1.00 91.19 687 THR A O 1
ATOM 5417 N N . LYS A 1 688 ? -28.360 6.595 60.604 1.00 90.88 688 LYS A N 1
ATOM 5418 C CA . LYS A 1 688 ? -28.298 6.857 59.155 1.00 90.88 688 LYS A CA 1
ATOM 5419 C C . LYS A 1 688 ? -27.020 6.327 58.477 1.00 90.88 688 LYS A C 1
ATOM 5421 O O . LYS A 1 688 ? -27.056 6.013 57.296 1.00 90.88 688 LYS A O 1
ATOM 5426 N N . ASN A 1 689 ? -25.917 6.175 59.219 1.00 89.94 689 ASN A N 1
ATOM 5427 C CA . ASN A 1 689 ? -24.660 5.591 58.722 1.00 89.94 689 ASN A CA 1
ATOM 5428 C C . ASN A 1 689 ? -24.721 4.060 58.548 1.00 89.94 689 ASN A C 1
ATOM 5430 O O . ASN A 1 689 ? -23.858 3.482 57.899 1.00 89.94 689 ASN A O 1
ATOM 5434 N N . ARG A 1 690 ? -25.702 3.388 59.164 1.00 90.81 690 ARG A N 1
ATOM 5435 C CA . ARG A 1 690 ? -25.921 1.934 59.070 1.00 90.81 690 ARG A CA 1
ATOM 5436 C C . ARG A 1 690 ? -26.969 1.557 58.028 1.00 90.81 690 ARG A C 1
ATOM 5438 O O . ARG A 1 690 ? -27.280 0.378 57.897 1.00 90.81 690 ARG A O 1
ATOM 5445 N N . LEU A 1 691 ? -27.498 2.545 57.317 1.00 94.50 691 LEU A N 1
ATOM 5446 C CA . LEU A 1 691 ? -28.523 2.406 56.296 1.00 94.50 691 LEU A CA 1
ATOM 5447 C C . LEU A 1 691 ? -27.922 2.808 54.956 1.00 94.50 691 LEU A C 1
ATOM 5449 O O . LEU A 1 691 ? -27.262 3.844 54.877 1.00 94.50 691 LEU A O 1
ATOM 5453 N N . LEU A 1 692 ? -28.171 2.029 53.910 1.00 95.50 692 LEU A N 1
ATOM 5454 C CA . LEU A 1 692 ? -27.946 2.480 52.543 1.00 95.50 692 LEU A CA 1
ATOM 5455 C C . LEU A 1 692 ? -28.960 3.562 52.162 1.00 95.50 692 LEU A C 1
ATOM 5457 O O . LEU A 1 692 ? -30.067 3.634 52.695 1.00 95.50 692 LEU A O 1
ATOM 5461 N N . SER A 1 693 ? -28.558 4.429 51.241 1.00 94.75 693 SER A N 1
ATOM 5462 C CA . SER A 1 693 ? -29.397 5.514 50.739 1.00 94.75 693 SER A CA 1
ATOM 5463 C C . SER A 1 693 ? -30.546 4.999 49.870 1.00 94.75 693 SER A C 1
ATOM 5465 O O . SER A 1 693 ? -30.361 4.083 49.074 1.00 94.75 693 SER A O 1
ATOM 5467 N N . ASP A 1 694 ? -31.717 5.641 49.933 1.00 92.31 694 ASP A N 1
ATOM 5468 C CA . ASP A 1 694 ? -32.869 5.297 49.077 1.00 92.31 694 ASP A CA 1
ATOM 5469 C C . ASP A 1 694 ? -32.614 5.541 47.576 1.00 92.31 694 ASP A C 1
ATOM 5471 O O . ASP A 1 694 ? -33.414 5.129 46.737 1.00 92.31 694 ASP A O 1
ATOM 5475 N N . HIS A 1 695 ? -31.477 6.144 47.208 1.00 90.88 695 HIS A N 1
ATOM 5476 C CA . HIS A 1 695 ? -31.001 6.183 45.821 1.00 90.88 695 HIS A CA 1
ATOM 5477 C C . HIS A 1 695 ? -30.917 4.778 45.207 1.00 90.88 695 HIS A C 1
ATOM 5479 O O . HIS A 1 695 ? -31.338 4.598 44.071 1.00 90.88 695 HIS A O 1
ATOM 5485 N N . TYR A 1 696 ? -30.510 3.766 45.980 1.00 92.56 696 TYR A N 1
ATOM 5486 C CA . TYR A 1 696 ? -30.462 2.371 45.528 1.00 92.56 696 TYR A CA 1
ATOM 5487 C C . TYR A 1 696 ? -31.840 1.707 45.361 1.00 92.56 696 TYR A C 1
ATOM 5489 O O . TYR A 1 696 ? -31.909 0.528 45.051 1.00 92.56 696 TYR A O 1
ATOM 5497 N N . CYS A 1 697 ? -32.946 2.412 45.598 1.00 88.12 697 CYS A N 1
ATOM 5498 C CA . CYS A 1 697 ? -34.297 1.921 45.297 1.00 88.12 697 CYS A CA 1
ATOM 5499 C C . CYS A 1 697 ? -35.021 2.809 44.284 1.00 88.12 697 CYS A C 1
ATOM 5501 O O . CYS A 1 697 ? -35.811 2.313 43.483 1.00 88.12 697 CYS A O 1
ATOM 5503 N N . ASN A 1 698 ? -34.759 4.115 44.331 1.00 86.25 698 ASN A N 1
ATOM 5504 C CA . ASN A 1 698 ? -35.475 5.114 43.546 1.00 86.25 698 ASN A CA 1
ATOM 5505 C C . ASN A 1 698 ? -34.805 5.422 42.204 1.00 86.25 698 ASN A C 1
ATOM 5507 O O . ASN A 1 698 ? -35.477 5.909 41.297 1.00 86.25 698 ASN A O 1
ATOM 5511 N N . ASP A 1 699 ? -33.500 5.174 42.081 1.00 87.12 699 ASP A N 1
ATOM 5512 C CA . ASP A 1 699 ? -32.762 5.373 40.840 1.00 87.12 699 ASP A CA 1
ATOM 5513 C C . ASP A 1 699 ? -32.714 4.070 40.032 1.00 87.12 699 ASP A C 1
ATOM 5515 O O . ASP A 1 699 ? -32.420 2.995 40.567 1.00 87.12 699 ASP A O 1
ATOM 5519 N N . ARG A 1 700 ? -33.037 4.159 38.739 1.00 83.56 700 ARG A N 1
ATOM 5520 C CA . ARG A 1 700 ? -33.144 2.997 37.852 1.00 83.56 700 ARG A CA 1
ATOM 5521 C C . ARG A 1 700 ? -31.800 2.291 37.685 1.00 83.56 700 ARG A C 1
ATOM 5523 O O . ARG A 1 700 ? -31.789 1.062 37.643 1.00 83.56 700 ARG A O 1
ATOM 5530 N N . ASP A 1 701 ? -30.710 3.049 37.632 1.00 82.06 701 ASP A N 1
ATOM 5531 C CA . ASP A 1 701 ? -29.370 2.515 37.373 1.00 82.06 701 ASP A CA 1
ATOM 5532 C C . ASP A 1 701 ? -28.743 1.921 38.646 1.00 82.06 701 ASP A C 1
ATOM 5534 O O . ASP A 1 701 ? -27.884 1.045 38.589 1.00 82.06 701 ASP A O 1
ATOM 5538 N N . LEU A 1 702 ? -29.234 2.317 39.826 1.00 87.25 702 LEU A N 1
ATOM 5539 C CA . LEU A 1 702 ? -28.737 1.822 41.114 1.00 87.25 702 LEU A CA 1
ATOM 5540 C C . LEU A 1 702 ? -29.535 0.637 41.674 1.00 87.25 702 LEU A C 1
ATOM 5542 O O . LEU A 1 702 ? -28.993 -0.130 42.467 1.00 87.25 702 LEU A O 1
ATOM 5546 N N . ASN A 1 703 ? -30.804 0.461 41.294 1.00 83.81 703 ASN A N 1
ATOM 5547 C CA . ASN A 1 703 ? -31.699 -0.529 41.916 1.00 83.81 703 ASN A CA 1
ATOM 5548 C C . ASN A 1 703 ? -31.175 -1.976 41.828 1.00 83.81 703 ASN A C 1
ATOM 5550 O O . ASN A 1 703 ? -31.277 -2.755 42.778 1.00 83.81 703 ASN A O 1
ATOM 5554 N N . GLY A 1 704 ? -30.520 -2.321 40.717 1.00 86.38 704 GLY A N 1
ATOM 5555 C CA . GLY A 1 704 ? -30.009 -3.671 40.480 1.00 86.38 704 GLY A CA 1
ATOM 5556 C C . GLY A 1 704 ? -28.927 -4.139 41.462 1.00 86.38 704 GLY A C 1
ATOM 5557 O O . GLY A 1 704 ? -28.769 -5.345 41.638 1.00 86.38 704 GLY A O 1
ATOM 5558 N N . VAL A 1 705 ? -28.205 -3.230 42.131 1.00 90.94 705 VAL A N 1
ATOM 5559 C CA . VAL A 1 705 ? -27.025 -3.583 42.946 1.00 90.94 705 VAL A CA 1
ATOM 5560 C C . VAL A 1 705 ? -27.374 -4.210 44.299 1.00 90.94 705 VAL A C 1
ATOM 5562 O O . VAL A 1 705 ? -26.559 -4.915 44.891 1.00 90.94 705 VAL A O 1
ATOM 5565 N N . LEU A 1 706 ? -28.591 -4.001 44.811 1.00 91.56 706 LEU A N 1
ATOM 5566 C CA . LEU A 1 706 ? -28.962 -4.501 46.140 1.00 91.56 706 LEU A CA 1
ATOM 5567 C C . LEU A 1 706 ? -28.983 -6.031 46.200 1.00 91.56 706 LEU A C 1
ATOM 5569 O O . LEU A 1 706 ? -28.509 -6.609 47.175 1.00 91.56 706 LEU A O 1
ATOM 5573 N N . ILE A 1 707 ? -29.493 -6.687 45.157 1.00 89.62 707 ILE A N 1
ATOM 5574 C CA . ILE A 1 707 ? -29.585 -8.151 45.080 1.00 89.62 707 ILE A CA 1
ATOM 5575 C C . ILE A 1 707 ? -28.199 -8.811 45.209 1.00 89.62 707 ILE A C 1
ATOM 5577 O O . ILE A 1 707 ? -28.033 -9.625 46.122 1.00 89.62 707 ILE A O 1
ATOM 5581 N N . PRO A 1 708 ? -27.190 -8.470 44.376 1.00 88.88 708 PRO A N 1
ATOM 5582 C CA . PRO A 1 708 ? -25.863 -9.065 44.491 1.00 88.88 708 PRO A CA 1
ATOM 5583 C C . PRO A 1 708 ? -25.176 -8.726 45.816 1.00 88.88 708 PRO A C 1
ATOM 5585 O O . PRO A 1 708 ? -24.548 -9.599 46.410 1.00 88.88 708 PRO A O 1
ATOM 5588 N N . LEU A 1 709 ? -25.337 -7.508 46.345 1.00 90.88 709 LEU A N 1
ATOM 5589 C CA . LEU A 1 709 ? -24.738 -7.144 47.634 1.00 90.88 709 LEU A CA 1
ATOM 5590 C C . LEU A 1 709 ? -25.359 -7.898 48.824 1.00 90.88 709 LEU A C 1
ATOM 5592 O O . LEU A 1 709 ? -24.654 -8.206 49.791 1.00 90.88 709 LEU A O 1
ATOM 5596 N N . ILE A 1 710 ? -26.658 -8.213 48.765 1.00 90.50 710 ILE A N 1
ATOM 5597 C CA . ILE A 1 710 ? -27.335 -9.060 49.758 1.00 90.50 710 ILE A CA 1
ATOM 5598 C C . ILE A 1 710 ? -26.865 -10.511 49.624 1.00 90.50 710 ILE A C 1
ATOM 5600 O O . ILE A 1 710 ? -26.528 -11.135 50.630 1.00 90.50 710 ILE A O 1
ATOM 5604 N N . ALA A 1 711 ? -26.786 -11.035 48.397 1.00 88.00 711 ALA A N 1
ATOM 5605 C CA . ALA A 1 711 ? -26.299 -12.389 48.133 1.00 88.00 711 ALA A CA 1
ATOM 5606 C C . ALA A 1 711 ? -24.839 -12.583 48.587 1.00 88.00 711 ALA A C 1
ATOM 5608 O O . ALA A 1 711 ? -24.508 -13.616 49.164 1.00 88.00 711 ALA A O 1
ATOM 5609 N N . ALA A 1 712 ? -23.993 -11.560 48.419 1.00 87.00 712 ALA A N 1
ATOM 5610 C CA . ALA A 1 712 ? -22.612 -11.531 48.907 1.00 87.00 712 ALA A CA 1
ATOM 5611 C C . ALA A 1 712 ? -22.495 -11.361 50.439 1.00 87.00 712 ALA A C 1
ATOM 5613 O O . ALA A 1 712 ? -21.390 -11.373 50.986 1.00 87.00 712 ALA A O 1
ATOM 5614 N N . GLY A 1 713 ? -23.611 -11.167 51.153 1.00 88.38 713 GLY A N 1
ATOM 5615 C CA . GLY A 1 713 ? -23.638 -10.983 52.605 1.00 88.38 713 GLY A CA 1
ATOM 5616 C C . GLY A 1 713 ? -23.079 -9.639 53.087 1.00 88.38 713 GLY A C 1
ATOM 5617 O O . GLY A 1 713 ? -22.774 -9.499 54.273 1.00 88.38 713 GLY A O 1
ATOM 5618 N N . LEU A 1 714 ? -22.934 -8.651 52.200 1.00 90.69 714 LEU A N 1
ATOM 5619 C CA . LEU A 1 714 ? -22.450 -7.302 52.521 1.00 90.69 714 LEU A CA 1
ATOM 5620 C C . LEU A 1 714 ? -23.586 -6.387 52.994 1.00 90.69 714 LEU A C 1
ATOM 5622 O O . LEU A 1 714 ? -23.393 -5.545 53.877 1.00 90.69 714 LEU A O 1
ATOM 5626 N N . VAL A 1 715 ? -24.779 -6.586 52.428 1.00 93.44 715 VAL A N 1
ATOM 5627 C CA . VAL A 1 715 ? -25.996 -5.841 52.757 1.00 93.44 715 VAL A CA 1
ATOM 5628 C C . VAL A 1 715 ? -27.009 -6.761 53.430 1.00 93.44 715 VAL A C 1
ATOM 5630 O O . VAL A 1 715 ? -27.322 -7.841 52.943 1.00 93.44 715 VAL A O 1
ATOM 5633 N N . ILE A 1 716 ? -27.561 -6.323 54.555 1.00 93.50 716 ILE A N 1
ATOM 5634 C CA . ILE A 1 716 ? -28.671 -6.995 55.226 1.00 93.50 716 ILE A CA 1
ATOM 5635 C C . ILE A 1 716 ? -29.970 -6.528 54.559 1.00 93.50 716 ILE A C 1
ATOM 5637 O O . ILE A 1 716 ? -30.248 -5.332 54.520 1.00 93.50 716 ILE A O 1
ATOM 5641 N N . GLY A 1 717 ? -30.777 -7.458 54.041 1.00 89.69 717 GLY A N 1
ATOM 5642 C CA . GLY A 1 717 ? -31.975 -7.138 53.249 1.00 89.69 717 GLY A CA 1
ATOM 5643 C C . GLY A 1 717 ? -33.091 -6.409 54.008 1.00 89.69 717 GLY A C 1
ATOM 5644 O O . GLY A 1 717 ? -33.889 -5.708 53.394 1.00 89.69 717 GLY A O 1
ATOM 5645 N N . GLY A 1 718 ? -33.142 -6.494 55.337 1.00 92.38 718 GLY A N 1
ATOM 5646 C CA . GLY A 1 718 ? -34.095 -5.726 56.134 1.00 92.38 718 GLY A CA 1
ATOM 5647 C C . GLY A 1 718 ? -33.916 -5.912 57.643 1.00 92.38 718 GLY A C 1
ATOM 5648 O O . GLY A 1 718 ? -33.085 -6.715 58.071 1.00 92.38 718 GLY A O 1
ATOM 5649 N N . PRO A 1 719 ? -34.683 -5.173 58.470 1.00 92.31 719 PRO A N 1
ATOM 5650 C CA . PRO A 1 719 ? -34.543 -5.177 59.928 1.00 92.31 719 PRO A CA 1
ATOM 5651 C C . PRO A 1 719 ? -34.695 -6.559 60.561 1.00 92.31 719 PRO A C 1
ATOM 5653 O O . PRO A 1 719 ? -34.044 -6.846 61.558 1.00 92.31 719 PRO A O 1
ATOM 5656 N N . LEU A 1 720 ? -35.537 -7.410 59.969 1.00 92.56 720 LEU A N 1
ATOM 5657 C CA . LEU A 1 720 ? -35.692 -8.820 60.315 1.00 92.56 720 LEU A CA 1
ATOM 5658 C C . LEU A 1 720 ? -35.146 -9.659 59.172 1.00 92.56 720 LEU A C 1
ATOM 5660 O O . LEU A 1 720 ? -35.598 -9.526 58.035 1.00 92.56 720 LEU A O 1
ATOM 5664 N N . TYR A 1 721 ? -34.191 -10.525 59.483 1.00 91.62 721 TYR A N 1
ATOM 5665 C CA . TYR A 1 721 ? -33.536 -11.370 58.497 1.00 91.62 721 TYR A CA 1
ATOM 5666 C C . TYR A 1 721 ? -33.109 -12.693 59.126 1.00 91.62 721 TYR A C 1
ATOM 5668 O O . TYR A 1 721 ? -32.966 -12.807 60.345 1.00 91.62 721 TYR A O 1
ATOM 5676 N N . LYS A 1 722 ? -32.919 -13.708 58.284 1.00 89.31 722 LYS A N 1
ATOM 5677 C CA . LYS A 1 722 ? -32.294 -14.965 58.688 1.00 89.31 722 LYS A CA 1
ATOM 5678 C C . LYS A 1 722 ? -30.831 -14.916 58.295 1.00 89.31 722 LYS A C 1
ATOM 5680 O O . LYS A 1 722 ? -30.516 -14.564 57.162 1.00 89.31 722 LYS A O 1
ATOM 5685 N N . ALA A 1 723 ? -29.960 -15.258 59.231 1.00 86.06 723 ALA A N 1
ATOM 5686 C CA . ALA A 1 723 ? -28.539 -15.351 58.953 1.00 86.06 723 ALA A CA 1
ATOM 5687 C C . ALA A 1 723 ? -27.878 -16.449 59.761 1.00 86.06 723 ALA A C 1
ATOM 5689 O O . ALA A 1 723 ? -28.225 -16.701 60.921 1.00 86.06 723 ALA A O 1
ATOM 5690 N N . THR A 1 724 ? -26.878 -17.034 59.119 1.00 87.00 724 THR A N 1
ATOM 5691 C CA . THR A 1 724 ? -25.982 -18.023 59.678 1.00 87.00 724 THR A CA 1
ATOM 5692 C C . THR A 1 724 ? -25.166 -17.399 60.803 1.00 87.00 724 THR A C 1
ATOM 5694 O O . THR A 1 724 ? -24.500 -16.377 60.624 1.00 87.00 724 THR A O 1
ATOM 5697 N N . ARG A 1 725 ? -25.208 -18.002 61.988 1.00 86.06 725 ARG A N 1
ATOM 5698 C CA . ARG A 1 725 ? -24.499 -17.508 63.164 1.00 86.06 725 ARG A CA 1
ATOM 5699 C C . ARG A 1 725 ? -23.874 -18.647 63.943 1.00 86.06 725 ARG A C 1
ATOM 5701 O O . ARG A 1 725 ? -24.477 -19.695 64.159 1.00 86.06 725 ARG A O 1
ATOM 5708 N N . SER A 1 726 ? -22.653 -18.399 64.397 1.00 86.38 726 SER A N 1
ATOM 5709 C CA . SER A 1 726 ? -21.974 -19.258 65.359 1.00 86.38 726 SER A CA 1
ATOM 5710 C C . SER A 1 726 ? -22.186 -18.707 66.769 1.00 86.38 726 SER A C 1
ATOM 5712 O O . SER A 1 726 ? -21.987 -17.516 67.013 1.00 86.38 726 SER A O 1
ATOM 5714 N N . LEU A 1 727 ? -22.604 -19.567 67.693 1.00 85.12 727 LEU A N 1
ATOM 5715 C CA . LEU A 1 727 ? -22.792 -19.251 69.106 1.00 85.12 727 LEU A CA 1
ATOM 5716 C C . LEU A 1 727 ? -21.713 -19.988 69.900 1.00 85.12 727 LEU A C 1
ATOM 5718 O O . LEU A 1 727 ? -21.800 -21.197 70.116 1.00 85.12 727 LEU A O 1
ATOM 5722 N N . ASP A 1 728 ? -20.667 -19.255 70.282 1.00 79.62 728 ASP A N 1
ATOM 5723 C CA . ASP A 1 728 ? -19.543 -19.805 71.042 1.00 79.62 728 ASP A CA 1
ATOM 5724 C C . ASP A 1 728 ? -19.822 -19.903 72.548 1.00 79.62 728 ASP A C 1
ATOM 5726 O O . ASP A 1 728 ? -20.440 -19.013 73.144 1.00 79.62 728 ASP A O 1
ATOM 5730 N N . ARG A 1 729 ? -19.283 -20.965 73.158 1.00 72.94 729 ARG A N 1
ATOM 5731 C CA . ARG A 1 729 ? -19.357 -21.277 74.591 1.00 72.94 729 ARG A CA 1
ATOM 5732 C C . ARG A 1 729 ? -18.825 -20.189 75.530 1.00 72.94 729 ARG A C 1
ATOM 5734 O O . ARG A 1 729 ? -19.166 -20.222 76.706 1.00 72.94 729 ARG A O 1
ATOM 5741 N N . ASN A 1 730 ? -17.987 -19.264 75.058 1.00 72.50 730 ASN A N 1
ATOM 5742 C CA . ASN A 1 730 ? -17.429 -18.186 75.877 1.00 72.50 730 ASN A CA 1
ATOM 5743 C C . ASN A 1 730 ? -18.179 -16.866 75.672 1.00 72.50 730 ASN A C 1
ATOM 5745 O O . ASN A 1 730 ? -18.568 -16.217 76.638 1.00 72.50 730 ASN A O 1
ATOM 5749 N N . GLU A 1 731 ? -18.398 -16.466 74.419 1.00 76.31 731 GLU A N 1
ATOM 5750 C CA . GLU A 1 731 ? -18.956 -15.144 74.102 1.00 76.31 731 GLU A CA 1
ATOM 5751 C C . GLU A 1 731 ? -20.487 -15.101 74.157 1.00 76.31 731 GLU A C 1
ATOM 5753 O O . GLU A 1 731 ? -21.069 -14.084 74.530 1.00 76.31 731 GLU A O 1
ATOM 5758 N N . ASN A 1 732 ? -21.158 -16.201 73.798 1.00 83.06 732 ASN A N 1
ATOM 5759 C CA . ASN A 1 732 ? -22.612 -16.240 73.622 1.00 83.06 732 ASN A CA 1
ATOM 5760 C C . ASN A 1 732 ? -23.304 -17.232 74.573 1.00 83.06 732 ASN A C 1
ATOM 5762 O O . ASN A 1 732 ? -24.466 -17.570 74.357 1.00 83.06 732 ASN A O 1
ATOM 5766 N N . LEU A 1 733 ? -22.633 -17.673 75.646 1.00 84.81 733 LEU A N 1
ATOM 5767 C CA . LEU A 1 733 ? -23.150 -18.694 76.568 1.00 84.81 733 LEU A CA 1
ATOM 5768 C C . LEU A 1 733 ? -24.536 -18.357 77.128 1.00 84.81 733 LEU A C 1
ATOM 5770 O O . LEU A 1 733 ? -25.433 -19.192 77.102 1.00 84.81 733 LEU A O 1
ATOM 5774 N N . ASN A 1 734 ? -24.730 -17.129 77.617 1.00 85.62 734 ASN A N 1
ATOM 5775 C CA . ASN A 1 734 ? -26.007 -16.722 78.212 1.00 85.62 734 ASN A CA 1
ATOM 5776 C C . ASN A 1 734 ? -27.138 -16.678 77.177 1.00 85.62 734 ASN A C 1
ATOM 5778 O O . ASN A 1 734 ? -28.278 -16.993 77.505 1.00 85.62 734 ASN A O 1
ATOM 5782 N N . LEU A 1 735 ? -26.816 -16.327 75.929 1.00 88.44 735 LEU A N 1
ATOM 5783 C CA . LEU A 1 735 ? -27.766 -16.359 74.821 1.00 88.44 735 LEU A CA 1
ATOM 5784 C C . LEU A 1 735 ? -28.129 -17.806 74.463 1.00 88.44 735 LEU A C 1
ATOM 5786 O O . LEU A 1 735 ? -29.309 -18.130 74.387 1.00 88.44 735 LEU A O 1
ATOM 5790 N N . LEU A 1 736 ? -27.134 -18.689 74.330 1.00 87.56 736 LEU A N 1
ATOM 5791 C CA . LEU A 1 736 ? -27.359 -20.103 74.026 1.00 87.56 736 LEU A CA 1
ATOM 5792 C C . LEU A 1 736 ? -28.174 -20.797 75.130 1.00 87.56 736 LEU A C 1
ATOM 5794 O O . LEU A 1 736 ? -29.107 -21.533 74.828 1.00 87.56 736 LEU A O 1
ATOM 5798 N N . LYS A 1 737 ? -27.894 -20.493 76.405 1.00 87.06 737 LYS A N 1
ATOM 5799 C CA . LYS A 1 737 ? -28.679 -20.968 77.557 1.00 87.06 737 LYS A CA 1
ATOM 5800 C C . LYS A 1 737 ? -30.123 -20.474 77.546 1.00 87.06 737 LYS A C 1
ATOM 5802 O O . LYS A 1 737 ? -31.004 -21.210 77.970 1.00 87.06 737 LYS A O 1
ATOM 5807 N N . ALA A 1 738 ? -30.358 -19.237 77.109 1.00 86.25 738 ALA A N 1
ATOM 5808 C CA . ALA A 1 738 ? -31.701 -18.674 77.026 1.00 86.25 738 ALA A CA 1
ATOM 5809 C C . ALA A 1 738 ? -32.509 -19.260 75.859 1.00 86.25 738 ALA A C 1
ATOM 5811 O O . ALA A 1 738 ? -33.726 -19.355 75.973 1.00 86.25 738 ALA A O 1
ATOM 5812 N N . MET A 1 739 ? -31.840 -19.648 74.768 1.00 89.75 739 MET A N 1
ATOM 5813 C CA . MET A 1 739 ? -32.456 -20.256 73.584 1.00 89.75 739 MET A CA 1
ATOM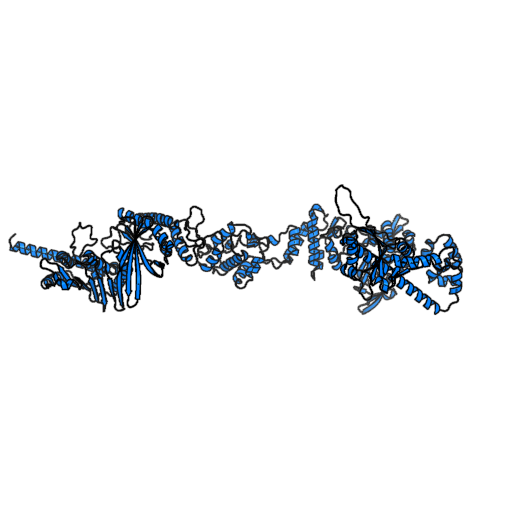 5814 C C . MET A 1 739 ? -32.662 -21.771 73.694 1.00 89.75 739 MET A C 1
ATOM 5816 O O . MET A 1 739 ? -33.484 -22.313 72.961 1.00 89.75 739 MET A O 1
ATOM 5820 N N . ALA A 1 740 ? -31.883 -22.472 74.519 1.00 87.88 740 ALA A N 1
ATOM 5821 C CA . ALA A 1 740 ? -31.984 -23.920 74.667 1.00 87.88 740 ALA A CA 1
ATOM 5822 C C . ALA A 1 740 ? -33.234 -24.322 75.458 1.00 87.88 740 ALA A C 1
ATOM 5824 O O . ALA A 1 740 ? -33.556 -23.699 76.471 1.00 87.88 740 ALA A O 1
ATOM 5825 N N . LEU A 1 741 ? -33.892 -25.403 75.027 1.00 84.81 741 LEU A N 1
ATOM 5826 C CA . LEU A 1 741 ? -35.037 -25.970 75.747 1.00 84.81 741 LEU A CA 1
ATOM 5827 C C . LEU A 1 741 ? -34.633 -26.408 77.166 1.00 84.81 741 LEU A C 1
ATOM 5829 O O . LEU A 1 741 ? -35.342 -26.133 78.134 1.00 84.81 741 LEU A O 1
ATOM 5833 N N . GLU A 1 742 ? -33.451 -27.021 77.285 1.00 84.50 742 GLU A N 1
ATOM 5834 C CA . GLU A 1 742 ? -32.801 -27.338 78.553 1.00 84.50 742 GLU A CA 1
ATOM 5835 C C . GLU A 1 742 ? -31.491 -26.551 78.698 1.00 84.50 742 GLU A C 1
ATOM 5837 O O . GLU A 1 742 ? -30.474 -26.844 78.069 1.00 84.50 742 GLU A O 1
ATOM 5842 N N . SER A 1 743 ? -31.490 -25.538 79.570 1.00 79.06 743 SER A N 1
ATOM 5843 C CA . SER A 1 743 ? -30.359 -24.609 79.734 1.00 79.06 743 SER A CA 1
ATOM 5844 C C . SER A 1 743 ? -29.048 -25.267 80.194 1.00 79.06 743 SER A C 1
ATOM 5846 O O . SER A 1 743 ? -27.975 -24.710 79.961 1.00 79.06 743 SER A O 1
ATOM 5848 N N . GLN A 1 744 ? -29.113 -26.447 80.821 1.00 80.44 744 GLN A N 1
ATOM 5849 C CA . GLN A 1 744 ? -27.938 -27.227 81.229 1.00 80.44 744 GLN A CA 1
ATOM 5850 C C . GLN A 1 744 ? -27.249 -27.901 80.033 1.00 80.44 744 GLN A C 1
ATOM 5852 O O . GLN A 1 744 ? -26.029 -28.040 80.024 1.00 80.44 744 GLN A O 1
ATOM 5857 N N . GLU A 1 745 ? -27.998 -28.269 78.989 1.00 80.31 745 GLU A N 1
ATOM 5858 C CA . GLU A 1 745 ? -27.440 -28.915 77.794 1.00 80.31 745 GLU A CA 1
ATOM 5859 C C . GLU A 1 745 ? -26.620 -27.949 76.926 1.00 80.31 745 GLU A C 1
ATOM 5861 O O . GLU A 1 745 ? -25.746 -28.378 76.171 1.00 80.31 745 GLU A O 1
ATOM 5866 N N . ALA A 1 746 ? -26.850 -26.643 77.074 1.00 80.25 746 ALA A N 1
ATOM 5867 C CA . ALA A 1 746 ? -26.108 -25.585 76.395 1.00 80.25 746 ALA A CA 1
ATOM 5868 C C . ALA A 1 746 ? -24.706 -25.322 76.986 1.00 80.25 746 ALA A C 1
ATOM 5870 O O . ALA A 1 746 ? -23.927 -24.571 76.395 1.00 80.25 746 ALA A O 1
ATOM 5871 N N . GLU A 1 747 ? -24.358 -25.899 78.144 1.00 82.31 747 GLU A N 1
ATOM 5872 C CA . GLU A 1 747 ? -23.044 -25.688 78.761 1.00 82.31 747 GLU A CA 1
ATOM 5873 C C . GLU A 1 747 ? -21.914 -26.339 77.953 1.00 82.31 747 GLU A C 1
ATOM 5875 O O . GLU A 1 747 ? -22.009 -27.481 77.500 1.00 82.31 747 GLU A O 1
ATOM 5880 N N . GLU A 1 748 ? -20.829 -25.580 77.766 1.00 81.94 748 GLU A N 1
ATOM 5881 C CA . GLU A 1 748 ? -19.630 -25.985 77.015 1.00 81.94 748 GLU A CA 1
ATOM 5882 C C . GLU A 1 748 ? -19.867 -26.355 75.536 1.00 81.94 748 GLU A C 1
ATOM 5884 O O . GLU A 1 748 ? -18.964 -26.894 74.887 1.00 81.94 748 GLU A O 1
ATOM 5889 N N . VAL A 1 749 ? -21.044 -26.040 74.981 1.00 84.44 749 VAL A N 1
ATOM 5890 C CA . VAL A 1 749 ? -21.393 -26.280 73.575 1.00 84.44 749 VAL A CA 1
ATOM 5891 C C . VAL A 1 749 ? -21.088 -25.041 72.734 1.00 84.44 749 VAL A C 1
ATOM 5893 O O . VAL A 1 749 ? -21.521 -23.938 73.055 1.00 84.44 749 VAL A O 1
ATOM 5896 N N . THR A 1 750 ? -20.382 -25.233 71.622 1.00 86.38 750 THR A N 1
ATOM 5897 C CA . THR A 1 750 ? -20.252 -24.227 70.559 1.00 86.38 750 THR A CA 1
ATOM 5898 C C . THR A 1 750 ? -21.080 -24.675 69.359 1.00 86.38 750 THR A C 1
ATOM 5900 O O . THR A 1 750 ? -20.799 -25.718 68.770 1.00 86.38 750 THR A O 1
ATOM 5903 N N . VAL A 1 751 ? -22.086 -23.886 68.989 1.00 86.62 751 VAL A N 1
ATOM 5904 C CA . VAL A 1 751 ? -22.891 -24.090 67.776 1.00 86.62 751 VAL A CA 1
ATOM 5905 C C . VAL A 1 751 ? -22.233 -23.314 66.642 1.00 86.62 751 VAL A C 1
ATOM 5907 O O . VAL A 1 751 ? -21.908 -22.139 66.820 1.00 86.62 751 VAL A O 1
ATOM 5910 N N . ARG A 1 752 ? -21.998 -23.947 65.490 1.00 84.31 752 ARG A N 1
ATOM 5911 C CA . ARG A 1 752 ? -21.327 -23.298 64.355 1.00 84.31 752 ARG A CA 1
ATOM 5912 C C . ARG A 1 752 ? -22.222 -23.264 63.134 1.00 84.31 752 ARG A C 1
ATOM 5914 O O . ARG A 1 752 ? -22.761 -24.290 62.750 1.00 84.31 752 ARG A O 1
ATOM 5921 N N . ASN A 1 753 ? -22.257 -22.100 62.497 1.00 81.94 753 ASN A N 1
ATOM 5922 C CA . ASN A 1 753 ? -22.853 -21.882 61.184 1.00 81.94 753 ASN A CA 1
ATOM 5923 C C . ASN A 1 753 ? -24.307 -22.364 61.054 1.00 81.94 753 ASN A C 1
ATOM 5925 O O . ASN A 1 753 ? -24.648 -23.069 60.112 1.00 81.94 753 ASN A O 1
ATOM 5929 N N . GLU A 1 754 ? -25.161 -21.951 61.987 1.00 88.31 754 GLU A N 1
ATOM 5930 C CA . GLU A 1 754 ? -26.584 -22.301 61.988 1.00 88.31 754 GLU A CA 1
ATOM 5931 C C . GLU A 1 754 ? -27.449 -21.078 61.686 1.00 88.31 754 GLU A C 1
ATOM 5933 O O . GLU A 1 754 ? -27.172 -19.983 62.176 1.00 88.31 754 GLU A O 1
ATOM 5938 N N . ASP A 1 755 ? -28.521 -21.254 60.916 1.00 89.44 755 ASP A N 1
ATOM 5939 C CA . ASP A 1 755 ? -29.385 -20.143 60.504 1.00 89.44 755 ASP A CA 1
ATOM 5940 C C . ASP A 1 755 ? -30.395 -19.780 61.583 1.00 89.44 755 ASP A C 1
ATOM 5942 O O . ASP A 1 755 ? -31.239 -20.594 61.958 1.00 89.44 755 ASP A O 1
ATOM 5946 N N . PHE A 1 756 ? -30.352 -18.540 62.059 1.00 91.94 756 PHE A N 1
ATOM 5947 C CA . PHE A 1 756 ? -31.311 -18.033 63.036 1.00 91.94 756 PHE A CA 1
ATOM 5948 C C . PHE A 1 756 ? -32.042 -16.801 62.516 1.00 91.94 756 PHE A C 1
ATOM 5950 O O . PHE A 1 756 ? -31.469 -16.005 61.770 1.00 91.94 756 PHE A O 1
ATOM 5957 N N . GLY A 1 757 ? -33.292 -16.621 62.950 1.00 91.75 757 GLY A N 1
ATOM 5958 C CA . GLY A 1 757 ? -33.997 -15.343 62.849 1.00 91.75 757 GLY A CA 1
ATOM 5959 C C . GLY A 1 757 ? -33.335 -14.290 63.741 1.00 91.75 757 GLY A C 1
ATOM 5960 O O . GLY A 1 757 ? -33.092 -14.529 64.928 1.00 91.75 757 GLY A O 1
ATOM 5961 N N . GLN A 1 758 ? -33.006 -13.130 63.177 1.00 92.75 758 GLN A N 1
ATOM 5962 C CA . GLN A 1 758 ? -32.267 -12.062 63.852 1.00 92.75 758 GLN A CA 1
ATOM 5963 C C . GLN A 1 758 ? -32.875 -10.690 63.546 1.00 92.75 758 GLN A C 1
ATOM 5965 O O . GLN A 1 758 ? -33.494 -10.482 62.501 1.00 92.75 758 GLN A O 1
ATOM 5970 N N . ILE A 1 759 ? -32.638 -9.735 64.450 1.00 93.88 759 ILE A N 1
ATOM 5971 C CA . ILE A 1 759 ? -32.854 -8.310 64.190 1.00 93.88 759 ILE A CA 1
ATOM 5972 C C . ILE A 1 759 ? -31.502 -7.691 63.820 1.00 93.88 759 ILE A C 1
ATOM 5974 O O . ILE A 1 759 ? -30.516 -7.861 64.544 1.00 93.88 759 ILE A O 1
ATOM 5978 N N . ALA A 1 760 ? -31.441 -6.988 62.688 1.00 92.50 760 ALA A N 1
ATOM 5979 C CA . ALA A 1 760 ? -30.223 -6.353 62.192 1.00 92.50 760 ALA A CA 1
ATOM 5980 C C . ALA A 1 760 ? -29.616 -5.431 63.261 1.00 92.50 760 ALA A C 1
ATOM 5982 O O . ALA A 1 760 ? -30.330 -4.642 63.875 1.00 92.50 760 ALA A O 1
ATOM 5983 N N . PHE A 1 761 ? -28.306 -5.546 63.497 1.00 91.69 761 PHE A N 1
ATOM 5984 C CA . PHE A 1 761 ? -27.536 -4.739 64.460 1.00 91.69 761 PHE A CA 1
ATOM 5985 C C . PHE A 1 761 ? -28.077 -4.682 65.902 1.00 91.69 761 PHE A C 1
ATOM 5987 O O . PHE A 1 761 ? -27.708 -3.776 66.658 1.00 91.69 761 PHE A O 1
ATOM 5994 N N . LEU A 1 762 ? -28.910 -5.649 66.311 1.00 90.94 762 LEU A N 1
ATOM 5995 C CA . LEU A 1 762 ? -29.547 -5.658 67.629 1.00 90.94 762 LEU A CA 1
ATOM 5996 C C . LEU A 1 762 ? -28.521 -5.563 68.763 1.00 90.94 762 LEU A C 1
ATOM 5998 O O . LEU A 1 762 ? -28.558 -4.649 69.585 1.00 90.94 762 LEU A O 1
ATOM 6002 N N . SER A 1 763 ? -27.568 -6.490 68.767 1.00 83.88 763 SER A N 1
ATOM 6003 C CA . SER A 1 763 ? -26.539 -6.614 69.797 1.00 83.88 763 SER A CA 1
ATOM 6004 C C . SER A 1 763 ? -25.405 -5.593 69.689 1.00 83.88 763 SER A C 1
ATOM 6006 O O . SER A 1 763 ? -24.733 -5.343 70.691 1.00 83.88 763 SER A O 1
ATOM 6008 N N . THR A 1 764 ? -25.176 -5.027 68.503 1.00 81.94 764 THR A N 1
ATOM 6009 C CA . THR A 1 764 ? -24.022 -4.161 68.214 1.00 81.94 764 THR A CA 1
ATOM 6010 C C . THR A 1 764 ? -24.327 -2.670 68.340 1.00 81.94 764 THR A C 1
ATOM 6012 O O . THR A 1 764 ? -23.432 -1.915 68.707 1.00 81.94 764 THR A O 1
ATOM 6015 N N . ASP A 1 765 ? -25.556 -2.236 68.035 1.00 86.00 765 ASP A N 1
ATOM 6016 C CA . ASP A 1 765 ? -25.932 -0.809 68.005 1.00 86.00 765 ASP A CA 1
ATOM 6017 C C . ASP A 1 765 ? -27.239 -0.541 68.774 1.00 86.00 765 ASP A C 1
ATOM 6019 O O . ASP A 1 765 ? -27.265 0.255 69.716 1.00 86.00 765 ASP A O 1
ATOM 6023 N N . ILE A 1 766 ? -28.316 -1.265 68.443 1.00 91.50 766 ILE A N 1
ATOM 6024 C CA . ILE A 1 766 ? -29.671 -0.962 68.937 1.00 91.50 766 ILE A CA 1
ATOM 6025 C C . ILE A 1 766 ? -29.771 -1.074 70.464 1.00 91.50 766 ILE A C 1
ATOM 6027 O O . ILE A 1 766 ? -30.270 -0.150 71.107 1.00 91.50 766 ILE A O 1
ATOM 6031 N N . VAL A 1 767 ? -29.287 -2.175 71.053 1.00 89.81 767 VAL A N 1
ATOM 6032 C CA . VAL A 1 767 ? -29.355 -2.429 72.506 1.00 89.81 767 VAL A CA 1
ATOM 6033 C C . VAL A 1 767 ? -28.704 -1.302 73.309 1.00 89.81 767 VAL A C 1
ATOM 6035 O O . VAL A 1 767 ? -29.298 -0.804 74.264 1.00 89.81 767 VAL A O 1
ATOM 6038 N N . ASN A 1 768 ? -27.516 -0.857 72.890 1.00 87.38 768 ASN A N 1
ATOM 6039 C CA . ASN A 1 768 ? -26.772 0.188 73.592 1.00 87.38 768 ASN A CA 1
ATOM 6040 C C . ASN A 1 768 ? -27.498 1.539 73.527 1.00 87.38 768 ASN A C 1
ATOM 6042 O O . ASN A 1 768 ? -27.557 2.250 74.527 1.00 87.38 768 ASN A O 1
ATOM 6046 N N . ARG A 1 769 ? -28.080 1.879 72.369 1.00 90.69 769 ARG A N 1
ATOM 6047 C CA . ARG A 1 769 ? -28.849 3.120 72.185 1.00 90.69 769 ARG A CA 1
ATOM 6048 C C . ARG A 1 769 ? -30.159 3.109 72.973 1.00 90.69 769 ARG A C 1
ATOM 6050 O O . ARG A 1 769 ? -30.476 4.096 73.627 1.00 90.69 769 ARG A O 1
ATOM 6057 N N . CYS A 1 770 ? -30.890 1.995 72.954 1.00 90.50 770 CYS A N 1
ATOM 6058 C CA . CYS A 1 770 ? -32.149 1.859 73.692 1.00 90.50 770 CYS A CA 1
ATOM 6059 C C . CYS A 1 770 ? -31.937 1.924 75.208 1.00 90.50 770 CYS A C 1
ATOM 6061 O O . CYS A 1 770 ? -32.725 2.558 75.900 1.00 90.50 770 CYS A O 1
ATOM 6063 N N . GLY A 1 771 ? -30.835 1.364 75.719 1.00 87.50 771 GLY A N 1
ATOM 6064 C CA . GLY A 1 771 ? -30.499 1.435 77.144 1.00 87.50 771 GLY A CA 1
ATOM 6065 C C . GLY A 1 771 ? -30.283 2.854 77.687 1.00 87.50 771 GLY A C 1
ATOM 6066 O O . GLY A 1 771 ? -30.260 3.025 78.902 1.00 87.50 771 GLY A O 1
ATOM 6067 N N . GLN A 1 772 ? -30.137 3.854 76.812 1.00 86.88 772 GLN A N 1
ATOM 6068 C CA . GLN A 1 772 ? -29.929 5.265 77.161 1.00 86.88 772 GLN A CA 1
ATOM 6069 C C . GLN A 1 772 ? -31.112 6.171 76.769 1.00 86.88 772 GLN A C 1
ATOM 6071 O O . GLN A 1 772 ? -31.128 7.340 77.142 1.00 86.88 772 GLN A O 1
ATOM 6076 N N . ASP A 1 773 ? -32.097 5.666 76.015 1.00 88.50 773 ASP A N 1
ATOM 6077 C CA . ASP A 1 773 ? -33.217 6.459 75.493 1.00 88.50 773 ASP A CA 1
ATOM 6078 C C . ASP A 1 773 ? -34.540 5.690 75.604 1.00 88.50 773 ASP A C 1
ATOM 6080 O O . ASP A 1 773 ? -34.810 4.734 74.870 1.00 88.50 773 ASP A O 1
ATOM 6084 N N . ILE A 1 774 ? -35.406 6.160 76.506 1.00 88.25 774 ILE A N 1
ATOM 6085 C CA . ILE A 1 774 ? -36.717 5.564 76.779 1.00 88.25 774 ILE A CA 1
ATOM 6086 C C . ILE A 1 774 ? -37.653 5.565 75.567 1.00 88.25 774 ILE A C 1
ATOM 6088 O O . ILE A 1 774 ? -38.461 4.646 75.417 1.00 88.25 774 ILE A O 1
ATOM 6092 N N . LYS A 1 775 ? -37.542 6.553 74.670 1.00 89.19 775 LYS A N 1
ATOM 6093 C CA . LYS A 1 775 ? -38.366 6.614 73.457 1.00 89.19 775 LYS A CA 1
ATOM 6094 C C . LYS A 1 775 ? -37.926 5.547 72.463 1.00 89.19 775 LYS A C 1
ATOM 6096 O O . LYS A 1 775 ? -38.783 4.846 71.931 1.00 89.19 775 LYS A O 1
ATOM 6101 N N . LEU A 1 776 ? -36.616 5.380 72.266 1.00 90.88 776 LEU A N 1
ATOM 6102 C CA . LEU A 1 776 ? -36.071 4.318 71.413 1.00 90.88 776 LEU A CA 1
ATOM 6103 C C . LEU A 1 776 ? -36.347 2.927 71.992 1.00 90.88 776 LEU A C 1
ATOM 6105 O O . LEU A 1 776 ? -36.728 2.030 71.245 1.00 90.88 776 LEU A O 1
ATOM 6109 N N . ALA A 1 777 ? -36.256 2.749 73.313 1.00 89.81 777 ALA A N 1
ATOM 6110 C CA . ALA A 1 777 ? -36.639 1.494 73.957 1.00 89.81 777 ALA A CA 1
ATOM 6111 C C . ALA A 1 777 ? -38.135 1.183 73.770 1.00 89.81 777 ALA A C 1
ATOM 6113 O O . ALA A 1 777 ? -38.491 0.067 73.388 1.00 89.81 777 ALA A O 1
ATOM 6114 N N . LYS A 1 778 ? -39.025 2.173 73.946 1.00 91.00 778 LYS A N 1
ATOM 6115 C CA . LYS A 1 778 ? -40.458 2.009 73.644 1.00 91.00 778 LYS A CA 1
ATOM 6116 C C . LYS A 1 778 ? -40.677 1.647 72.168 1.00 91.00 778 LYS A C 1
ATOM 6118 O O . LYS A 1 778 ? -41.492 0.779 71.867 1.00 91.00 778 LYS A O 1
ATOM 6123 N N . ARG A 1 779 ? -39.914 2.255 71.254 1.00 92.69 779 ARG A N 1
ATOM 6124 C CA . ARG A 1 779 ? -39.963 1.976 69.810 1.00 92.69 779 ARG A CA 1
ATOM 6125 C C . ARG A 1 779 ? -39.486 0.566 69.451 1.00 92.69 779 ARG A C 1
ATOM 6127 O O . ARG A 1 779 ? -40.085 -0.069 68.588 1.00 92.69 779 ARG A O 1
ATOM 6134 N N . LEU A 1 780 ? -38.445 0.065 70.117 1.00 93.31 780 LEU A N 1
ATOM 6135 C CA . LEU A 1 780 ? -37.951 -1.300 69.933 1.00 93.31 780 LEU A CA 1
ATOM 6136 C C . LEU A 1 780 ? -38.973 -2.323 70.434 1.00 93.31 780 LEU A C 1
ATOM 6138 O O . LEU A 1 780 ? -39.213 -3.321 69.760 1.00 93.31 780 LEU A O 1
ATOM 6142 N N . LEU A 1 781 ? -39.607 -2.059 71.581 1.00 92.06 781 LEU A N 1
ATOM 6143 C CA . LEU A 1 781 ? -40.662 -2.918 72.119 1.00 92.06 781 LEU A CA 1
ATOM 6144 C C . LEU A 1 781 ? -41.881 -2.973 71.185 1.00 92.06 781 LEU A C 1
ATOM 6146 O O . LEU A 1 781 ? -42.378 -4.059 70.900 1.00 92.06 781 LEU A O 1
ATOM 6150 N N . ASP A 1 782 ? -42.310 -1.824 70.660 1.00 92.56 782 ASP A N 1
ATOM 6151 C CA . ASP A 1 782 ? -43.359 -1.716 69.638 1.00 92.56 782 ASP A CA 1
ATOM 6152 C C . ASP A 1 782 ? -43.019 -2.563 68.397 1.00 92.56 782 ASP A C 1
ATOM 6154 O O . ASP A 1 782 ? -43.789 -3.443 68.010 1.00 92.56 782 ASP A O 1
ATOM 6158 N N . PHE A 1 783 ? -41.819 -2.380 67.827 1.00 93.81 783 PHE A N 1
ATOM 6159 C CA . PHE A 1 783 ? -41.348 -3.158 66.675 1.00 93.81 783 PHE A CA 1
ATOM 6160 C C . PHE A 1 783 ? -41.375 -4.664 66.947 1.00 93.81 783 PHE A C 1
ATOM 6162 O O . PHE A 1 783 ? -41.835 -5.455 66.121 1.00 93.81 783 PHE A O 1
ATOM 6169 N N . VAL A 1 784 ? -40.896 -5.070 68.120 1.00 92.94 784 VAL A N 1
ATOM 6170 C CA . VAL A 1 784 ? -40.821 -6.475 68.510 1.00 92.94 784 VAL A CA 1
ATOM 6171 C C . VAL A 1 784 ? -42.211 -7.101 68.622 1.00 92.94 784 VAL A C 1
ATOM 6173 O O . VAL A 1 784 ? -42.429 -8.183 68.082 1.00 92.94 784 VAL A O 1
ATOM 6176 N N . LEU A 1 785 ? -43.159 -6.424 69.272 1.00 91.06 785 LEU A N 1
ATOM 6177 C CA . LEU A 1 785 ? -44.498 -6.962 69.522 1.00 91.06 785 LEU A CA 1
ATOM 6178 C C . LEU A 1 785 ? -45.407 -6.903 68.289 1.00 91.06 785 LEU A C 1
ATOM 6180 O O . LEU A 1 785 ? -46.148 -7.849 68.019 1.00 91.06 785 LEU A O 1
ATOM 6184 N N . ASN A 1 786 ? -45.352 -5.814 67.522 1.00 89.56 786 ASN A N 1
ATOM 6185 C CA . ASN A 1 786 ? -46.275 -5.582 66.410 1.00 89.56 786 ASN A CA 1
ATOM 6186 C C . ASN A 1 786 ? -45.731 -6.060 65.056 1.00 89.56 786 ASN A C 1
ATOM 6188 O O . ASN A 1 786 ? -46.519 -6.332 64.145 1.00 89.56 786 ASN A O 1
ATOM 6192 N N . VAL A 1 787 ? -44.407 -6.210 64.917 1.00 91.44 787 VAL A N 1
ATOM 6193 C CA . VAL A 1 787 ? -43.767 -6.639 63.663 1.00 91.44 787 VAL A CA 1
ATOM 6194 C C . VAL A 1 787 ? -43.001 -7.947 63.832 1.00 91.44 787 VAL A C 1
ATOM 6196 O O . VAL A 1 787 ? -43.362 -8.929 63.181 1.00 91.44 787 VAL A O 1
ATOM 6199 N N . ALA A 1 788 ? -41.974 -7.997 64.689 1.00 92.12 788 ALA A N 1
ATOM 6200 C CA . ALA A 1 788 ? -41.067 -9.148 64.766 1.00 92.12 788 ALA A CA 1
ATOM 6201 C C . ALA A 1 788 ? -41.774 -10.437 65.188 1.00 92.12 788 ALA A C 1
ATOM 6203 O O . ALA A 1 788 ? -41.698 -11.427 64.465 1.00 92.12 788 ALA A O 1
ATOM 6204 N N . ALA A 1 789 ? -42.537 -10.397 66.283 1.00 89.56 789 ALA A N 1
ATOM 6205 C CA . ALA A 1 789 ? -43.256 -11.552 66.819 1.00 89.56 789 ALA A CA 1
ATOM 6206 C C . ALA A 1 789 ? -44.229 -12.179 65.809 1.00 89.56 789 ALA A C 1
ATOM 6208 O O . ALA A 1 789 ? -44.456 -13.387 65.828 1.00 89.56 789 ALA A O 1
ATOM 6209 N N . ARG A 1 790 ? -44.809 -11.349 64.931 1.00 87.75 790 ARG A N 1
ATOM 6210 C CA . ARG A 1 790 ? -45.779 -11.765 63.914 1.00 87.75 790 ARG A CA 1
ATOM 6211 C C . ARG A 1 790 ? -45.115 -12.257 62.627 1.00 87.75 790 ARG A C 1
ATOM 6213 O O . ARG A 1 790 ? -45.664 -13.136 61.967 1.00 87.75 790 ARG A O 1
ATOM 6220 N N . LYS A 1 791 ? -43.997 -11.647 62.222 1.00 89.50 791 LYS A N 1
ATOM 6221 C CA . LYS A 1 791 ? -43.335 -11.904 60.929 1.00 89.50 791 LYS A CA 1
ATOM 6222 C C . LYS A 1 791 ? -42.287 -13.007 60.991 1.00 89.50 791 LYS A C 1
ATOM 6224 O O . LYS A 1 791 ? -42.093 -13.694 59.995 1.00 89.50 791 LYS A O 1
ATOM 6229 N N . ASP A 1 792 ? -41.636 -13.179 62.131 1.00 90.94 792 ASP A N 1
ATOM 6230 C CA . ASP A 1 792 ? -40.756 -14.306 62.400 1.00 90.94 792 ASP A CA 1
ATOM 6231 C C . ASP A 1 792 ? -41.456 -15.186 63.433 1.00 90.94 792 ASP A C 1
ATOM 6233 O O . ASP A 1 792 ? -41.645 -14.744 64.553 1.00 90.94 792 ASP A O 1
ATOM 6237 N N . GLN A 1 793 ? -41.897 -16.391 63.071 1.00 88.31 793 GLN A N 1
ATOM 6238 C CA . GLN A 1 793 ? -42.495 -17.341 64.025 1.00 88.31 793 GLN A CA 1
ATOM 6239 C C . GLN A 1 793 ? -41.458 -18.325 64.581 1.00 88.31 793 GLN A C 1
ATOM 6241 O O . GLN A 1 793 ? -41.734 -19.040 65.544 1.00 88.31 793 GLN A O 1
ATOM 6246 N N . SER A 1 794 ? -40.230 -18.305 64.047 1.00 89.88 794 SER A N 1
ATOM 6247 C CA . SER A 1 794 ? -39.175 -19.239 64.444 1.00 89.88 794 SER A CA 1
ATOM 6248 C C . SER A 1 794 ? -38.696 -19.023 65.881 1.00 89.88 794 SER A C 1
ATOM 6250 O O . SER A 1 794 ? -38.081 -19.914 66.459 1.00 89.88 794 SER A O 1
ATOM 6252 N N . TRP A 1 795 ? -39.026 -17.888 66.514 1.00 89.56 795 TRP A N 1
ATOM 6253 C CA . TRP A 1 795 ? -38.795 -17.709 67.950 1.00 89.56 795 TRP A CA 1
ATOM 6254 C C . TRP A 1 795 ? -39.622 -18.667 68.813 1.00 89.56 795 TRP A C 1
ATOM 6256 O O . TRP A 1 795 ? -39.171 -19.025 69.897 1.00 89.56 795 TRP A O 1
ATOM 6266 N N . GLY A 1 796 ? -40.805 -19.087 68.355 1.00 84.69 796 GLY A N 1
ATOM 6267 C CA . GLY A 1 796 ? -41.650 -20.066 69.044 1.00 84.69 796 GLY A CA 1
ATOM 6268 C C . GLY A 1 796 ? -41.349 -21.516 68.651 1.00 84.69 796 GLY A C 1
ATOM 6269 O O . GLY A 1 796 ? -41.723 -22.437 69.372 1.00 84.69 796 GLY A O 1
ATOM 6270 N N . GLU A 1 797 ? -40.654 -21.728 67.533 1.00 88.94 797 GLU A N 1
ATOM 6271 C CA . GLU A 1 797 ? -40.316 -23.053 67.010 1.00 88.94 797 GLU A CA 1
ATOM 6272 C C . GLU A 1 797 ? -39.024 -23.592 67.633 1.00 88.94 797 GLU A C 1
ATOM 6274 O O . GLU A 1 797 ? -38.035 -22.870 67.788 1.00 88.94 797 GLU A O 1
ATOM 6279 N N . ILE A 1 798 ? -39.018 -24.889 67.944 1.00 89.50 798 ILE A N 1
ATOM 6280 C CA . ILE A 1 798 ? -37.826 -25.608 68.401 1.00 89.50 798 ILE A CA 1
ATOM 6281 C C . ILE A 1 798 ? -37.177 -26.262 67.185 1.00 89.50 798 ILE A C 1
ATOM 6283 O O . ILE A 1 798 ? -37.816 -27.045 66.480 1.00 89.50 798 ILE A O 1
ATOM 6287 N N . LYS A 1 799 ? -35.894 -25.976 66.970 1.00 89.19 799 LYS A N 1
ATOM 6288 C CA . LYS A 1 799 ? -35.062 -26.635 65.964 1.00 89.19 799 LYS A CA 1
ATOM 6289 C C . LYS A 1 799 ? -33.884 -27.356 66.610 1.00 89.19 799 LYS A C 1
ATOM 6291 O O . LYS A 1 799 ? -33.337 -26.917 67.620 1.00 89.19 799 LYS A O 1
ATOM 6296 N N . GLU A 1 800 ? -33.478 -28.459 65.998 1.00 90.19 800 GLU A N 1
ATOM 6297 C CA . GLU A 1 800 ? -32.288 -29.202 66.404 1.00 90.19 800 GLU A CA 1
ATOM 6298 C C . GLU A 1 800 ? -31.071 -28.650 65.654 1.00 90.19 800 GLU A C 1
ATOM 6300 O O . GLU A 1 800 ? -31.068 -28.616 64.425 1.00 90.19 800 GLU A O 1
ATOM 6305 N N . VAL A 1 801 ? -30.053 -28.201 66.388 1.00 89.06 801 VAL A N 1
ATOM 6306 C CA . VAL A 1 801 ? -28.805 -27.669 65.825 1.00 89.06 801 VAL A CA 1
ATOM 6307 C C . VAL A 1 801 ? -27.622 -28.554 66.176 1.00 89.06 801 VAL A C 1
ATOM 6309 O O . VAL A 1 801 ? -27.589 -29.187 67.238 1.00 89.06 801 VAL A O 1
ATOM 6312 N N . SER A 1 802 ? -26.626 -28.575 65.291 1.00 86.19 802 SER A N 1
ATOM 6313 C CA . SER A 1 802 ? -25.385 -29.311 65.532 1.00 86.19 802 SER A CA 1
ATOM 6314 C C . SER A 1 802 ? -24.355 -28.414 66.220 1.00 86.19 802 SER A C 1
ATOM 6316 O O . SER A 1 802 ? -23.990 -27.347 65.727 1.00 86.19 802 SER A O 1
ATOM 6318 N N . GLY A 1 803 ? -23.862 -28.851 67.376 1.00 84.56 803 GLY A N 1
ATOM 6319 C CA . GLY A 1 803 ? -22.807 -28.182 68.128 1.00 84.56 803 GLY A CA 1
ATOM 6320 C C . GLY A 1 803 ? -21.643 -29.113 68.447 1.00 84.56 803 GLY A C 1
ATOM 6321 O O . GLY A 1 803 ? -21.698 -30.319 68.222 1.00 84.56 803 GLY A O 1
ATOM 6322 N N . THR A 1 804 ? -20.573 -28.549 68.995 1.00 84.94 804 THR A N 1
ATOM 6323 C CA . THR A 1 804 ? -19.432 -29.309 69.515 1.00 84.94 804 THR A CA 1
ATOM 6324 C C . THR A 1 804 ? -19.270 -29.054 71.004 1.00 84.94 804 THR A C 1
ATOM 6326 O O . THR A 1 804 ? -19.153 -27.891 71.400 1.00 84.94 804 THR A O 1
ATOM 6329 N N . ARG A 1 805 ? -19.194 -30.114 71.814 1.00 86.06 805 ARG A N 1
ATOM 6330 C CA . ARG A 1 805 ? -18.814 -30.042 73.231 1.00 86.06 805 ARG A CA 1
ATOM 6331 C C . ARG A 1 805 ? -17.433 -30.657 73.387 1.00 86.06 805 ARG A C 1
ATOM 6333 O O . ARG A 1 805 ? -17.250 -31.838 73.123 1.00 86.06 805 ARG A O 1
ATOM 6340 N N . SER A 1 806 ? -16.444 -29.846 73.753 1.00 78.75 806 SER A N 1
ATOM 6341 C CA . SER A 1 806 ? -15.050 -30.302 73.914 1.00 78.75 806 SER A CA 1
ATOM 6342 C C . SER A 1 806 ? -14.470 -31.064 72.702 1.00 78.75 806 SER A C 1
ATOM 6344 O O . SER A 1 806 ? -13.551 -31.860 72.856 1.00 78.75 806 SER A O 1
ATOM 6346 N N . GLY A 1 807 ? -14.972 -30.776 71.493 1.00 73.69 807 GLY A N 1
ATOM 6347 C CA . GLY A 1 807 ? -14.548 -31.400 70.232 1.00 73.69 807 GLY A CA 1
ATOM 6348 C C . GLY A 1 807 ? -15.478 -32.500 69.710 1.00 73.69 807 GLY A C 1
ATOM 6349 O O . GLY A 1 807 ? -15.434 -32.783 68.516 1.00 73.69 807 GLY A O 1
ATOM 6350 N N . ASP A 1 808 ? -16.360 -33.048 70.549 1.00 81.25 808 ASP A N 1
ATOM 6351 C CA . ASP A 1 808 ? -17.310 -34.088 70.149 1.00 81.25 808 ASP A CA 1
ATOM 6352 C C . ASP A 1 808 ? -18.622 -33.481 69.620 1.00 81.25 808 ASP A C 1
ATOM 6354 O O . ASP A 1 808 ? -19.116 -32.499 70.192 1.00 81.25 808 ASP A O 1
ATOM 6358 N N . PRO A 1 809 ? -19.210 -34.035 68.543 1.00 83.94 809 PRO A N 1
ATOM 6359 C CA . PRO A 1 809 ? -20.477 -33.560 67.997 1.00 83.94 809 PRO A CA 1
ATOM 6360 C C . PRO A 1 809 ? -21.638 -33.857 68.957 1.00 83.94 809 PRO A C 1
ATOM 6362 O O . PRO A 1 809 ? -21.820 -34.986 69.410 1.00 83.94 809 PRO A O 1
ATOM 6365 N N . VAL A 1 810 ? -22.451 -32.840 69.236 1.00 88.50 810 VAL A N 1
ATOM 6366 C CA . VAL A 1 810 ? -23.638 -32.900 70.100 1.00 88.50 810 VAL A CA 1
ATOM 6367 C C . VAL A 1 810 ? -24.807 -32.228 69.382 1.00 88.50 810 VAL A C 1
ATOM 6369 O O . VAL A 1 810 ? -24.627 -31.231 68.686 1.00 88.50 810 VAL A O 1
ATOM 6372 N N . LYS A 1 811 ? -26.015 -32.768 69.553 1.00 87.62 811 LYS A N 1
ATOM 6373 C CA . LYS A 1 811 ? -27.261 -32.155 69.081 1.00 87.62 811 LYS A CA 1
ATOM 6374 C C . LYS A 1 811 ? -27.909 -31.383 70.222 1.00 87.62 811 LYS A C 1
ATOM 6376 O O . LYS A 1 811 ? -27.977 -31.901 71.332 1.00 87.62 811 LYS A O 1
ATOM 6381 N N . LEU A 1 812 ? -28.364 -30.165 69.948 1.00 89.38 812 LEU A N 1
ATOM 6382 C CA . LEU A 1 812 ? -29.016 -29.301 70.930 1.00 89.38 812 LEU A CA 1
ATOM 6383 C C . LEU A 1 812 ? -30.348 -28.802 70.367 1.00 89.38 812 LEU A C 1
ATOM 6385 O O . LEU A 1 812 ? -30.402 -28.337 69.230 1.00 89.38 812 LEU A O 1
ATOM 6389 N N . SER A 1 813 ? -31.414 -28.874 71.163 1.00 90.94 813 SER A N 1
ATOM 6390 C CA . SER A 1 813 ? -32.716 -28.302 70.802 1.00 90.94 813 SER A CA 1
ATOM 6391 C C . SER A 1 813 ? -32.787 -26.844 71.251 1.00 90.94 813 SER A C 1
ATOM 6393 O O . SER A 1 813 ? -32.764 -26.555 72.450 1.00 90.94 813 SER A O 1
ATOM 6395 N N . VAL A 1 814 ? -32.864 -25.924 70.291 1.00 91.25 814 VAL A N 1
ATOM 6396 C CA . VAL A 1 814 ? -32.873 -24.473 70.525 1.00 91.25 814 VAL A CA 1
ATOM 6397 C C . VAL A 1 814 ? -34.017 -23.800 69.779 1.00 91.25 814 VAL A C 1
ATOM 6399 O O . VAL A 1 814 ? -34.498 -24.305 68.767 1.00 91.25 814 VAL A O 1
ATOM 6402 N N . HIS A 1 815 ? -34.419 -22.620 70.238 1.00 90.56 815 HIS A N 1
ATOM 6403 C CA . HIS A 1 815 ? -35.338 -21.769 69.492 1.00 90.56 815 HIS A CA 1
ATOM 6404 C C . HIS A 1 815 ? -34.729 -21.283 68.163 1.00 90.56 815 HIS A C 1
ATOM 6406 O O . HIS A 1 815 ? -33.533 -20.988 68.070 1.00 90.56 815 HIS A O 1
ATOM 6412 N N . GLY A 1 816 ? -35.560 -21.185 67.123 1.00 88.69 816 GLY A N 1
ATOM 6413 C CA . GLY A 1 816 ? -35.158 -20.824 65.758 1.00 88.69 816 GLY A CA 1
ATOM 6414 C C . GLY A 1 816 ? -34.751 -19.360 65.540 1.00 88.69 816 GLY A C 1
ATOM 6415 O O . GLY A 1 816 ? -34.124 -19.054 64.523 1.00 88.69 816 GLY A O 1
ATOM 6416 N N . ALA A 1 817 ? -35.014 -18.466 66.498 1.00 92.50 817 ALA A N 1
ATOM 6417 C CA . ALA A 1 817 ? -34.617 -17.057 66.448 1.00 92.50 817 ALA A CA 1
ATOM 6418 C C . ALA A 1 817 ? -33.773 -16.651 67.661 1.00 92.50 817 ALA A C 1
ATOM 6420 O O . ALA A 1 817 ? -34.080 -17.028 68.790 1.00 92.50 817 ALA A O 1
ATOM 6421 N N . THR A 1 818 ? -32.741 -15.829 67.452 1.00 92.19 818 THR A N 1
ATOM 6422 C CA . THR A 1 818 ? -31.893 -15.317 68.545 1.00 92.19 818 THR A CA 1
ATOM 6423 C C . THR A 1 818 ? -32.441 -14.029 69.149 1.00 92.19 818 THR A C 1
ATOM 6425 O O . THR A 1 818 ? -32.258 -13.788 70.342 1.00 92.19 818 THR A O 1
ATOM 6428 N N . TRP A 1 819 ? -33.122 -13.195 68.354 1.00 92.75 819 TRP A N 1
ATOM 6429 C CA . TRP A 1 819 ? -33.491 -11.834 68.752 1.00 92.75 819 TRP A CA 1
ATOM 6430 C C . TRP A 1 819 ? -34.314 -11.724 70.053 1.00 92.75 819 TRP A C 1
ATOM 6432 O O . TRP A 1 819 ? -34.014 -10.820 70.837 1.00 92.75 819 TRP A O 1
ATOM 6442 N N . PRO A 1 820 ? -35.284 -12.608 70.378 1.00 91.94 820 PRO A N 1
ATOM 6443 C CA . PRO A 1 820 ? -36.064 -12.447 71.606 1.00 91.94 820 PRO A CA 1
ATOM 6444 C C . PRO A 1 820 ? -35.237 -12.780 72.847 1.00 91.94 820 PRO A C 1
ATOM 6446 O O . PRO A 1 820 ? -35.344 -12.131 73.888 1.00 91.94 820 PRO A O 1
ATOM 6449 N N . PHE A 1 821 ? -34.355 -13.766 72.719 1.00 91.56 821 PHE A N 1
ATOM 6450 C CA . PHE A 1 821 ? -33.475 -14.210 73.791 1.00 91.56 821 PHE A CA 1
ATOM 6451 C C . PHE A 1 821 ? -32.299 -13.250 73.983 1.00 91.56 821 PHE A C 1
ATOM 6453 O O . PHE A 1 821 ? -31.859 -13.042 75.113 1.00 91.56 821 PHE A O 1
ATOM 6460 N N . GLU A 1 822 ? -31.848 -12.574 72.922 1.00 90.62 822 GLU A N 1
ATOM 6461 C CA . GLU A 1 822 ? -30.926 -11.444 73.048 1.00 90.62 822 GLU A CA 1
ATOM 6462 C C . GLU A 1 822 ? -31.539 -10.302 73.854 1.00 90.62 822 GLU A C 1
ATOM 6464 O O . GLU A 1 822 ? -30.885 -9.793 74.762 1.00 90.62 822 GLU A O 1
ATOM 6469 N N . LEU A 1 823 ? -32.792 -9.936 73.574 1.00 91.06 823 LEU A N 1
ATOM 6470 C CA . LEU A 1 823 ? -33.510 -8.906 74.331 1.00 91.06 823 LEU A CA 1
ATOM 6471 C C . LEU A 1 823 ? -33.742 -9.304 75.793 1.00 91.06 823 LEU A C 1
ATOM 6473 O O . LEU A 1 823 ? -33.746 -8.438 76.664 1.00 91.06 823 LEU A O 1
ATOM 6477 N N . LYS A 1 824 ? -33.932 -10.596 76.078 1.00 89.75 824 LYS A N 1
ATOM 6478 C CA . LYS A 1 824 ? -34.088 -11.112 77.445 1.00 89.75 824 LYS A CA 1
ATOM 6479 C C . LYS A 1 824 ? -32.793 -11.022 78.252 1.00 89.75 824 LYS A C 1
ATOM 6481 O O . LYS A 1 824 ? -32.815 -10.666 79.426 1.00 89.75 824 LYS A O 1
ATOM 6486 N N . VAL A 1 825 ? -31.668 -11.382 77.634 1.00 89.31 825 VAL A N 1
ATOM 6487 C CA . VAL A 1 825 ? -30.371 -11.497 78.319 1.00 89.31 825 VAL A CA 1
ATOM 6488 C C . VAL A 1 825 ? -29.642 -10.155 78.403 1.00 89.31 825 VAL A C 1
ATOM 6490 O O . VAL A 1 825 ? -28.911 -9.915 79.364 1.00 89.31 825 VAL A O 1
ATOM 6493 N N . ARG A 1 826 ? -29.799 -9.281 77.403 1.00 89.50 826 ARG A N 1
ATOM 6494 C CA . ARG A 1 826 ? -29.085 -8.000 77.337 1.00 89.50 826 ARG A CA 1
ATOM 6495 C C . ARG A 1 826 ? -29.824 -6.897 78.085 1.00 89.50 826 ARG A C 1
ATOM 6497 O O . ARG A 1 826 ? -31.049 -6.852 78.110 1.00 89.50 826 ARG A O 1
ATOM 6504 N N . SER A 1 827 ? -29.055 -5.962 78.628 1.00 91.00 827 SER A N 1
ATOM 6505 C CA . SER A 1 827 ? -29.578 -4.755 79.260 1.00 91.00 827 SER A CA 1
ATOM 6506 C C . SER A 1 827 ? -29.876 -3.676 78.223 1.00 91.00 827 SER A C 1
ATOM 6508 O O . SER A 1 827 ? -28.951 -3.075 77.684 1.00 91.00 827 SER A O 1
ATOM 6510 N N . TRP A 1 828 ? -31.155 -3.425 77.950 1.00 91.69 828 TRP A N 1
ATOM 6511 C CA . TRP A 1 828 ? -31.595 -2.411 76.979 1.00 91.69 828 TRP A CA 1
ATOM 6512 C C . TRP A 1 828 ? -32.810 -1.604 77.442 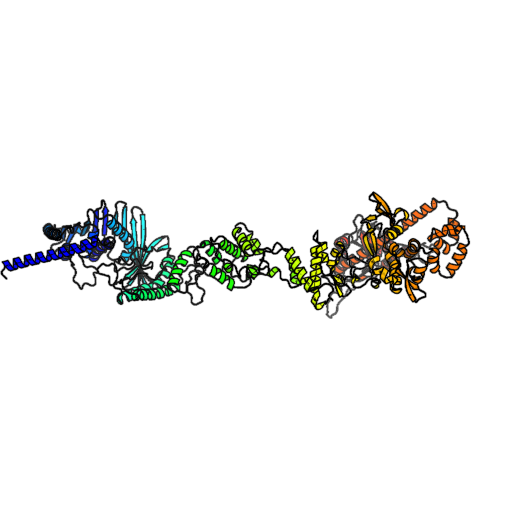1.00 91.69 828 TRP A C 1
ATOM 6514 O O . TRP A 1 828 ? -33.179 -0.648 76.768 1.00 91.69 828 TRP A O 1
ATOM 6524 N N . VAL A 1 829 ? -33.437 -1.976 78.565 1.00 90.81 829 VAL A N 1
ATOM 6525 C CA . VAL A 1 829 ? -34.601 -1.276 79.116 1.00 90.81 829 VAL A CA 1
ATOM 6526 C C . VAL A 1 829 ? -34.098 -0.151 80.027 1.00 90.81 829 VAL A C 1
ATOM 6528 O O . VAL A 1 829 ? -33.538 -0.457 81.082 1.00 90.81 829 VAL A O 1
ATOM 6531 N N . PRO A 1 830 ? -34.250 1.129 79.649 1.00 88.88 830 PRO A N 1
ATOM 6532 C CA . PRO A 1 830 ? -33.782 2.247 80.454 1.00 88.88 830 PRO A CA 1
ATOM 6533 C C . PRO A 1 830 ? -34.700 2.445 81.659 1.00 88.88 830 PRO A C 1
ATOM 6535 O O . PRO A 1 830 ? -35.920 2.555 81.522 1.00 88.88 830 PRO A O 1
ATOM 6538 N N . VAL A 1 831 ? -34.106 2.508 82.846 1.00 85.56 831 VAL A N 1
ATOM 6539 C CA . VAL A 1 831 ? -34.798 2.817 84.098 1.00 85.56 831 VAL A CA 1
ATOM 6540 C C . VAL A 1 831 ? -34.092 3.994 84.759 1.00 85.56 831 VAL A C 1
ATOM 6542 O O . VAL A 1 831 ? -32.888 3.937 85.004 1.00 85.56 831 VAL A O 1
ATOM 6545 N N . GLU A 1 832 ? -34.838 5.063 85.036 1.00 80.19 832 GLU A N 1
ATOM 6546 C CA . GLU A 1 832 ? -34.332 6.200 85.810 1.00 80.19 832 GLU A CA 1
ATOM 6547 C C . GLU A 1 832 ? -34.081 5.769 87.261 1.00 80.19 832 GLU A C 1
ATOM 6549 O O . GLU A 1 832 ? -34.961 5.197 87.915 1.00 80.19 832 GLU A O 1
ATOM 6554 N N . THR A 1 833 ? -32.869 6.015 87.753 1.00 76.12 833 THR A N 1
ATOM 6555 C CA . THR A 1 833 ? -32.499 5.807 89.155 1.00 76.12 833 THR A CA 1
ATOM 6556 C C . THR A 1 833 ? -32.937 6.998 90.010 1.00 76.12 833 THR A C 1
ATOM 6558 O O . THR A 1 833 ? -33.242 8.075 89.499 1.00 76.12 833 THR A O 1
ATOM 6561 N N . GLU A 1 834 ? -32.957 6.823 91.335 1.00 71.50 834 GLU A N 1
ATOM 6562 C CA . GLU A 1 834 ? -33.323 7.887 92.287 1.00 71.50 834 GLU A CA 1
ATOM 6563 C C . GLU A 1 834 ? -32.417 9.134 92.183 1.00 71.50 834 GLU A C 1
ATOM 6565 O O . GLU A 1 834 ? -32.844 10.229 92.546 1.00 71.50 834 GLU A O 1
ATOM 6570 N N . ASP A 1 835 ? -31.211 8.984 91.620 1.00 65.19 835 ASP A N 1
ATOM 6571 C CA . ASP A 1 835 ? -30.232 10.055 91.394 1.00 65.19 835 ASP A CA 1
ATOM 6572 C C . ASP A 1 835 ? -30.397 10.773 90.032 1.00 65.19 835 ASP A C 1
ATOM 6574 O O . ASP A 1 835 ? -29.651 11.702 89.725 1.00 65.19 835 ASP A O 1
ATOM 6578 N N . GLY A 1 836 ? -31.376 10.372 89.206 1.00 68.12 836 GLY A N 1
ATOM 6579 C CA . GLY A 1 836 ? -31.645 10.960 87.886 1.00 68.12 836 GLY A CA 1
ATOM 6580 C C . GLY A 1 836 ? -30.757 10.439 86.747 1.00 68.12 836 GLY A C 1
ATOM 6581 O O . GLY A 1 836 ? -30.808 10.974 85.639 1.00 68.12 836 GLY A O 1
ATOM 6582 N N . GLU A 1 837 ? -29.955 9.398 86.988 1.00 73.31 837 GLU A N 1
ATOM 6583 C CA . GLU A 1 837 ? -29.178 8.706 85.954 1.00 73.31 837 GLU A CA 1
ATOM 6584 C C . GLU A 1 837 ? -30.005 7.581 85.306 1.00 73.31 837 GLU A C 1
ATOM 6586 O O . GLU A 1 837 ? -30.836 6.940 85.949 1.00 73.31 837 GLU A O 1
ATOM 6591 N N . THR A 1 838 ? -29.794 7.317 84.013 1.00 80.44 838 THR A N 1
ATOM 6592 C CA . THR A 1 838 ? -30.483 6.227 83.301 1.00 80.44 838 THR A CA 1
ATOM 6593 C C . THR A 1 838 ? -29.639 4.958 83.341 1.00 80.44 838 THR A C 1
ATOM 6595 O O . THR A 1 838 ? -28.530 4.923 82.809 1.00 80.44 838 THR A O 1
ATOM 6598 N N . LEU A 1 839 ? -30.171 3.897 83.950 1.00 86.94 839 LEU A N 1
ATOM 6599 C CA . LEU A 1 839 ? -29.536 2.583 84.002 1.00 86.94 839 LEU A CA 1
ATOM 6600 C C . LEU A 1 839 ? -30.247 1.614 83.050 1.00 86.94 839 LEU A C 1
ATOM 6602 O O . LEU A 1 839 ? -31.456 1.411 83.147 1.00 86.94 839 LEU A O 1
ATOM 6606 N N . ALA A 1 840 ? -29.492 0.967 82.163 1.00 88.69 840 ALA A N 1
ATOM 6607 C CA . ALA A 1 840 ? -30.022 -0.088 81.307 1.00 88.69 840 ALA A CA 1
ATOM 6608 C C . ALA A 1 840 ? -30.156 -1.401 82.097 1.00 88.69 840 ALA A C 1
ATOM 6610 O O . ALA A 1 840 ? -29.164 -1.936 82.601 1.00 88.69 840 ALA A O 1
ATOM 6611 N N . LEU A 1 841 ? -31.367 -1.952 82.167 1.00 87.56 841 LEU A N 1
ATOM 6612 C CA . LEU A 1 841 ? -31.665 -3.237 82.804 1.00 87.56 841 LEU A CA 1
ATOM 6613 C C . LEU A 1 841 ? -32.101 -4.299 81.775 1.00 87.56 841 LEU A C 1
ATOM 6615 O O . LEU A 1 841 ? -32.577 -3.947 80.688 1.00 87.56 841 LEU A O 1
ATOM 6619 N N . PRO A 1 842 ? -31.951 -5.602 82.091 1.00 85.06 842 PRO A N 1
ATOM 6620 C CA . PRO A 1 842 ? -32.515 -6.679 81.284 1.00 85.06 842 PRO A CA 1
ATOM 6621 C C . PRO A 1 842 ? -34.044 -6.630 81.248 1.00 85.06 842 PRO A C 1
ATOM 6623 O O . PRO A 1 842 ? -34.694 -6.184 82.202 1.00 85.06 842 PRO A O 1
ATOM 6626 N N . ALA A 1 843 ? -34.618 -7.124 80.153 1.00 85.75 843 ALA A N 1
ATOM 6627 C CA . ALA A 1 843 ? -36.060 -7.183 79.976 1.00 85.75 843 ALA A CA 1
ATOM 6628 C C . ALA A 1 843 ? -36.703 -8.261 80.868 1.00 85.75 843 ALA A C 1
ATOM 6630 O O . ALA A 1 843 ? -36.398 -9.448 80.760 1.00 85.75 843 ALA A O 1
ATOM 6631 N N . ASN A 1 844 ? -37.630 -7.834 81.723 1.00 81.44 844 ASN A N 1
ATOM 6632 C CA . ASN A 1 844 ? -38.503 -8.677 82.541 1.00 81.44 844 ASN A CA 1
ATOM 6633 C C . ASN A 1 844 ? -39.879 -8.007 82.683 1.00 81.44 844 ASN A C 1
ATOM 6635 O O . ASN A 1 844 ? -40.056 -6.859 82.264 1.00 81.44 844 ASN A O 1
ATOM 6639 N N . ASP A 1 845 ? -40.839 -8.718 83.268 1.00 78.56 845 ASP A N 1
ATOM 6640 C CA . ASP A 1 845 ? -42.204 -8.245 83.507 1.00 78.56 845 ASP A CA 1
ATOM 6641 C C . ASP A 1 845 ? -42.258 -6.876 84.206 1.00 78.56 845 ASP A C 1
ATOM 6643 O O . ASP A 1 845 ? -42.921 -5.963 83.717 1.00 78.56 845 ASP A O 1
ATOM 6647 N N . ALA A 1 846 ? -41.504 -6.687 85.290 1.00 77.44 846 ALA A N 1
ATOM 6648 C CA . ALA A 1 846 ? -41.516 -5.457 86.081 1.00 77.44 846 ALA A CA 1
ATOM 6649 C C . ALA A 1 846 ? -41.003 -4.224 85.315 1.00 77.44 846 ALA A C 1
ATOM 6651 O O . ALA A 1 846 ? -41.553 -3.126 85.446 1.00 77.44 846 ALA A O 1
ATOM 6652 N N . ASN A 1 847 ? -39.945 -4.390 84.520 1.00 82.75 847 ASN A N 1
ATOM 6653 C CA . ASN A 1 847 ? -39.293 -3.286 83.820 1.00 82.75 847 ASN A CA 1
ATOM 6654 C C . ASN A 1 847 ? -39.963 -2.980 82.474 1.00 82.75 847 ASN A C 1
ATOM 6656 O O . ASN A 1 847 ? -40.096 -1.811 82.111 1.00 82.75 847 ASN A O 1
ATOM 6660 N N . LEU A 1 848 ? -40.426 -4.005 81.747 1.00 85.31 848 LEU A N 1
ATOM 6661 C CA . LEU A 1 848 ? -41.118 -3.823 80.468 1.00 85.31 848 LEU A CA 1
ATOM 6662 C C . LEU A 1 848 ? -42.522 -3.241 80.636 1.00 85.31 848 LEU A C 1
ATOM 6664 O O . LEU A 1 848 ? -42.962 -2.502 79.756 1.00 85.31 848 LEU A O 1
ATOM 6668 N N . TRP A 1 849 ? -43.205 -3.513 81.758 1.00 81.31 849 TRP A N 1
ATOM 6669 C CA . TRP A 1 849 ? -44.558 -3.000 82.017 1.00 81.31 849 TRP A CA 1
ATOM 6670 C C . TRP A 1 849 ? -44.654 -1.477 81.852 1.00 81.31 849 TRP A C 1
ATOM 6672 O O . TRP A 1 849 ? -45.647 -0.962 81.355 1.00 81.31 849 TRP A O 1
ATOM 6682 N N . LYS A 1 850 ? -43.592 -0.745 82.211 1.00 80.38 850 LYS A N 1
ATOM 6683 C CA . LYS A 1 850 ? -43.537 0.723 82.119 1.00 80.38 850 LYS A CA 1
ATOM 6684 C C . LYS A 1 850 ? -43.429 1.254 80.684 1.00 80.38 850 LYS A C 1
ATOM 6686 O O . LYS A 1 850 ? -43.744 2.417 80.449 1.00 80.38 850 LYS A O 1
ATOM 6691 N N . LEU A 1 851 ? -42.952 0.434 79.746 1.00 83.81 851 LEU A N 1
ATOM 6692 C CA . LEU A 1 851 ? -42.810 0.790 78.329 1.00 83.81 851 LEU A CA 1
ATOM 6693 C C . LEU A 1 851 ? -43.986 0.298 77.476 1.00 83.81 851 LEU A C 1
ATOM 6695 O O . LEU A 1 851 ? -44.171 0.785 76.359 1.00 83.81 851 LEU A O 1
ATOM 6699 N N . LEU A 1 852 ? -44.744 -0.673 77.988 1.00 84.75 852 LEU A N 1
ATOM 6700 C CA . LEU A 1 852 ? -45.815 -1.355 77.279 1.00 84.75 852 LEU A CA 1
ATOM 6701 C C . LEU A 1 852 ? -47.013 -0.426 77.045 1.00 84.75 852 LEU A C 1
ATOM 6703 O O . LEU A 1 852 ? -47.478 0.258 77.954 1.00 84.75 852 LEU A O 1
ATOM 6707 N N . ASP A 1 853 ? -47.525 -0.424 75.818 1.00 81.56 853 ASP A N 1
ATOM 6708 C CA . ASP A 1 853 ? -48.791 0.214 75.467 1.00 81.56 853 ASP A CA 1
ATOM 6709 C C . ASP A 1 853 ? -49.877 -0.863 75.371 1.00 81.56 853 ASP A C 1
ATOM 6711 O O . ASP A 1 853 ? -49.738 -1.819 74.604 1.00 81.56 853 ASP A O 1
ATOM 6715 N N . SER A 1 854 ? -50.952 -0.735 76.153 1.00 73.81 854 SER A N 1
ATOM 6716 C CA . SER A 1 854 ? -52.016 -1.748 76.210 1.00 73.81 854 SER A CA 1
ATOM 6717 C C . SER A 1 854 ? -52.719 -1.938 74.861 1.00 73.81 854 SER A C 1
ATOM 6719 O O . SER A 1 854 ? -53.196 -3.034 74.560 1.00 73.81 854 SER A O 1
ATOM 6721 N N . THR A 1 855 ? -52.696 -0.922 73.990 1.00 78.94 855 THR A N 1
ATOM 6722 C CA . THR A 1 855 ? -53.251 -1.013 72.632 1.00 78.94 855 THR A CA 1
ATOM 6723 C C . THR A 1 855 ? -52.510 -2.017 71.743 1.00 78.94 855 THR A C 1
ATOM 6725 O O . THR A 1 855 ? -53.134 -2.634 70.883 1.00 78.94 855 THR A O 1
ATOM 6728 N N . TRP A 1 856 ? -51.214 -2.269 71.975 1.00 84.62 856 TRP A N 1
ATOM 6729 C CA . TRP A 1 856 ? -50.419 -3.229 71.189 1.00 84.62 856 TRP A CA 1
ATOM 6730 C C . TRP A 1 856 ? -50.813 -4.690 71.422 1.00 84.62 856 TRP A C 1
ATOM 6732 O O . TRP A 1 856 ? -50.482 -5.561 70.620 1.00 84.62 856 TRP A O 1
ATOM 6742 N N . LEU A 1 857 ? -51.523 -4.966 72.518 1.00 79.00 857 LEU A N 1
ATOM 6743 C CA . LEU A 1 857 ? -51.998 -6.305 72.864 1.00 79.00 857 LEU A CA 1
ATOM 6744 C C . LEU A 1 857 ? -53.370 -6.619 72.248 1.00 79.00 857 LEU A C 1
ATOM 6746 O O . LEU A 1 857 ? -53.802 -7.773 72.254 1.00 79.00 857 LEU A O 1
ATOM 6750 N N . GLN A 1 858 ? -54.069 -5.614 71.713 1.00 72.44 858 GLN A N 1
ATOM 6751 C CA . GLN A 1 858 ? -55.391 -5.791 71.118 1.00 72.44 858 GLN A CA 1
ATOM 6752 C C . GLN A 1 858 ? -55.288 -6.601 69.823 1.00 72.44 858 GLN A C 1
ATOM 6754 O O . GLN A 1 858 ? -54.604 -6.211 68.881 1.00 72.44 858 GLN A O 1
ATOM 6759 N N . ASN A 1 859 ? -55.985 -7.741 69.765 1.00 70.00 859 ASN A N 1
ATOM 6760 C CA . ASN A 1 859 ? -55.983 -8.653 68.613 1.00 70.00 859 ASN A CA 1
ATOM 6761 C C . ASN A 1 859 ? -54.575 -9.102 68.154 1.00 70.00 859 ASN A C 1
ATOM 6763 O O . ASN A 1 859 ? -54.393 -9.460 66.990 1.00 70.00 859 ASN A O 1
ATOM 6767 N N . ASN A 1 860 ? -53.590 -9.119 69.062 1.00 80.56 860 ASN A N 1
ATOM 6768 C CA . ASN A 1 860 ? -52.210 -9.518 68.775 1.00 80.56 860 ASN A CA 1
ATOM 6769 C C . ASN A 1 860 ? -51.769 -10.702 69.669 1.00 80.56 860 ASN A C 1
ATOM 6771 O O . ASN A 1 860 ? -51.050 -10.507 70.652 1.00 80.56 860 ASN A O 1
ATOM 6775 N N . PRO A 1 861 ? -52.200 -11.945 69.360 1.00 79.94 861 PRO A N 1
ATOM 6776 C CA . PRO A 1 861 ? -51.872 -13.120 70.173 1.00 79.94 861 PRO A CA 1
ATOM 6777 C C . PRO A 1 861 ? -50.363 -13.399 70.221 1.00 79.94 861 PRO A C 1
ATOM 6779 O O . PRO A 1 861 ? -49.847 -13.768 71.270 1.00 79.94 861 PRO A O 1
ATOM 6782 N N . HIS A 1 862 ? -49.633 -13.122 69.135 1.00 83.75 862 HIS A N 1
ATOM 6783 C CA . HIS A 1 862 ? -48.181 -13.308 69.081 1.00 83.75 862 HIS A CA 1
ATOM 6784 C C . HIS A 1 862 ? -47.430 -12.415 70.080 1.00 83.75 862 HIS A C 1
ATOM 6786 O O . HIS A 1 862 ? -46.460 -12.864 70.687 1.00 83.75 862 HIS A O 1
ATOM 6792 N N . ALA A 1 863 ? -47.882 -11.173 70.292 1.00 84.06 863 ALA A N 1
ATOM 6793 C CA . ALA A 1 863 ? -47.312 -10.285 71.306 1.00 84.06 863 ALA A CA 1
ATOM 6794 C C . ALA A 1 863 ? -47.549 -10.810 72.731 1.00 84.06 863 ALA A C 1
ATOM 6796 O O . ALA A 1 863 ? -46.630 -10.804 73.550 1.00 84.06 863 ALA A O 1
ATOM 6797 N N . ILE A 1 864 ? -48.762 -11.296 73.019 1.00 81.00 864 ILE A N 1
ATOM 6798 C CA . ILE A 1 864 ? -49.117 -11.868 74.328 1.00 81.00 864 ILE A CA 1
ATOM 6799 C C . ILE A 1 864 ? -48.275 -13.118 74.607 1.00 81.00 864 ILE A C 1
ATOM 6801 O O . ILE A 1 864 ? -47.685 -13.236 75.684 1.00 81.00 864 ILE A O 1
ATOM 6805 N N . ASP A 1 865 ? -48.170 -14.015 73.625 1.00 83.19 865 ASP A N 1
ATOM 6806 C CA . ASP A 1 865 ? -47.392 -15.246 73.742 1.00 83.19 865 ASP A CA 1
ATOM 6807 C C . ASP A 1 865 ? -45.904 -14.952 73.938 1.00 83.19 865 ASP A C 1
ATOM 6809 O O . ASP A 1 865 ? -45.264 -15.585 74.779 1.00 83.19 865 ASP A O 1
ATOM 6813 N N . LEU A 1 866 ? -45.351 -13.960 73.234 1.00 87.81 866 LEU A N 1
ATOM 6814 C CA . LEU A 1 866 ? -43.957 -13.551 73.397 1.00 87.81 866 LEU A CA 1
ATOM 6815 C C . LEU A 1 866 ? -43.686 -12.979 74.798 1.00 87.81 866 LEU A C 1
ATOM 6817 O O . LEU A 1 866 ? -42.718 -13.373 75.453 1.00 87.81 866 LEU A O 1
ATOM 6821 N N . LEU A 1 867 ? -44.542 -12.071 75.285 1.00 86.19 867 LEU A N 1
ATOM 6822 C CA . LEU A 1 867 ? -44.405 -11.480 76.622 1.00 86.19 867 LEU A CA 1
ATOM 6823 C C . LEU A 1 867 ? -44.498 -12.540 77.725 1.00 86.19 867 LEU A C 1
ATOM 6825 O O . LEU A 1 867 ? -43.719 -12.498 78.680 1.00 86.19 867 LEU A O 1
ATOM 6829 N N . HIS A 1 868 ? -45.404 -13.509 77.585 1.00 83.69 868 HIS A N 1
ATOM 6830 C CA . HIS A 1 868 ? -45.545 -14.613 78.532 1.00 83.69 868 HIS A CA 1
ATOM 6831 C C . HIS A 1 868 ? -44.350 -15.578 78.477 1.00 83.69 868 HIS A C 1
ATOM 6833 O O . HIS A 1 868 ? -43.681 -15.796 79.487 1.00 83.69 868 HIS A O 1
ATOM 6839 N N . SER A 1 869 ? -44.056 -16.140 77.301 1.00 82.50 869 SER A N 1
ATOM 6840 C CA . SER A 1 869 ? -43.084 -17.233 77.145 1.00 82.50 869 SER A CA 1
ATOM 6841 C C . SER A 1 869 ? -41.624 -16.789 77.281 1.00 82.50 869 SER A C 1
ATOM 6843 O O . SER A 1 869 ? -40.813 -17.514 77.860 1.00 82.50 869 SER A O 1
ATOM 6845 N N . VAL A 1 870 ? -41.274 -15.593 76.798 1.00 85.19 870 VAL A N 1
ATOM 6846 C CA . VAL A 1 870 ? -39.886 -15.112 76.799 1.00 85.19 870 VAL A CA 1
ATOM 6847 C C . VAL A 1 870 ? -39.623 -14.192 77.988 1.00 85.19 870 VAL A C 1
ATOM 6849 O O . VAL A 1 870 ? -38.649 -14.413 78.713 1.00 85.19 870 VAL A O 1
ATOM 6852 N N . PHE A 1 871 ? -40.487 -13.201 78.227 1.00 86.62 871 PHE A N 1
ATOM 6853 C CA . PHE A 1 871 ? -40.249 -12.142 79.220 1.00 86.62 871 PHE A CA 1
ATOM 6854 C C . PHE A 1 871 ? -40.916 -12.370 80.589 1.00 86.62 871 PHE A C 1
ATOM 6856 O O . PHE A 1 871 ? -40.659 -11.604 81.517 1.00 86.62 871 PHE A O 1
ATOM 6863 N N . GLY A 1 872 ? -41.704 -13.440 80.750 1.00 80.31 872 GLY A N 1
ATOM 6864 C CA . GLY A 1 872 ? -42.215 -13.899 82.048 1.00 80.31 872 GLY A CA 1
ATOM 6865 C C . GLY A 1 872 ? -43.477 -13.195 82.557 1.00 80.31 872 GLY A C 1
ATOM 6866 O O . GLY A 1 872 ? -43.789 -13.304 83.742 1.00 80.31 872 GLY A O 1
ATOM 6867 N N . PHE A 1 873 ? -44.219 -12.491 81.698 1.00 81.19 873 PHE A N 1
ATOM 6868 C CA . PHE A 1 873 ? -45.504 -11.892 82.077 1.00 81.19 873 PHE A CA 1
ATOM 6869 C C . PHE A 1 873 ? -46.542 -12.969 82.410 1.00 81.19 873 PHE A C 1
ATOM 6871 O O . PHE A 1 873 ? -46.570 -14.020 81.782 1.00 81.19 873 PHE A O 1
ATOM 6878 N N . ARG A 1 874 ? -47.465 -12.708 83.344 1.00 73.69 874 ARG A N 1
ATOM 6879 C CA . ARG A 1 874 ? -48.592 -13.618 83.617 1.00 73.69 874 ARG A CA 1
ATOM 6880 C C . ARG A 1 874 ? -49.669 -13.488 82.535 1.00 73.69 874 ARG A C 1
ATOM 6882 O O . ARG A 1 874 ? -50.226 -12.409 82.355 1.00 73.69 874 ARG A O 1
ATOM 6889 N N . GLN A 1 875 ? -50.015 -14.601 81.879 1.00 59.41 875 GLN A N 1
ATOM 6890 C CA . GLN A 1 875 ? -50.963 -14.636 80.753 1.00 59.41 875 GLN A CA 1
ATOM 6891 C C . GLN A 1 875 ? -52.337 -14.049 81.118 1.00 59.41 875 GLN A C 1
ATOM 6893 O O . GLN A 1 875 ? -52.879 -13.235 80.377 1.00 59.41 875 GLN A O 1
ATOM 6898 N N . LEU A 1 876 ? -52.851 -14.377 82.311 1.00 52.44 876 LEU A N 1
ATOM 6899 C CA . LEU A 1 876 ? -54.110 -13.832 82.835 1.00 52.44 876 LEU A CA 1
ATOM 6900 C C . LEU A 1 876 ? -54.074 -12.303 82.986 1.00 52.44 876 LEU A C 1
ATOM 6902 O O . LEU A 1 876 ? -55.043 -11.651 82.627 1.00 52.44 876 LEU A O 1
ATOM 6906 N N . THR A 1 877 ? -52.959 -11.731 83.455 1.00 62.81 877 THR A N 1
ATOM 6907 C CA . THR A 1 877 ? -52.802 -10.280 83.668 1.00 62.81 877 THR A CA 1
ATOM 6908 C C . THR A 1 877 ? -52.777 -9.504 82.349 1.00 62.81 877 THR A C 1
ATOM 6910 O O . THR A 1 877 ? -53.394 -8.449 82.247 1.00 62.81 877 THR A O 1
ATOM 6913 N N . LEU A 1 878 ? -52.122 -10.051 81.320 1.00 62.22 878 LEU A N 1
ATOM 6914 C CA . LEU A 1 878 ? -52.099 -9.475 79.969 1.00 62.22 878 LEU A CA 1
ATOM 6915 C C . LEU A 1 878 ? -53.469 -9.533 79.272 1.00 62.22 878 LEU A C 1
ATOM 6917 O O . LEU A 1 878 ? -53.764 -8.704 78.416 1.00 62.22 878 LEU A O 1
ATOM 6921 N N . MET A 1 879 ? -54.300 -10.519 79.625 1.00 52.66 879 MET A N 1
ATOM 6922 C CA . MET A 1 879 ? -55.626 -10.732 79.039 1.00 52.66 879 MET A CA 1
ATOM 6923 C C . MET A 1 879 ? -56.733 -9.934 79.738 1.00 52.66 879 MET A C 1
ATOM 6925 O O . MET A 1 879 ? -57.706 -9.564 79.085 1.00 52.66 879 MET A O 1
ATOM 6929 N N . THR A 1 880 ? -56.595 -9.644 81.036 1.00 53.75 880 THR A N 1
ATOM 6930 C CA . THR A 1 880 ? -57.590 -8.884 81.815 1.00 53.75 880 THR A CA 1
ATOM 6931 C C . THR A 1 880 ? -57.563 -7.378 81.564 1.00 53.75 880 THR A C 1
ATOM 6933 O O . THR A 1 880 ? -58.615 -6.756 81.619 1.00 53.75 88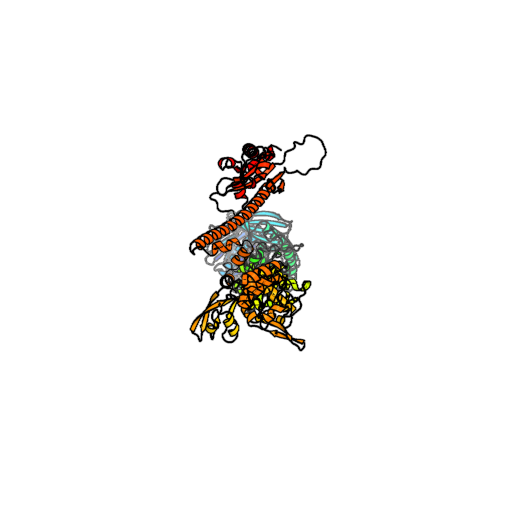0 THR A O 1
ATOM 6936 N N . GLU A 1 881 ? -56.413 -6.793 81.214 1.00 52.62 881 GLU A N 1
ATOM 6937 C CA . GLU A 1 881 ? -56.290 -5.357 80.875 1.00 52.62 881 GLU A CA 1
ATOM 6938 C C . GLU A 1 881 ? -57.051 -4.955 79.587 1.00 52.62 881 GLU A C 1
ATOM 6940 O O . GLU A 1 881 ? -57.170 -3.773 79.280 1.00 52.62 881 GLU A O 1
ATOM 6945 N N . ASN A 1 882 ? -57.594 -5.931 78.844 1.00 48.31 882 ASN A N 1
ATOM 6946 C CA . ASN A 1 882 ? -58.313 -5.763 77.574 1.00 48.31 882 ASN A CA 1
ATOM 6947 C C . ASN A 1 882 ? -59.830 -6.047 77.659 1.00 48.31 882 ASN A C 1
ATOM 6949 O O . ASN A 1 882 ? -60.478 -6.210 76.623 1.00 48.31 882 ASN A O 1
ATOM 6953 N N . LEU A 1 883 ? -60.415 -6.147 78.857 1.00 48.12 883 LEU A N 1
ATOM 6954 C CA . LEU A 1 883 ? -61.837 -6.470 79.033 1.00 48.12 883 LEU A CA 1
ATOM 6955 C C . LEU A 1 883 ? -62.654 -5.245 79.468 1.00 48.12 883 LEU A C 1
ATOM 6957 O O . LEU A 1 883 ? -62.205 -4.448 80.286 1.00 48.12 883 LEU A O 1
ATOM 6961 N N . GLU A 1 884 ? -63.879 -5.100 78.943 1.00 46.53 884 GLU A N 1
ATOM 6962 C CA . GLU A 1 884 ? -64.827 -4.106 79.464 1.00 46.53 884 GLU A CA 1
ATOM 6963 C C . GLU A 1 884 ? -65.127 -4.382 80.957 1.00 46.53 884 GLU A C 1
ATOM 6965 O O . GLU A 1 884 ? -65.210 -5.553 81.350 1.00 46.53 884 GLU A O 1
ATOM 6970 N N . PRO A 1 885 ? -65.361 -3.349 81.796 1.00 47.78 885 PRO A N 1
ATOM 6971 C CA . PRO A 1 885 ? -65.541 -3.506 83.248 1.00 47.78 885 PRO A CA 1
ATOM 6972 C C . PRO A 1 885 ? -66.646 -4.500 83.662 1.00 47.78 885 PRO A C 1
ATOM 6974 O O . PRO A 1 885 ? -66.591 -5.102 84.736 1.00 47.78 885 PRO A O 1
ATOM 6977 N N . GLU A 1 886 ? -67.662 -4.707 82.815 1.00 44.44 886 GLU A N 1
ATOM 6978 C CA . GLU A 1 886 ? -68.728 -5.694 83.047 1.00 44.44 886 GLU A CA 1
ATOM 6979 C C . GLU A 1 886 ? -68.268 -7.150 82.857 1.00 44.44 886 GLU A C 1
ATOM 6981 O O . GLU A 1 886 ? -68.759 -8.047 83.549 1.00 44.44 886 GLU A O 1
ATOM 6986 N N . VAL A 1 887 ? -67.297 -7.402 81.976 1.00 44.94 887 VAL A N 1
ATOM 6987 C CA . VAL A 1 887 ? -66.757 -8.742 81.695 1.00 44.94 887 VAL A CA 1
ATOM 6988 C C . VAL A 1 887 ? -65.737 -9.152 82.761 1.00 44.94 887 VAL A C 1
ATOM 6990 O O . VAL A 1 887 ? -65.728 -10.307 83.192 1.00 44.94 887 VAL A O 1
ATOM 6993 N N . GLU A 1 888 ? -64.958 -8.194 83.271 1.00 44.91 888 GLU A N 1
ATOM 6994 C CA . GLU A 1 888 ? -64.033 -8.378 84.398 1.00 44.91 888 GLU A CA 1
ATOM 6995 C C . GLU A 1 888 ? -64.766 -8.893 85.657 1.00 44.91 888 GLU A C 1
ATOM 6997 O O . GLU A 1 888 ? -64.345 -9.865 86.289 1.00 44.91 888 GLU A O 1
ATOM 7002 N N . SER A 1 889 ? -65.940 -8.328 85.963 1.00 45.09 889 SER A N 1
ATOM 7003 C CA . SER A 1 889 ? -66.789 -8.730 87.098 1.00 45.09 889 SER A CA 1
ATOM 7004 C C . SER A 1 889 ? -67.330 -10.168 86.986 1.00 45.09 889 SER A C 1
ATOM 7006 O O . SER A 1 889 ? -67.422 -10.890 87.986 1.00 45.09 889 SER A O 1
ATOM 7008 N N . ASN A 1 890 ? -67.652 -10.621 85.769 1.00 45.28 890 ASN A N 1
ATOM 7009 C CA . ASN A 1 890 ? -68.153 -11.977 85.518 1.00 45.28 890 ASN A CA 1
ATOM 7010 C C . ASN A 1 890 ? -67.028 -13.027 85.519 1.00 45.28 890 ASN A C 1
ATOM 7012 O O . ASN A 1 890 ? -67.225 -14.127 86.037 1.00 45.28 890 ASN A O 1
ATOM 7016 N N . LEU A 1 891 ? -65.830 -12.673 85.045 1.00 44.22 891 LEU A N 1
ATOM 7017 C CA . LEU A 1 891 ? -64.634 -13.521 85.118 1.00 44.22 891 LEU A CA 1
ATOM 7018 C C . LEU A 1 891 ? -64.145 -13.713 86.559 1.00 44.22 891 LEU A C 1
ATOM 7020 O O . LEU A 1 891 ? -63.842 -14.836 86.958 1.00 44.22 891 LEU A O 1
ATOM 7024 N N . VAL A 1 892 ? -64.156 -12.659 87.382 1.00 49.00 892 VAL A N 1
ATOM 7025 C CA . VAL A 1 892 ? -63.787 -12.745 88.808 1.00 49.00 892 VAL A CA 1
ATOM 7026 C C . VAL A 1 892 ? -64.751 -13.641 89.602 1.00 49.00 892 VAL A C 1
ATOM 7028 O O . VAL A 1 892 ? -64.317 -14.332 90.524 1.00 49.00 892 VAL A O 1
ATOM 7031 N N . LYS A 1 893 ? -66.039 -13.704 89.228 1.00 47.62 893 LYS A N 1
ATOM 7032 C CA . LYS A 1 893 ? -67.009 -14.655 89.808 1.00 47.62 893 LYS A CA 1
ATOM 7033 C C . LYS A 1 893 ? -66.799 -16.096 89.333 1.00 47.62 893 LYS A C 1
ATOM 7035 O O . LYS A 1 893 ? -66.975 -17.012 90.131 1.00 47.62 893 LYS A O 1
ATOM 7040 N N . LEU A 1 894 ? -66.404 -16.301 88.074 1.00 44.12 894 LEU A N 1
ATOM 7041 C CA . LEU A 1 894 ? -66.098 -17.628 87.522 1.00 44.12 894 LEU A CA 1
ATOM 7042 C C . LEU A 1 894 ? -64.808 -18.234 88.118 1.00 44.12 894 LEU A C 1
ATOM 7044 O O . LEU A 1 894 ? -64.705 -19.448 88.273 1.00 44.12 894 LEU A O 1
ATOM 7048 N N . LEU A 1 895 ? -63.837 -17.391 88.488 1.00 44.97 895 LEU A N 1
ATOM 7049 C CA . LEU A 1 895 ? -62.523 -17.775 89.030 1.00 44.97 895 LEU A CA 1
ATOM 7050 C C . LEU A 1 895 ? -62.530 -18.185 90.519 1.00 44.97 895 LEU A C 1
ATOM 7052 O O . LEU A 1 895 ? -61.476 -18.509 91.067 1.00 44.97 895 LEU A O 1
ATOM 7056 N N . GLN A 1 896 ? -63.690 -18.195 91.185 1.00 45.25 896 GLN A N 1
ATOM 7057 C CA . GLN A 1 896 ? -63.827 -18.667 92.573 1.00 45.25 896 GLN A CA 1
ATOM 7058 C C . GLN A 1 896 ? -64.066 -20.184 92.687 1.00 45.25 896 GLN A C 1
ATOM 7060 O O . GLN A 1 896 ? -64.031 -20.715 93.798 1.00 45.25 896 GLN A O 1
ATOM 7065 N N . ASP A 1 897 ? -64.263 -20.892 91.566 1.00 46.22 897 ASP A N 1
ATOM 7066 C CA . ASP A 1 897 ? -64.406 -22.351 91.536 1.00 46.22 897 ASP A CA 1
ATOM 7067 C C . ASP A 1 897 ? -63.060 -23.042 91.198 1.00 46.22 897 ASP A C 1
ATOM 7069 O O . ASP A 1 897 ? -62.541 -22.885 90.085 1.00 46.22 897 ASP A O 1
ATOM 7073 N N . PRO A 1 898 ? -62.476 -23.835 92.121 1.00 42.78 898 PRO A N 1
ATOM 7074 C CA . PRO A 1 898 ? -61.169 -24.470 91.934 1.00 42.78 898 PRO A CA 1
ATOM 7075 C C . PRO A 1 898 ? -61.084 -25.431 90.738 1.00 42.78 898 PRO A C 1
ATOM 7077 O O . PRO A 1 898 ? -59.984 -25.693 90.246 1.00 42.78 898 PRO A O 1
ATOM 7080 N N . ILE A 1 899 ? -62.216 -25.979 90.278 1.00 42.00 899 ILE A N 1
ATOM 7081 C CA . ILE A 1 899 ? -62.257 -26.953 89.177 1.00 42.00 899 ILE A CA 1
ATOM 7082 C C . ILE A 1 899 ? -62.134 -26.236 87.824 1.00 42.00 899 ILE A C 1
ATOM 7084 O O . ILE A 1 899 ? -61.410 -26.700 86.940 1.00 42.00 899 ILE A O 1
ATOM 7088 N N . LEU A 1 900 ? -62.749 -25.057 87.689 1.00 43.50 900 LEU A N 1
ATOM 7089 C CA . LEU A 1 900 ? -62.704 -24.247 86.468 1.00 43.50 900 LEU A CA 1
ATOM 7090 C C . LEU A 1 900 ? -61.324 -23.621 86.236 1.00 43.50 900 LEU A C 1
ATOM 7092 O O . LEU A 1 900 ? -60.850 -23.632 85.101 1.00 43.50 900 LEU A O 1
ATOM 7096 N N . VAL A 1 901 ? -60.628 -23.187 87.293 1.00 44.53 901 VAL A N 1
ATOM 7097 C CA . VAL A 1 901 ? -59.279 -22.586 87.208 1.00 44.53 901 VAL A CA 1
ATOM 7098 C C . VAL A 1 901 ? -58.259 -23.539 86.574 1.00 44.53 901 VAL A C 1
ATOM 7100 O O . VAL A 1 901 ? -57.404 -23.108 85.805 1.00 44.53 901 VAL A O 1
ATOM 7103 N N . LYS A 1 902 ? -58.363 -24.849 86.830 1.00 39.56 902 LYS A N 1
ATOM 7104 C CA . LYS A 1 902 ? -57.429 -25.838 86.269 1.00 39.56 902 LYS A CA 1
ATOM 7105 C C . LYS A 1 902 ? -57.660 -26.096 84.773 1.00 39.56 902 LYS A C 1
ATOM 7107 O O . LYS A 1 902 ? -56.716 -26.453 84.077 1.00 39.56 902 LYS A O 1
ATOM 7112 N N . SER A 1 903 ? -58.888 -25.885 84.285 1.00 38.78 903 SER A N 1
ATOM 7113 C CA . SER A 1 903 ? -59.242 -26.001 82.861 1.00 38.78 903 SER A CA 1
ATOM 7114 C C . SER A 1 903 ? -59.041 -24.687 82.086 1.00 38.78 903 SER A C 1
ATOM 7116 O O . SER A 1 903 ? -58.542 -24.708 80.963 1.00 38.78 903 SER A O 1
ATOM 7118 N N . ALA A 1 904 ? -59.311 -23.537 82.716 1.00 41.59 904 ALA A N 1
ATOM 7119 C CA . ALA A 1 904 ? -59.204 -22.204 82.118 1.00 41.59 904 ALA A CA 1
ATOM 7120 C C . ALA A 1 904 ? -57.757 -21.804 81.777 1.00 41.59 904 ALA A C 1
ATOM 7122 O O . ALA A 1 904 ? -57.535 -21.034 80.850 1.00 41.59 904 ALA A O 1
ATOM 7123 N N . VAL A 1 905 ? -56.766 -22.370 82.475 1.00 40.16 905 VAL A N 1
ATOM 7124 C CA . VAL A 1 905 ? -55.332 -22.140 82.212 1.00 40.16 905 VAL A CA 1
ATOM 7125 C C . VAL A 1 905 ? -54.845 -22.832 80.925 1.00 40.16 905 VAL A C 1
ATOM 7127 O O . VAL A 1 905 ? -53.748 -22.549 80.462 1.00 40.16 905 VAL A O 1
ATOM 7130 N N . THR A 1 906 ? -55.647 -23.711 80.309 1.00 37.22 906 THR A N 1
ATOM 7131 C CA . THR A 1 906 ? -55.212 -24.507 79.141 1.00 37.22 906 THR A CA 1
ATOM 7132 C C . THR A 1 906 ? -55.980 -24.254 77.843 1.00 37.22 906 THR A C 1
ATOM 7134 O O . THR A 1 906 ? -55.556 -24.762 76.810 1.00 37.22 906 THR A O 1
ATOM 7137 N N . ASN A 1 907 ? -57.080 -23.487 77.842 1.00 44.44 907 ASN A N 1
ATOM 7138 C CA . ASN A 1 907 ? -57.898 -23.319 76.633 1.00 44.44 907 ASN A CA 1
ATOM 7139 C C . ASN A 1 907 ? -58.679 -21.990 76.611 1.00 44.44 907 ASN A C 1
ATOM 7141 O O . ASN A 1 907 ? -59.715 -21.846 77.261 1.00 44.44 907 ASN A O 1
ATOM 7145 N N . LEU A 1 908 ? -58.189 -21.017 75.836 1.00 40.62 908 LEU A N 1
ATOM 7146 C CA . LEU A 1 908 ? -58.745 -19.659 75.764 1.00 40.62 908 LEU A CA 1
ATOM 7147 C C . LEU A 1 908 ? -60.110 -19.590 75.050 1.00 40.62 908 LEU A C 1
ATOM 7149 O O . LEU A 1 908 ? -60.952 -18.754 75.383 1.00 40.62 908 LEU A O 1
ATOM 7153 N N . ASP A 1 909 ? -60.363 -20.513 74.121 1.00 41.44 909 ASP A N 1
ATOM 7154 C CA . ASP A 1 909 ? -61.616 -20.582 73.359 1.00 41.44 909 ASP A CA 1
ATOM 7155 C C . ASP A 1 909 ? -62.801 -21.060 74.214 1.00 41.44 909 ASP A C 1
ATOM 7157 O O . ASP A 1 909 ? -63.943 -20.667 73.979 1.00 41.44 909 ASP A O 1
ATOM 7161 N N . VAL A 1 910 ? -62.530 -21.829 75.276 1.00 44.75 910 VAL A N 1
ATOM 7162 C CA . VAL A 1 910 ? -63.547 -22.260 76.252 1.00 44.75 910 VAL A CA 1
ATOM 7163 C C . VAL A 1 910 ? -64.006 -21.083 77.113 1.00 44.75 910 VAL A C 1
ATOM 7165 O O . VAL A 1 910 ? -65.187 -20.985 77.437 1.00 44.75 910 VAL A O 1
ATOM 7168 N N . VAL A 1 911 ? -63.104 -20.150 77.438 1.00 44.56 911 VAL A N 1
ATOM 7169 C CA . VAL A 1 911 ? -63.440 -18.938 78.200 1.00 44.56 911 VAL A CA 1
ATOM 7170 C C . VAL A 1 911 ? -64.296 -17.990 77.357 1.00 44.56 911 VAL A C 1
ATOM 7172 O O . VAL A 1 911 ? -65.303 -17.492 77.853 1.00 44.56 911 VAL A O 1
A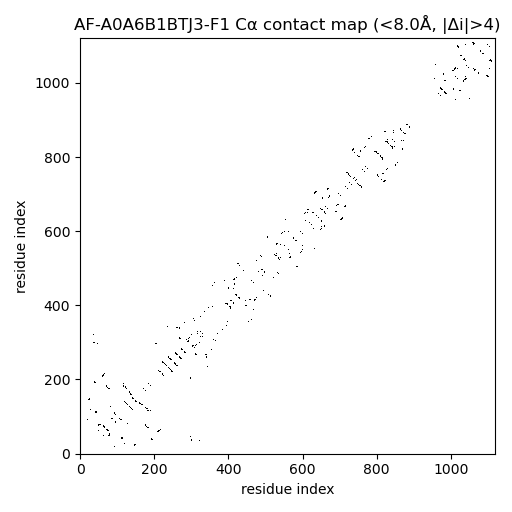TOM 7175 N N . LYS A 1 912 ? -63.968 -17.798 76.070 1.00 43.94 912 LYS A N 1
ATOM 7176 C CA . LYS A 1 912 ? -64.808 -17.011 75.146 1.00 43.94 912 LYS A CA 1
ATOM 7177 C C . LYS A 1 912 ? -66.192 -17.637 74.942 1.00 43.94 912 LYS A C 1
ATOM 7179 O O . LYS A 1 912 ? -67.191 -16.932 75.047 1.00 43.94 912 LYS A O 1
ATOM 7184 N N . ALA A 1 913 ? -66.268 -18.956 74.753 1.00 46.06 913 ALA A N 1
ATOM 7185 C CA . ALA A 1 913 ? -67.544 -19.661 74.612 1.00 46.06 913 ALA A CA 1
ATOM 7186 C C . ALA A 1 913 ? -68.399 -19.634 75.898 1.00 46.06 913 ALA A C 1
ATOM 7188 O O . ALA A 1 913 ? -69.626 -19.552 75.826 1.00 46.06 913 ALA A O 1
ATOM 7189 N N . ALA A 1 914 ? -67.770 -19.663 77.080 1.00 46.53 914 ALA A N 1
ATOM 7190 C CA . ALA A 1 914 ? -68.461 -19.589 78.369 1.00 46.53 914 ALA A CA 1
ATOM 7191 C C . ALA A 1 914 ? -69.067 -18.203 78.658 1.00 46.53 914 ALA A C 1
ATOM 7193 O O . ALA A 1 914 ? -70.070 -18.116 79.367 1.00 46.53 914 ALA A O 1
ATOM 7194 N N . VAL A 1 915 ? -68.485 -17.133 78.104 1.00 44.59 915 VAL A N 1
ATOM 7195 C CA . VAL A 1 915 ? -69.011 -15.761 78.217 1.00 44.59 915 VAL A CA 1
ATOM 7196 C C . VAL A 1 915 ? -70.239 -15.555 77.321 1.00 44.59 915 VAL A C 1
ATOM 7198 O O . VAL A 1 915 ? -71.152 -14.826 77.703 1.00 44.59 915 VAL A O 1
ATOM 7201 N N . GLU A 1 916 ? -70.302 -16.219 76.165 1.00 42.31 916 GLU A N 1
ATOM 7202 C CA . GLU A 1 916 ? -71.370 -16.008 75.177 1.00 42.31 916 GLU A CA 1
ATOM 7203 C C . GLU A 1 916 ? -72.613 -16.892 75.393 1.00 42.31 916 GLU A C 1
ATOM 7205 O O . GLU A 1 916 ? -73.714 -16.483 75.020 1.00 42.31 916 GLU A O 1
ATOM 7210 N N . ASN A 1 917 ? -72.492 -18.079 76.009 1.00 47.97 917 ASN A N 1
ATOM 7211 C CA . ASN A 1 917 ? -73.654 -18.934 76.288 1.00 47.97 917 ASN A CA 1
ATOM 7212 C C . ASN A 1 917 ? -73.459 -19.869 77.513 1.00 47.97 917 ASN A C 1
ATOM 7214 O O . ASN A 1 917 ? -72.800 -20.910 77.389 1.00 47.97 917 ASN A O 1
ATOM 7218 N N . PRO A 1 918 ? -74.078 -19.565 78.677 1.00 44.25 918 PRO A N 1
ATOM 7219 C CA . PRO A 1 918 ? -73.909 -20.315 79.930 1.00 44.25 918 PRO A CA 1
ATOM 7220 C C . PRO A 1 918 ? -74.325 -21.796 79.880 1.00 44.25 918 PRO A C 1
ATOM 7222 O O . PRO A 1 918 ? -73.853 -22.589 80.694 1.00 44.25 918 PRO A O 1
ATOM 7225 N N . GLU A 1 919 ? -75.195 -22.198 78.947 1.00 42.06 919 GLU A N 1
ATOM 7226 C CA . GLU A 1 919 ? -75.681 -23.586 78.858 1.00 42.06 919 GLU A CA 1
ATOM 7227 C C . GLU A 1 919 ? -74.667 -24.551 78.217 1.00 42.06 919 GLU A C 1
ATOM 7229 O O . GLU A 1 919 ? -74.719 -25.758 78.456 1.00 42.06 919 GLU A O 1
ATOM 7234 N N . THR A 1 920 ? -73.687 -24.036 77.472 1.00 42.78 920 THR A N 1
ATOM 7235 C CA . THR A 1 920 ? -72.691 -24.858 76.759 1.00 42.78 920 THR A CA 1
ATOM 7236 C C . THR A 1 920 ? -71.706 -25.543 77.714 1.00 42.78 920 THR A C 1
ATOM 7238 O O . THR A 1 920 ? -71.220 -26.639 77.440 1.00 42.78 920 THR A O 1
ATOM 7241 N N . VAL A 1 921 ? -71.460 -24.947 78.886 1.00 46.25 921 VAL A N 1
ATOM 7242 C CA . VAL A 1 921 ? -70.542 -25.483 79.908 1.00 46.25 921 VAL A CA 1
ATOM 7243 C C . VAL A 1 921 ? -71.097 -26.757 80.558 1.00 46.25 921 VAL A C 1
ATOM 7245 O O . VAL A 1 921 ? -70.328 -27.638 80.933 1.00 46.25 921 VAL A O 1
ATOM 7248 N N . ARG A 1 922 ? -72.428 -26.908 80.624 1.00 39.12 922 ARG A N 1
ATOM 7249 C CA . ARG A 1 922 ? -73.080 -28.093 81.207 1.00 39.12 922 ARG A CA 1
ATOM 7250 C C . ARG A 1 922 ? -73.073 -29.310 80.277 1.00 39.12 922 ARG A C 1
ATOM 7252 O O . ARG A 1 922 ? -73.202 -30.430 80.749 1.00 39.12 922 ARG A O 1
ATOM 7259 N N . LEU A 1 923 ? -72.919 -29.086 78.971 1.00 39.53 923 LEU A N 1
ATOM 7260 C CA . LEU A 1 923 ? -72.873 -30.140 77.951 1.00 39.53 923 LEU A CA 1
ATOM 7261 C C . LEU A 1 923 ? -71.453 -30.691 77.742 1.00 39.53 923 LEU A C 1
ATOM 7263 O O . LEU A 1 923 ? -71.298 -31.856 77.398 1.00 39.53 923 LEU A O 1
ATOM 7267 N N . ILE A 1 924 ? -70.416 -29.888 78.003 1.00 42.56 924 ILE A N 1
ATOM 7268 C CA . ILE A 1 924 ? -69.008 -30.308 77.878 1.00 42.56 924 ILE A CA 1
ATOM 7269 C C . ILE A 1 924 ? -68.528 -31.078 79.122 1.00 42.56 924 ILE A C 1
ATOM 7271 O O . ILE A 1 924 ? -67.603 -31.880 79.030 1.00 42.56 924 ILE A O 1
ATOM 7275 N N . SER A 1 925 ? -69.170 -30.903 80.282 1.00 41.66 925 SER A N 1
ATOM 7276 C CA . SER A 1 925 ? -68.807 -31.629 81.508 1.00 41.66 925 SER A CA 1
ATOM 7277 C C . SER A 1 925 ? -69.216 -33.110 81.526 1.00 41.66 925 SER A C 1
ATOM 7279 O O . SER A 1 925 ? -68.827 -33.812 82.457 1.00 41.66 925 SER A O 1
ATOM 7281 N N . GLU A 1 926 ? -70.000 -33.587 80.548 1.00 39.91 926 GLU A N 1
ATOM 7282 C CA . GLU A 1 926 ? -70.622 -34.926 80.573 1.00 39.91 926 GLU A CA 1
ATOM 7283 C C . GLU A 1 926 ? -70.355 -35.810 79.327 1.00 39.91 926 GLU A C 1
ATOM 7285 O O . GLU A 1 926 ? -70.911 -36.903 79.258 1.00 39.91 926 GLU A O 1
ATOM 7290 N N . ALA A 1 927 ? -69.504 -35.410 78.369 1.00 40.31 927 ALA A N 1
ATOM 7291 C CA . ALA A 1 927 ? -69.268 -36.168 77.123 1.00 40.31 927 ALA A CA 1
ATOM 7292 C C . ALA A 1 927 ? -67.875 -36.839 77.036 1.00 40.31 927 ALA A C 1
ATOM 7294 O O . ALA A 1 927 ? -66.879 -36.293 77.517 1.00 40.31 927 ALA A O 1
ATOM 7295 N N . ASP A 1 928 ? -67.816 -38.025 76.410 1.00 49.72 928 ASP A N 1
ATOM 7296 C CA . ASP A 1 928 ? -66.633 -38.900 76.336 1.00 49.72 928 ASP A CA 1
ATOM 7297 C C . ASP A 1 928 ? -65.577 -38.424 75.297 1.00 49.72 928 ASP A C 1
ATOM 7299 O O . ASP A 1 928 ? -65.917 -37.784 74.297 1.00 49.72 928 ASP A O 1
ATOM 7303 N N . PRO A 1 929 ? -64.278 -38.760 75.471 1.00 45.12 929 PRO A N 1
ATOM 7304 C CA . PRO A 1 929 ? -63.167 -38.210 74.678 1.00 45.12 929 PRO A CA 1
ATOM 7305 C C . PRO A 1 929 ? -63.192 -38.479 73.162 1.00 45.12 929 PRO A C 1
ATOM 7307 O O . PRO A 1 929 ? -62.547 -37.742 72.412 1.00 45.12 929 PRO A O 1
ATOM 7310 N N . GLU A 1 930 ? -63.897 -39.513 72.696 1.00 42.41 930 GLU A N 1
ATOM 7311 C CA . GLU A 1 930 ? -63.942 -39.883 71.271 1.00 42.41 930 GLU A CA 1
ATOM 7312 C C . GLU A 1 930 ? -64.872 -38.968 70.443 1.00 42.41 930 GLU A C 1
ATOM 7314 O O . GLU A 1 930 ? -64.545 -38.661 69.297 1.00 42.41 930 GLU A O 1
ATOM 7319 N N . GLU A 1 931 ? -65.943 -38.406 71.024 1.00 40.62 931 GLU A N 1
ATOM 7320 C CA . GLU A 1 931 ? -66.856 -37.476 70.320 1.00 40.62 931 GLU A CA 1
ATOM 7321 C C . GLU A 1 931 ? -66.221 -36.089 70.080 1.00 40.62 931 GLU A C 1
ATOM 7323 O O . GLU A 1 931 ? -66.479 -35.425 69.072 1.00 40.62 931 GLU A O 1
ATOM 7328 N N . ILE A 1 932 ? -65.299 -35.665 70.952 1.00 45.94 932 ILE A N 1
ATOM 7329 C CA . ILE A 1 932 ? -64.544 -34.405 70.802 1.00 45.94 932 ILE A CA 1
ATOM 7330 C C . ILE A 1 932 ? -63.609 -34.462 69.581 1.00 45.94 932 ILE A C 1
ATOM 7332 O O . ILE A 1 932 ? -63.323 -33.436 68.954 1.00 45.94 932 ILE A O 1
ATOM 7336 N N . GLN A 1 933 ? -63.132 -35.656 69.219 1.00 39.75 933 GLN A N 1
ATOM 7337 C CA . GLN A 1 933 ? -62.239 -35.854 68.079 1.00 39.75 933 GLN A CA 1
ATOM 7338 C C . GLN A 1 933 ? -62.983 -35.745 66.737 1.00 39.75 933 GLN A C 1
ATOM 7340 O O . GLN A 1 933 ? -62.400 -35.300 65.746 1.00 39.75 933 GLN A O 1
ATOM 7345 N N . GLU A 1 934 ? -64.277 -36.068 66.718 1.00 40.84 934 GLU A N 1
ATOM 7346 C CA . GLU A 1 934 ? -65.137 -35.980 65.535 1.00 40.84 934 GLU A CA 1
ATOM 7347 C C . GLU A 1 934 ? -65.535 -34.526 65.226 1.00 40.84 934 GLU A C 1
ATOM 7349 O O . GLU A 1 934 ? -65.397 -34.076 64.086 1.00 40.84 934 GLU A O 1
ATOM 7354 N N . ILE A 1 935 ? -65.857 -33.732 66.256 1.00 44.91 935 ILE A N 1
ATOM 7355 C CA . ILE A 1 935 ? -66.122 -32.284 66.130 1.00 44.91 935 ILE A CA 1
ATOM 7356 C C . ILE A 1 935 ? -64.864 -31.523 65.671 1.00 44.91 935 ILE A C 1
ATOM 7358 O O . ILE A 1 935 ? -64.942 -30.590 64.866 1.00 44.91 935 ILE A O 1
ATOM 7362 N N . ARG A 1 936 ? -63.676 -31.949 66.127 1.00 40.50 936 ARG A N 1
ATOM 7363 C CA . ARG A 1 936 ? -62.382 -31.372 65.716 1.00 40.50 936 ARG A CA 1
ATOM 7364 C C . ARG A 1 936 ? -62.119 -31.572 64.215 1.00 40.50 936 ARG A C 1
ATOM 7366 O O . ARG A 1 936 ? -61.665 -30.652 63.538 1.00 40.50 936 ARG A O 1
ATOM 7373 N N . LYS A 1 937 ? -62.488 -32.741 63.684 1.00 40.09 937 LYS A N 1
ATOM 7374 C CA . LYS A 1 937 ? -62.361 -33.098 62.261 1.00 40.09 937 LYS A CA 1
ATOM 7375 C C . LYS A 1 937 ? -63.333 -32.318 61.366 1.00 40.09 937 LYS A C 1
ATOM 7377 O O . LYS A 1 937 ? -63.042 -32.047 60.201 1.00 40.09 937 LYS A O 1
ATOM 7382 N N . GLU A 1 938 ? -64.480 -31.922 61.911 1.00 42.00 938 GLU A N 1
ATOM 7383 C CA . GLU A 1 938 ? -65.488 -31.132 61.200 1.00 42.00 938 GLU A CA 1
ATOM 7384 C C . GLU A 1 938 ? -65.116 -29.636 61.101 1.00 42.00 938 GLU A C 1
ATOM 7386 O O . GLU A 1 938 ? -65.421 -28.978 60.101 1.00 42.00 938 GLU A O 1
ATOM 7391 N N . LEU A 1 939 ? -64.365 -29.110 62.075 1.00 40.53 939 LEU A N 1
ATOM 7392 C CA . LEU A 1 939 ? -63.805 -27.750 62.055 1.00 40.53 939 LEU A CA 1
ATOM 7393 C C . LEU A 1 939 ? -62.635 -27.594 61.066 1.00 40.53 939 LEU A C 1
ATOM 7395 O O . LEU A 1 939 ? -62.586 -26.602 60.336 1.00 40.53 939 LEU A O 1
ATOM 7399 N N . GLU A 1 940 ? -61.750 -28.589 60.954 1.00 44.31 940 GLU A N 1
ATOM 7400 C CA . GLU A 1 940 ? -60.660 -28.589 59.957 1.00 44.31 940 GLU A CA 1
ATOM 7401 C C . GLU A 1 940 ? -61.193 -28.600 58.512 1.00 44.31 940 GLU A C 1
ATOM 7403 O O . GLU A 1 940 ? -60.680 -27.894 57.638 1.00 44.31 940 GLU A O 1
ATOM 7408 N N . ASN A 1 941 ? -62.296 -29.315 58.264 1.00 44.31 941 ASN A N 1
ATOM 7409 C CA . ASN A 1 941 ? -62.967 -29.313 56.963 1.00 44.31 941 ASN A CA 1
ATOM 7410 C C . ASN A 1 941 ? -63.610 -27.957 56.610 1.00 44.31 941 ASN A C 1
ATOM 7412 O O . ASN A 1 941 ? -63.697 -27.617 55.427 1.00 44.31 941 ASN A O 1
ATOM 7416 N N . ARG A 1 942 ? -64.024 -27.146 57.597 1.00 45.38 942 ARG A N 1
ATOM 7417 C CA . ARG A 1 942 ? -64.565 -25.794 57.348 1.00 45.38 942 ARG A CA 1
ATOM 7418 C C . ARG A 1 942 ? -63.491 -24.786 56.934 1.00 45.38 942 ARG A C 1
ATOM 7420 O O . ARG A 1 942 ? -63.777 -23.954 56.071 1.00 45.38 942 ARG A O 1
ATOM 7427 N N . ASN A 1 943 ? -62.271 -24.893 57.464 1.00 42.81 943 ASN A N 1
ATOM 7428 C CA . ASN A 1 943 ? -61.157 -24.010 57.089 1.00 42.81 943 ASN A CA 1
ATOM 7429 C C . ASN A 1 943 ? -60.659 -24.285 55.665 1.00 42.81 943 ASN A C 1
ATOM 7431 O O . ASN A 1 943 ? -60.508 -23.354 54.874 1.00 42.81 943 ASN A O 1
ATOM 7435 N N . ARG A 1 944 ? -60.558 -25.560 55.269 1.00 44.22 944 ARG A N 1
ATOM 7436 C CA . ARG A 1 944 ? -60.190 -25.934 53.892 1.00 44.22 944 ARG A CA 1
ATOM 7437 C C . ARG A 1 944 ? -61.216 -25.456 52.851 1.00 44.22 944 ARG A C 1
ATOM 7439 O O . ARG A 1 944 ? -60.866 -25.123 51.722 1.00 44.22 944 ARG A O 1
ATOM 7446 N N . GLN A 1 945 ? -62.493 -25.367 53.231 1.00 44.59 945 GLN A N 1
ATOM 7447 C CA . GLN A 1 945 ? -63.550 -24.793 52.388 1.00 44.59 945 GLN A CA 1
ATOM 7448 C C . GLN A 1 945 ? -63.546 -23.253 52.346 1.00 44.59 945 GLN A C 1
ATOM 7450 O O . GLN A 1 945 ? -64.183 -22.676 51.464 1.00 44.59 945 GLN A O 1
ATOM 7455 N N . ALA A 1 946 ? -62.893 -22.563 53.285 1.00 45.94 946 ALA A N 1
ATOM 7456 C CA . ALA A 1 946 ? -62.726 -21.107 53.245 1.00 45.94 946 ALA A CA 1
ATOM 7457 C C . ALA A 1 946 ? -61.601 -20.704 52.275 1.00 45.94 946 ALA A C 1
ATOM 7459 O O . ALA A 1 946 ? -61.812 -19.826 51.443 1.00 45.94 946 ALA A O 1
ATOM 7460 N N . GLU A 1 947 ? -60.483 -21.436 52.272 1.00 44.16 947 GLU A N 1
ATOM 7461 C CA . GLU A 1 947 ? -59.354 -21.206 51.354 1.00 44.16 947 GLU A CA 1
ATOM 7462 C C . GLU A 1 947 ? -59.735 -21.429 49.880 1.00 44.16 947 GLU A C 1
ATOM 7464 O O . GLU A 1 947 ? -59.422 -20.610 49.017 1.00 44.16 947 GLU A O 1
ATOM 7469 N N . ILE A 1 948 ? -60.517 -22.476 49.586 1.00 45.25 948 ILE A N 1
ATOM 7470 C CA . ILE A 1 948 ? -61.045 -22.724 48.230 1.00 45.25 948 ILE A CA 1
ATOM 7471 C C . ILE A 1 948 ? -62.028 -21.616 47.797 1.00 45.25 948 ILE A C 1
ATOM 7473 O O . ILE A 1 948 ? -62.113 -21.285 46.613 1.00 45.25 948 ILE A O 1
ATOM 7477 N N . ARG A 1 949 ? -62.776 -21.014 48.736 1.00 44.19 949 ARG A N 1
ATOM 7478 C CA . ARG A 1 949 ? -63.707 -19.907 48.443 1.00 44.19 949 ARG A CA 1
ATOM 7479 C C . ARG A 1 949 ? -62.981 -18.603 48.122 1.00 44.19 949 ARG A C 1
ATOM 7481 O O . ARG A 1 949 ? -63.450 -17.868 47.259 1.00 44.19 949 ARG A O 1
ATOM 7488 N N . GLU A 1 950 ? -61.856 -18.331 48.773 1.00 48.50 950 GLU A N 1
ATOM 7489 C CA . GLU A 1 950 ? -61.047 -17.136 48.519 1.00 48.50 950 GLU A CA 1
ATOM 7490 C C . GLU A 1 950 ? -60.282 -17.248 47.188 1.00 48.50 950 GLU A C 1
ATOM 7492 O O . GLU A 1 950 ? -60.294 -16.303 46.399 1.00 48.50 950 GLU A O 1
ATOM 7497 N N . TYR A 1 951 ? -59.748 -18.438 46.877 1.00 44.75 951 TYR A N 1
ATOM 7498 C CA . TYR A 1 951 ? -59.084 -18.750 45.603 1.00 44.75 951 TYR A CA 1
ATOM 7499 C C . TYR A 1 951 ? -60.033 -18.677 44.392 1.00 44.75 951 TYR A C 1
ATOM 7501 O O . TYR A 1 951 ? -59.704 -18.088 43.365 1.00 44.75 951 TYR A O 1
ATOM 7509 N N . ASN A 1 952 ? -61.259 -19.201 44.514 1.00 48.41 952 ASN A N 1
ATOM 7510 C CA . ASN A 1 952 ? -62.256 -19.094 43.442 1.00 48.41 952 ASN A CA 1
ATOM 7511 C C . ASN A 1 952 ? -62.773 -17.653 43.247 1.00 48.41 952 ASN A C 1
ATOM 7513 O O . ASN A 1 952 ? -63.192 -17.306 42.143 1.00 48.41 952 ASN A O 1
ATOM 7517 N N . ARG A 1 953 ? -62.743 -16.806 44.292 1.00 52.66 953 ARG A N 1
ATOM 7518 C CA . ARG A 1 953 ? -63.156 -15.392 44.215 1.00 52.66 953 ARG A CA 1
ATOM 7519 C C . ARG A 1 953 ? -62.111 -14.534 43.496 1.00 52.66 953 ARG A C 1
ATOM 7521 O O . ARG A 1 953 ? -62.491 -13.721 42.662 1.00 52.66 953 ARG A O 1
ATOM 7528 N N . SER A 1 954 ? -60.817 -14.730 43.765 1.00 52.38 954 SER A N 1
ATOM 7529 C CA . SER A 1 954 ? -59.743 -14.005 43.062 1.00 52.38 954 SER A CA 1
ATOM 7530 C C . SER A 1 954 ? -59.620 -14.426 41.594 1.00 52.38 954 SER A C 1
ATOM 7532 O O . SER A 1 954 ? -59.451 -13.577 40.723 1.00 52.38 954 SER A O 1
ATOM 7534 N N . PHE A 1 955 ? -59.788 -15.719 41.303 1.00 53.59 955 PHE A N 1
ATOM 7535 C CA . PHE A 1 955 ? -59.765 -16.232 39.934 1.00 53.59 955 PHE A CA 1
ATOM 7536 C C . PHE A 1 955 ? -60.970 -15.754 39.099 1.00 53.59 955 PHE A C 1
ATOM 7538 O O . PHE A 1 955 ? -60.816 -15.418 37.927 1.00 53.59 955 PHE A O 1
ATOM 7545 N N . GLY A 1 956 ? -62.162 -15.656 39.703 1.00 57.69 956 GLY A N 1
ATOM 7546 C CA . GLY A 1 956 ? -63.352 -15.096 39.051 1.00 57.69 956 GLY A CA 1
ATOM 7547 C C . GLY A 1 956 ? -63.176 -13.638 38.605 1.00 57.69 956 GLY A C 1
ATOM 7548 O O . GLY A 1 956 ? -63.541 -13.312 37.478 1.00 57.69 956 GLY A O 1
ATOM 7549 N N . HIS A 1 957 ? -62.554 -12.795 39.438 1.00 62.09 957 HIS A N 1
ATOM 7550 C CA . HIS A 1 957 ? -62.266 -11.396 39.093 1.00 62.09 957 HIS A CA 1
ATOM 7551 C C . HIS A 1 957 ? -61.245 -11.261 37.955 1.00 62.09 957 HIS A C 1
ATOM 7553 O O . HIS A 1 957 ? -61.477 -10.495 37.024 1.00 62.09 957 HIS A O 1
ATOM 7559 N N . ALA A 1 958 ? -60.170 -12.058 37.967 1.00 59.09 958 ALA A N 1
ATOM 7560 C CA . ALA A 1 958 ? -59.168 -12.038 36.896 1.00 59.09 958 ALA A CA 1
ATOM 7561 C C . ALA A 1 958 ? -59.778 -12.396 35.526 1.00 59.09 958 ALA A C 1
ATOM 7563 O O . ALA A 1 958 ? -59.451 -11.804 34.500 1.00 59.09 958 ALA A O 1
ATOM 7564 N N . VAL A 1 959 ? -60.709 -13.353 35.505 1.00 61.81 959 VAL A N 1
ATOM 7565 C CA . VAL A 1 959 ? -61.418 -13.753 34.285 1.00 61.81 959 VAL A CA 1
ATOM 7566 C C . VAL A 1 959 ? -62.393 -12.672 33.796 1.00 61.81 959 VAL A C 1
ATOM 7568 O O . VAL A 1 959 ? -62.534 -12.496 32.586 1.00 61.81 959 VAL A O 1
ATOM 7571 N N . GLN A 1 960 ? -63.032 -11.928 34.704 1.00 66.56 960 GLN A N 1
ATOM 7572 C CA . GLN A 1 960 ? -63.894 -10.788 34.366 1.00 66.56 960 GLN A CA 1
ATOM 7573 C C . GLN A 1 960 ? -63.095 -9.624 33.746 1.00 66.56 960 GLN A C 1
ATOM 7575 O O . GLN A 1 960 ? -63.505 -9.107 32.706 1.00 66.56 960 GLN A O 1
ATOM 7580 N N . GLU A 1 961 ? -61.930 -9.272 34.302 1.00 65.19 961 GLU A N 1
ATOM 7581 C CA . GLU A 1 961 ? -61.041 -8.231 33.751 1.00 65.19 961 GLU A CA 1
ATOM 7582 C C . GLU A 1 961 ? -60.515 -8.596 32.354 1.00 65.19 961 GLU A C 1
ATOM 7584 O O . GLU A 1 961 ? -60.610 -7.794 31.425 1.00 65.19 961 GLU A O 1
ATOM 7589 N N . MET A 1 962 ? -60.070 -9.842 32.159 1.00 66.06 962 MET A N 1
ATOM 7590 C CA . MET A 1 962 ? -59.621 -10.320 30.844 1.00 66.06 962 MET A CA 1
ATOM 7591 C C . MET A 1 962 ? -60.750 -10.311 29.800 1.00 66.06 962 MET A C 1
ATOM 7593 O O . MET A 1 962 ? -60.520 -10.008 28.629 1.00 66.06 962 MET A O 1
ATOM 7597 N N . LEU A 1 963 ? -61.990 -10.632 30.194 1.00 67.25 963 LEU A N 1
ATOM 7598 C CA . LEU A 1 963 ? -63.145 -10.564 29.293 1.00 67.25 963 LEU A CA 1
ATOM 7599 C C . LEU A 1 963 ? -63.483 -9.111 28.916 1.00 67.25 963 LEU A C 1
ATOM 7601 O O . LEU A 1 963 ? -63.868 -8.853 27.772 1.00 67.25 963 LEU A O 1
ATOM 7605 N N . ALA A 1 964 ? -63.314 -8.173 29.854 1.00 65.44 964 ALA A N 1
ATOM 7606 C CA . ALA A 1 964 ? -63.512 -6.751 29.608 1.00 65.44 964 ALA A CA 1
ATOM 7607 C C . ALA A 1 964 ? -62.501 -6.210 28.584 1.00 65.44 964 ALA A C 1
ATOM 7609 O O . ALA A 1 964 ? -62.911 -5.562 27.620 1.00 65.44 964 ALA A O 1
ATOM 7610 N N . GLU A 1 965 ? -61.221 -6.576 28.709 1.00 68.00 965 GLU A N 1
ATOM 7611 C CA . GLU A 1 965 ? -60.184 -6.246 27.721 1.00 68.00 965 GLU A CA 1
ATOM 7612 C C . GLU A 1 965 ? -60.491 -6.836 26.338 1.00 68.00 965 GLU A C 1
ATOM 7614 O O . GLU A 1 965 ? -60.369 -6.143 25.327 1.00 68.00 965 GLU A O 1
ATOM 7619 N N . VAL A 1 966 ? -60.952 -8.095 26.262 1.00 66.62 966 VAL A N 1
ATOM 7620 C CA . VAL A 1 966 ? -61.345 -8.718 24.984 1.00 66.62 966 VAL A CA 1
ATOM 7621 C C . VAL A 1 966 ? -62.459 -7.932 24.297 1.00 66.62 966 VAL A C 1
ATOM 7623 O O . VAL A 1 966 ? -62.400 -7.739 23.082 1.00 66.62 966 VAL A O 1
ATOM 7626 N N . ILE A 1 967 ? -63.481 -7.504 25.036 1.00 67.81 967 ILE A N 1
ATOM 7627 C CA . ILE A 1 967 ? -64.636 -6.799 24.469 1.00 67.81 967 ILE A CA 1
ATOM 7628 C C . ILE A 1 967 ? -64.258 -5.356 24.086 1.00 67.81 967 ILE A C 1
ATOM 7630 O O . ILE A 1 967 ? -64.593 -4.936 22.977 1.00 67.81 967 ILE A O 1
ATOM 7634 N N . GLN A 1 968 ? -63.479 -4.650 24.915 1.00 68.69 968 GLN A N 1
ATOM 7635 C CA . GLN A 1 968 ? -62.965 -3.303 24.618 1.00 68.69 968 GLN A CA 1
ATOM 7636 C C . GLN A 1 968 ? -62.024 -3.288 23.400 1.00 68.69 968 GLN A C 1
ATOM 7638 O O . GLN A 1 968 ? -62.145 -2.417 22.540 1.00 68.69 968 GLN A O 1
ATOM 7643 N N . LEU A 1 969 ? -61.163 -4.304 23.235 1.00 65.25 969 LEU A N 1
ATOM 7644 C CA . LEU A 1 969 ? -60.311 -4.479 22.043 1.00 65.25 969 LEU A CA 1
ATOM 7645 C C . LEU A 1 969 ? -61.109 -4.623 20.735 1.00 65.25 969 LEU A C 1
ATOM 7647 O O . LEU A 1 969 ? -60.558 -4.424 19.653 1.00 65.25 969 LEU A O 1
ATOM 7651 N N . HIS A 1 970 ? -62.396 -4.978 20.809 1.00 63.84 970 HIS A N 1
ATOM 7652 C CA . HIS A 1 970 ? -63.288 -5.071 19.649 1.00 63.84 970 HIS A CA 1
ATOM 7653 C C . HIS A 1 970 ? -64.203 -3.844 19.512 1.00 63.84 970 HIS A C 1
ATOM 7655 O O . HIS A 1 970 ? -65.218 -3.939 18.819 1.00 63.84 970 HIS A O 1
ATOM 7661 N N . GLY A 1 971 ? -63.841 -2.700 20.106 1.00 58.66 971 GLY A N 1
ATOM 7662 C CA . GLY A 1 971 ? -64.541 -1.421 19.938 1.00 58.66 971 GLY A CA 1
ATOM 7663 C C . GLY A 1 971 ? -65.983 -1.479 20.436 1.00 58.66 971 GLY A C 1
ATOM 7664 O O . GLY A 1 971 ? -66.916 -1.328 19.653 1.00 58.66 971 GLY A O 1
ATOM 7665 N N . LEU A 1 972 ? -66.170 -1.849 21.704 1.00 67.25 972 LEU A N 1
ATOM 7666 C CA . LEU A 1 972 ? -67.435 -1.786 22.438 1.00 67.25 972 LEU A CA 1
ATOM 7667 C C . LEU A 1 972 ? -67.124 -1.308 23.857 1.00 67.25 972 LEU A C 1
ATOM 7669 O O . LEU A 1 972 ? -66.203 -1.827 24.491 1.00 67.25 972 LEU A O 1
ATOM 7673 N N . ASP A 1 973 ? -67.906 -0.357 24.359 1.00 64.62 973 ASP A N 1
ATOM 7674 C CA . ASP A 1 973 ? -67.677 0.240 25.672 1.00 64.62 973 ASP A CA 1
ATOM 7675 C C . ASP A 1 973 ? -68.365 -0.582 26.770 1.00 64.62 973 ASP A C 1
ATOM 7677 O O . ASP A 1 973 ? -69.510 -1.025 26.628 1.00 64.62 973 ASP A O 1
ATOM 7681 N N . LEU A 1 974 ? -67.670 -0.793 27.890 1.00 70.94 974 LEU A N 1
ATOM 7682 C CA . LEU A 1 974 ? -68.167 -1.571 29.026 1.00 70.94 974 LEU A CA 1
ATOM 7683 C C . LEU A 1 974 ? -68.256 -0.712 30.283 1.00 70.94 974 LEU A C 1
ATOM 7685 O O . LEU A 1 974 ? -67.277 -0.095 30.695 1.00 70.94 974 LEU A O 1
ATOM 7689 N N . GLN A 1 975 ? -69.417 -0.738 30.937 1.00 70.38 975 GLN A N 1
ATOM 7690 C CA . GLN A 1 975 ? -69.615 -0.143 32.258 1.00 70.38 975 GLN A CA 1
ATOM 7691 C C . GLN A 1 975 ? -69.811 -1.239 33.306 1.00 70.38 975 GLN A C 1
ATOM 7693 O O . GLN A 1 975 ? -70.725 -2.056 33.184 1.00 70.38 975 GLN A O 1
ATOM 7698 N N . LEU A 1 976 ? -68.964 -1.243 34.337 1.00 68.81 976 LEU A N 1
ATOM 7699 C CA . LEU A 1 976 ? -69.081 -2.137 35.491 1.00 68.81 976 LEU A CA 1
ATOM 7700 C C . LEU A 1 976 ? -70.275 -1.705 36.359 1.00 68.81 976 LEU A C 1
ATOM 7702 O O . LEU A 1 976 ? -70.366 -0.534 36.731 1.00 68.81 976 LEU A O 1
ATOM 7706 N N . VAL A 1 977 ? -71.186 -2.633 36.668 1.00 69.94 977 VAL A N 1
ATOM 7707 C CA . VAL A 1 977 ? -72.390 -2.348 37.478 1.00 69.94 977 VAL A CA 1
ATOM 7708 C C . VAL A 1 977 ? -72.443 -3.194 38.752 1.00 69.94 977 VAL A C 1
ATOM 7710 O O . VAL A 1 977 ? -72.864 -2.673 39.782 1.00 69.94 977 VAL A O 1
ATOM 7713 N N . ASP A 1 978 ? -71.991 -4.454 38.701 1.00 56.53 978 ASP A N 1
ATOM 7714 C CA . ASP A 1 978 ? -71.776 -5.369 39.846 1.00 56.53 978 ASP A CA 1
ATOM 7715 C C . ASP A 1 978 ? -72.997 -5.571 40.783 1.00 56.53 978 ASP A C 1
ATOM 7717 O O . ASP A 1 978 ? -72.903 -6.060 41.910 1.00 56.53 978 ASP A O 1
ATOM 7721 N N . ILE A 1 979 ? -74.194 -5.190 40.321 1.00 61.28 979 ILE A N 1
ATOM 7722 C CA . ILE A 1 979 ? -75.464 -5.329 41.040 1.00 61.28 979 ILE A CA 1
ATOM 7723 C C . ILE A 1 979 ? -76.522 -5.802 40.043 1.00 61.28 979 ILE A C 1
ATOM 7725 O O . ILE A 1 979 ? -76.971 -5.049 39.184 1.00 61.28 979 ILE A O 1
ATOM 7729 N N . GLY A 1 980 ? -76.933 -7.068 40.160 1.00 63.09 980 GLY A N 1
ATOM 7730 C CA . GLY A 1 980 ? -77.912 -7.705 39.265 1.00 63.09 980 GLY A CA 1
ATOM 7731 C C . GLY A 1 980 ? -77.327 -8.225 37.944 1.00 63.09 980 GLY A C 1
ATOM 7732 O O . GLY A 1 980 ? -77.856 -9.192 37.405 1.00 63.09 980 GLY A O 1
ATOM 7733 N N . TYR A 1 981 ? -76.218 -7.655 37.471 1.00 74.00 981 TYR A N 1
ATOM 7734 C CA . TYR A 1 981 ? -75.357 -8.177 36.405 1.00 74.00 981 TYR A CA 1
ATOM 7735 C C . TYR A 1 981 ? -73.943 -7.577 36.518 1.00 74.00 981 TYR A C 1
ATOM 7737 O O . TYR A 1 981 ? -73.772 -6.538 37.161 1.00 74.00 981 TYR A O 1
ATOM 7745 N N . ASP A 1 982 ? -72.947 -8.193 35.877 1.00 73.06 982 ASP A N 1
ATOM 7746 C CA . ASP A 1 982 ? -71.549 -7.739 35.958 1.00 73.06 982 ASP A CA 1
ATOM 7747 C C . ASP A 1 982 ? -71.285 -6.475 35.109 1.00 73.06 982 ASP A C 1
ATOM 7749 O O . ASP A 1 982 ? -70.794 -5.465 35.626 1.00 73.06 982 ASP A O 1
ATOM 7753 N N . TYR A 1 983 ? -71.664 -6.484 33.823 1.00 76.50 983 TYR A N 1
ATOM 7754 C CA . TYR A 1 983 ? -71.377 -5.390 32.883 1.00 76.50 983 TYR A CA 1
ATOM 7755 C C . TYR A 1 983 ? -72.594 -4.926 32.081 1.00 76.50 983 TYR A C 1
ATOM 7757 O O . TYR A 1 983 ? -73.417 -5.722 31.634 1.00 76.50 983 TYR A O 1
ATOM 7765 N N . LYS A 1 984 ? -72.665 -3.623 31.804 1.00 74.75 984 LYS A N 1
ATOM 7766 C CA . LYS A 1 984 ? -73.531 -3.053 30.767 1.00 74.75 984 LYS A CA 1
ATOM 7767 C C . LYS A 1 984 ? -72.695 -2.779 29.518 1.00 74.75 984 LYS A C 1
ATOM 7769 O O . LYS A 1 984 ? -71.717 -2.039 29.589 1.00 74.75 984 LYS A O 1
ATOM 7774 N N . VAL A 1 985 ? -73.085 -3.366 28.390 1.00 72.00 985 VAL A N 1
ATOM 7775 C CA . VAL A 1 985 ? -72.380 -3.241 27.106 1.00 72.00 985 VAL A CA 1
ATOM 7776 C C . VAL A 1 985 ? -73.030 -2.150 26.260 1.00 72.00 985 VAL A C 1
ATOM 7778 O O . VAL A 1 985 ? -74.238 -2.198 25.999 1.00 72.00 985 VAL A O 1
ATOM 7781 N N . LEU A 1 986 ? -72.224 -1.175 25.838 1.00 68.44 986 LEU A N 1
ATOM 7782 C CA . LEU A 1 986 ? -72.616 -0.029 25.023 1.00 68.44 986 LEU A CA 1
ATOM 7783 C C . LEU A 1 986 ? -71.966 -0.119 23.627 1.00 68.44 986 LEU A C 1
ATOM 7785 O O . LEU A 1 986 ? -70.792 -0.476 23.520 1.00 68.44 986 LEU A O 1
ATOM 7789 N N . PRO A 1 987 ? -72.700 0.188 22.543 1.00 61.28 987 PRO A N 1
ATOM 7790 C CA . PRO A 1 987 ? -72.099 0.323 21.219 1.00 61.28 987 PRO A CA 1
ATOM 7791 C C . PRO A 1 987 ? -71.182 1.561 21.142 1.00 61.28 987 PRO A C 1
ATOM 7793 O O . PRO A 1 987 ? -71.522 2.613 21.681 1.00 61.28 987 PRO A O 1
ATOM 7796 N N . ASP A 1 988 ? -70.035 1.411 20.470 1.00 53.66 988 ASP A N 1
ATOM 7797 C CA . ASP A 1 988 ? -68.976 2.426 20.304 1.00 53.66 988 ASP A CA 1
ATOM 7798 C C . ASP A 1 988 ? -69.511 3.718 19.657 1.00 53.66 988 ASP A C 1
ATOM 7800 O O . ASP A 1 988 ? -70.138 3.664 18.593 1.00 53.66 988 ASP A O 1
ATOM 7804 N N . GLN A 1 989 ? -69.261 4.884 20.262 1.00 51.81 989 GLN A N 1
ATOM 7805 C CA . GLN A 1 989 ? -69.579 6.174 19.637 1.00 51.81 989 GLN A CA 1
ATOM 7806 C C . GLN A 1 989 ? -68.417 6.609 18.739 1.00 51.81 989 GLN A C 1
ATOM 7808 O O . GLN A 1 989 ? -67.393 7.088 19.217 1.00 51.81 989 GLN A O 1
ATOM 7813 N N . ALA A 1 990 ? -68.576 6.449 17.424 1.00 39.75 990 ALA A N 1
ATOM 7814 C CA . ALA A 1 990 ? -67.610 6.950 16.453 1.00 39.75 990 ALA A CA 1
ATOM 7815 C C . ALA A 1 990 ? -67.575 8.491 16.440 1.00 39.75 990 ALA A C 1
ATOM 7817 O O . ALA A 1 990 ? -68.599 9.154 16.276 1.00 39.75 990 ALA A O 1
ATOM 7818 N N . ASP A 1 991 ? -66.365 9.031 16.566 1.00 42.00 991 ASP A N 1
ATOM 7819 C CA . ASP A 1 991 ? -66.006 10.444 16.459 1.00 42.00 991 ASP A CA 1
ATOM 7820 C C . ASP A 1 991 ? -66.517 11.058 15.137 1.00 42.00 991 ASP A C 1
ATOM 7822 O O . ASP A 1 991 ? -66.092 10.654 14.053 1.00 42.00 991 ASP A O 1
ATOM 7826 N N . SER A 1 992 ? -67.428 12.036 15.194 1.00 30.67 992 SER A N 1
ATOM 7827 C CA . SER A 1 992 ? -67.570 13.058 14.144 1.00 30.67 992 SER A CA 1
ATOM 7828 C C . SER A 1 992 ? -68.467 14.217 14.576 1.00 30.67 992 SER A C 1
ATOM 7830 O O . SER A 1 992 ? -69.641 14.078 14.911 1.00 30.67 992 SER A O 1
ATOM 7832 N N . SER A 1 993 ? -67.890 15.409 14.496 1.00 38.03 993 SER A N 1
ATOM 7833 C CA . SER A 1 993 ? -68.607 16.622 14.142 1.00 38.03 993 SER A CA 1
ATOM 7834 C C . SER A 1 993 ? -69.405 16.409 12.849 1.00 38.03 993 SER A C 1
ATOM 7836 O O . SER A 1 993 ? -68.834 15.934 11.872 1.00 38.03 993 SER A O 1
ATOM 7838 N N . LEU A 1 994 ? -70.691 16.784 12.839 1.00 33.28 994 LEU A N 1
ATOM 7839 C CA . LEU A 1 994 ? -71.426 17.455 11.749 1.00 33.28 994 LEU A CA 1
ATOM 7840 C C . LEU A 1 994 ? -72.943 17.353 11.983 1.00 33.28 994 LEU A C 1
ATOM 7842 O O . LEU A 1 994 ? -73.499 16.270 12.155 1.00 33.28 994 LEU A O 1
ATOM 7846 N N . ASP A 1 995 ? -73.594 18.516 11.959 1.00 37.12 995 ASP A N 1
ATOM 7847 C CA . ASP A 1 995 ? -75.029 18.678 11.734 1.00 37.12 995 ASP A CA 1
ATOM 7848 C C . ASP A 1 995 ? -75.453 17.919 10.462 1.00 37.12 995 ASP A C 1
ATOM 7850 O O . ASP A 1 995 ? -74.846 18.104 9.410 1.00 37.12 995 ASP A O 1
ATOM 7854 N N . ASP A 1 996 ? -76.467 17.057 10.527 1.00 28.67 996 ASP A N 1
ATOM 7855 C CA . ASP A 1 996 ? -77.823 17.348 10.036 1.00 28.67 996 ASP A CA 1
ATOM 7856 C C . ASP A 1 996 ? -78.689 16.071 10.021 1.00 28.67 996 ASP A C 1
ATOM 7858 O O . ASP A 1 996 ? -78.215 14.939 9.951 1.00 28.67 996 ASP A O 1
ATOM 7862 N N . ALA A 1 997 ? -79.997 16.273 10.118 1.00 34.53 997 ALA A N 1
ATOM 7863 C CA . ALA A 1 997 ? -81.028 15.267 10.356 1.00 34.53 997 ALA A CA 1
ATOM 7864 C C . ALA A 1 997 ? -80.993 14.007 9.458 1.00 34.53 997 ALA A C 1
ATOM 7866 O O . ALA A 1 997 ? -81.076 14.119 8.237 1.00 34.53 997 ALA A O 1
ATOM 7867 N N . SER A 1 998 ? -81.055 12.803 10.055 1.00 29.64 998 SER A N 1
ATOM 7868 C CA . SER A 1 998 ? -82.088 11.767 9.787 1.00 29.64 998 SER A CA 1
ATOM 7869 C C . SER A 1 998 ? -81.772 10.386 10.412 1.00 29.64 998 SER A C 1
ATOM 7871 O O . SER A 1 998 ? -80.735 9.793 10.159 1.00 29.64 998 SER A O 1
ATOM 7873 N N . PHE A 1 999 ? -82.737 9.877 11.197 1.00 31.47 999 PHE A N 1
ATOM 7874 C CA . PHE A 1 999 ? -82.915 8.503 11.717 1.00 31.47 999 PHE A CA 1
ATOM 7875 C C . PHE A 1 999 ? -81.742 7.826 12.457 1.00 31.47 999 PHE A C 1
ATOM 7877 O O . PHE A 1 999 ? -81.071 6.954 11.913 1.00 31.47 999 PHE A O 1
ATOM 7884 N N . SER A 1 1000 ? -81.602 8.103 13.759 1.00 26.91 1000 SER A N 1
ATOM 7885 C CA . SER A 1 1000 ? -80.889 7.209 14.679 1.00 26.91 1000 SER A CA 1
ATOM 7886 C C . SER A 1 1000 ? -81.814 6.070 15.139 1.00 26.91 1000 SER A C 1
ATOM 7888 O O . SER A 1 1000 ? -82.823 6.290 15.808 1.00 26.91 1000 SER A O 1
ATOM 7890 N N . PHE A 1 1001 ? -81.485 4.833 14.761 1.00 32.72 1001 PHE A N 1
ATOM 7891 C CA . PHE A 1 1001 ? -82.007 3.638 15.422 1.00 32.72 1001 PHE A CA 1
ATOM 7892 C C . PHE A 1 1001 ? -81.363 3.556 16.810 1.00 32.72 1001 PHE A C 1
ATOM 7894 O O . PHE A 1 1001 ? -80.140 3.599 16.930 1.00 32.72 1001 PHE A O 1
ATOM 7901 N N . GLU A 1 1002 ? -82.168 3.472 17.868 1.00 34.31 1002 GLU A N 1
ATOM 7902 C CA . GLU A 1 1002 ? -81.652 3.305 19.226 1.00 34.31 1002 GLU A CA 1
ATOM 7903 C C . GLU A 1 1002 ? -81.218 1.840 19.398 1.00 34.31 1002 GLU A C 1
ATOM 7905 O O . GLU A 1 1002 ? -82.023 0.951 19.680 1.00 34.31 1002 GLU A O 1
ATOM 7910 N N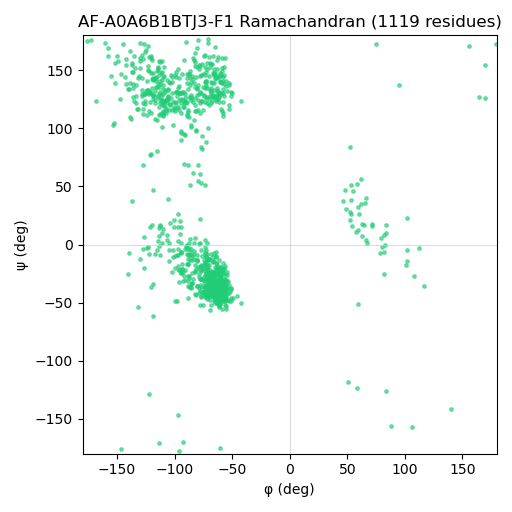 . VAL A 1 1003 ? -79.938 1.559 19.149 1.00 44.81 1003 VAL A N 1
ATOM 7911 C CA . VAL A 1 1003 ? -79.344 0.251 19.447 1.00 44.81 1003 VAL A CA 1
ATOM 7912 C C . VAL A 1 1003 ? -79.232 0.146 20.967 1.00 44.81 1003 VAL A C 1
ATOM 7914 O O . VAL A 1 1003 ? -78.355 0.744 21.586 1.00 44.81 1003 VAL A O 1
ATOM 7917 N N . GLY A 1 1004 ? -80.179 -0.561 21.585 1.00 56.22 1004 GLY A N 1
ATOM 7918 C CA . GLY A 1 1004 ? -80.248 -0.710 23.037 1.00 56.22 1004 GLY A CA 1
ATOM 7919 C C . GLY A 1 1004 ? -79.010 -1.395 23.631 1.00 56.22 1004 GLY A C 1
ATOM 7920 O O . GLY A 1 1004 ? -78.450 -2.318 23.044 1.00 56.22 1004 GLY A O 1
ATOM 7921 N N . SER A 1 1005 ? -78.607 -0.956 24.826 1.00 66.75 1005 SER A N 1
ATOM 7922 C CA . SER A 1 1005 ? -77.526 -1.564 25.615 1.00 66.75 1005 SER A CA 1
ATOM 7923 C C . SER A 1 1005 ? -77.872 -2.988 26.066 1.00 66.75 1005 SER A C 1
ATOM 7925 O O . SER A 1 1005 ? -79.010 -3.219 26.483 1.00 66.75 1005 SER A O 1
ATOM 7927 N N . TYR A 1 1006 ? -76.895 -3.897 26.073 1.00 77.38 1006 TYR A N 1
ATOM 7928 C CA . TYR A 1 1006 ? -77.051 -5.272 26.576 1.00 77.38 1006 TYR A CA 1
ATOM 7929 C C . TYR A 1 1006 ? -76.517 -5.404 28.009 1.00 77.38 1006 TYR A C 1
ATOM 7931 O O . TYR A 1 1006 ? -75.558 -4.725 28.378 1.00 77.38 1006 TYR A O 1
ATOM 7939 N N . PHE A 1 1007 ? -77.114 -6.290 28.809 1.00 81.88 1007 PHE A N 1
ATOM 7940 C CA . PHE A 1 1007 ? -76.684 -6.595 30.179 1.00 81.88 1007 PHE A CA 1
ATOM 7941 C C . PHE A 1 1007 ? -75.969 -7.944 30.196 1.00 81.88 1007 PHE A C 1
ATOM 7943 O O . PHE A 1 1007 ? -76.575 -8.956 29.861 1.00 81.88 1007 PHE A O 1
ATOM 7950 N N . LEU A 1 1008 ? -74.682 -7.957 30.534 1.00 81.75 1008 LEU A N 1
ATOM 7951 C CA . LEU A 1 1008 ? -73.820 -9.132 30.472 1.00 81.75 1008 LEU A CA 1
ATOM 7952 C C . LEU A 1 1008 ? -73.477 -9.629 31.880 1.00 81.75 1008 LEU A C 1
ATOM 7954 O O . LEU A 1 1008 ? -72.878 -8.908 32.674 1.00 81.75 1008 LEU A O 1
ATOM 7958 N N . GLU A 1 1009 ? -73.805 -10.888 32.148 1.00 85.88 1009 GLU A N 1
ATOM 7959 C CA . GLU A 1 1009 ? -73.435 -11.618 33.364 1.00 85.88 1009 GLU A CA 1
ATOM 7960 C C . GLU A 1 1009 ? -72.378 -12.680 33.034 1.00 85.88 1009 GLU A C 1
ATOM 7962 O O . GLU A 1 1009 ? -72.554 -13.443 32.081 1.00 85.88 1009 GLU A O 1
ATOM 7967 N N . VAL A 1 1010 ? -71.298 -12.769 33.814 1.00 82.44 1010 VAL A N 1
ATOM 7968 C CA . VAL A 1 1010 ? -70.169 -13.676 33.564 1.00 82.44 1010 VAL A CA 1
ATOM 7969 C C . VAL A 1 1010 ? -70.059 -14.721 34.673 1.00 82.44 1010 VAL A C 1
ATOM 7971 O O . VAL A 1 1010 ? -70.003 -14.420 35.865 1.00 82.44 1010 VAL A O 1
ATOM 7974 N N . LYS A 1 1011 ? -70.002 -16.000 34.288 1.00 81.44 1011 LYS A N 1
ATOM 7975 C CA . LYS A 1 1011 ? -69.882 -17.126 35.221 1.00 81.44 1011 LYS A CA 1
ATOM 7976 C C . LYS A 1 1011 ? -68.863 -18.155 34.747 1.00 81.44 1011 LYS A C 1
ATOM 7978 O O . LYS A 1 1011 ? -68.831 -18.536 33.582 1.00 81.44 1011 LYS A O 1
ATOM 7983 N N . THR A 1 1012 ? -68.062 -18.665 35.673 1.00 79.44 1012 THR A N 1
ATOM 7984 C CA . THR A 1 1012 ? -67.126 -19.771 35.433 1.00 79.44 1012 THR A CA 1
ATOM 7985 C C . THR A 1 1012 ? -67.700 -21.074 35.995 1.00 79.44 1012 THR A C 1
ATOM 7987 O O . THR 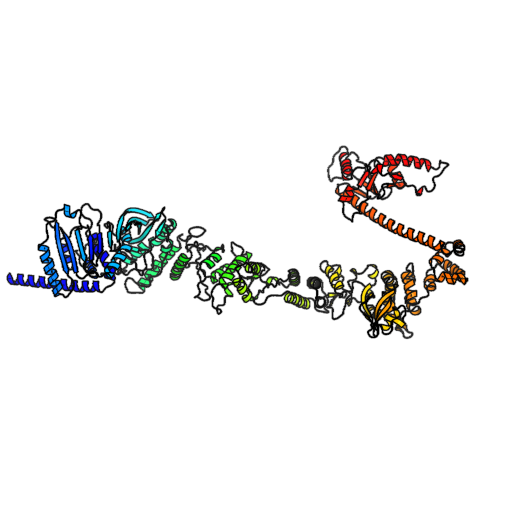A 1 1012 ? -68.379 -21.074 37.026 1.00 79.44 1012 THR A O 1
ATOM 7990 N N . THR A 1 1013 ? -67.464 -22.206 35.324 1.00 76.25 1013 THR A N 1
ATOM 7991 C CA . THR A 1 1013 ? -67.896 -23.521 35.830 1.00 76.25 1013 THR A CA 1
ATOM 7992 C C . THR A 1 1013 ? -66.877 -24.624 35.549 1.00 76.25 1013 THR A C 1
ATOM 7994 O O . THR A 1 1013 ? -66.310 -24.718 34.465 1.00 76.25 1013 THR A O 1
ATOM 7997 N N . THR A 1 1014 ? -66.668 -25.492 36.540 1.00 68.62 1014 THR A N 1
ATOM 7998 C CA . THR A 1 1014 ? -65.849 -26.719 36.462 1.00 68.62 1014 THR A CA 1
ATOM 7999 C C . THR A 1 1014 ? -66.690 -27.989 36.622 1.00 68.62 1014 THR A C 1
ATOM 8001 O O . THR A 1 1014 ? -66.158 -29.095 36.641 1.00 68.62 1014 THR A O 1
ATOM 8004 N N . THR A 1 1015 ? -68.015 -27.854 36.749 1.00 65.94 1015 THR A N 1
ATOM 8005 C CA . THR A 1 1015 ? -68.942 -28.977 36.998 1.00 65.94 1015 THR A CA 1
ATOM 8006 C C . THR A 1 1015 ? -70.081 -29.046 35.980 1.00 65.94 1015 THR A C 1
ATOM 8008 O O . THR A 1 1015 ? -70.622 -30.124 35.752 1.00 65.94 1015 THR A O 1
ATOM 8011 N N . GLY A 1 1016 ? -70.377 -27.944 35.278 1.00 70.38 1016 GLY A N 1
ATOM 8012 C CA . GLY A 1 1016 ? -71.286 -27.897 34.129 1.00 70.38 1016 GLY A CA 1
ATOM 8013 C C . GLY A 1 1016 ? -72.530 -27.033 34.329 1.00 70.38 1016 GLY A C 1
ATOM 8014 O O . GLY A 1 1016 ? -72.937 -26.366 33.390 1.00 70.38 1016 GLY A O 1
ATOM 8015 N N . ASP A 1 1017 ? -73.109 -26.976 35.525 1.00 78.44 1017 ASP A N 1
ATOM 8016 C CA . ASP A 1 1017 ? -74.267 -26.109 35.782 1.00 78.44 1017 ASP A CA 1
ATOM 8017 C C . ASP A 1 1017 ? -73.824 -24.755 36.343 1.00 78.44 1017 ASP A C 1
ATOM 8019 O O . ASP A 1 1017 ? -72.840 -24.660 37.085 1.00 78.44 1017 ASP A O 1
ATOM 8023 N N . VAL A 1 1018 ? -74.564 -23.702 35.999 1.00 81.81 1018 VAL A N 1
ATOM 8024 C CA . VAL A 1 1018 ? -74.304 -22.327 36.446 1.00 81.81 1018 VAL A CA 1
ATOM 8025 C C . VAL A 1 1018 ? -75.467 -21.845 37.304 1.00 81.81 1018 VAL A C 1
ATOM 8027 O O . VAL A 1 1018 ? -76.613 -22.216 37.072 1.00 81.81 1018 VAL A O 1
ATOM 8030 N N . ARG A 1 1019 ? -75.193 -21.045 38.340 1.00 83.69 1019 ARG A N 1
ATOM 8031 C CA . ARG A 1 1019 ? -76.212 -20.578 39.292 1.00 83.69 1019 ARG A CA 1
ATOM 8032 C C . ARG A 1 1019 ? -76.276 -19.057 39.326 1.00 83.69 1019 ARG A C 1
ATOM 8034 O O . ARG A 1 1019 ? -75.252 -18.409 39.529 1.00 83.69 1019 ARG A O 1
ATOM 8041 N N . LEU A 1 1020 ? -77.487 -18.521 39.223 1.00 78.44 1020 LEU A N 1
ATOM 8042 C CA . LEU A 1 1020 ? -77.797 -17.103 39.376 1.00 78.44 1020 LEU A CA 1
ATOM 8043 C C . LEU A 1 1020 ? -78.429 -16.823 40.741 1.00 78.44 1020 LEU A C 1
ATOM 8045 O O . LEU A 1 1020 ? -79.153 -17.652 41.308 1.00 78.44 1020 LEU A O 1
ATOM 8049 N N . THR A 1 1021 ? -78.134 -15.648 41.288 1.00 78.94 1021 THR A N 1
ATOM 8050 C CA . THR A 1 1021 ? -78.779 -15.144 42.506 1.00 78.94 1021 THR A CA 1
ATOM 8051 C C . THR A 1 1021 ? -80.211 -14.676 42.217 1.00 78.94 1021 THR A C 1
ATOM 8053 O O . THR A 1 1021 ? -80.549 -14.431 41.060 1.00 78.94 1021 THR A O 1
ATOM 8056 N N . PRO A 1 1022 ? -81.076 -14.524 43.239 1.00 75.69 1022 PRO A N 1
ATOM 8057 C CA . PRO A 1 1022 ? -82.445 -14.057 43.024 1.00 75.69 1022 PRO A CA 1
ATOM 8058 C C . PRO A 1 1022 ? -82.530 -12.684 42.355 1.00 75.69 1022 PRO A C 1
ATOM 8060 O O . PRO A 1 1022 ? -83.404 -12.486 41.521 1.00 75.69 1022 PRO A O 1
ATOM 8063 N N . LEU A 1 1023 ? -81.599 -11.776 42.670 1.00 76.38 1023 LEU A N 1
ATOM 8064 C CA . LEU A 1 1023 ? -81.532 -10.455 42.046 1.00 76.38 1023 LEU A CA 1
ATOM 8065 C C . LEU A 1 1023 ? -81.143 -10.552 40.564 1.00 76.38 1023 LEU A C 1
ATOM 8067 O O . LEU A 1 1023 ? -81.791 -9.939 39.733 1.00 76.38 1023 LEU A O 1
ATOM 8071 N N . GLN A 1 1024 ? -80.154 -11.383 40.219 1.00 81.19 1024 GLN A N 1
ATOM 8072 C CA . GLN A 1 1024 ? -79.757 -11.615 38.822 1.00 81.19 1024 GLN A CA 1
ATOM 8073 C C . GLN A 1 1024 ? -80.874 -12.270 38.004 1.00 81.19 1024 GLN A C 1
ATOM 8075 O O . GLN A 1 1024 ? -81.104 -11.906 36.858 1.00 81.19 1024 GLN A O 1
ATOM 8080 N N . ALA A 1 1025 ? -81.595 -13.224 38.598 1.00 81.12 1025 ALA A N 1
ATOM 8081 C CA . ALA A 1 1025 ? -82.733 -13.861 37.945 1.00 81.12 1025 ALA A CA 1
ATOM 8082 C C . ALA A 1 1025 ? -83.909 -12.892 37.746 1.00 81.12 1025 ALA A C 1
ATOM 8084 O O . ALA A 1 1025 ? -84.565 -12.946 36.711 1.00 81.12 1025 ALA A O 1
ATOM 8085 N N . GLN A 1 1026 ? -84.138 -11.986 38.703 1.00 81.00 1026 GLN A N 1
ATOM 8086 C CA . GLN A 1 1026 ? -85.109 -10.905 38.563 1.00 81.00 1026 GLN A CA 1
ATOM 8087 C C . GLN A 1 1026 ? -84.711 -9.953 37.431 1.00 81.00 1026 GLN A C 1
ATOM 8089 O O . GLN A 1 1026 ? -85.509 -9.713 36.536 1.00 81.00 1026 GLN A O 1
ATOM 8094 N N . THR A 1 1027 ? -83.463 -9.479 37.406 1.00 79.75 1027 THR A N 1
ATOM 8095 C CA . THR A 1 1027 ? -82.983 -8.572 36.353 1.00 79.75 1027 THR A CA 1
ATOM 8096 C C . THR A 1 1027 ? -83.008 -9.225 34.969 1.00 79.75 1027 THR A C 1
ATOM 8098 O O . THR A 1 1027 ? -83.424 -8.598 34.000 1.00 79.75 1027 THR A O 1
ATOM 8101 N N . ALA A 1 1028 ? -82.649 -10.508 34.869 1.00 83.00 1028 ALA A N 1
ATOM 8102 C CA . ALA A 1 1028 ? -82.765 -11.271 33.628 1.00 83.00 1028 ALA A CA 1
ATOM 8103 C C . ALA A 1 1028 ? -84.218 -11.479 33.178 1.00 83.00 1028 ALA A C 1
ATOM 8105 O O . ALA A 1 1028 ? -84.473 -11.611 31.987 1.00 83.00 1028 ALA A O 1
ATOM 8106 N N . SER A 1 1029 ? -85.163 -11.518 34.117 1.00 82.56 1029 SER A N 1
ATOM 8107 C CA . SER A 1 1029 ? -86.596 -11.627 33.845 1.00 82.56 1029 SER A CA 1
ATOM 8108 C C . SER A 1 1029 ? -87.186 -10.287 33.382 1.00 82.56 1029 SER A C 1
ATOM 8110 O O . SER A 1 1029 ? -87.920 -10.252 32.393 1.00 82.56 1029 SER A O 1
ATOM 8112 N N . ASP A 1 1030 ? -86.842 -9.192 34.064 1.00 80.75 1030 ASP A N 1
ATOM 8113 C CA . ASP A 1 1030 ? -87.340 -7.839 33.781 1.00 80.75 1030 ASP A CA 1
ATOM 8114 C C . ASP A 1 1030 ? -86.845 -7.312 32.417 1.00 80.75 1030 ASP A C 1
ATOM 8116 O O . ASP A 1 1030 ? -87.594 -6.649 31.700 1.00 80.75 1030 ASP A O 1
ATOM 8120 N N . ASP A 1 1031 ? -85.620 -7.674 32.016 1.00 77.69 1031 ASP A N 1
ATOM 8121 C CA . ASP A 1 1031 ? -84.980 -7.276 30.752 1.00 77.69 1031 ASP A CA 1
ATOM 8122 C C . ASP A 1 1031 ? -84.637 -8.482 29.855 1.00 77.69 1031 ASP A C 1
ATOM 8124 O O . ASP A 1 1031 ? -83.537 -8.601 29.303 1.00 77.69 1031 ASP A O 1
ATOM 8128 N N . SER A 1 1032 ? -85.602 -9.388 29.697 1.00 78.56 1032 SER A N 1
ATOM 8129 C CA . SER A 1 1032 ? -85.431 -10.709 29.067 1.00 78.56 1032 SER A CA 1
ATOM 8130 C C . SER A 1 1032 ? -84.832 -10.725 27.656 1.00 78.56 1032 SER A C 1
ATOM 8132 O O . SER A 1 1032 ? -84.080 -11.645 27.331 1.00 78.56 1032 SER A O 1
ATOM 8134 N N . ASP A 1 1033 ? -85.089 -9.696 26.846 1.00 74.38 1033 ASP A N 1
ATOM 8135 C CA . ASP A 1 1033 ? -84.569 -9.581 25.475 1.00 74.38 1033 ASP A CA 1
ATOM 8136 C C . ASP A 1 1033 ? -83.152 -8.980 25.390 1.00 74.38 1033 ASP A C 1
ATOM 8138 O O . ASP A 1 1033 ? -82.546 -8.960 24.316 1.00 74.38 1033 ASP A O 1
ATOM 8142 N N . ARG A 1 1034 ? -82.622 -8.451 26.502 1.00 76.56 1034 ARG A N 1
ATOM 8143 C CA . ARG A 1 1034 ? -81.332 -7.735 26.554 1.00 76.56 1034 ARG A CA 1
ATOM 8144 C C . ARG A 1 1034 ? -80.325 -8.346 27.527 1.00 76.56 1034 ARG A C 1
ATOM 8146 O O . ARG A 1 1034 ? -79.167 -7.923 27.527 1.00 76.56 1034 ARG A O 1
ATOM 8153 N N . PHE A 1 1035 ? -80.742 -9.317 28.337 1.00 83.12 1035 PHE A N 1
ATOM 8154 C CA . PHE A 1 1035 ? -79.886 -10.007 29.295 1.00 83.12 1035 PHE A CA 1
ATOM 8155 C C . PHE A 1 1035 ? -79.143 -11.180 28.644 1.00 83.12 1035 PHE A C 1
ATOM 8157 O O . PHE A 1 1035 ? -79.749 -12.096 28.090 1.00 83.12 1035 PHE A O 1
ATOM 8164 N N . VAL A 1 1036 ? -77.818 -11.163 28.748 1.00 84.94 1036 VAL A N 1
ATOM 8165 C CA . VAL A 1 1036 ? -76.893 -12.093 28.104 1.00 84.94 1036 VAL A CA 1
ATOM 8166 C C . VAL A 1 1036 ? -76.043 -12.779 29.170 1.00 84.94 1036 VAL A C 1
ATOM 8168 O O . VAL A 1 1036 ? -75.452 -12.122 30.025 1.00 84.94 1036 VAL A O 1
ATOM 8171 N N . LEU A 1 1037 ? -75.941 -14.107 29.102 1.00 85.44 1037 LEU A N 1
ATOM 8172 C CA . LEU A 1 1037 ? -75.097 -14.896 30.003 1.00 85.44 1037 LEU A CA 1
ATOM 8173 C C . LEU A 1 1037 ? -73.847 -15.385 29.266 1.00 85.44 1037 LEU A C 1
ATOM 8175 O O . LEU A 1 1037 ? -73.944 -16.077 28.252 1.00 85.44 1037 LEU A O 1
ATOM 8179 N N . CYS A 1 1038 ? -72.677 -15.059 29.808 1.00 84.50 1038 CYS A N 1
ATOM 8180 C CA . CYS A 1 1038 ? -71.384 -15.590 29.400 1.00 84.50 1038 CYS A CA 1
ATOM 8181 C C . CYS A 1 1038 ? -70.945 -16.683 30.374 1.00 84.50 1038 CYS A C 1
ATOM 8183 O O . CYS A 1 1038 ? -70.739 -16.424 31.560 1.00 84.50 1038 CYS A O 1
ATOM 8185 N N . VAL A 1 1039 ? -70.783 -17.906 29.870 1.00 82.81 1039 VAL A N 1
ATOM 8186 C CA . VAL A 1 1039 ? -70.267 -19.037 30.647 1.00 82.81 1039 VAL A CA 1
ATOM 8187 C C . VAL A 1 1039 ? -68.895 -19.437 30.135 1.00 82.81 1039 VAL A C 1
ATOM 8189 O O . VAL A 1 1039 ? -68.721 -19.671 28.942 1.00 82.81 1039 VAL A O 1
ATOM 8192 N N . ILE A 1 1040 ? -67.930 -19.557 31.042 1.00 81.38 1040 ILE A N 1
ATOM 8193 C CA . ILE A 1 1040 ? -66.578 -20.028 30.736 1.00 81.38 1040 ILE A CA 1
ATOM 8194 C C . ILE A 1 1040 ? -66.424 -21.437 31.301 1.00 81.38 1040 ILE A C 1
ATOM 8196 O O . ILE A 1 1040 ? -66.471 -21.647 32.519 1.00 81.38 1040 ILE A O 1
ATOM 8200 N N . ASP A 1 1041 ? -66.279 -22.403 30.395 1.00 81.62 1041 ASP A N 1
ATOM 8201 C CA . ASP A 1 1041 ? -66.167 -23.821 30.727 1.00 81.62 1041 ASP A CA 1
ATOM 8202 C C . ASP A 1 1041 ? -64.714 -24.221 30.985 1.00 81.62 1041 ASP A C 1
ATOM 8204 O O . ASP A 1 1041 ? -63.879 -24.202 30.084 1.00 81.62 1041 ASP A O 1
ATOM 8208 N N . LEU A 1 1042 ? -64.428 -24.619 32.221 1.00 72.19 1042 LEU A N 1
ATOM 8209 C CA . LEU A 1 1042 ? -63.088 -24.985 32.681 1.00 72.19 1042 LEU A CA 1
ATOM 8210 C C . LEU A 1 1042 ? -62.977 -26.480 33.012 1.00 72.19 1042 LEU A C 1
ATOM 8212 O O . LEU A 1 1042 ? -62.059 -26.913 33.708 1.00 72.19 1042 LEU A O 1
ATOM 8216 N N . ARG A 1 1043 ? -63.926 -27.305 32.553 1.00 75.56 1043 ARG A N 1
ATOM 8217 C CA . ARG A 1 1043 ? -63.910 -28.751 32.813 1.00 75.56 1043 ARG A CA 1
ATOM 8218 C C . ARG A 1 1043 ? -62.753 -29.440 32.094 1.00 75.56 1043 ARG A C 1
ATOM 8220 O O . ARG A 1 1043 ? -62.664 -29.416 30.870 1.00 75.56 1043 ARG A O 1
ATOM 8227 N N . GLY A 1 1044 ? -61.917 -30.134 32.867 1.00 60.28 1044 GLY A N 1
ATOM 8228 C CA . GLY A 1 1044 ? -60.820 -30.956 32.347 1.00 60.28 1044 GLY A CA 1
ATOM 8229 C C . GLY A 1 1044 ? -59.648 -30.164 31.757 1.00 60.28 1044 GLY A C 1
ATOM 8230 O O . GLY A 1 1044 ? -58.867 -30.748 31.012 1.00 60.28 1044 GLY A O 1
ATOM 8231 N N . GLN A 1 1045 ? -59.534 -28.868 32.064 1.00 60.44 1045 GLN A N 1
ATOM 8232 C CA . GLN A 1 1045 ? -58.448 -27.989 31.616 1.00 60.44 1045 GLN A CA 1
ATOM 8233 C C . GLN A 1 1045 ? -57.615 -27.512 32.815 1.00 60.44 1045 GLN A C 1
ATOM 8235 O O . GLN A 1 1045 ? -58.150 -27.346 33.913 1.00 60.44 1045 GLN A O 1
ATOM 8240 N N . GLU A 1 1046 ? -56.317 -27.272 32.608 1.00 56.31 1046 GLU A N 1
ATOM 8241 C CA . GLU A 1 1046 ? -55.483 -26.558 33.582 1.00 56.31 1046 GLU A CA 1
ATOM 8242 C C . GLU A 1 1046 ? -55.836 -25.064 33.578 1.00 56.31 1046 GLU A C 1
ATOM 8244 O O . GLU A 1 1046 ? -56.106 -24.470 32.532 1.00 56.31 1046 GLU A O 1
ATOM 8249 N N . ILE A 1 1047 ? -55.887 -24.474 34.773 1.00 56.53 1047 ILE A N 1
ATOM 8250 C CA . ILE A 1 1047 ? -56.287 -23.085 35.007 1.00 56.53 1047 ILE A CA 1
ATOM 8251 C C . ILE A 1 1047 ? -55.299 -22.156 34.273 1.00 56.53 1047 ILE A C 1
ATOM 8253 O O . ILE A 1 1047 ? -54.104 -22.254 34.544 1.00 56.53 1047 ILE A O 1
ATOM 8257 N N . PRO A 1 1048 ? -55.742 -21.272 33.354 1.00 53.44 1048 PRO A N 1
ATOM 8258 C CA . PRO A 1 1048 ? -54.825 -20.382 32.645 1.00 53.44 1048 PRO A CA 1
ATOM 8259 C C . PRO A 1 1048 ? -54.096 -19.444 33.618 1.00 53.44 1048 PRO A C 1
ATOM 8261 O O . PRO A 1 1048 ? -54.743 -18.785 34.434 1.00 53.44 1048 PRO A O 1
ATOM 8264 N N . GLU A 1 1049 ? -52.767 -19.360 33.515 1.00 55.00 1049 GLU A N 1
ATOM 8265 C CA . GLU A 1 1049 ? -51.991 -18.291 34.152 1.00 55.00 1049 GLU A CA 1
ATOM 8266 C C . GLU A 1 1049 ? -52.335 -16.935 33.501 1.00 55.00 1049 GLU A C 1
ATOM 8268 O O . GLU A 1 1049 ? -52.685 -16.866 32.320 1.00 55.00 1049 GLU A O 1
ATOM 8273 N N . SER A 1 1050 ? -52.289 -15.865 34.300 1.00 52.50 1050 SER A N 1
ATOM 8274 C CA . SER A 1 1050 ? -52.622 -14.481 33.921 1.00 52.50 1050 SER A CA 1
ATOM 8275 C C . SER A 1 1050 ? -52.062 -14.081 32.540 1.00 52.50 1050 SER A C 1
ATOM 8277 O O . SER A 1 1050 ? -50.853 -14.158 32.328 1.00 52.50 1050 SER A O 1
ATOM 8279 N N . GLY A 1 1051 ? -52.929 -13.636 31.615 1.00 54.91 1051 GLY A N 1
ATOM 8280 C CA . GLY A 1 1051 ? -52.535 -13.024 30.332 1.00 54.91 1051 GLY A CA 1
ATOM 8281 C C . GLY A 1 1051 ? -52.841 -13.811 29.045 1.00 54.91 1051 GLY A C 1
ATOM 8282 O O . GLY A 1 1051 ? -52.621 -13.289 27.953 1.00 54.91 1051 GLY A O 1
ATOM 8283 N N . ASP A 1 1052 ? -53.385 -15.032 29.115 1.00 61.69 1052 ASP A N 1
ATOM 8284 C CA . ASP A 1 1052 ? -53.677 -15.855 27.922 1.00 61.69 1052 ASP A CA 1
ATOM 8285 C C . ASP A 1 1052 ? -55.084 -15.583 27.329 1.00 61.69 1052 ASP A C 1
ATOM 8287 O O . ASP A 1 1052 ? -56.000 -16.415 27.372 1.00 61.69 1052 ASP A O 1
ATOM 8291 N N . LEU A 1 1053 ? -55.270 -14.382 26.761 1.00 59.59 1053 LEU A N 1
ATOM 8292 C CA . LEU A 1 1053 ? -56.529 -13.890 26.158 1.00 59.59 1053 LEU A CA 1
ATOM 8293 C C . LEU A 1 1053 ? -57.109 -14.827 25.071 1.00 59.59 1053 LEU A C 1
ATOM 8295 O O . LEU A 1 1053 ? -58.317 -14.818 24.810 1.00 59.59 1053 LEU A O 1
ATOM 8299 N N . ALA A 1 1054 ? -56.276 -15.664 24.442 1.00 61.38 1054 ALA A N 1
ATOM 8300 C CA . ALA A 1 1054 ? -56.696 -16.609 23.407 1.00 61.38 1054 ALA A CA 1
ATOM 8301 C C . ALA A 1 1054 ? -57.519 -17.784 23.971 1.00 61.38 1054 ALA A C 1
ATOM 8303 O O . ALA A 1 1054 ? -58.504 -18.196 23.351 1.00 61.38 1054 ALA A O 1
ATOM 8304 N N . LYS A 1 1055 ? -57.175 -18.287 25.166 1.00 63.50 1055 LYS A N 1
ATOM 8305 C CA . LYS A 1 1055 ? -57.905 -19.387 25.824 1.00 63.50 1055 LYS A CA 1
ATOM 8306 C C . LYS A 1 1055 ? -59.268 -18.948 26.351 1.00 63.50 1055 LYS A C 1
ATOM 8308 O O . LYS A 1 1055 ? -60.248 -19.673 26.188 1.00 63.50 1055 LYS A O 1
ATOM 8313 N N . VAL A 1 1056 ? -59.371 -17.740 26.912 1.00 66.50 1056 VAL A N 1
ATOM 8314 C CA . VAL A 1 1056 ? -60.652 -17.191 27.402 1.00 66.50 1056 VAL A CA 1
ATOM 8315 C C . VAL A 1 1056 ? -61.664 -17.059 26.256 1.00 66.50 1056 VAL A C 1
ATOM 8317 O O . VAL A 1 1056 ? -62.816 -17.469 26.399 1.00 66.50 1056 VAL A O 1
ATOM 8320 N N . LYS A 1 1057 ? -61.227 -16.602 25.073 1.00 65.19 1057 LYS A N 1
ATOM 8321 C CA . LYS A 1 1057 ? -62.068 -16.565 23.862 1.00 65.19 1057 LYS A CA 1
ATOM 8322 C C . LYS A 1 1057 ? -62.524 -17.945 23.382 1.00 65.19 1057 LYS A C 1
ATOM 8324 O O . LYS A 1 1057 ? -63.632 -18.069 22.859 1.00 65.19 1057 LYS A O 1
ATOM 8329 N N . GLN A 1 1058 ? -61.679 -18.965 23.525 1.00 72.81 1058 GLN A N 1
ATOM 8330 C CA . GLN A 1 1058 ? -61.966 -20.327 23.072 1.00 72.81 1058 GLN A CA 1
ATOM 8331 C C . GLN A 1 1058 ? -63.022 -21.026 23.943 1.00 72.81 1058 GLN A C 1
ATOM 8333 O O . GLN A 1 1058 ? -63.845 -21.780 23.417 1.00 72.81 1058 GLN A O 1
ATOM 8338 N N . PHE A 1 1059 ? -63.007 -20.777 25.255 1.00 74.50 1059 PHE A N 1
ATOM 8339 C CA . PHE A 1 1059 ? -63.843 -21.489 26.231 1.00 74.50 1059 PHE A CA 1
ATOM 8340 C C . PHE A 1 1059 ? -65.108 -20.739 26.660 1.00 74.50 1059 PHE A C 1
ATOM 8342 O O . PHE A 1 1059 ? -65.979 -21.328 27.303 1.00 74.50 1059 PHE A O 1
ATOM 8349 N N . ALA A 1 1060 ? -65.242 -19.467 26.287 1.00 78.06 1060 ALA A N 1
ATOM 8350 C CA . ALA A 1 1060 ? -66.440 -18.688 26.557 1.00 78.06 1060 ALA A CA 1
ATOM 8351 C C . ALA A 1 1060 ? -67.592 -19.024 25.593 1.00 78.06 1060 ALA A C 1
ATOM 8353 O O . ALA A 1 1060 ? -67.445 -19.022 24.364 1.00 78.06 1060 ALA A O 1
ATOM 8354 N N . LYS A 1 1061 ? -68.773 -19.255 26.167 1.00 82.56 1061 LYS A N 1
ATOM 8355 C CA . LYS A 1 1061 ? -70.045 -19.465 25.472 1.00 82.56 1061 LYS A CA 1
ATOM 8356 C C . LYS A 1 1061 ? -71.036 -18.384 25.876 1.00 82.56 1061 LYS A C 1
ATOM 8358 O O . LYS A 1 1061 ? -71.306 -18.198 27.059 1.00 82.56 1061 LYS A O 1
ATOM 8363 N N . ILE A 1 1062 ? -71.581 -17.687 24.883 1.00 83.94 1062 ILE A N 1
ATOM 8364 C CA . ILE A 1 1062 ? -72.546 -16.605 25.068 1.00 83.94 1062 ILE A CA 1
ATOM 8365 C C . ILE A 1 1062 ? -73.954 -17.100 24.737 1.00 83.94 1062 ILE A C 1
ATOM 8367 O O . ILE A 1 1062 ? -74.204 -17.583 23.628 1.00 83.94 1062 ILE A O 1
ATOM 8371 N N . VAL A 1 1063 ? -74.877 -16.927 25.682 1.00 84.75 1063 VAL A N 1
ATOM 8372 C CA . VAL A 1 1063 ? -76.312 -17.188 25.520 1.00 84.75 1063 VAL A CA 1
ATOM 8373 C C . VAL A 1 1063 ? -77.048 -15.856 25.526 1.00 84.75 1063 VAL A C 1
ATOM 8375 O O . VAL A 1 1063 ? -77.085 -15.164 26.542 1.00 84.75 1063 VAL A O 1
ATOM 8378 N N . THR A 1 1064 ? -77.595 -15.471 24.376 1.00 80.25 1064 THR A N 1
ATOM 8379 C CA . THR A 1 1064 ? -78.109 -14.113 24.138 1.00 80.25 1064 THR A CA 1
ATOM 8380 C C . THR A 1 1064 ? -79.568 -13.899 24.528 1.00 80.25 1064 THR A C 1
ATOM 8382 O O . THR A 1 1064 ? -79.995 -12.758 24.612 1.00 80.25 1064 THR A O 1
ATOM 8385 N N . ASP A 1 1065 ? -80.334 -14.970 24.718 1.00 78.56 1065 ASP A N 1
ATOM 8386 C CA . ASP A 1 1065 ? -81.782 -14.975 24.971 1.00 78.56 1065 ASP A CA 1
ATOM 8387 C C . ASP A 1 1065 ? -82.153 -15.653 26.300 1.00 78.56 1065 ASP A C 1
ATOM 8389 O O . ASP A 1 1065 ? -83.319 -15.956 26.558 1.00 78.56 1065 ASP A O 1
ATOM 8393 N N . ILE A 1 1066 ? -81.165 -15.860 27.174 1.00 84.12 1066 ILE A N 1
ATOM 8394 C CA . ILE A 1 1066 ? -81.317 -16.582 28.442 1.00 84.12 1066 ILE A CA 1
ATOM 8395 C C . ILE A 1 1066 ? -82.387 -15.973 29.359 1.00 84.12 1066 ILE A C 1
ATOM 8397 O O . ILE A 1 1066 ? -83.035 -16.691 30.123 1.00 84.12 1066 ILE A O 1
ATOM 8401 N N . GLY A 1 1067 ? -82.602 -14.657 29.271 1.00 79.88 1067 GLY A N 1
ATOM 8402 C CA . GLY A 1 1067 ? -83.608 -13.953 30.058 1.00 79.88 1067 GLY A CA 1
ATOM 8403 C C . GLY A 1 1067 ? -85.028 -14.470 29.813 1.00 79.88 1067 GLY A C 1
ATOM 8404 O O . GLY A 1 1067 ? -85.806 -14.591 30.758 1.00 79.88 1067 GLY A O 1
ATOM 8405 N N . ASN A 1 1068 ? -85.346 -14.901 28.587 1.00 81.88 1068 ASN A N 1
ATOM 8406 C CA . ASN A 1 1068 ? -86.653 -15.475 28.248 1.00 81.88 1068 ASN A CA 1
ATOM 8407 C C . ASN A 1 1068 ? -86.897 -16.847 28.901 1.00 81.88 1068 ASN A C 1
ATOM 8409 O O . ASN A 1 1068 ? -88.034 -17.189 29.243 1.00 81.88 1068 ASN A O 1
ATOM 8413 N N . ASP A 1 1069 ? -85.847 -17.643 29.098 1.00 82.31 1069 ASP A N 1
ATOM 8414 C CA . ASP A 1 1069 ? -85.950 -18.930 29.789 1.00 82.31 1069 ASP A CA 1
ATOM 8415 C C . ASP A 1 1069 ? -85.962 -18.766 31.309 1.00 82.31 1069 ASP A C 1
ATOM 8417 O O . ASP A 1 1069 ? -86.716 -19.461 31.997 1.00 82.31 1069 ASP A O 1
ATOM 8421 N N . ILE A 1 1070 ? -85.208 -17.796 31.834 1.00 83.62 1070 ILE A N 1
ATOM 8422 C CA . ILE A 1 1070 ? -85.231 -17.444 33.258 1.00 83.62 1070 ILE A CA 1
ATOM 8423 C C . ILE A 1 1070 ? -86.590 -16.862 33.652 1.00 83.62 1070 ILE A C 1
ATOM 8425 O O . ILE A 1 1070 ? -87.122 -17.268 34.685 1.00 83.62 1070 ILE A O 1
ATOM 8429 N N . PHE A 1 1071 ? -87.191 -15.999 32.826 1.00 80.94 1071 PHE A N 1
ATOM 8430 C CA . PHE A 1 1071 ? -88.511 -15.402 33.063 1.00 80.94 1071 PHE A CA 1
ATOM 8431 C C . PHE A 1 1071 ? -89.572 -16.462 33.397 1.00 80.94 1071 PHE A C 1
ATOM 8433 O O . PHE A 1 1071 ? -90.288 -16.343 34.391 1.00 80.94 1071 PHE A O 1
ATOM 8440 N N . LYS A 1 1072 ? -89.624 -17.561 32.628 1.00 80.31 1072 LYS A N 1
ATOM 8441 C CA . LYS A 1 1072 ? -90.598 -18.655 32.831 1.00 80.31 1072 LYS A CA 1
ATOM 8442 C C . LYS A 1 1072 ? -90.468 -19.305 34.212 1.00 80.31 1072 LYS A C 1
ATOM 8444 O O . LYS A 1 1072 ? -91.466 -19.710 34.805 1.00 80.31 1072 LYS A O 1
ATOM 8449 N N . VAL A 1 1073 ? -89.239 -19.438 34.708 1.00 80.25 1073 VAL A N 1
ATOM 8450 C CA . VAL A 1 1073 ? -88.947 -20.060 36.007 1.00 80.25 1073 VAL A CA 1
ATOM 8451 C C . VAL A 1 1073 ? -89.143 -19.053 37.139 1.00 80.25 1073 VAL A C 1
ATOM 8453 O O . VAL A 1 1073 ? -89.739 -19.391 38.161 1.00 80.25 1073 VAL A O 1
ATOM 8456 N N . TYR A 1 1074 ? -88.689 -17.814 36.944 1.00 81.12 1074 TYR A N 1
ATOM 8457 C CA . TYR A 1 1074 ? -88.810 -16.727 37.908 1.00 81.12 1074 TYR A CA 1
ATOM 8458 C C . TYR A 1 1074 ? -90.275 -16.395 38.204 1.00 81.12 1074 TYR A C 1
ATOM 8460 O O . TYR A 1 1074 ? -90.660 -16.377 39.368 1.00 81.12 1074 TYR A O 1
ATOM 8468 N N . GLU A 1 1075 ? -91.126 -16.267 37.180 1.00 78.19 1075 GLU A N 1
ATOM 8469 C CA . GLU A 1 1075 ? -92.564 -16.008 37.352 1.00 78.19 1075 GLU A CA 1
ATOM 8470 C C . GLU A 1 1075 ? -93.261 -17.122 38.167 1.00 78.19 1075 GLU A C 1
ATOM 8472 O O . GLU A 1 1075 ? -94.180 -16.869 38.950 1.00 78.19 1075 GLU A O 1
ATOM 8477 N N . GLY A 1 1076 ? -92.810 -18.372 38.015 1.00 73.81 1076 GLY A N 1
ATOM 8478 C CA . GLY A 1 1076 ? -93.308 -19.512 38.786 1.00 73.81 1076 GLY A CA 1
ATOM 8479 C C . GLY A 1 1076 ? -92.897 -19.470 40.259 1.00 73.81 1076 GLY A C 1
ATOM 8480 O O . GLY A 1 1076 ? -93.717 -19.756 41.133 1.00 73.81 1076 GLY A O 1
ATOM 8481 N N . VAL A 1 1077 ? -91.648 -19.090 40.544 1.00 74.50 1077 VAL A N 1
ATOM 8482 C CA . VAL A 1 1077 ? -91.138 -18.944 41.916 1.00 74.50 1077 VAL A CA 1
ATOM 8483 C C . VAL A 1 1077 ? -91.755 -17.724 42.601 1.00 74.50 1077 VAL A C 1
ATOM 8485 O O . VAL A 1 1077 ? -92.188 -17.848 43.742 1.00 74.50 1077 VAL A O 1
ATOM 8488 N N . ASP A 1 1078 ? -91.902 -16.598 41.901 1.00 69.69 1078 ASP A N 1
ATOM 8489 C CA . ASP A 1 1078 ? -92.488 -15.367 42.445 1.00 69.69 1078 ASP A CA 1
ATOM 8490 C C . ASP A 1 1078 ? -93.963 -15.556 42.856 1.00 69.69 1078 ASP A C 1
ATOM 8492 O O . ASP A 1 1078 ? -94.392 -15.157 43.944 1.00 69.69 1078 ASP A O 1
ATOM 8496 N N . LYS A 1 1079 ? -94.737 -16.316 42.063 1.00 70.25 1079 LYS A N 1
ATOM 8497 C CA . LYS A 1 1079 ? -96.100 -16.749 42.435 1.00 70.25 1079 LYS A CA 1
ATOM 8498 C C . LYS A 1 1079 ? -96.124 -17.604 43.712 1.00 70.25 1079 LYS A C 1
ATOM 8500 O O . LYS A 1 1079 ? -97.079 -17.516 44.491 1.00 70.25 1079 LYS A O 1
ATOM 8505 N N . LEU A 1 1080 ? -95.094 -18.421 43.944 1.00 66.44 1080 LEU A N 1
ATOM 8506 C CA . LEU A 1 1080 ? -94.958 -19.270 45.134 1.00 66.44 1080 LEU A CA 1
ATOM 8507 C C . LEU A 1 1080 ? -94.483 -18.494 46.373 1.00 66.44 1080 LEU A C 1
ATOM 8509 O O . LEU A 1 1080 ? -94.851 -18.872 47.483 1.00 66.44 1080 LEU A O 1
ATOM 8513 N N . THR A 1 1081 ? -93.728 -17.407 46.197 1.00 64.88 1081 THR A N 1
ATOM 8514 C CA . THR A 1 1081 ? -93.225 -16.547 47.285 1.00 64.88 1081 THR A CA 1
ATOM 8515 C C . THR A 1 1081 ? -94.114 -15.332 47.586 1.00 64.88 1081 THR A C 1
ATOM 8517 O O . THR A 1 1081 ? -93.882 -14.627 48.567 1.00 64.88 1081 THR A O 1
ATOM 8520 N N . SER A 1 1082 ? -95.164 -15.075 46.793 1.00 60.12 1082 SER A N 1
ATOM 8521 C CA . SER A 1 1082 ? -96.086 -13.955 47.039 1.00 60.12 1082 SER A CA 1
ATOM 8522 C C . SER A 1 1082 ? -96.869 -14.099 48.360 1.00 60.12 1082 SER A C 1
ATOM 8524 O O . SER A 1 1082 ? -97.307 -15.184 48.746 1.00 60.12 1082 SER A O 1
ATOM 8526 N N . VAL A 1 1083 ? -97.131 -12.969 49.031 1.00 58.03 1083 VAL A N 1
ATOM 8527 C CA . VAL A 1 1083 ? -97.765 -12.886 50.371 1.00 58.03 1083 VAL A CA 1
ATOM 8528 C C . VAL A 1 1083 ? -99.163 -13.535 50.439 1.00 58.03 1083 VAL A C 1
ATOM 8530 O O . VAL A 1 1083 ? -99.660 -13.832 51.524 1.00 58.03 1083 VAL A O 1
ATOM 8533 N N . SER A 1 1084 ? -99.795 -13.790 49.290 1.00 57.00 1084 SER A N 1
ATOM 8534 C CA . SER A 1 1084 ? -101.129 -14.395 49.184 1.00 57.00 1084 SER A CA 1
ATOM 8535 C C . SER A 1 1084 ? -101.148 -15.935 49.194 1.00 57.00 1084 SER A C 1
ATOM 8537 O O . SER A 1 1084 ? -102.232 -16.520 49.218 1.00 57.00 1084 SER A O 1
ATOM 8539 N N . ASN A 1 1085 ? -99.985 -16.603 49.212 1.00 58.97 1085 ASN A N 1
ATOM 8540 C CA . ASN A 1 1085 ? -99.892 -18.065 49.171 1.00 58.97 1085 ASN A CA 1
ATOM 8541 C C . ASN A 1 1085 ? -99.836 -18.684 50.592 1.00 58.97 1085 ASN A C 1
ATOM 8543 O O . ASN A 1 1085 ? -98.966 -18.319 51.387 1.00 58.97 1085 ASN A O 1
ATOM 8547 N N . PRO A 1 1086 ? -100.743 -19.616 50.960 1.00 57.84 1086 PRO A N 1
ATOM 8548 C CA . PRO A 1 1086 ? -100.783 -20.201 52.306 1.00 57.84 1086 PRO A CA 1
ATOM 8549 C C . PRO A 1 1086 ? -99.609 -21.144 52.635 1.00 57.84 1086 PRO A C 1
ATOM 8551 O O . PRO A 1 1086 ? -99.427 -21.483 53.804 1.00 57.84 1086 PRO A O 1
ATOM 8554 N N . VAL A 1 1087 ? -98.807 -21.560 51.647 1.00 60.31 1087 VAL A N 1
ATOM 8555 C CA . VAL A 1 1087 ? -97.586 -22.364 51.835 1.00 60.31 1087 VAL A CA 1
ATOM 8556 C C . VAL A 1 1087 ? -96.375 -21.509 51.460 1.00 60.31 1087 VAL A C 1
ATOM 8558 O O . VAL A 1 1087 ? -96.294 -21.038 50.331 1.00 60.31 1087 VAL A O 1
ATOM 8561 N N . ARG A 1 1088 ? -95.440 -21.309 52.401 1.00 60.22 1088 ARG A N 1
ATOM 8562 C CA . ARG A 1 1088 ? -94.231 -20.488 52.194 1.00 60.22 1088 ARG A CA 1
ATOM 8563 C C . ARG A 1 1088 ? -93.014 -21.343 51.871 1.00 60.22 1088 ARG A C 1
ATOM 8565 O O . ARG A 1 1088 ? -92.831 -22.411 52.457 1.00 60.22 1088 ARG A O 1
ATOM 8572 N N . LEU A 1 1089 ? -92.151 -20.835 50.997 1.00 64.62 1089 LEU A N 1
ATOM 8573 C CA . LEU A 1 1089 ? -90.824 -21.401 50.779 1.00 64.62 1089 LEU A CA 1
ATOM 8574 C C . LEU A 1 1089 ? -89.920 -21.026 51.963 1.00 64.62 1089 LEU A C 1
ATOM 8576 O O . LEU A 1 1089 ? -89.817 -19.866 52.342 1.00 64.62 1089 LEU A O 1
ATOM 8580 N N . HIS A 1 1090 ? -89.263 -22.007 52.582 1.00 57.53 1090 HIS A N 1
ATOM 8581 C CA . HIS A 1 1090 ? -88.256 -21.736 53.612 1.00 57.53 1090 HIS A CA 1
ATOM 8582 C C . HIS A 1 1090 ? -86.907 -21.442 52.932 1.00 57.53 1090 HIS A C 1
ATOM 8584 O O . HIS A 1 1090 ? -86.570 -22.083 51.940 1.00 57.53 1090 HIS A O 1
ATOM 8590 N N . ASN A 1 1091 ? -86.126 -20.494 53.465 1.00 59.22 1091 ASN A N 1
ATOM 8591 C CA . ASN A 1 1091 ? -84.850 -20.011 52.902 1.00 59.22 1091 ASN A CA 1
ATOM 8592 C C . ASN A 1 1091 ? -84.957 -19.252 51.559 1.00 59.22 1091 ASN A C 1
ATOM 8594 O O . ASN A 1 1091 ? -84.071 -19.367 50.713 1.00 59.22 1091 ASN A O 1
ATOM 8598 N N . GLU A 1 1092 ? -85.977 -18.405 51.379 1.00 59.47 1092 GLU A N 1
ATOM 8599 C CA . GLU A 1 1092 ? -86.168 -17.576 50.167 1.00 59.47 1092 GLU A CA 1
ATOM 8600 C C . GLU A 1 1092 ? -84.913 -16.770 49.777 1.00 59.47 1092 GLU A C 1
ATOM 8602 O O . GLU A 1 1092 ? -84.538 -16.697 48.610 1.00 59.47 1092 GLU A O 1
ATOM 8607 N N . LYS A 1 1093 ? -84.175 -16.244 50.764 1.00 54.09 1093 LYS A N 1
ATOM 8608 C CA . LYS A 1 1093 ? -82.921 -15.498 50.538 1.00 54.09 1093 LYS A CA 1
ATOM 8609 C C . LYS A 1 1093 ? -81.745 -16.367 50.051 1.00 54.09 1093 LYS A C 1
ATOM 8611 O O . LYS A 1 1093 ? -80.724 -15.830 49.622 1.00 54.09 1093 LYS A O 1
ATOM 8616 N N . GLN A 1 1094 ? -81.859 -17.696 50.111 1.00 57.75 1094 GLN A N 1
ATOM 8617 C CA . GLN A 1 1094 ? -80.845 -18.650 49.637 1.00 57.75 1094 GLN A CA 1
ATOM 8618 C C . GLN A 1 1094 ? -81.215 -19.319 48.303 1.00 57.75 1094 GLN A C 1
ATOM 8620 O O . GLN A 1 1094 ? -80.425 -20.119 47.802 1.00 57.75 1094 GLN A O 1
ATOM 8625 N N . LEU A 1 1095 ? -82.361 -18.977 47.699 1.00 72.62 1095 LEU A N 1
ATOM 8626 C CA . LEU A 1 1095 ? -82.743 -19.472 46.373 1.00 72.62 1095 LEU A CA 1
ATOM 8627 C C . LEU A 1 1095 ? -81.651 -19.165 45.337 1.00 72.62 1095 LEU A C 1
ATOM 8629 O O . LEU A 1 1095 ? -81.015 -18.106 45.363 1.00 72.62 1095 LEU A O 1
ATOM 8633 N N . ARG A 1 1096 ? -81.413 -20.114 44.432 1.00 77.81 1096 ARG A N 1
ATOM 8634 C CA . ARG A 1 1096 ? -80.499 -19.974 43.295 1.00 77.81 1096 ARG A CA 1
ATOM 8635 C C . ARG A 1 1096 ? -81.169 -20.545 42.055 1.00 77.81 1096 ARG A C 1
ATOM 8637 O O . ARG A 1 1096 ? -81.729 -21.636 42.111 1.00 77.81 1096 ARG A O 1
ATOM 8644 N N . TYR A 1 1097 ? -81.081 -19.812 40.955 1.00 81.50 1097 TYR A N 1
ATOM 8645 C CA . TYR A 1 1097 ? -81.663 -20.197 39.674 1.00 81.50 1097 TYR A CA 1
ATOM 8646 C C . TYR A 1 1097 ? -80.587 -20.904 38.857 1.00 81.50 1097 TYR A C 1
ATOM 8648 O O . TYR A 1 1097 ? -79.557 -20.312 38.537 1.00 81.50 1097 TYR A O 1
ATOM 8656 N N . GLY A 1 1098 ? -80.774 -22.201 38.619 1.00 80.19 1098 GLY A N 1
ATOM 8657 C CA . GLY A 1 1098 ? -79.814 -23.030 37.899 1.00 80.19 1098 GLY A CA 1
ATOM 8658 C C . GLY A 1 1098 ? -80.027 -22.955 36.391 1.00 80.19 1098 GLY A C 1
ATOM 8659 O O . GLY A 1 1098 ? -81.134 -23.194 35.918 1.00 80.19 1098 GLY A O 1
ATOM 8660 N N . VAL A 1 1099 ? -78.960 -22.678 35.650 1.00 81.44 1099 VAL A N 1
ATOM 8661 C CA . VAL A 1 1099 ? -78.891 -22.823 34.197 1.00 81.44 1099 VAL A CA 1
ATOM 8662 C C . VAL A 1 1099 ? -78.121 -24.105 33.908 1.00 81.44 1099 VAL A C 1
ATOM 8664 O O . VAL A 1 1099 ? -76.951 -24.234 34.279 1.00 81.44 1099 VAL A O 1
ATOM 8667 N N . SER A 1 1100 ? -78.805 -25.069 33.293 1.00 82.25 1100 SER A N 1
ATOM 8668 C CA . SER A 1 1100 ? -78.221 -26.377 33.007 1.00 82.25 1100 SER A CA 1
ATOM 8669 C C . SER A 1 1100 ? -77.182 -26.297 31.893 1.00 82.25 1100 SER A C 1
ATOM 8671 O O . SER A 1 1100 ? -77.280 -25.474 30.978 1.00 82.25 1100 SER A O 1
ATOM 8673 N N . LYS A 1 1101 ? -76.205 -27.201 31.963 1.00 80.44 1101 LYS A N 1
ATOM 8674 C CA . LYS A 1 1101 ? -75.167 -27.415 30.947 1.00 80.44 1101 LYS A CA 1
ATOM 8675 C C . LYS A 1 1101 ? -75.682 -27.377 29.500 1.00 80.44 1101 LYS A C 1
ATOM 8677 O O . LYS A 1 1101 ? -75.132 -26.666 28.664 1.00 80.44 1101 LYS A O 1
ATOM 8682 N N . GLU A 1 1102 ? -76.740 -28.132 29.213 1.00 81.38 1102 GLU A N 1
ATOM 8683 C CA . GLU A 1 1102 ? -77.272 -28.311 27.853 1.00 81.38 1102 GLU A CA 1
ATOM 8684 C C . GLU A 1 1102 ? -77.739 -26.994 27.216 1.00 81.38 1102 GLU A C 1
ATOM 8686 O O . GLU A 1 1102 ? -77.710 -26.845 25.992 1.00 81.38 1102 GLU A O 1
ATOM 8691 N N . LEU A 1 1103 ? -78.146 -26.024 28.040 1.00 80.81 1103 LEU A N 1
ATOM 8692 C CA . LEU A 1 1103 ? -78.666 -24.745 27.575 1.00 80.81 1103 LEU A CA 1
ATOM 8693 C C . LEU A 1 1103 ? -77.543 -23.806 27.112 1.00 80.81 1103 LEU A C 1
ATOM 8695 O O . LEU A 1 1103 ? -77.656 -23.190 26.055 1.00 80.81 1103 LEU A O 1
ATOM 8699 N N . TRP A 1 1104 ? -76.442 -23.713 27.867 1.00 83.38 1104 TRP A N 1
ATOM 8700 C CA . TRP A 1 1104 ? -75.366 -22.766 27.558 1.00 83.38 1104 TRP A CA 1
ATOM 8701 C C . TRP A 1 1104 ? -74.269 -23.334 26.650 1.00 83.38 1104 TRP A C 1
ATOM 8703 O O . TRP A 1 1104 ? -73.610 -22.567 25.949 1.00 83.38 1104 TRP A O 1
ATOM 8713 N N . GLU A 1 1105 ? -74.094 -24.658 26.570 1.00 81.50 1105 GLU A N 1
ATOM 8714 C CA . GLU A 1 1105 ? -73.112 -25.270 25.655 1.00 81.50 1105 GLU A CA 1
ATOM 8715 C C . GLU A 1 1105 ? -73.394 -24.978 24.175 1.00 81.50 1105 GLU A C 1
ATOM 8717 O O . GLU A 1 1105 ? -72.466 -24.873 23.366 1.00 81.50 1105 GLU A O 1
ATOM 8722 N N . ASN A 1 1106 ? -74.672 -24.791 23.837 1.00 78.31 1106 ASN A N 1
ATOM 8723 C CA . ASN A 1 1106 ? -75.138 -24.419 22.502 1.00 78.31 1106 ASN A CA 1
ATOM 8724 C C . ASN A 1 1106 ? -74.970 -22.915 22.194 1.00 78.31 1106 ASN A C 1
ATOM 8726 O O . ASN A 1 1106 ? -75.320 -22.468 21.099 1.00 78.31 1106 ASN A O 1
ATOM 8730 N N . GLY A 1 1107 ? -74.421 -22.140 23.135 1.00 76.94 1107 GLY A N 1
ATOM 8731 C CA . GLY A 1 1107 ? -74.140 -20.717 22.987 1.00 76.94 1107 GLY A CA 1
ATOM 8732 C C . GLY A 1 1107 ? -73.108 -20.400 21.899 1.00 76.94 1107 GLY A C 1
ATOM 8733 O O . GLY A 1 1107 ? -72.287 -21.229 21.487 1.00 76.94 1107 GLY A O 1
ATOM 8734 N N . ILE A 1 1108 ? -73.140 -19.160 21.419 1.00 83.81 1108 ILE A N 1
ATOM 8735 C CA . ILE A 1 1108 ? -72.230 -18.669 20.378 1.00 83.81 1108 ILE A CA 1
ATOM 8736 C C . ILE A 1 1108 ? -70.892 -18.216 20.977 1.00 83.81 1108 ILE A C 1
ATOM 8738 O O . ILE A 1 1108 ? -70.797 -17.928 22.167 1.00 83.81 1108 ILE A O 1
ATOM 8742 N N . SER A 1 1109 ? -69.837 -18.153 20.160 1.00 81.00 1109 SER A N 1
ATOM 8743 C CA . SER A 1 1109 ? -68.557 -17.586 20.601 1.00 81.00 1109 SER A CA 1
ATOM 8744 C C . SER A 1 1109 ? -68.642 -16.065 20.754 1.00 81.00 1109 SER A C 1
ATOM 8746 O O . SER A 1 1109 ? -69.448 -15.415 20.079 1.00 81.00 1109 SER A O 1
ATOM 8748 N N . ILE A 1 1110 ? -67.757 -15.497 21.579 1.00 74.06 1110 ILE A N 1
ATOM 8749 C CA . ILE A 1 1110 ? -67.646 -14.045 21.802 1.00 74.06 1110 ILE A CA 1
ATOM 8750 C C . ILE A 1 1110 ? -67.512 -13.289 20.472 1.00 74.06 1110 ILE A C 1
ATOM 8752 O O . ILE A 1 1110 ? -68.286 -12.373 20.209 1.00 74.06 1110 ILE A O 1
ATOM 8756 N N . ASP A 1 1111 ? -66.617 -13.721 19.577 1.00 75.88 1111 ASP A N 1
ATOM 8757 C CA . ASP A 1 1111 ? -66.408 -13.045 18.286 1.00 75.88 1111 ASP A CA 1
ATOM 8758 C C . ASP A 1 1111 ? -67.664 -13.079 17.390 1.00 75.88 1111 ASP A C 1
ATOM 8760 O O . ASP A 1 1111 ? -67.934 -12.142 16.634 1.00 75.88 1111 ASP A O 1
ATOM 8764 N N . LYS A 1 1112 ? -68.456 -14.160 17.456 1.00 78.62 1112 LYS A N 1
ATOM 8765 C CA . LYS A 1 1112 ? -69.704 -14.293 16.688 1.00 78.62 1112 LYS A CA 1
ATOM 8766 C C . LYS A 1 1112 ? -70.812 -13.421 17.279 1.00 78.62 1112 LYS A C 1
ATOM 8768 O O . LYS A 1 1112 ? -71.584 -12.839 16.518 1.00 78.62 1112 LYS A O 1
ATOM 8773 N N . TRP A 1 1113 ? -70.864 -13.300 18.604 1.00 80.56 1113 TRP A N 1
ATOM 8774 C CA . TRP A 1 1113 ? -71.780 -12.399 19.297 1.00 80.56 1113 TRP A CA 1
ATOM 8775 C C . TRP A 1 1113 ? -71.470 -10.933 18.981 1.00 80.56 1113 TRP A C 1
ATOM 8777 O O . TRP A 1 1113 ? -72.351 -10.232 18.486 1.00 80.56 1113 TRP A O 1
ATOM 8787 N N . ILE A 1 1114 ? -70.212 -10.502 19.110 1.00 72.69 1114 ILE A N 1
ATOM 8788 C CA . ILE A 1 1114 ? -69.775 -9.135 18.776 1.00 72.69 1114 ILE A CA 1
ATOM 8789 C C . ILE A 1 1114 ? -70.081 -8.796 17.306 1.00 72.69 1114 ILE A C 1
ATOM 8791 O O . ILE A 1 1114 ? -70.606 -7.724 17.006 1.00 72.69 1114 ILE A O 1
ATOM 8795 N N . LYS A 1 1115 ? -69.856 -9.732 16.370 1.00 69.69 1115 LYS A N 1
ATOM 8796 C CA . LYS A 1 1115 ? -70.263 -9.549 14.963 1.00 69.69 1115 LYS A CA 1
ATOM 8797 C C . LYS A 1 1115 ? -71.777 -9.409 14.788 1.00 69.69 1115 LYS A C 1
ATOM 8799 O O . LYS A 1 1115 ? -72.206 -8.628 13.946 1.00 69.69 1115 LYS A O 1
ATOM 8804 N N . SER A 1 1116 ? -72.585 -10.139 15.558 1.00 70.50 1116 SER A N 1
ATOM 8805 C CA . SER A 1 1116 ? -74.051 -10.034 15.489 1.00 70.50 1116 SER A CA 1
ATOM 8806 C C . SER A 1 1116 ? -74.580 -8.685 15.987 1.00 70.50 1116 SER A C 1
ATOM 8808 O O . SER A 1 1116 ? -75.593 -8.212 15.475 1.00 70.50 1116 SER A O 1
ATOM 8810 N N . LEU A 1 1117 ? -73.862 -8.039 16.914 1.00 68.81 1117 LEU A N 1
ATOM 8811 C CA . LEU A 1 1117 ? -74.176 -6.698 17.411 1.00 68.81 1117 LEU A CA 1
ATOM 8812 C C . LEU A 1 1117 ? -73.895 -5.621 16.351 1.00 68.81 1117 LEU A C 1
ATOM 8814 O O . LEU A 1 1117 ? -74.707 -4.721 16.177 1.00 68.81 1117 LEU A O 1
ATOM 8818 N N . ARG A 1 1118 ? -72.818 -5.769 15.566 1.00 59.88 1118 ARG A N 1
ATOM 8819 C CA . ARG A 1 1118 ? -72.455 -4.848 14.466 1.00 59.88 1118 ARG A CA 1
ATOM 8820 C C . ARG A 1 1118 ? -73.314 -4.972 13.196 1.00 59.88 1118 ARG A C 1
ATOM 8822 O O . ARG A 1 1118 ? -73.206 -4.125 12.325 1.00 59.88 1118 ARG A O 1
ATOM 8829 N N . ILE A 1 1119 ? -74.116 -6.033 13.053 1.00 52.94 1119 ILE A N 1
ATOM 8830 C CA . ILE A 1 1119 ? -75.053 -6.228 11.920 1.00 52.94 1119 ILE A CA 1
ATOM 8831 C C . ILE A 1 1119 ? -76.466 -5.707 12.266 1.00 52.94 1119 ILE A C 1
ATOM 8833 O O . ILE A 1 1119 ? -77.298 -5.528 11.378 1.00 52.94 1119 ILE A O 1
ATOM 8837 N N . LYS A 1 1120 ? -76.751 -5.492 13.559 1.00 48.75 1120 LYS A N 1
ATOM 8838 C CA . LYS A 1 1120 ? -78.020 -4.954 14.082 1.00 48.75 1120 LYS A CA 1
ATOM 8839 C C . LYS A 1 1120 ? -77.932 -3.484 14.530 1.00 48.75 1120 LYS A C 1
ATOM 8841 O O . LYS A 1 1120 ? -78.966 -2.936 14.909 1.00 48.75 1120 LYS A O 1
ATOM 8846 N N . ALA A 1 1121 ? -76.736 -2.897 14.501 1.00 44.03 1121 ALA A N 1
ATOM 8847 C CA . ALA A 1 1121 ? -76.492 -1.456 14.539 1.00 44.03 1121 ALA A CA 1
ATOM 8848 C C . ALA A 1 1121 ? -76.437 -0.919 13.109 1.00 44.03 1121 ALA A C 1
ATOM 8850 O O . ALA A 1 1121 ? -76.955 0.197 12.891 1.00 44.03 1121 ALA A O 1
#

Secondary structure (DSSP, 8-state):
--HHHHHHHHHHHHHHHHHHHHHHHHHHHHHHHH-HHHHHHHHHHHHHHHHHH-PPTT-SSEEEEEEEETTEEEEEE-SPPEEHHHHHHHHHT---S-TT-TT----TTTSGGGGGGT-SEEEEEEEEEETTEEEEEEEEEE--S-HHHHHHHHHHHHHHHTT-EEE-HHHHTTS-SEEEEETT--HHHHHHHHHHHHHHHHHHHHH-TTEEEEEEEETTEEEEEEEEEEEEEEETTEEEEEEEEEEEETTEEEEEEEEEEESTT-SEEEEEEEE--GGG--EEEPPPTTS--EEESEE-TT-TT--SSSEEEE---B-TTSSSB---HHHHHHHHHHHTTHHHHHHHHHHTT-BTGGGGG-----SS-SSS--HHHHHHHHHHHHHHHHHHHTSS-EEETTEEE-S--TTS-PBEEE-SB-TTTSS-BPPHHHHHHHHHTBTT-B-B-HHHHHHHHHHHHHHHHHT---EEE-HHHHHHHHHTT-SBGGGS-BSS-HHHHHHHHHHHHHHS---TTS--HHHHTT-EEBTTSBEE-GGG-BEE----HHHHHHHHHTT--SGGGBB-HHHHHHHTSTT-HHHHHHHHHHH-SEEPHHHHHHHHHHHHHHHS-TTPBP-HHHHHHHHHHHHHHHHHHHTSTT-HHHHHHS-EEBTTSBEE---TT--EEPPGGGS-TTTGGGGGGS-GGGBB-THHHHSTTTGGGHHHHHHTTSEE-SSEEEEEEEE-TTTSHHHHHHHBSSTTTTTTEEEEEEEEEEETTIIIIIHHHHTT-HHHHHHHHHHIIIIIHHH--TTTSEEEEEEEETTEEEEEEEESBSHHHHHHHSEEEEEE-TTS-EEEEE--HHHHTTT--GGGGTT-HHHHHHHHHTT---HHHHHHTTS-HHHHHHHHHHTT-HHHHHHHTT-HHHHHHHHH-TTHHHHHTT--HHHHHHHHHHHHHHHHHHHHHHHHHHHHHHHHHHHHHHHHTTSEEEEE--SSSSEEEEE----------------PPEEEEEEEESSS-EEE-HHHHHHHHHTTTTEEEEEEE-TTSPPPPTT-HHHHHHHEEEESSHHHHHHHHHHHHHHHHSTT-SSPPTTGGG--EEEPHHHHHTPBPHHHHHHHHHHH-